Protein 8Z1R (pdb70)

Structure (mmCIF, N/CA/C/O backbone):
data_8Z1R
#
_entry.id   8Z1R
#
_cell.length_a   118.430
_cell.length_b   150.495
_cell.length_c   128.243
_cell.angle_alpha   90.000
_cell.angle_beta   90.000
_cell.angle_gamma   90.000
#
_symmetry.space_group_name_H-M   'C 2 2 21'
#
loop_
_entity.id
_entity.type
_entity.pdbx_description
1 polymer 'Isocitrate lyase'
2 non-polymer 'MAGNESIUM ION'
3 non-polymer 1,2-ETHANEDIOL
4 water water
#
loop_
_atom_site.group_PDB
_atom_site.id
_atom_site.type_symbol
_atom_site.label_atom_id
_atom_site.label_alt_id
_atom_site.label_comp_id
_atom_site.label_asym_id
_atom_site.label_entity_id
_atom_site.label_seq_id
_atom_site.pdbx_PDB_ins_code
_atom_site.Cartn_x
_atom_site.Cartn_y
_atom_site.Cartn_z
_atom_site.occupancy
_atom_site.B_iso_or_equiv
_atom_site.auth_seq_id
_atom_site.auth_comp_id
_atom_site.auth_asym_id
_atom_site.auth_atom_id
_atom_site.pdbx_PDB_model_num
ATOM 1 N N . ALA A 1 24 ? 99.88396 38.43401 40.48606 1.000 100.18694 73 ALA A N 1
ATOM 2 C CA . ALA A 1 24 ? 99.25779 37.26767 41.09509 1.000 100.14684 73 ALA A CA 1
ATOM 3 C C . ALA A 1 24 ? 98.50429 36.45954 40.04998 1.000 97.02071 73 ALA A C 1
ATOM 4 O O . ALA A 1 24 ? 98.49618 36.81022 38.87005 1.000 95.57144 73 ALA A O 1
ATOM 6 N N . ALA A 1 25 ? 97.87785 35.36635 40.48951 1.000 99.49851 74 ALA A N 1
ATOM 7 C CA . ALA A 1 25 ? 97.01474 34.60320 39.59533 1.000 97.56898 74 ALA A CA 1
ATOM 8 C C . ALA A 1 25 ? 95.86090 35.46491 39.10009 1.000 88.68235 74 ALA A C 1
ATOM 9 O O . ALA A 1 25 ? 95.55166 35.48695 37.90335 1.000 84.50144 74 ALA A O 1
ATOM 11 N N . GLU A 1 26 ? 95.22441 36.20140 40.01185 1.000 85.66646 75 GLU A N 1
ATOM 12 C CA . GLU A 1 26 ? 94.11835 37.06913 39.63007 1.000 77.36257 75 GLU A CA 1
ATOM 13 C C . GLU A 1 26 ? 94.61185 38.32927 38.92979 1.000 74.79144 75 GLU A C 1
ATOM 14 O O . GLU A 1 26 ? 93.97852 38.79843 37.97805 1.000 73.57144 75 GLU A O 1
ATOM 20 N N . ASP A 1 27 ? 95.74080 38.88486 39.37849 1.000 76.40723 76 ASP A N 1
ATOM 21 C CA . ASP A 1 27 ? 96.23561 40.12503 38.78945 1.000 73.48490 76 ASP A CA 1
ATOM 22 C C . ASP A 1 27 ? 96.65952 39.92228 37.34177 1.000 67.14144 76 ASP A C 1
ATOM 23 O O . ASP A 1 27 ? 96.37387 40.76442 36.48432 1.000 67.71144 76 ASP A O 1
ATOM 28 N N . ALA A 1 28 ? 97.33843 38.81188 37.04980 1.000 69.06155 77 ALA A N 1
ATOM 29 C CA . ALA A 1 28 ? 97.73490 38.52988 35.67493 1.000 59.93107 77 ALA A CA 1
ATOM 30 C C . ALA A 1 28 ? 96.51573 38.38516 34.77571 1.000 49.19139 77 ALA A C 1
ATOM 31 O O . ALA A 1 28 ? 96.46225 38.96689 33.68630 1.000 41.89144 77 ALA A O 1
ATOM 33 N N . LEU A 1 29 ? 95.52214 37.60829 35.21891 1.000 50.54307 78 LEU A N 1
ATOM 34 C CA . LEU A 1 29 ? 94.31365 37.42956 34.42102 1.000 45.24739 78 LEU A CA 1
ATOM 35 C C . LEU A 1 29 ? 93.61595 38.76117 34.17963 1.000 39.60685 78 LEU A C 1
ATOM 36 O O . LEU A 1 29 ? 93.17509 39.04504 33.05965 1.000 36.50906 78 LEU A O 1
ATOM 41 N N . TYR A 1 30 ? 93.51594 39.59520 35.21638 1.000 37.24515 79 TYR A N 1
ATOM 42 C CA . TYR A 1 30 ? 92.90416 40.90837 35.04647 1.000 33.19476 79 TYR A CA 1
ATOM 43 C C . TYR A 1 30 ? 93.67179 41.73638 34.02249 1.000 32.51524 79 TYR A C 1
ATOM 44 O O . TYR A 1 30 ? 93.09091 42.24231 33.05607 1.000 29.60823 79 TYR A O 1
ATOM 53 N N . GLU A 1 31 ? 94.98581 41.88269 34.21940 1.000 35.13186 80 GLU A N 1
ATOM 54 C CA . GLU A 1 31 ? 95.78234 42.70539 33.31587 1.000 35.64015 80 GLU A CA 1
ATOM 55 C C . GLU A 1 31 ? 95.73972 42.16659 31.89171 1.000 30.59866 80 GLU A C 1
ATOM 56 O O . GLU A 1 31 ? 95.62398 42.93850 30.93656 1.000 30.27099 80 GLU A O 1
ATOM 62 N N . GLN A 1 32 ? 95.81523 40.84417 31.72742 1.000 32.63358 81 GLN A N 1
ATOM 63 C CA . GLN A 1 32 ? 95.76192 40.27640 30.38295 1.000 32.90596 81 GLN A CA 1
ATOM 64 C C . GLN A 1 32 ? 94.44245 40.59704 29.69151 1.000 29.95174 81 GLN A C 1
ATOM 65 O O . GLN A 1 32 ? 94.41920 40.89742 28.49124 1.000 32.16235 81 GLN A O 1
ATOM 71 N N . GLN A 1 33 ? 93.32973 40.53398 30.42865 1.000 29.46861 82 GLN A N 1
ATOM 72 C CA . GLN A 1 33 ? 92.03719 40.82724 29.81841 1.000 27.71645 82 GLN A CA 1
ATOM 73 C C . GLN A 1 33 ? 91.89253 42.30692 29.49302 1.000 22.27339 82 GLN A C 1
ATOM 74 O O . GLN A 1 33 ? 91.28531 42.65321 28.47377 1.000 24.12579 82 GLN A O 1
ATOM 80 N N . VAL A 1 34 ? 92.45032 43.19303 30.31947 1.000 24.26062 83 VAL A N 1
ATOM 81 C CA . VAL A 1 34 ? 92.38688 44.61148 29.97490 1.000 25.05002 83 VAL A CA 1
ATOM 82 C C . VAL A 1 34 ? 93.10908 44.86923 28.65667 1.000 23.55584 83 VAL A C 1
ATOM 83 O O . VAL A 1 34 ? 92.58874 45.56606 27.77543 1.000 25.13484 83 VAL A O 1
ATOM 87 N N . ARG A 1 35 ? 94.31983 44.32386 28.50048 1.000 23.89827 84 ARG A N 1
ATOM 88 C CA . ARG A 1 35 ? 95.03420 44.47429 27.23473 1.000 23.75467 84 ARG A CA 1
ATOM 89 C C . ARG A 1 35 ? 94.22886 43.89972 26.07253 1.000 26.13418 84 ARG A C 1
ATOM 90 O O . ARG A 1 35 ? 94.16309 44.50601 24.99385 1.000 26.18367 84 ARG A O 1
ATOM 98 N N . ASP A 1 36 ? 93.61133 42.72847 26.28310 1.000 24.25386 85 ASP A N 1
ATOM 99 C CA . ASP A 1 36 ? 92.83126 42.06160 25.23936 1.000 26.97773 85 ASP A CA 1
ATOM 100 C C . ASP A 1 36 ? 91.63887 42.90510 24.81363 1.000 25.34735 85 ASP A C 1
ATOM 101 O O . ASP A 1 36 ? 91.36293 43.05538 23.61944 1.000 24.19173 85 ASP A O 1
ATOM 106 N N . VAL A 1 37 ? 90.89197 43.42818 25.78692 1.000 23.89764 86 VAL A N 1
ATOM 107 C CA . VAL A 1 37 ? 89.70385 44.21178 25.46806 1.000 20.97315 86 VAL A CA 1
ATOM 108 C C . VAL A 1 37 ? 90.08223 45.46805 24.70030 1.000 22.03062 86 VAL A C 1
ATOM 109 O O . VAL A 1 37 ? 89.45459 45.81233 23.69096 1.000 21.58913 86 VAL A O 1
ATOM 113 N N . GLU A 1 38 ? 91.12690 46.16104 25.14716 1.000 22.77544 87 GLU A N 1
ATOM 114 C CA . GLU A 1 38 ? 91.54951 47.36538 24.43304 1.000 22.15319 87 GLU A CA 1
ATOM 115 C C . GLU A 1 38 ? 91.92968 47.05134 22.99077 1.000 21.22872 87 GLU A C 1
ATOM 116 O O . GLU A 1 38 ? 91.56279 47.79183 22.06544 1.000 23.75045 87 GLU A O 1
ATOM 122 N N . ALA A 1 39 ? 92.66864 45.95803 22.77370 1.000 23.36094 88 ALA A N 1
ATOM 123 C CA . ALA A 1 39 ? 93.02648 45.56864 21.41265 1.000 20.86863 88 ALA A CA 1
ATOM 124 C C . ALA A 1 39 ? 91.77946 45.23387 20.60240 1.000 24.02745 88 ALA A C 1
ATOM 125 O O . ALA A 1 39 ? 91.65344 45.61680 19.43248 1.000 23.49985 88 ALA A O 1
ATOM 127 N N . TRP A 1 40 ? 90.83650 44.53757 21.23472 1.000 24.27882 89 TRP A N 1
ATOM 128 C CA . TRP A 1 40 ? 89.58279 44.15197 20.59498 1.000 23.52706 89 TRP A CA 1
ATOM 129 C C . TRP A 1 40 ? 88.83177 45.36935 20.06955 1.000 23.59796 89 TRP A C 1
ATOM 130 O O . TRP A 1 40 ? 88.37279 45.39285 18.91897 1.000 24.15900 89 TRP A O 1
ATOM 141 N N . TRP A 1 41 ? 88.70335 46.40164 20.90070 1.000 20.58802 90 TRP A N 1
ATOM 142 C CA . TRP A 1 41 ? 87.97732 47.58991 20.48329 1.000 22.66052 90 TRP A CA 1
ATOM 143 C C . TRP A 1 41 ? 88.68028 48.34474 19.36055 1.000 25.29563 90 TRP A C 1
ATOM 144 O O . TRP A 1 41 ? 88.03817 49.15825 18.69122 1.000 24.71292 90 TRP A O 1
ATOM 155 N N . ALA A 1 42 ? 89.96327 48.07654 19.11877 1.000 26.16929 91 ALA A N 1
ATOM 156 C CA . ALA A 1 42 ? 90.71295 48.75035 18.06260 1.000 29.57897 91 ALA A CA 1
ATOM 157 C C . ALA A 1 42 ? 90.64251 48.03692 16.71415 1.000 29.89067 91 ALA A C 1
ATOM 158 O O . ALA A 1 42 ? 91.20566 48.54281 15.73860 1.000 28.98713 91 ALA A O 1
ATOM 160 N N . THR A 1 43 ? 89.95181 46.89611 16.61993 1.000 26.58883 92 THR A N 1
ATOM 161 C CA . THR A 1 43 ? 89.87086 46.16573 15.36218 1.000 26.92947 92 THR A CA 1
ATOM 162 C C . THR A 1 43 ? 88.89118 46.84297 14.40257 1.000 25.91985 92 THR A C 1
ATOM 163 O O . THR A 1 43 ? 88.06964 47.67126 14.81521 1.000 25.90714 92 THR A O 1
ATOM 167 N N . PRO A 1 44 ? 88.96606 46.52334 13.10346 1.000 29.35098 93 PRO A N 1
ATOM 168 C CA . PRO A 1 44 ? 88.02459 47.14265 12.15116 1.000 28.48973 93 PRO A CA 1
ATOM 169 C C . PRO A 1 44 ? 86.55856 46.90828 12.49949 1.000 26.92109 93 PRO A C 1
ATOM 170 O O . PRO A 1 44 ? 85.71085 47.75058 12.16993 1.000 27.12988 93 PRO A O 1
ATOM 174 N N . ARG A 1 45 ? 86.23932 45.79450 13.16600 1.000 26.82915 94 ARG A N 1
ATOM 175 C CA . ARG A 1 45 ? 84.85990 45.53059 13.58083 1.000 23.29987 94 ARG A CA 1
ATOM 176 C C . ARG A 1 45 ? 84.25621 46.71453 14.33139 1.000 24.95941 94 ARG A C 1
ATOM 177 O O . ARG A 1 45 ? 83.05586 46.99114 14.21129 1.000 24.67157 94 ARG A O 1
ATOM 185 N N . TYR A 1 46 ? 85.07078 47.44898 15.08941 1.000 23.30353 95 TYR A N 1
ATOM 186 C CA . TYR A 1 46 ? 84.54434 48.53661 15.90612 1.000 23.01071 95 TYR A CA 1
ATOM 187 C C . TYR A 1 46 ? 85.03815 49.90890 15.47092 1.000 27.66611 95 TYR A C 1
ATOM 188 O O . TYR A 1 46 ? 84.97289 50.85480 16.26077 1.000 27.17956 95 TYR A O 1
ATOM 197 N N . ALA A 1 47 ? 85.48557 50.04460 14.22269 1.000 26.02883 96 ALA A N 1
ATOM 198 C CA . ALA A 1 47 ? 85.83071 51.36126 13.68543 1.000 31.31147 96 ALA A CA 1
ATOM 199 C C . ALA A 1 47 ? 84.64726 52.31659 13.79152 1.000 29.64202 96 ALA A C 1
ATOM 200 O O . ALA A 1 47 ? 83.53479 51.99822 13.36298 1.000 29.04780 96 ALA A O 1
ATOM 202 N N . GLY A 1 48 ? 84.89004 53.49079 14.36781 1.000 28.89979 97 GLY A N 1
ATOM 203 C CA . GLY A 1 48 ? 83.87512 54.51735 14.48038 1.000 33.00903 97 GLY A CA 1
ATOM 204 C C . GLY A 1 48 ? 82.88633 54.34343 15.61273 1.000 30.30352 97 GLY A C 1
ATOM 205 O O . GLY A 1 48 ? 81.99944 55.19608 15.77414 1.000 33.21782 97 GLY A O 1
ATOM 206 N N . ILE A 1 49 ? 82.98793 53.27149 16.39108 1.000 27.36616 98 ILE A N 1
ATOM 207 C CA . ILE A 1 49 ? 82.06000 53.02653 17.48777 1.000 26.24984 98 ILE A CA 1
ATOM 208 C C . ILE A 1 49 ? 82.58904 53.70685 18.74370 1.000 27.01681 98 ILE A C 1
ATOM 209 O O . ILE A 1 49 ? 83.74764 53.51073 19.12532 1.000 29.75825 98 ILE A O 1
ATOM 214 N N . THR A 1 50 ? 81.74762 54.52312 19.37719 1.000 27.80861 99 THR A N 1
ATOM 215 C CA . THR A 1 50 ? 82.11324 55.23625 20.59858 1.000 32.85559 99 THR A CA 1
ATOM 216 C C . THR A 1 50 ? 81.70368 54.43776 21.83117 1.000 30.54262 99 THR A C 1
ATOM 217 O O . THR A 1 50 ? 80.57634 53.94379 21.91492 1.000 27.58487 99 THR A O 1
ATOM 221 N N . ARG A 1 51 ? 82.62054 54.32127 22.78963 1.000 24.40168 100 ARG A N 1
ATOM 222 C CA . ARG A 1 51 ? 82.32470 53.70113 24.07850 1.000 27.78762 100 ARG A CA 1
ATOM 223 C C . ARG A 1 51 ? 82.68542 54.68829 25.17948 1.000 29.24008 100 ARG A C 1
ATOM 224 O O . ARG A 1 51 ? 83.87551 55.01564 25.34080 1.000 26.30266 100 ARG A O 1
ATOM 232 N N . PRO A 1 52 ? 81.72023 55.16861 25.96945 1.000 26.59899 101 PRO A N 1
ATOM 233 C CA . PRO A 1 52 ? 82.03360 56.13017 27.03733 1.000 27.08225 101 PRO A CA 1
ATOM 234 C C . PRO A 1 52 ? 82.66439 55.52335 28.28013 1.000 28.82886 101 PRO A C 1
ATOM 235 O O . PRO A 1 52 ? 82.98565 56.26502 29.21267 1.000 36.30095 101 PRO A O 1
ATOM 239 N N . TYR A 1 53 ? 82.87353 54.21912 28.32492 1.000 27.75283 102 TYR A N 1
ATOM 240 C CA . TYR A 1 53 ? 83.50865 53.54334 29.44498 1.000 25.77491 102 TYR A CA 1
ATOM 241 C C . TYR A 1 53 ? 84.85521 52.98319 28.99338 1.000 23.94563 102 TYR A C 1
ATOM 242 O O . TYR A 1 53 ? 85.19861 53.01632 27.80847 1.000 27.67697 102 TYR A O 1
ATOM 251 N N . THR A 1 54 ? 85.60726 52.44130 29.94294 1.000 22.92135 103 THR A N 1
ATOM 252 C CA . THR A 1 54 ? 86.97238 51.98913 29.71229 1.000 21.73662 103 THR A CA 1
ATOM 253 C C . THR A 1 54 ? 87.04923 50.47222 29.71784 1.000 22.98487 103 THR A C 1
ATOM 254 O O . THR A 1 54 ? 86.13634 49.78691 30.17004 1.000 22.24124 103 THR A O 1
ATOM 258 N N . ALA A 1 55 ? 88.18968 49.96180 29.24845 1.000 21.19025 104 ALA A N 1
ATOM 259 C CA . ALA A 1 55 ? 88.43202 48.52381 29.30016 1.000 23.35186 104 ALA A CA 1
ATOM 260 C C . ALA A 1 55 ? 88.49951 48.02443 30.73822 1.000 25.21405 104 ALA A C 1
ATOM 261 O O . ALA A 1 55 ? 88.02883 46.91880 31.03909 1.000 22.83710 104 ALA A O 1
ATOM 263 N N . ALA A 1 56 ? 89.09884 48.81512 31.64025 1.000 23.88015 105 ALA A N 1
ATOM 264 C CA . ALA A 1 56 ? 89.10472 48.44636 33.05432 1.000 26.99540 105 ALA A CA 1
ATOM 265 C C . ALA A 1 56 ? 87.68619 48.36154 33.60395 1.000 27.76511 105 ALA A C 1
ATOM 266 O O . ALA A 1 56 ? 87.37364 47.44655 34.37110 1.000 26.07326 105 ALA A O 1
ATOM 268 N N . ASP A 1 57 ? 86.81645 49.31422 33.23645 1.000 24.36661 106 ASP A N 1
ATOM 269 C CA . ASP A 1 57 ? 85.41912 49.24305 33.66860 1.000 25.27328 106 ASP A CA 1
ATOM 270 C C . ASP A 1 57 ? 84.80587 47.89703 33.30439 1.000 25.45901 106 ASP A C 1
ATOM 271 O O . ASP A 1 57 ? 84.10307 47.27635 34.11438 1.000 27.02101 106 ASP A O 1
ATOM 276 N N . VAL A 1 58 ? 85.07054 47.43525 32.08426 1.000 23.82230 107 VAL A N 1
ATOM 277 C CA . VAL A 1 58 ? 84.47468 46.19604 31.59124 1.000 22.48217 107 VAL A CA 1
ATOM 278 C C . VAL A 1 58 ? 85.06442 44.98486 32.30788 1.000 21.86252 107 VAL A C 1
ATOM 279 O O . VAL A 1 58 ? 84.33471 44.09660 32.76886 1.000 23.12547 107 VAL A O 1
ATOM 283 N N . VAL A 1 59 ? 86.39362 44.91480 32.40478 1.000 23.15574 108 VAL A N 1
ATOM 284 C CA . VAL A 1 59 ? 87.00801 43.71401 32.97234 1.000 23.24726 108 VAL A CA 1
ATOM 285 C C . VAL A 1 59 ? 86.69627 43.58703 34.45785 1.000 25.38559 108 VAL A C 1
ATOM 286 O O . VAL A 1 59 ? 86.53375 42.47070 34.96714 1.000 24.71929 108 VAL A O 1
ATOM 290 N N . SER A 1 60 ? 86.58576 44.71741 35.16559 1.000 22.56170 109 SER A N 1
ATOM 291 C CA . SER A 1 60 ? 86.17992 44.72325 36.56876 1.000 27.81651 109 SER A CA 1
ATOM 292 C C . SER A 1 60 ? 84.80845 44.10351 36.78773 1.000 24.49476 109 SER A C 1
ATOM 293 O O . SER A 1 60 ? 84.49485 43.69176 37.91147 1.000 26.12232 109 SER A O 1
ATOM 296 N N . ALA A 1 61 ? 83.97040 44.05937 35.76266 1.000 24.71178 110 ALA A N 1
ATOM 297 C CA . ALA A 1 61 ? 82.62872 43.52816 35.92332 1.000 22.95387 110 ALA A CA 1
ATOM 298 C C . ALA A 1 61 ? 82.52165 42.07642 35.48943 1.000 23.31972 110 ALA A C 1
ATOM 299 O O . ALA A 1 61 ? 81.42693 41.51045 35.55402 1.000 24.58799 110 ALA A O 1
ATOM 301 N N . ARG A 1 62 ? 83.63235 41.44930 35.08181 1.000 22.26120 111 ARG A N 1
ATOM 302 C CA . ARG A 1 62 ? 83.57114 40.14978 34.41818 1.000 26.26252 111 ARG A CA 1
ATOM 303 C C . ARG A 1 62 ? 83.60055 38.94505 35.35170 1.000 27.57941 111 ARG A C 1
ATOM 304 O O . ARG A 1 62 ? 83.13665 37.86623 34.96154 1.000 28.93953 111 ARG A O 1
ATOM 312 N N . GLY A 1 63 ? 84.16834 39.05898 36.53418 1.000 23.92067 112 GLY A N 1
ATOM 313 C CA . GLY A 1 63 ? 84.46829 37.84559 37.27141 1.000 24.21678 112 GLY A CA 1
ATOM 314 C C . GLY A 1 63 ? 85.63283 37.09946 36.64071 1.000 29.01081 112 GLY A C 1
ATOM 315 O O . GLY A 1 63 ? 86.31980 37.59907 35.75226 1.000 25.89401 112 GLY A O 1
ATOM 316 N N . SER A 1 64 ? 85.84018 35.86805 37.10255 1.000 25.11288 113 SER A N 1
ATOM 317 C CA . SER A 1 64 ? 87.00049 35.08274 36.70784 1.000 30.18565 113 SER A CA 1
ATOM 318 C C . SER A 1 64 ? 86.68520 34.01210 35.66714 1.000 40.82731 113 SER A C 1
ATOM 319 O O . SER A 1 64 ? 87.60783 33.35406 35.17603 1.000 40.28498 113 SER A O 1
ATOM 322 N N . GLN A 1 65 ? 85.41793 33.83154 35.31180 1.000 33.75749 114 GLN A N 1
ATOM 323 C CA . GLN A 1 65 ? 84.96936 32.71262 34.48993 1.000 40.55390 114 GLN A CA 1
ATOM 324 C C . GLN A 1 65 ? 84.72584 33.20442 33.06676 1.000 44.87992 114 GLN A C 1
ATOM 325 O O . GLN A 1 65 ? 83.85967 34.05583 32.84095 1.000 39.02422 114 GLN A O 1
ATOM 331 N N . GLN A 1 66 ? 85.48826 32.68454 32.11133 1.000 47.51437 115 GLN A N 1
ATOM 332 C CA . GLN A 1 66 ? 85.25994 33.04166 30.71950 1.000 47.53670 115 GLN A CA 1
ATOM 333 C C . GLN A 1 66 ? 84.31317 32.03410 30.08638 1.000 38.87670 115 GLN A C 1
ATOM 334 O O . GLN A 1 66 ? 84.32441 30.84476 30.41167 1.000 49.01148 115 GLN A O 1
ATOM 340 N N . GLN A 1 67 ? 83.46805 32.53258 29.19648 1.000 34.48458 116 GLN A N 1
ATOM 341 C CA . GLN A 1 67 ? 82.46349 31.72736 28.52214 1.000 31.76758 116 GLN A CA 1
ATOM 342 C C . GLN A 1 67 ? 82.36929 32.23288 27.09199 1.000 30.15296 116 GLN A C 1
ATOM 343 O O . GLN A 1 67 ? 82.46460 33.43850 26.85827 1.000 28.91383 116 GLN A O 1
ATOM 349 N N . SER A 1 68 ? 82.22000 31.31768 26.13600 1.000 26.06194 117 SER A N 1
ATOM 350 C CA . SER A 1 68 ? 82.02335 31.67673 24.73730 1.000 25.69864 117 SER A CA 1
ATOM 351 C C . SER A 1 68 ? 80.57034 31.42037 24.36423 1.000 27.80461 117 SER A C 1
ATOM 352 O O . SER A 1 68 ? 79.94501 30.49704 24.88308 1.000 27.80908 117 SER A O 1
ATOM 355 N N . TYR A 1 69 ? 80.03818 32.23808 23.45646 1.000 25.05805 118 TYR A N 1
ATOM 356 C CA . TYR A 1 69 ? 78.64075 32.16677 23.06309 1.000 23.00818 118 TYR A CA 1
ATOM 357 C C . TYR A 1 69 ? 78.51867 31.94149 21.56418 1.000 22.76508 118 TYR A C 1
ATOM 358 O O . TYR A 1 69 ? 79.14168 32.67353 20.77926 1.000 22.37092 118 TYR A O 1
ATOM 367 N N . PRO A 1 70 ? 77.72110 30.96526 21.12491 1.000 23.57435 119 PRO A N 1
ATOM 368 C CA . PRO A 1 70 ? 77.48704 30.80455 19.67948 1.000 20.94673 119 PRO A CA 1
ATOM 369 C C . PRO A 1 70 ? 76.93060 32.04303 19.00404 1.000 21.53519 119 PRO A C 1
ATOM 370 O O . PRO A 1 70 ? 77.22796 32.26283 17.82412 1.000 19.32251 119 PRO A O 1
ATOM 374 N N . SER A 1 71 ? 76.13940 32.86311 19.70795 1.000 19.65343 120 SER A N 1
ATOM 375 C CA . SER A 1 71 ? 75.60352 34.07166 19.08589 1.000 17.81990 120 SER A CA 1
ATOM 376 C C . SER A 1 71 ? 76.71761 34.99089 18.60810 1.000 18.33318 120 SER A C 1
ATOM 377 O O . SER A 1 71 ? 76.51671 35.77806 17.67252 1.000 20.20420 120 SER A O 1
ATOM 380 N N . SER A 1 72 ? 77.88982 34.89964 19.22490 1.000 16.91202 121 SER A N 1
ATOM 381 C CA . SER A 1 72 ? 78.99486 35.75944 18.81476 1.000 20.56907 121 SER A CA 1
ATOM 382 C C . SER A 1 72 ? 79.60984 35.28660 17.50140 1.000 21.48653 121 SER A C 1
ATOM 383 O O . SER A 1 72 ? 80.01609 36.10625 16.67017 1.000 21.13411 121 SER A O 1
ATOM 386 N N . THR A 1 73 ? 79.67567 33.97245 17.28498 1.000 20.95674 122 THR A N 1
ATOM 387 C CA . THR A 1 73 ? 80.10417 33.47496 15.98267 1.000 18.74800 122 THR A CA 1
ATOM 388 C C . THR A 1 73 ? 79.09220 33.83912 14.90773 1.000 20.38171 122 THR A C 1
ATOM 389 O O . THR A 1 73 ? 79.46125 34.24296 13.79696 1.000 21.49369 122 THR A O 1
ATOM 393 N N . MET A 1 74 ? 77.80431 33.71811 15.22899 1.000 18.60319 123 MET A N 1
ATOM 394 C CA . MET A 1 74 ? 76.76974 34.16421 14.30846 1.000 16.51983 123 MET A CA 1
ATOM 395 C C . MET A 1 74 ? 76.86401 35.66501 14.05399 1.000 18.32937 123 MET A C 1
ATOM 396 O O . MET A 1 74 ? 76.60922 36.12516 12.93836 1.000 18.53658 123 MET A O 1
ATOM 401 N N . ALA A 1 75 ? 77.24910 36.43806 15.06683 1.000 17.95519 124 ALA A N 1
ATOM 402 C CA . ALA A 1 75 ? 77.36152 37.88190 14.86686 1.000 18.31025 124 ALA A CA 1
ATOM 403 C C . ALA A 1 75 ? 78.48174 38.21522 13.89565 1.000 16.19969 124 ALA A C 1
ATOM 404 O O . ALA A 1 75 ? 78.33882 39.11002 13.05469 1.000 20.77372 124 ALA A O 1
ATOM 406 N N . ARG A 1 76 ? 79.60669 37.51202 14.00404 1.000 20.29176 125 ARG A N 1
ATOM 407 C CA . ARG A 1 76 ? 80.70046 37.72656 13.06417 1.000 23.34382 125 ARG A CA 1
ATOM 408 C C . ARG A 1 76 ? 80.29857 37.30474 11.65243 1.000 23.61430 125 ARG A C 1
ATOM 409 O O . ARG A 1 76 ? 80.61993 37.98910 10.67226 1.000 21.01756 125 ARG A O 1
ATOM 417 N N . LYS A 1 77 ? 79.55725 36.19790 11.53750 1.000 21.24316 126 LYS A N 1
ATOM 418 C CA . LYS A 1 77 ? 79.04812 35.76018 10.24417 1.000 19.41373 126 LYS A CA 1
ATOM 419 C C . LYS A 1 77 ? 78.16086 36.82776 9.62150 1.000 22.05716 126 LYS A C 1
ATOM 420 O O . LYS A 1 77 ? 78.29328 37.14205 8.42966 1.000 22.49454 126 LYS A O 1
ATOM 426 N N . LEU A 1 78 ? 77.27919 37.42606 10.43313 1.000 18.69643 127 LEU A N 1
ATOM 427 C CA . LEU A 1 78 ? 76.39531 38.49041 9.98166 1.000 20.60979 127 LEU A CA 1
ATOM 428 C C . LEU A 1 78 ? 77.18707 39.73718 9.59478 1.000 21.31373 127 LEU A C 1
ATOM 429 O O . LEU A 1 78 ? 76.93346 40.34651 8.54921 1.000 21.60360 127 LEU A O 1
ATOM 434 N N . TRP A 1 79 ? 78.14722 40.12886 10.43243 1.000 19.72017 128 TRP A N 1
ATOM 435 C CA . TRP A 1 79 ? 78.97272 41.29887 10.13561 1.000 21.40856 128 TRP A CA 1
ATOM 436 C C . TRP A 1 79 ? 79.67237 41.15054 8.78991 1.000 22.06245 128 TRP A C 1
ATOM 437 O O . TRP A 1 79 ? 79.65275 42.06673 7.96140 1.000 24.44135 128 TRP A O 1
ATOM 448 N N . ASN A 1 80 ? 80.31506 40.00083 8.56698 1.000 22.72774 129 ASN A N 1
ATOM 449 C CA . ASN A 1 80 ? 81.01311 39.77968 7.30619 1.000 27.35198 129 ASN A CA 1
ATOM 450 C C . ASN A 1 80 ? 80.04596 39.79154 6.13208 1.000 29.35011 129 ASN A C 1
ATOM 451 O O . ASN A 1 80 ? 80.35237 40.35160 5.07271 1.000 25.25442 129 ASN A O 1
ATOM 456 N N . LEU A 1 81 ? 78.87521 39.16365 6.29568 1.000 25.52165 130 LEU A N 1
ATOM 457 C CA . LEU A 1 81 ? 77.88815 39.16320 5.22264 1.000 23.39613 130 LEU A CA 1
ATOM 458 C C . LEU A 1 81 ? 77.42529 40.57986 4.90382 1.000 24.17947 130 LEU A C 1
ATOM 459 O O . LEU A 1 81 ? 77.25776 40.93723 3.73440 1.000 23.62885 130 LEU A O 1
ATOM 464 N N . ILE A 1 82 ? 77.21148 41.39996 5.93235 1.000 21.42514 131 ILE A N 1
ATOM 465 C CA . ILE A 1 82 ? 76.83315 42.79096 5.70697 1.000 22.19791 131 ILE A CA 1
ATOM 466 C C . ILE A 1 82 ? 77.92019 43.50880 4.91376 1.000 25.32779 131 ILE A C 1
ATOM 467 O O . ILE A 1 82 ? 77.63216 44.22475 3.94689 1.000 25.20401 131 ILE A O 1
ATOM 472 N N . GLN A 1 83 ? 79.18653 43.31193 5.29505 1.000 24.79795 132 GLN A N 1
ATOM 473 C CA . GLN A 1 83 ? 80.27073 44.01199 4.60241 1.000 31.34841 132 GLN A CA 1
ATOM 474 C C . GLN A 1 83 ? 80.30333 43.61919 3.13227 1.000 28.14775 132 GLN A C 1
ATOM 475 O O . GLN A 1 83 ? 80.42461 44.47579 2.24781 1.000 29.77008 132 GLN A O 1
ATOM 481 N N . GLU A 1 84 ? 80.17194 42.32009 2.86147 1.000 26.52131 133 GLU A N 1
ATOM 482 C CA . GLU A 1 84 ? 80.23125 41.81184 1.49524 1.000 30.41680 133 GLU A CA 1
ATOM 483 C C . GLU A 1 84 ? 79.05805 42.31902 0.66049 1.000 29.73077 133 GLU A C 1
ATOM 484 O O . GLU A 1 84 ? 79.24479 42.77730 -0.47135 1.000 32.77591 133 GLU A O 1
ATOM 490 N N . ARG A 1 85 ? 77.83474 42.24144 1.19608 1.000 24.00255 134 ARG A N 1
ATOM 491 C CA . ARG A 1 85 ? 76.67689 42.66079 0.40752 1.000 27.35890 134 ARG A CA 1
ATOM 492 C C . ARG A 1 85 ? 76.64559 44.17119 0.23079 1.000 30.06517 134 ARG A C 1
ATOM 493 O O . ARG A 1 85 ? 76.23550 44.66683 -0.82691 1.000 30.42922 134 ARG A O 1
ATOM 501 N N . LYS A 1 86 ? 77.03922 44.92025 1.26419 1.000 25.98254 135 LYS A N 1
ATOM 502 C CA . LYS A 1 86 ? 77.06534 46.37475 1.13663 1.000 27.46315 135 LYS A CA 1
ATOM 503 C C . LYS A 1 86 ? 78.01711 46.80155 0.02627 1.000 28.46376 135 LYS A C 1
ATOM 504 O O . LYS A 1 86 ? 77.70041 47.69747 -0.75889 1.000 32.18426 135 LYS A O 1
ATOM 510 N N . ALA A 1 87 ? 79.17232 46.14070 -0.07396 1.000 30.18673 136 ALA A N 1
ATOM 511 C CA . ALA A 1 87 ? 80.14765 46.47604 -1.10821 1.000 34.45497 136 ALA A CA 1
ATOM 512 C C . ALA A 1 87 ? 79.59220 46.22929 -2.50461 1.000 39.17373 136 ALA A C 1
ATOM 513 O O . ALA A 1 87 ? 79.94621 46.94639 -3.44755 1.000 41.52813 136 ALA A O 1
ATOM 515 N N . GLU A 1 88 ? 78.72494 45.22206 -2.65454 1.000 34.41228 137 GLU A N 1
ATOM 516 C CA . GLU A 1 88 ? 78.07393 44.89681 -3.91779 1.000 35.28733 137 GLU A CA 1
ATOM 517 C C . GLU A 1 88 ? 76.83900 45.73219 -4.19176 1.000 29.76168 137 GLU A C 1
ATOM 518 O O . GLU A 1 88 ? 76.30854 45.66303 -5.30530 1.000 33.33300 137 GLU A O 1
ATOM 524 N N . GLY A 1 89 ? 76.35809 46.49821 -3.21549 1.000 29.85112 138 GLY A N 1
ATOM 525 C CA . GLY A 1 89 ? 75.07396 47.16854 -3.36991 1.000 28.86928 138 GLY A CA 1
ATOM 526 C C . GLY A 1 89 ? 73.91202 46.21045 -3.49725 1.000 27.74391 138 GLY A C 1
ATOM 527 O O . GLY A 1 89 ? 72.93558 46.51757 -4.19151 1.000 27.64551 138 GLY A O 1
ATOM 528 N N . LYS A 1 90 ? 73.99440 45.05353 -2.83797 1.000 26.19845 139 LYS A N 1
ATOM 529 C CA . LYS A 1 90 ? 73.02492 43.96591 -2.91043 1.000 23.66862 139 LYS A CA 1
ATOM 530 C C . LYS A 1 90 ? 72.28376 43.78866 -1.58541 1.000 23.21407 139 LYS A C 1
ATOM 531 O O . LYS A 1 90 ? 72.80012 44.14922 -0.52253 1.000 27.60673 139 LYS A O 1
ATOM 537 N N . PRO A 1 91 ? 71.08154 43.21312 -1.61129 1.000 24.64626 140 PRO A N 1
ATOM 538 C CA . PRO A 1 91 ? 70.28730 43.05606 -0.39025 1.000 24.14186 140 PRO A CA 1
ATOM 539 C C . PRO A 1 91 ? 70.53542 41.76358 0.36954 1.000 23.83395 140 PRO A C 1
ATOM 540 O O . PRO A 1 91 ? 70.84373 40.70845 -0.19457 1.000 22.66437 140 PRO A O 1
ATOM 544 N N . ILE A 1 92 ? 70.34634 41.86812 1.68372 1.000 23.16149 141 ILE A N 1
ATOM 545 C CA . ILE A 1 92 ? 70.05633 40.72484 2.54781 1.000 22.52662 141 ILE A CA 1
ATOM 546 C C . ILE A 1 92 ? 68.59156 40.86856 2.94402 1.000 25.98413 141 ILE A C 1
ATOM 547 O O . ILE A 1 92 ? 68.27205 41.52075 3.94701 1.000 24.14176 141 ILE A O 1
ATOM 552 N N . HIS A 1 93 ? 67.68663 40.29879 2.14621 1.000 20.17041 142 HIS A N 1
ATOM 553 C CA . HIS A 1 93 ? 66.25743 40.43046 2.38964 1.000 20.53959 142 HIS A CA 1
ATOM 554 C C . HIS A 1 93 ? 65.72136 39.14211 2.98404 1.000 22.03377 142 HIS A C 1
ATOM 555 O O . HIS A 1 93 ? 66.05105 38.04824 2.51295 1.000 21.34817 142 HIS A O 1
ATOM 562 N N . THR A 1 94 ? 64.90977 39.27115 4.03458 1.000 19.75724 143 THR A N 1
ATOM 563 C CA . THR A 1 94 ? 64.42608 38.07798 4.71805 1.000 20.01746 143 THR A CA 1
ATOM 564 C C . THR A 1 94 ? 62.98086 38.27813 5.14935 1.000 20.46056 143 THR A C 1
ATOM 565 O O . THR A 1 94 ? 62.39057 39.35041 4.97464 1.000 19.38605 143 THR A O 1
ATOM 569 N N . LEU A 1 95 ? 62.42391 37.21954 5.73521 1.000 20.70391 144 LEU A N 1
ATOM 570 C CA . LEU A 1 95 ? 61.02427 37.13966 6.12702 1.000 18.51044 144 LEU A CA 1
ATOM 571 C C . LEU A 1 95 ? 60.96750 36.81568 7.61451 1.000 19.68628 144 LEU A C 1
ATOM 572 O O . LEU A 1 95 ? 61.71918 35.95883 8.09535 1.000 21.81262 144 LEU A O 1
ATOM 577 N N . GLY A 1 96 ? 60.08431 37.49193 8.34233 1.000 18.56429 145 GLY A N 1
ATOM 578 C CA . GLY A 1 96 ? 59.92772 37.20043 9.75728 1.000 17.91778 145 GLY A CA 1
ATOM 579 C C . GLY A 1 96 ? 59.39507 35.79011 9.93826 1.000 18.56826 145 GLY A C 1
ATOM 580 O O . GLY A 1 96 ? 58.38835 35.42972 9.32201 1.000 19.79515 145 GLY A O 1
ATOM 581 N N . ALA A 1 97 ? 60.06494 34.98714 10.75420 1.000 19.02259 146 ALA A N 1
ATOM 582 C CA . ALA A 1 97 ? 59.68235 33.59734 10.97956 1.000 22.87299 146 ALA A CA 1
ATOM 583 C C . ALA A 1 97 ? 59.20039 33.42662 12.41442 1.000 21.90057 146 ALA A C 1
ATOM 584 O O . ALA A 1 97 ? 59.78390 33.98946 13.34730 1.000 24.86745 146 ALA A O 1
ATOM 586 N N . ILE A 1 98 ? 58.14258 32.63970 12.59580 1.000 18.08654 147 ILE A N 1
ATOM 587 C CA . ILE A 1 98 ? 57.50159 32.54149 13.89904 1.000 17.98736 147 ILE A CA 1
ATOM 588 C C . ILE A 1 98 ? 57.66770 31.17666 14.53160 1.000 19.61967 147 ILE A C 1
ATOM 589 O O . ILE A 1 98 ? 57.21962 30.98932 15.66903 1.000 26.10867 147 ILE A O 1
ATOM 594 N N . ASP A 1 99 ? 58.29765 30.22277 13.85274 1.000 18.98076 148 ASP A N 1
ATOM 595 C CA . ASP A 1 99 ? 58.40148 28.87460 14.39586 1.000 17.51775 148 ASP A CA 1
ATOM 596 C C . ASP A 1 99 ? 59.52075 28.13100 13.66912 1.000 19.21369 148 ASP A C 1
ATOM 597 O O . ASP A 1 99 ? 60.00966 28.58750 12.62534 1.000 19.43910 148 ASP A O 1
ATOM 602 N N . PRO A 1 100 ? 59.95349 26.98093 14.20272 1.000 20.20673 149 PRO A N 1
ATOM 603 C CA . PRO A 1 100 ? 61.05219 26.22843 13.56642 1.000 21.07873 149 PRO A CA 1
ATOM 604 C C . PRO A 1 100 ? 60.73418 25.68739 12.18414 1.000 20.09934 149 PRO A C 1
ATOM 605 O O . PRO A 1 100 ? 61.66492 25.51239 11.39146 1.000 18.80126 149 PRO A O 1
ATOM 609 N N . ILE A 1 101 ? 59.46751 25.38486 11.88017 1.000 20.57632 150 ILE A N 1
ATOM 610 C CA . ILE A 1 101 ? 59.09819 24.95174 10.53072 1.000 18.52861 150 ILE A CA 1
ATOM 611 C C . ILE A 1 101 ? 59.44999 26.02586 9.50822 1.000 20.20687 150 ILE A C 1
ATOM 612 O O . ILE A 1 101 ? 60.01107 25.73837 8.44137 1.000 19.97944 150 ILE A O 1
ATOM 617 N N . GLN A 1 102 ? 59.07016 27.27897 9.79307 1.000 15.96683 151 GLN A N 1
ATOM 618 C CA . GLN A 1 102 ? 59.37807 28.35740 8.86321 1.000 19.82044 151 GLN A CA 1
ATOM 619 C C . GLN A 1 102 ? 60.88577 28.54272 8.71869 1.000 19.16507 151 GLN A C 1
ATOM 620 O O . GLN A 1 102 ? 61.38788 28.74640 7.60198 1.000 19.30459 151 GLN A O 1
ATOM 626 N N . MET A 1 103 ? 61.62941 28.43114 9.82517 1.000 17.04123 152 MET A N 1
ATOM 627 C CA . MET A 1 103 ? 63.08839 28.48620 9.73770 1.000 18.73845 152 MET A CA 1
ATOM 628 C C . MET A 1 103 ? 63.62428 27.42809 8.77298 1.000 20.32258 152 MET A C 1
ATOM 629 O O . MET A 1 103 ? 64.47940 27.71891 7.92493 1.000 18.14083 152 MET A O 1
ATOM 634 N N . THR A 1 104 ? 63.14593 26.18750 8.89101 1.000 18.59775 153 THR A N 1
ATOM 635 C CA . THR A 1 104 ? 63.73190 25.14149 8.04857 1.000 18.87364 153 THR A CA 1
ATOM 636 C C . THR A 1 104 ? 63.42630 25.38999 6.58203 1.000 18.27730 153 THR A C 1
ATOM 637 O O . THR A 1 104 ? 64.25425 25.07392 5.71807 1.000 20.17973 153 THR A O 1
ATOM 641 N N . GLN A 1 105 ? 62.26536 25.98295 6.28093 1.000 17.27721 154 GLN A N 1
ATOM 642 C CA . GLN A 1 105 ? 61.90263 26.20480 4.88519 1.000 19.97925 154 GLN A CA 1
ATOM 643 C C . GLN A 1 105 ? 62.55550 27.45031 4.28883 1.000 20.43028 154 GLN A C 1
ATOM 644 O O . GLN A 1 105 ? 62.59668 27.56923 3.06019 1.000 22.27876 154 GLN A O 1
ATOM 650 N N . GLN A 1 106 ? 63.07166 28.36515 5.11837 1.000 18.05621 155 GLN A N 1
ATOM 651 C CA . GLN A 1 106 ? 63.78529 29.54571 4.64197 1.000 19.22653 155 GLN A CA 1
ATOM 652 C C . GLN A 1 106 ? 65.28181 29.32578 4.49891 1.000 20.73842 155 GLN A C 1
ATOM 653 O O . GLN A 1 106 ? 65.95295 30.15011 3.86096 1.000 21.32577 155 GLN A O 1
ATOM 659 N N . ALA A 1 107 ? 65.81131 28.24874 5.07793 1.000 19.25804 156 ALA A N 1
ATOM 660 C CA . ALA A 1 107 ? 67.25010 28.15227 5.33133 1.000 20.61473 156 ALA A CA 1
ATOM 661 C C . ALA A 1 107 ? 68.06444 28.13120 4.04125 1.000 22.13545 156 ALA A C 1
ATOM 662 O O . ALA A 1 107 ? 69.15915 28.70325 3.98592 1.000 21.53857 156 ALA A O 1
ATOM 664 N N . ALA A 1 108 ? 67.56634 27.45481 3.00142 1.000 22.11379 157 ALA A N 1
ATOM 665 C CA . ALA A 1 108 ? 68.28628 27.42478 1.73208 1.000 22.74799 157 ALA A CA 1
ATOM 666 C C . ALA A 1 108 ? 68.17025 28.72427 0.94337 1.000 25.48491 157 ALA A C 1
ATOM 667 O O . ALA A 1 108 ? 68.86618 28.87126 -0.06596 1.000 27.75648 157 ALA A O 1
ATOM 669 N N . HIS A 1 109 ? 67.30867 29.65507 1.35667 1.000 21.69323 158 HIS A N 1
ATOM 670 C CA . HIS A 1 109 ? 66.95891 30.79343 0.51373 1.000 21.01739 158 HIS A CA 1
ATOM 671 C C . HIS A 1 109 ? 67.31117 32.13194 1.14154 1.000 23.94042 158 HIS A C 1
ATOM 672 O O . HIS A 1 109 ? 67.96097 32.95558 0.48729 1.000 24.77619 158 HIS A O 1
ATOM 679 N N . GLN A 1 110 ? 66.91323 32.37789 2.38610 1.000 20.83987 159 GLN A N 1
ATOM 680 C CA . GLN A 1 110 ? 67.20312 33.64407 3.06177 1.000 20.32180 159 GLN A CA 1
ATOM 681 C C . GLN A 1 110 ? 68.47324 33.49329 3.89276 1.000 21.68201 159 GLN A C 1
ATOM 682 O O . GLN A 1 110 ? 68.66199 32.48221 4.57197 1.000 22.60230 159 GLN A O 1
ATOM 688 N N . GLU A 1 111 ? 69.35205 34.49973 3.83537 1.000 20.30855 160 GLU A N 1
ATOM 689 C CA . GLU A 1 111 ? 70.67394 34.37909 4.44710 1.000 19.26943 160 GLU A CA 1
ATOM 690 C C . GLU A 1 111 ? 70.69598 34.73008 5.93384 1.000 19.97606 160 GLU A C 1
ATOM 691 O O . GLU A 1 111 ? 71.71651 34.50410 6.59246 1.000 19.63088 160 GLU A O 1
ATOM 697 N N . VAL A 1 112 ? 69.62452 35.32250 6.45396 1.000 19.48351 161 VAL A N 1
ATOM 698 C CA . VAL A 1 112 ? 69.46681 35.63997 7.86700 1.000 18.91689 161 VAL A CA 1
ATOM 699 C C . VAL A 1 112 ? 68.02570 35.32246 8.24658 1.000 20.89632 161 VAL A C 1
ATOM 700 O O . VAL A 1 112 ? 67.16399 35.12325 7.39229 1.000 22.48251 161 VAL A O 1
ATOM 704 N N . LEU A 1 113 ? 67.77403 35.28588 9.54832 1.000 19.98950 162 LEU A N 1
ATOM 705 C CA . LEU A 1 113 ? 66.46658 34.95993 10.10636 1.000 22.93537 162 LEU A CA 1
ATOM 706 C C . LEU A 1 113 ? 66.02805 36.12737 10.97917 1.000 22.13726 162 LEU A C 1
ATOM 707 O O . LEU A 1 113 ? 66.81358 36.60885 11.79719 1.000 24.56728 162 LEU A O 1
ATOM 712 N N . TYR A 1 114 ? 64.78615 36.57684 10.82850 1.000 19.24540 163 TYR A N 1
ATOM 713 C CA . TYR A 1 114 ? 64.28123 37.69202 11.61956 1.000 19.72761 163 TYR A CA 1
ATOM 714 C C . TYR A 1 114 ? 63.18890 37.23207 12.58151 1.000 21.87737 163 TYR A C 1
ATOM 715 O O . TYR A 1 114 ? 62.28659 36.48342 12.18856 1.000 20.48712 163 TYR A O 1
ATOM 724 N N . VAL A 1 115 ? 63.25536 37.71807 13.82739 1.000 20.47162 164 VAL A N 1
ATOM 725 C CA . VAL A 1 115 ? 62.31214 37.37168 14.89511 1.000 19.30953 164 VAL A CA 1
ATOM 726 C C . VAL A 1 115 ? 61.64040 38.64808 15.39037 1.000 24.00631 164 VAL A C 1
ATOM 727 O O . VAL A 1 115 ? 62.30064 39.52570 15.96494 1.000 22.69388 164 VAL A O 1
ATOM 731 N N . SER A 1 116 ? 60.32526 38.72111 15.22667 1.000 25.88806 165 SER A N 1
ATOM 732 C CA . SER A 1 116 ? 59.55876 39.93008 15.49120 1.000 31.26385 165 SER A CA 1
ATOM 733 C C . SER A 1 116 ? 58.87444 39.86628 16.85214 1.000 29.49985 165 SER A C 1
ATOM 734 O O . SER A 1 116 ? 58.35503 38.82066 17.25069 1.000 31.20261 165 SER A O 1
ATOM 737 N N . GLY A 1 117 ? 58.85602 41.00367 17.55298 1.000 26.78170 166 GLY A N 1
ATOM 738 C CA . GLY A 1 117 ? 58.13712 41.07313 18.81305 1.000 27.71077 166 GLY A CA 1
ATOM 739 C C . GLY A 1 117 ? 56.63873 41.16409 18.63007 1.000 31.51223 166 GLY A C 1
ATOM 740 O O . GLY A 1 117 ? 55.88228 40.67445 19.47437 1.000 30.31259 166 GLY A O 1
ATOM 741 N N . TRP A 1 118 ? 56.18933 41.79663 17.53892 1.000 31.85178 167 TRP A N 1
ATOM 742 C CA . TRP A 1 118 ? 54.77125 41.77311 17.18985 1.000 33.86200 167 TRP A CA 1
ATOM 743 C C . TRP A 1 118 ? 54.26296 40.33586 17.12129 1.000 33.77081 167 TRP A C 1
ATOM 744 O O . TRP A 1 118 ? 53.26037 39.98634 17.75891 1.000 31.34400 167 TRP A O 1
ATOM 755 N N . ALA A 1 119 ? 54.95405 39.48710 16.35172 1.000 32.72995 168 ALA A N 1
ATOM 756 C CA . ALA A 1 119 ? 54.58946 38.07435 16.26752 1.000 32.53894 168 ALA A CA 1
ATOM 757 C C . ALA A 1 119 ? 54.51756 37.43789 17.65367 1.000 33.76898 168 ALA A C 1
ATOM 758 O O . ALA A 1 119 ? 53.53149 36.77666 17.99227 1.000 38.32479 168 ALA A O 1
ATOM 760 N N . CYS A 1 120 ? 55.55396 37.64543 18.47634 1.000 31.99593 169 CYS A N 1
ATOM 761 C CA . CYS A 1 120 ? 55.57158 37.07015 19.82203 1.000 32.28213 169 CYS A CA 1
ATOM 762 C C . CYS A 1 120 ? 54.36447 37.51311 20.64092 1.000 32.31145 169 CYS A C 1
ATOM 763 O O . CYS A 1 120 ? 53.78062 36.71278 21.38151 1.000 31.94404 169 CYS A O 1
ATOM 766 N N . SER A 1 121 ? 53.96934 38.78285 20.51820 1.000 32.74983 170 SER A N 1
ATOM 767 C CA . SER A 1 121 ? 52.88821 39.29310 21.35781 1.000 34.78255 170 SER A CA 1
ATOM 768 C C . SER A 1 121 ? 51.58780 38.53536 21.11789 1.000 37.31048 170 SER A C 1
ATOM 769 O O . SER A 1 121 ? 50.81592 38.29985 22.05485 1.000 37.99578 170 SER A O 1
ATOM 772 N N . SER A 1 122 ? 51.33201 38.13292 19.87522 1.000 33.04294 171 SER A N 1
ATOM 773 C CA . SER A 1 122 ? 50.08035 37.46857 19.54585 1.000 36.26077 171 SER A CA 1
ATOM 774 C C . SER A 1 122 ? 50.19268 35.94929 19.43077 1.000 35.42334 171 SER A C 1
ATOM 775 O O . SER A 1 122 ? 49.14960 35.28360 19.37538 1.000 32.05023 171 SER A O 1
ATOM 778 N N . VAL A 1 123 ? 51.40687 35.37641 19.39497 1.000 37.12749 172 VAL A N 1
ATOM 779 C CA . VAL A 1 123 ? 51.52142 33.93676 19.12905 1.000 31.43163 172 VAL A CA 1
ATOM 780 C C . VAL A 1 123 ? 52.37147 33.17088 20.15268 1.000 33.00775 172 VAL A C 1
ATOM 781 O O . VAL A 1 123 ? 52.19700 31.95145 20.30121 1.000 31.68262 172 VAL A O 1
ATOM 785 N N . LEU A 1 124 ? 53.31060 33.83059 20.85078 1.000 33.27519 173 LEU A N 1
ATOM 786 C CA . LEU A 1 124 ? 54.11963 33.09854 21.83760 1.000 31.16231 173 LEU A CA 1
ATOM 787 C C . LEU A 1 124 ? 54.74349 34.08022 22.82090 1.000 32.50098 173 LEU A C 1
ATOM 788 O O . LEU A 1 124 ? 55.73350 34.73852 22.49060 1.000 29.36991 173 LEU A O 1
ATOM 793 N N . THR A 1 125 ? 54.19942 34.11876 24.03761 1.000 29.83263 174 THR A N 1
ATOM 794 C CA . THR A 1 125 ? 54.67213 34.93641 25.14496 1.000 34.61133 174 THR A CA 1
ATOM 795 C C . THR A 1 125 ? 55.21433 34.02635 26.24713 1.000 37.23693 174 THR A C 1
ATOM 796 O O . THR A 1 125 ? 54.87605 32.83875 26.32007 1.000 35.93974 174 THR A O 1
ATOM 800 N N . SER A 1 126 ? 56.07911 34.59164 27.10292 1.000 31.55353 175 SER A N 1
ATOM 801 C CA . SER A 1 126 ? 56.64824 33.84914 28.22885 1.000 33.43219 175 SER A CA 1
ATOM 802 C C . SER A 1 126 ? 55.60650 33.42050 29.25691 1.000 37.65057 175 SER A C 1
ATOM 803 O O . SER A 1 126 ? 55.87789 32.50417 30.04309 1.000 34.60276 175 SER A O 1
ATOM 806 N N . THR A 1 127 ? 54.44175 34.07020 29.28904 1.000 32.00279 176 THR A N 1
ATOM 807 C CA . THR A 1 127 ? 53.34950 33.70126 30.18525 1.000 35.58162 176 THR A CA 1
ATOM 808 C C . THR A 1 127 ? 52.18608 33.03597 29.46132 1.000 36.70297 176 THR A C 1
ATOM 809 O O . THR A 1 127 ? 51.18236 32.70699 30.10481 1.000 36.70765 176 THR A O 1
ATOM 813 N N . ASN A 1 128 ? 52.28632 32.85296 28.14444 1.000 32.30895 177 ASN A N 1
ATOM 814 C CA . ASN A 1 128 ? 51.20215 32.38095 27.28829 1.000 33.86407 177 ASN A CA 1
ATOM 815 C C . ASN A 1 128 ? 50.01959 33.34406 27.24843 1.000 35.37544 177 ASN A C 1
ATOM 816 O O . ASN A 1 128 ? 48.96796 33.00298 26.69372 1.000 36.44572 177 ASN A O 1
ATOM 821 N N . GLU A 1 129 ? 50.16473 34.55375 27.79148 1.000 33.24438 178 GLU A N 1
ATOM 822 C CA . GLU A 1 129 ? 49.13456 35.58955 27.66671 1.000 32.90191 178 GLU A CA 1
ATOM 823 C C . GLU A 1 129 ? 49.44875 36.40226 26.41285 1.000 39.24999 178 GLU A C 1
ATOM 824 O O . GLU A 1 129 ? 50.39524 37.19497 26.39521 1.000 40.90299 178 GLU A O 1
ATOM 830 N N . VAL A 1 130 ? 48.66589 36.19592 25.35062 1.000 36.53404 179 VAL A N 1
ATOM 831 C CA . VAL A 1 130 ? 48.87623 36.89353 24.08479 1.000 38.11824 179 VAL A CA 1
ATOM 832 C C . VAL A 1 130 ? 47.96904 38.11393 24.03288 1.000 41.21415 179 VAL A C 1
ATOM 833 O O . VAL A 1 130 ? 46.89069 38.13722 24.63979 1.000 43.14172 179 VAL A O 1
ATOM 837 N N . SER A 1 131 ? 48.40214 39.13539 23.29775 1.000 38.27574 180 SER A N 1
ATOM 838 C CA . SER A 1 131 ? 47.71730 40.42216 23.28058 1.000 40.58904 180 SER A CA 1
ATOM 839 C C . SER A 1 131 ? 48.21680 41.21913 22.08372 1.000 40.22140 180 SER A C 1
ATOM 840 O O . SER A 1 131 ? 49.23737 40.86712 21.47188 1.000 37.93921 180 SER A O 1
ATOM 843 N N . PRO A 1 132 ? 47.51880 42.29822 21.71783 1.000 40.48662 181 PRO A N 1
ATOM 844 C CA . PRO A 1 132 ? 48.08331 43.23711 20.74191 1.000 39.96256 181 PRO A CA 1
ATOM 845 C C . PRO A 1 132 ? 49.42924 43.76812 21.21825 1.000 39.65432 181 PRO A C 1
ATOM 846 O O . PRO A 1 132 ? 49.75752 43.74200 22.40741 1.000 40.19682 181 PRO A O 1
ATOM 850 N N . ASP A 1 133 ? 50.21865 44.25479 20.26581 1.000 41.57227 182 ASP A N 1
ATOM 851 C CA . ASP A 1 133 ? 51.61242 44.60251 20.53516 1.000 43.47545 182 ASP A CA 1
ATOM 852 C C . ASP A 1 133 ? 51.69953 45.96985 21.20891 1.000 41.69595 182 ASP A C 1
ATOM 853 O O . ASP A 1 133 ? 51.61820 47.01198 20.55509 1.000 42.24499 182 ASP A O 1
ATOM 858 N N . PHE A 1 134 ? 51.87575 45.96212 22.52823 1.000 41.19036 183 PHE A N 1
ATOM 859 C CA . PHE A 1 134 ? 52.28428 47.13807 23.28603 1.000 40.92326 183 PHE A CA 1
ATOM 860 C C . PHE A 1 134 ? 53.68250 46.95949 23.86739 1.000 44.38030 183 PHE A C 1
ATOM 861 O O . PHE A 1 134 ? 54.09645 47.74044 24.73308 1.000 46.65657 183 PHE A O 1
ATOM 869 N N . GLY A 1 135 ? 54.41188 45.94674 23.40605 1.000 40.74359 184 GLY A N 1
ATOM 870 C CA . GLY A 1 135 ? 55.64295 45.54905 24.08275 1.000 43.37863 184 GLY A CA 1
ATOM 871 C C . GLY A 1 135 ? 55.45422 45.32099 25.56546 1.000 38.95397 184 GLY A C 1
ATOM 872 O O . GLY A 1 135 ? 56.31784 45.69570 26.36896 1.000 41.26890 184 GLY A O 1
ATOM 873 N N . ASP A 1 136 ? 54.32538 44.72544 25.95500 1.000 32.24473 185 ASP A N 1
ATOM 874 C CA . ASP A 1 136 ? 53.97693 44.60390 27.36686 1.000 35.63142 185 ASP A CA 1
ATOM 875 C C . ASP A 1 136 ? 53.98135 43.16451 27.86462 1.000 30.36620 185 ASP A C 1
ATOM 876 O O . ASP A 1 136 ? 53.40015 42.88517 28.91875 1.000 31.47957 185 ASP A O 1
ATOM 881 N N . TYR A 1 137 ? 54.57718 42.24472 27.11837 1.000 24.77252 186 TYR A N 1
ATOM 882 C CA . TYR A 1 137 ? 54.88215 40.92234 27.63035 1.000 23.01960 186 TYR A CA 1
ATOM 883 C C . TYR A 1 137 ? 56.11025 41.01340 28.53789 1.000 20.43776 186 TYR A C 1
ATOM 884 O O . TYR A 1 137 ? 56.83646 42.01173 28.50661 1.000 21.21652 186 TYR A O 1
ATOM 893 N N . PRO A 1 138 ? 56.37064 40.00100 29.37189 1.000 19.95211 187 PRO A N 1
ATOM 894 C CA . PRO A 1 138 ? 57.62122 40.01636 30.14885 1.000 17.81707 187 PRO A CA 1
ATOM 895 C C . PRO A 1 138 ? 58.81554 40.01616 29.20417 1.000 19.50760 187 PRO A C 1
ATOM 896 O O . PRO A 1 138 ? 58.76526 39.43831 28.11669 1.000 17.97302 187 PRO A O 1
ATOM 900 N N . TYR A 1 139 ? 59.90932 40.67454 29.62353 1.000 17.79900 188 TYR A N 1
ATOM 901 C CA . TYR A 1 139 ? 60.95996 40.91003 28.63311 1.000 19.08479 188 TYR A CA 1
ATOM 902 C C . TYR A 1 139 ? 61.77025 39.65378 28.28474 1.000 21.23616 188 TYR A C 1
ATOM 903 O O . TYR A 1 139 ? 62.59477 39.71892 27.36040 1.000 21.75086 188 TYR A O 1
ATOM 912 N N . ASN A 1 140 ? 61.53851 38.50894 28.91763 1.000 20.29606 189 ASN A N 1
ATOM 913 C CA . ASN A 1 140 ? 62.17795 37.29647 28.41361 1.000 20.63271 189 ASN A CA 1
ATOM 914 C C . ASN A 1 140 ? 61.41896 36.67004 27.23359 1.000 19.75581 189 ASN A C 1
ATOM 915 O O . ASN A 1 140 ? 61.81348 35.60308 26.74900 1.000 18.99629 189 ASN A O 1
ATOM 920 N N . THR A 1 141 ? 60.37097 37.33172 26.73817 1.000 18.64836 190 THR A N 1
ATOM 921 C CA . THR A 1 141 ? 59.52156 36.74891 25.69791 1.000 18.94361 190 THR A CA 1
ATOM 922 C C . THR A 1 141 ? 60.25306 36.60440 24.36219 1.000 18.45860 190 THR A C 1
ATOM 923 O O . THR A 1 141 ? 60.26251 35.52178 23.76348 1.000 18.20930 190 THR A O 1
ATOM 927 N N . VAL A 1 142 ? 60.84195 37.68004 23.85041 1.000 18.39882 191 VAL A N 1
ATOM 928 C CA . VAL A 1 142 ? 61.46445 37.56344 22.52846 1.000 18.64050 191 VAL A CA 1
ATOM 929 C C . VAL A 1 142 ? 62.74536 36.74068 22.64562 1.000 16.17523 191 VAL A C 1
ATOM 930 O O . VAL A 1 142 ? 63.02083 35.94748 21.73749 1.000 16.74067 191 VAL A O 1
ATOM 934 N N . PRO A 1 143 ? 63.55661 36.86990 23.71287 1.000 17.84625 192 PRO A N 1
ATOM 935 C CA . PRO A 1 143 ? 64.69760 35.94712 23.83340 1.000 18.59063 192 PRO A CA 1
ATOM 936 C C . PRO A 1 143 ? 64.28729 34.48536 23.87337 1.000 18.49720 192 PRO A C 1
ATOM 937 O O . PRO A 1 143 ? 65.00841 33.64907 23.32753 1.000 17.87724 192 PRO A O 1
ATOM 941 N N A ASN A 1 144 ? 63.14851 34.14877 24.48555 0.567 15.21455 193 ASN A N 1
ATOM 942 N N B ASN A 1 144 ? 63.14771 34.15909 24.49554 0.433 14.24125 193 ASN A N 1
ATOM 943 C CA A ASN A 1 144 ? 62.70808 32.75142 24.46596 0.567 18.33720 193 ASN A CA 1
ATOM 944 C CA B ASN A 1 144 ? 62.66689 32.77472 24.47994 0.433 18.39754 193 ASN A CA 1
ATOM 945 C C A ASN A 1 144 ? 62.37670 32.29026 23.04780 0.567 17.33261 193 ASN A C 1
ATOM 946 C C B ASN A 1 144 ? 62.37773 32.30259 23.05856 0.433 17.42095 193 ASN A C 1
ATOM 947 O O A ASN A 1 144 ? 62.64292 31.13649 22.68134 0.567 18.56008 193 ASN A O 1
ATOM 948 O O B ASN A 1 144 ? 62.67310 31.15357 22.70138 0.433 18.22064 193 ASN A O 1
ATOM 957 N N . GLN A 1 145 ? 61.78103 33.16759 22.23907 1.000 17.30295 194 GLN A N 1
ATOM 958 C CA . GLN A 1 145 ? 61.52205 32.80443 20.85146 1.000 20.49316 194 GLN A CA 1
ATOM 959 C C . GLN A 1 145 ? 62.82670 32.64297 20.07146 1.000 20.36327 194 GLN A C 1
ATOM 960 O O . GLN A 1 145 ? 62.95242 31.73494 19.24049 1.000 19.09439 194 GLN A O 1
ATOM 966 N N . VAL A 1 146 ? 63.81858 33.49946 20.33390 1.000 15.61873 195 VAL A N 1
ATOM 967 C CA . VAL A 1 146 ? 65.12864 33.30605 19.70557 1.000 17.80028 195 VAL A CA 1
ATOM 968 C C . VAL A 1 146 ? 65.70905 31.94346 20.08300 1.000 18.14418 195 VAL A C 1
ATOM 969 O O . VAL A 1 146 ? 66.21241 31.20749 19.22345 1.000 16.37220 195 VAL A O 1
ATOM 973 N N . GLN A 1 147 ? 65.65286 31.59074 21.37181 1.000 17.02151 196 GLN A N 1
ATOM 974 C CA . GLN A 1 147 ? 66.21420 30.31418 21.82094 1.000 17.78238 196 GLN A CA 1
ATOM 975 C C . GLN A 1 147 ? 65.51224 29.14695 21.15030 1.000 20.79217 196 GLN A C 1
ATOM 976 O O . GLN A 1 147 ? 66.14679 28.14031 20.80076 1.000 17.02857 196 GLN A O 1
ATOM 982 N N . ARG A 1 148 ? 64.18971 29.24472 21.00640 1.000 19.52202 197 ARG A N 1
ATOM 983 C CA . ARG A 1 148 ? 63.42930 28.18348 20.35393 1.000 18.62601 197 ARG A CA 1
ATOM 984 C C . ARG A 1 148 ? 63.90673 27.98251 18.91750 1.000 18.64134 197 ARG A C 1
ATOM 985 O O . ARG A 1 148 ? 64.10021 26.84764 18.46283 1.000 17.81326 197 ARG A O 1
ATOM 993 N N . LEU A 1 149 ? 64.15672 29.08240 18.20265 1.000 17.11759 198 LEU A N 1
ATOM 994 C CA . LEU A 1 149 ? 64.62200 28.97544 16.81994 1.000 14.82775 198 LEU A CA 1
ATOM 995 C C . LEU A 1 149 ? 66.08462 28.53333 16.75213 1.000 16.93420 198 LEU A C 1
ATOM 996 O O . LEU A 1 149 ? 66.44627 27.71274 15.90158 1.000 17.30555 198 LEU A O 1
ATOM 1001 N N . ALA A 1 150 ? 66.93714 29.03466 17.65414 1.000 17.28897 199 ALA A N 1
ATOM 1002 C CA . ALA A 1 150 ? 68.35766 28.67405 17.60065 1.000 18.22817 199 ALA A CA 1
ATOM 1003 C C . ALA A 1 150 ? 68.57822 27.20317 17.93643 1.000 19.85223 199 ALA A C 1
ATOM 1004 O O . ALA A 1 150 ? 69.40776 26.53110 17.30678 1.000 19.17352 199 ALA A O 1
ATOM 1006 N N . LYS A 1 151 ? 67.85516 26.68309 18.93312 1.000 18.53239 200 LYS A N 1
ATOM 1007 C CA . LYS A 1 151 ? 67.97278 25.25957 19.23970 1.000 17.41732 200 LYS A CA 1
ATOM 1008 C C . LYS A 1 151 ? 67.46071 24.39819 18.09105 1.000 20.18175 200 LYS A C 1
ATOM 1009 O O . LYS A 1 151 ? 68.03248 23.33659 17.80374 1.000 18.03903 200 LYS A O 1
ATOM 1015 N N . ALA A 1 152 ? 66.41144 24.84394 17.40099 1.000 18.11707 201 ALA A N 1
ATOM 1016 C CA . ALA A 1 152 ? 65.97933 24.12249 16.20443 1.000 22.25764 201 ALA A CA 1
ATOM 1017 C C . ALA A 1 152 ? 67.02706 24.19544 15.09306 1.000 19.01598 201 ALA A C 1
ATOM 1018 O O . ALA A 1 152 ? 67.24881 23.21085 14.37399 1.000 19.62728 201 ALA A O 1
ATOM 1020 N N . GLN A 1 153 ? 67.67652 25.34793 14.92874 1.000 19.08122 202 GLN A N 1
ATOM 1021 C CA . GLN A 1 153 ? 68.73300 25.45202 13.92073 1.000 19.63107 202 GLN A CA 1
ATOM 1022 C C . GLN A 1 153 ? 69.81732 24.41603 14.17315 1.000 19.33721 202 GLN A C 1
ATOM 1023 O O . GLN A 1 153 ? 70.28239 23.74024 13.24842 1.000 20.79189 202 GLN A O 1
ATOM 1029 N N . SER A 1 154 ? 70.22218 24.27592 15.43582 1.000 20.24870 203 SER A N 1
ATOM 1030 C CA . SER A 1 154 ? 71.26184 23.32363 15.79765 1.000 21.62253 203 SER A CA 1
ATOM 1031 C C . SER A 1 154 ? 70.80454 21.88667 15.56401 1.000 25.93925 203 SER A C 1
ATOM 1032 O O . SER A 1 154 ? 71.57649 21.05461 15.06938 1.000 23.95896 203 SER A O 1
ATOM 1035 N N . MET A 1 155 ? 69.54659 21.58002 15.89290 1.000 22.34303 204 MET A N 1
ATOM 1036 C CA . MET A 1 155 ? 69.00980 20.24852 15.61417 1.000 23.05581 204 MET A CA 1
ATOM 1037 C C . MET A 1 155 ? 69.05065 19.92884 14.11993 1.000 22.16845 204 MET A C 1
ATOM 1038 O O . MET A 1 155 ? 69.49837 18.84624 13.72072 1.000 22.63299 204 MET A O 1
ATOM 1043 N N . HIS A 1 156 ? 68.62142 20.86625 13.27139 1.000 18.64091 205 HIS A N 1
ATOM 1044 C CA . HIS A 1 156 ? 68.56867 20.57717 11.84460 1.000 19.43865 205 HIS A CA 1
ATOM 1045 C C . HIS A 1 156 ? 69.94614 20.58805 11.20309 1.000 21.46871 205 HIS A C 1
ATOM 1046 O O . HIS A 1 156 ? 70.17522 19.84628 10.24046 1.000 22.54044 205 HIS A O 1
ATOM 1053 N N . ASP A 1 157 ? 70.87827 21.38294 11.73038 1.000 20.41698 206 ASP A N 1
ATOM 1054 C CA . ASP A 1 157 ? 72.26635 21.28624 11.28439 1.000 19.48466 206 ASP A CA 1
ATOM 1055 C C . ASP A 1 157 ? 72.85348 19.92336 11.62830 1.000 22.84444 206 ASP A C 1
ATOM 1056 O O . ASP A 1 157 ? 73.58416 19.33230 10.82586 1.000 23.12199 206 ASP A O 1
ATOM 1061 N N . ARG A 1 158 ? 72.55611 19.41139 12.82763 1.000 22.10328 207 ARG A N 1
ATOM 1062 C CA . ARG A 1 158 ? 73.06026 18.09257 13.19404 1.000 22.85652 207 ARG A CA 1
ATOM 1063 C C . ARG A 1 158 ? 72.44506 17.00724 12.31713 1.000 22.06987 207 ARG A C 1
ATOM 1064 O O . ARG A 1 158 ? 73.15069 16.11361 11.83929 1.000 25.54512 207 ARG A O 1
ATOM 1072 N N . LYS A 1 159 ? 71.12974 17.05781 12.10969 1.000 23.56818 208 LYS A N 1
ATOM 1073 C CA . LYS A 1 159 ? 70.48556 16.11716 11.19749 1.000 23.61793 208 LYS A CA 1
ATOM 1074 C C . LYS A 1 159 ? 71.12251 16.17472 9.81273 1.000 25.68453 208 LYS A C 1
ATOM 1075 O O . LYS A 1 159 ? 71.39154 15.13789 9.19163 1.000 27.48669 208 LYS A O 1
ATOM 1081 N N . HIS A 1 160 ? 71.40012 17.38339 9.32821 1.000 22.02234 209 HIS A N 1
ATOM 1082 C CA . HIS A 1 160 ? 71.92961 17.56055 7.97675 1.000 23.33002 209 HIS A CA 1
ATOM 1083 C C . HIS A 1 160 ? 73.34755 17.01344 7.85885 1.000 25.76855 209 HIS A C 1
ATOM 1084 O O . HIS A 1 160 ? 73.69071 16.34981 6.87429 1.000 29.00986 209 HIS A O 1
ATOM 1091 N N . TRP A 1 161 ? 74.18726 17.29244 8.85806 1.000 25.65046 210 TRP A N 1
ATOM 1092 C CA . TRP A 1 161 ? 75.55698 16.78786 8.86929 1.000 27.64664 210 TRP A CA 1
ATOM 1093 C C . TRP A 1 161 ? 75.57427 15.26470 8.95121 1.000 29.57378 210 TRP A C 1
ATOM 1094 O O . TRP A 1 161 ? 76.37216 14.60277 8.27282 1.000 30.25913 210 TRP A O 1
ATOM 1105 N N . ASP A 1 162 ? 74.69301 14.69513 9.77860 1.000 24.36387 211 ASP A N 1
ATOM 1106 C CA . ASP A 1 162 ? 74.56908 13.24167 9.86928 1.000 25.78271 211 ASP A CA 1
ATOM 1107 C C . ASP A 1 162 ? 74.15093 12.63532 8.53345 1.000 30.93327 211 ASP A C 1
ATOM 1108 O O . ASP A 1 162 ? 74.68122 11.59651 8.12144 1.000 31.11300 211 ASP A O 1
ATOM 1113 N N . ALA A 1 163 ? 73.19000 13.26465 7.84913 1.000 29.12373 212 ALA A N 1
ATOM 1114 C CA . ALA A 1 163 ? 72.76389 12.76753 6.54572 1.000 30.57401 212 ALA A CA 1
ATOM 1115 C C . ALA A 1 163 ? 73.92584 12.73896 5.56641 1.000 30.62341 212 ALA A C 1
ATOM 1116 O O . ALA A 1 163 ? 74.10595 11.75928 4.83420 1.000 38.24131 212 ALA A O 1
ATOM 1118 N N . ARG A 1 164 ? 74.74136 13.79198 5.55449 1.000 30.88837 213 ARG A N 1
ATOM 1119 C CA . ARG A 1 164 ? 75.81427 13.87170 4.56634 1.000 35.05355 213 ARG A CA 1
ATOM 1120 C C . ARG A 1 164 ? 76.90754 12.84623 4.83976 1.000 44.20300 213 ARG A C 1
ATOM 1121 O O . ARG A 1 164 ? 77.50341 12.30585 3.90005 1.000 41.80094 213 ARG A O 1
ATOM 1129 N N . ARG A 1 165 ? 77.18992 12.56512 6.11613 1.000 36.78479 214 ARG A N 1
ATOM 1130 C CA . ARG A 1 165 ? 78.18427 11.54706 6.43682 1.000 40.47827 214 ARG A CA 1
ATOM 1131 C C . ARG A 1 165 ? 77.74810 10.16153 5.97660 1.000 43.72110 214 ARG A C 1
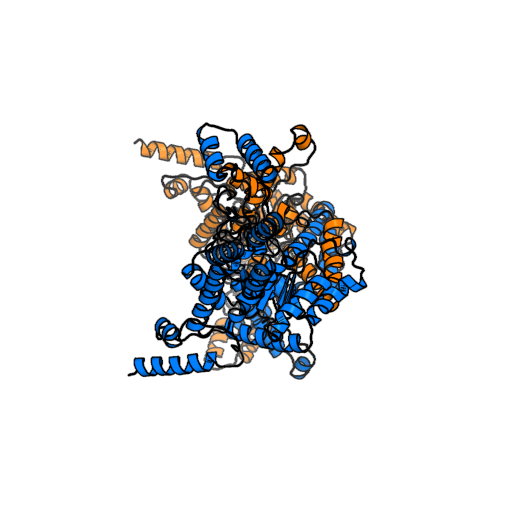ATOM 1132 O O . ARG A 1 165 ? 78.59866 9.28212 5.80004 1.000 45.50274 214 ARG A O 1
ATOM 1140 N N . LYS A 1 166 ? 76.44613 9.94974 5.77331 1.000 46.18862 215 LYS A N 1
ATOM 1141 C CA . LYS A 1 166 ? 75.93775 8.69827 5.22280 1.000 46.09015 215 LYS A CA 1
ATOM 1142 C C . LYS A 1 166 ? 76.00000 8.64283 3.69956 1.000 53.10058 215 LYS A C 1
ATOM 1143 O O . LYS A 1 166 ? 75.71154 7.58762 3.12578 1.000 51.57134 215 LYS A O 1
ATOM 1149 N N . MET A 1 167 ? 76.35532 9.73994 3.03656 1.000 52.52969 216 MET A N 1
ATOM 1150 C CA . MET A 1 167 ? 76.47312 9.76917 1.58719 1.000 54.39236 216 MET A CA 1
ATOM 1151 C C . MET A 1 167 ? 77.88860 9.39922 1.16230 1.000 60.23324 216 MET A C 1
ATOM 1152 O O . MET A 1 167 ? 78.83134 9.43227 1.95736 1.000 61.30436 216 MET A O 1
ATOM 1157 N N . SER A 1 168 ? 78.02884 9.04644 -0.11350 1.000 59.82225 217 SER A N 1
ATOM 1158 C CA . SER A 1 168 ? 79.35396 8.87220 -0.68426 1.000 63.17262 217 SER A CA 1
ATOM 1159 C C . SER A 1 168 ? 80.06107 10.22109 -0.77182 1.000 64.83396 217 SER A C 1
ATOM 1160 O O . SER A 1 168 ? 79.43094 11.28287 -0.77439 1.000 65.38859 217 SER A O 1
ATOM 1163 N N . ALA A 1 169 ? 81.39355 10.16943 -0.84375 1.000 67.15661 218 ALA A N 1
ATOM 1164 C CA . ALA A 1 169 ? 82.17587 11.40070 -0.90486 1.000 69.78852 218 ALA A CA 1
ATOM 1165 C C . ALA A 1 169 ? 81.87887 12.19476 -2.17061 1.000 72.52549 218 ALA A C 1
ATOM 1166 O O . ALA A 1 169 ? 81.88337 13.43206 -2.14494 1.000 71.92005 218 ALA A O 1
ATOM 1168 N N . GLN A 1 170 ? 81.60825 11.50916 -3.28162 1.000 75.69717 219 GLN A N 1
ATOM 1169 C CA . GLN A 1 170 ? 81.29481 12.21308 -4.51923 1.000 80.84159 219 GLN A CA 1
ATOM 1170 C C . GLN A 1 170 ? 79.84804 12.68610 -4.54934 1.000 72.34794 219 GLN A C 1
ATOM 1171 O O . GLN A 1 170 ? 79.55999 13.74754 -5.11400 1.000 69.31026 219 GLN A O 1
ATOM 1177 N N . GLU A 1 171 ? 78.93420 11.92341 -3.94433 1.000 67.28669 220 GLU A N 1
ATOM 1178 C CA . GLU A 1 171 ? 77.56439 12.39724 -3.78709 1.000 66.73925 220 GLU A CA 1
ATOM 1179 C C . GLU A 1 171 ? 77.50631 13.64937 -2.92018 1.000 68.14158 220 GLU A C 1
ATOM 1180 O O . GLU A 1 171 ? 76.62180 14.49343 -3.10852 1.000 67.43553 220 GLU A O 1
ATOM 1186 N N . ARG A 1 172 ? 78.43425 13.78702 -1.96643 1.000 66.92657 221 ARG A N 1
ATOM 1187 C CA . ARG A 1 172 ? 78.52159 15.02490 -1.19889 1.000 64.08098 221 ARG A CA 1
ATOM 1188 C C . ARG A 1 172 ? 78.84312 16.20655 -2.10290 1.000 65.38310 221 ARG A C 1
ATOM 1189 O O . ARG A 1 172 ? 78.23286 17.27527 -1.97904 1.000 63.45260 221 ARG A O 1
ATOM 1197 N N . SER A 1 173 ? 79.79759 16.03204 -3.02287 1.000 70.87247 222 SER A N 1
ATOM 1198 C CA . SER A 1 173 ? 80.10487 17.08790 -3.98438 1.000 71.99722 222 SER A CA 1
ATOM 1199 C C . SER A 1 173 ? 78.91132 17.39077 -4.88239 1.000 65.06386 222 SER A C 1
ATOM 1200 O O . SER A 1 173 ? 78.73372 18.53392 -5.31882 1.000 66.50185 222 SER A O 1
ATOM 1203 N N . SER A 1 174 ? 78.07954 16.38644 -5.15830 1.000 67.24159 223 SER A N 1
ATOM 1204 C CA . SER A 1 174 ? 76.91749 16.58066 -6.01572 1.000 62.69909 223 SER A CA 1
ATOM 1205 C C . SER A 1 174 ? 75.76488 17.27197 -5.29523 1.000 66.29609 223 SER A C 1
ATOM 1206 O O . SER A 1 174 ? 74.91636 17.88884 -5.94929 1.000 63.38045 223 SER A O 1
ATOM 1209 N N . THR A 1 175 ? 75.71268 17.18518 -3.95102 1.000 63.90692 224 THR A N 1
ATOM 1210 C CA . THR A 1 175 ? 74.55220 17.66646 -3.20728 1.000 58.05221 224 THR A CA 1
ATOM 1211 C C . THR A 1 175 ? 74.82458 19.03547 -2.60276 1.000 56.36790 224 THR A C 1
ATOM 1212 O O . THR A 1 175 ? 75.86420 19.22770 -1.95358 1.000 53.21637 224 THR A O 1
ATOM 1216 N N . PRO A 1 176 ? 73.92140 19.99685 -2.79586 1.000 55.08967 225 PRO A N 1
ATOM 1217 C CA . PRO A 1 176 ? 74.09258 21.31639 -2.17187 1.000 52.65227 225 PRO A CA 1
ATOM 1218 C C . PRO A 1 176 ? 74.01812 21.23955 -0.65321 1.000 47.23165 225 PRO A C 1
ATOM 1219 O O . PRO A 1 176 ? 73.12541 20.60568 -0.08594 1.000 44.16520 225 PRO A O 1
ATOM 1223 N N . TYR A 1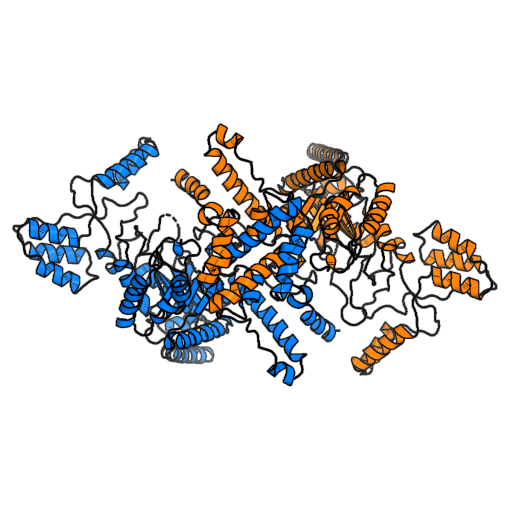 177 ? 74.95890 21.90791 0.00277 1.000 43.28184 226 TYR A N 1
ATOM 1224 C CA . TYR A 1 177 ? 74.92892 22.01393 1.45401 1.000 42.65842 226 TYR A CA 1
ATOM 1225 C C . TYR A 1 177 ? 73.86109 23.01892 1.87835 1.000 40.16736 226 TYR A C 1
ATOM 1226 O O . TYR A 1 177 ? 73.78246 24.12284 1.33215 1.000 41.59742 226 TYR A O 1
ATOM 1235 N N . THR A 1 178 ? 73.03202 22.63325 2.84694 1.000 36.14514 227 THR A N 1
ATOM 1236 C CA . THR A 1 178 ? 72.02638 23.52187 3.41257 1.000 34.83761 227 THR A CA 1
ATOM 1237 C C . THR A 1 178 ? 72.55450 24.10638 4.71567 1.000 29.80788 227 THR A C 1
ATOM 1238 O O . THR A 1 178 ? 72.93980 23.36368 5.62393 1.000 26.53321 227 THR A O 1
ATOM 1242 N N . ASP A 1 179 ? 72.58588 25.42941 4.79436 1.000 26.11178 228 ASP A N 1
ATOM 1243 C CA . ASP A 1 179 ? 73.06188 26.13103 5.98261 1.000 25.26328 228 ASP A CA 1
ATOM 1244 C C . ASP A 1 179 ? 71.85782 26.46257 6.85800 1.000 23.73913 228 ASP A C 1
ATOM 1245 O O . ASP A 1 179 ? 71.13496 27.42707 6.59834 1.000 23.62136 228 ASP A O 1
ATOM 1250 N N . TYR A 1 180 ? 71.64313 25.66704 7.90547 1.000 22.32217 229 TYR A N 1
ATOM 1251 C CA . TYR A 1 180 ? 70.59389 25.94522 8.88063 1.000 19.28052 229 TYR A CA 1
ATOM 1252 C C . TYR A 1 180 ? 71.02537 26.95650 9.94099 1.000 20.03322 229 TYR A C 1
ATOM 1253 O O . TYR A 1 180 ? 70.20300 27.34847 10.77638 1.000 23.74898 229 TYR A O 1
ATOM 1262 N N . LEU A 1 181 ? 72.28541 27.37146 9.93858 1.000 18.32086 230 LEU A N 1
ATOM 1263 C CA . LEU A 1 181 ? 72.81967 28.27747 10.95617 1.000 18.45463 230 LEU A CA 1
ATOM 1264 C C . LEU A 1 181 ? 72.86017 29.70914 10.42329 1.000 20.57893 230 LEU A C 1
ATOM 1265 O O . LEU A 1 181 ? 73.91361 30.34458 10.33332 1.000 22.43053 230 LEU A O 1
ATOM 1270 N N . ARG A 1 182 ? 71.69697 30.20724 10.05932 1.000 19.83093 231 ARG A N 1
ATOM 1271 C CA . ARG A 1 182 ? 71.59938 31.58803 9.58922 1.000 20.34897 231 ARG A CA 1
ATOM 1272 C C . ARG A 1 182 ? 71.54826 32.54192 10.78480 1.000 20.00134 231 ARG A C 1
ATOM 1273 O O . ARG A 1 182 ? 70.79981 32.30321 11.74327 1.000 19.54272 231 ARG A O 1
ATOM 1281 N N . PRO A 1 183 ? 72.31700 33.63252 10.74717 1.000 17.79026 232 PRO A N 1
ATOM 1282 C CA . PRO A 1 183 ? 72.28963 34.60082 11.85311 1.000 16.44158 232 PRO A CA 1
ATOM 1283 C C . PRO A 1 183 ? 70.88556 35.12658 12.11906 1.000 17.92863 232 PRO A C 1
ATOM 1284 O O . PRO A 1 183 ? 70.14041 35.46545 11.19802 1.000 18.75682 232 PRO A O 1
ATOM 1288 N N . ILE A 1 184 ? 70.54158 35.23077 13.40345 1.000 18.16249 233 ILE A N 1
ATOM 1289 C CA . ILE A 1 184 ? 69.21156 35.66418 13.83547 1.000 17.12001 233 ILE A CA 1
ATOM 1290 C C . ILE A 1 184 ? 69.24991 37.13917 14.21796 1.000 17.31836 233 ILE A C 1
ATOM 1291 O O . ILE A 1 184 ? 70.10120 37.55641 15.00956 1.000 18.40669 233 ILE A O 1
ATOM 1296 N N . ILE A 1 185 ? 68.28416 37.91547 13.71943 1.000 17.75443 234 ILE A N 1
ATOM 1297 C CA . ILE A 1 185 ? 68.07940 39.31200 14.11698 1.000 15.85152 234 ILE A CA 1
ATOM 1298 C C . ILE A 1 185 ? 66.77080 39.37089 14.89446 1.000 19.58514 234 ILE A C 1
ATOM 1299 O O . ILE A 1 185 ? 65.75648 38.82790 14.43948 1.000 18.59378 234 ILE A O 1
ATOM 1304 N N . ALA A 1 186 ? 66.79167 40.00958 16.06978 1.000 15.90438 235 ALA A N 1
ATOM 1305 C CA . ALA A 1 186 ? 65.64505 39.98028 16.97816 1.000 21.02420 235 ALA A CA 1
ATOM 1306 C C . ALA A 1 186 ? 65.28247 41.36556 17.50636 1.000 18.93125 235 ALA A C 1
ATOM 1307 O O . ALA A 1 186 ? 66.13319 42.24470 17.67026 1.000 16.88197 235 ALA A O 1
ATOM 1309 N N . ASP A 1 187 ? 63.99724 41.51474 17.81694 1.000 16.77431 236 ASP A N 1
ATOM 1310 C CA . ASP A 1 187 ? 63.39769 42.76401 18.28434 1.000 19.88215 236 ASP A CA 1
ATOM 1311 C C . ASP A 1 187 ? 63.60115 42.93657 19.79431 1.000 16.90952 236 ASP A C 1
ATOM 1312 O O . ASP A 1 187 ? 63.10021 42.13427 20.58600 1.000 18.28554 236 ASP A O 1
ATOM 1317 N N . GLY A 1 188 ? 64.33572 43.97655 20.19945 1.000 16.65797 237 GLY A N 1
ATOM 1318 C CA . GLY A 1 188 ? 64.48858 44.32414 21.60376 1.000 15.62104 237 GLY A CA 1
ATOM 1319 C C . GLY A 1 188 ? 63.51917 45.37513 22.11796 1.000 20.88007 237 GLY A C 1
ATOM 1320 O O . GLY A 1 188 ? 63.65545 45.81644 23.26825 1.000 16.63396 237 GLY A O 1
ATOM 1321 N N . ASP A 1 189 ? 62.55423 45.79448 21.29703 1.000 20.89293 238 ASP A N 1
ATOM 1322 C CA . ASP A 1 189 ? 61.52008 46.76802 21.65863 1.000 20.76147 238 ASP A CA 1
ATOM 1323 C C . ASP A 1 189 ? 62.24493 48.02434 22.13151 1.000 19.46948 238 ASP A C 1
ATOM 1324 O O . ASP A 1 189 ? 63.21811 48.43770 21.48313 1.000 18.38058 238 ASP A O 1
ATOM 1329 N N . THR A 1 190 ? 61.83891 48.62289 23.24138 1.000 21.36428 239 THR A N 1
ATOM 1330 C CA . THR A 1 190 ? 62.47916 49.81125 23.78730 1.000 17.58822 239 THR A CA 1
ATOM 1331 C C . THR A 1 190 ? 63.56162 49.47869 24.80522 1.000 17.84313 239 THR A C 1
ATOM 1332 O O . THR A 1 190 ? 64.13995 50.39231 25.39687 1.000 24.87214 239 THR A O 1
ATOM 1336 N N . GLY A 1 191 ? 63.86113 48.19934 25.02327 1.000 21.08595 240 GLY A N 1
ATOM 1337 C CA . GLY A 1 191 ? 64.76427 47.79958 26.07883 1.000 19.51362 240 GLY A CA 1
ATOM 1338 C C . GLY A 1 191 ? 64.06664 47.37349 27.35836 1.000 23.45024 240 GLY A C 1
ATOM 1339 O O . GLY A 1 191 ? 64.72088 46.81182 28.24623 1.000 23.55966 240 GLY A O 1
ATOM 1340 N N . HIS A 1 192 ? 62.76407 47.65948 27.48148 1.000 23.56051 241 HIS A N 1
ATOM 1341 C CA . HIS A 1 192 ? 61.90099 47.13254 28.54714 1.000 21.78742 241 HIS A CA 1
ATOM 1342 C C . HIS A 1 192 ? 62.24626 47.69691 29.92637 1.000 25.74857 241 HIS A C 1
ATOM 1343 O O . HIS A 1 192 ? 62.15846 46.99986 30.93687 1.000 28.47761 241 HIS A O 1
ATOM 1350 N N . GLY A 1 193 ? 62.59571 48.97417 29.98040 1.000 28.23026 242 GLY A N 1
ATOM 1351 C CA . GLY A 1 193 ? 62.76181 49.63958 31.25726 1.000 30.51876 242 GLY A CA 1
ATOM 1352 C C . GLY A 1 193 ? 64.04416 50.43694 31.34204 1.000 30.68931 242 GLY A C 1
ATOM 1353 O O . GLY A 1 193 ? 64.50767 50.98050 30.33796 1.000 28.56283 242 GLY A O 1
ATOM 1354 N N . GLY A 1 194 ? 64.63011 50.50735 32.53389 1.000 26.51022 243 GLY A N 1
ATOM 1355 C CA . GLY A 1 194 ? 65.83202 51.28156 32.75064 1.000 27.16250 243 GLY A CA 1
ATOM 1356 C C . GLY A 1 194 ? 67.06849 50.58999 32.20677 1.000 27.88426 243 GLY A C 1
ATOM 1357 O O . GLY A 1 194 ? 67.01535 49.52267 31.59286 1.000 27.65215 243 GLY A O 1
ATOM 1358 N N . LEU A 1 195 ? 68.21577 51.21859 32.46466 1.000 25.87008 244 LEU A N 1
ATOM 1359 C CA . LEU A 1 195 ? 69.46416 50.70789 31.91697 1.000 25.96933 244 LEU A CA 1
ATOM 1360 C C . LEU A 1 195 ? 69.77841 49.30517 32.43837 1.000 24.43492 244 LEU A C 1
ATOM 1361 O O . LEU A 1 195 ? 70.31933 48.48164 31.69241 1.000 22.70007 244 LEU A O 1
ATOM 1366 N N . THR A 1 196 ? 69.44919 48.99567 33.70176 1.000 22.53816 245 THR A N 1
ATOM 1367 C CA . THR A 1 196 ? 69.74378 47.63826 34.16314 1.000 21.50023 245 THR A CA 1
ATOM 1368 C C . THR A 1 196 ? 68.86971 46.61662 33.44601 1.000 22.63482 245 THR A C 1
ATOM 1369 O O . THR A 1 196 ? 69.34065 45.51741 33.13319 1.000 22.28065 245 THR A O 1
ATOM 1373 N N . ALA A 1 197 ? 67.60549 46.95550 33.17745 1.000 21.87262 246 ALA A N 1
ATOM 1374 C CA . ALA A 1 197 ? 66.76775 46.08495 32.35029 1.000 24.02651 246 ALA A CA 1
ATOM 1375 C C . ALA A 1 197 ? 67.38442 45.85621 30.96994 1.000 22.19704 246 ALA A C 1
ATOM 1376 O O . ALA A 1 197 ? 67.42951 44.71833 30.48752 1.000 19.07890 246 ALA A O 1
ATOM 1378 N N . VAL A 1 198 ? 67.86463 46.92510 30.31788 1.000 20.00562 247 VAL A N 1
ATOM 1379 C CA . VAL A 1 198 ? 68.49302 46.77782 29.00524 1.000 17.44564 247 VAL A CA 1
ATOM 1380 C C . VAL A 1 198 ? 69.67668 45.82353 29.07523 1.000 19.20333 247 VAL A C 1
ATOM 1381 O O . VAL A 1 198 ? 69.85265 44.97523 28.19303 1.000 18.77590 247 VAL A O 1
ATOM 1385 N N . THR A 1 199 ? 70.51866 45.94625 30.10771 1.000 16.58140 248 THR A N 1
ATOM 1386 C CA . THR A 1 199 ? 71.65934 45.03440 30.19177 1.000 19.35503 248 THR A CA 1
ATOM 1387 C C . THR A 1 199 ? 71.19531 43.59963 30.37542 1.000 18.05201 248 THR A C 1
ATOM 1388 O O . THR A 1 199 ? 71.81915 42.66721 29.85722 1.000 20.06950 248 THR A O 1
ATOM 1392 N N . LYS A 1 200 ? 70.11195 43.39503 31.12165 1.000 18.97968 249 LYS A N 1
ATOM 1393 C CA . LYS A 1 200 ? 69.66182 42.02319 31.33204 1.000 17.42118 249 LYS A CA 1
ATOM 1394 C C . LYS A 1 200 ? 69.00371 41.47005 30.07851 1.000 16.36341 249 LYS A C 1
ATOM 1395 O O . LYS A 1 200 ? 69.14968 40.28502 29.76700 1.000 18.06603 249 LYS A O 1
ATOM 1401 N N . LEU A 1 201 ? 68.27456 42.31619 29.35124 1.000 18.35374 250 LEU A N 1
ATOM 1402 C CA . LEU A 1 201 ? 67.69625 41.91341 28.07520 1.000 18.74350 250 LEU A CA 1
ATOM 1403 C C . LEU A 1 201 ? 68.78298 41.57679 27.06018 1.000 18.41372 250 LEU A C 1
ATOM 1404 O O . LEU A 1 201 ? 68.69814 40.56124 26.36304 1.000 17.26247 250 LEU A O 1
ATOM 1409 N N . ALA A 1 202 ? 69.83216 42.41068 26.98084 1.000 16.53557 251 ALA A N 1
ATOM 1410 C CA . ALA A 1 202 ? 70.93207 42.12438 26.06267 1.000 19.31963 251 ALA A CA 1
ATOM 1411 C C . ALA A 1 202 ? 71.62061 40.81863 26.42407 1.000 17.53562 251 ALA A C 1
ATOM 1412 O O . ALA A 1 202 ? 72.01972 40.05298 25.53231 1.000 15.99049 251 ALA A O 1
ATOM 1414 N N . LYS A 1 203 ? 71.79669 40.57043 27.72563 1.000 17.19950 252 LYS A N 1
ATOM 1415 C CA . LYS A 1 203 ? 72.37209 39.31110 28.18854 1.000 17.90329 252 LYS A CA 1
ATOM 1416 C C . LYS A 1 203 ? 71.53466 38.12474 27.72386 1.000 17.48899 252 LYS A C 1
ATOM 1417 O O . LYS A 1 203 ? 72.06211 37.15579 27.16546 1.000 18.59311 252 LYS A O 1
ATOM 1423 N N . LEU A 1 204 ? 70.21910 38.18938 27.93864 1.000 18.41410 253 LEU A N 1
ATOM 1424 C CA . LEU A 1 204 ? 69.34756 37.08893 27.53480 1.000 16.56675 253 LEU A CA 1
ATOM 1425 C C . LEU A 1 204 ? 69.44310 36.81742 26.03847 1.000 17.61941 253 LEU A C 1
ATOM 1426 O O . LEU A 1 204 ? 69.42637 35.66009 25.61266 1.000 15.66541 253 LEU A O 1
ATOM 1431 N N . PHE A 1 205 ? 69.53701 37.87681 25.22743 1.000 15.68452 254 PHE A N 1
ATOM 1432 C CA . PHE A 1 205 ? 69.62371 37.70972 23.77945 1.000 18.65049 254 PHE A CA 1
ATOM 1433 C C . PHE A 1 205 ? 70.93952 37.06313 23.35875 1.000 16.50256 254 PHE A C 1
ATOM 1434 O O . PHE A 1 205 ? 70.95006 36.22073 22.45527 1.000 16.95045 254 PHE A O 1
ATOM 1442 N N . ALA A 1 206 ? 72.06695 37.47496 23.95702 1.000 16.02252 255 ALA A N 1
ATOM 1443 C CA . ALA A 1 206 ? 73.33090 36.82336 23.60780 1.000 17.68944 255 ALA A CA 1
ATOM 1444 C C . ALA A 1 206 ? 73.34327 35.37102 24.05669 1.000 17.49296 255 ALA A C 1
ATOM 1445 O O . ALA A 1 206 ? 73.93642 34.51597 23.37907 1.000 17.72330 255 ALA A O 1
ATOM 1447 N N . GLU A 1 207 ? 72.70430 35.07962 25.19570 1.000 17.92123 256 GLU A N 1
ATOM 1448 C CA . GLU A 1 207 ? 72.58390 33.69823 25.66329 1.000 18.16939 256 GLU A CA 1
ATOM 1449 C C . GLU A 1 207 ? 71.64652 32.87970 24.77784 1.000 19.75474 256 GLU A C 1
ATOM 1450 O O . GLU A 1 207 ? 71.87907 31.67662 24.55103 1.000 18.44283 256 GLU A O 1
ATOM 1456 N N . ALA A 1 208 ? 70.57551 33.50136 24.28644 1.000 15.89733 257 ALA A N 1
ATOM 1457 C CA . ALA A 1 208 ? 69.57846 32.75949 23.51225 1.000 17.94035 257 ALA A CA 1
ATOM 1458 C C . ALA A 1 208 ? 70.07204 32.44281 22.10953 1.000 20.65042 257 ALA A C 1
ATOM 1459 O O . ALA A 1 208 ? 69.61275 31.46948 21.49450 1.000 19.30363 257 ALA A O 1
ATOM 1461 N N . GLY A 1 209 ? 70.97746 33.25747 21.57588 1.000 16.55686 258 GLY A N 1
ATOM 1462 C CA . GLY A 1 209 ? 71.50026 33.01584 20.24880 1.000 19.32299 258 GLY A CA 1
ATOM 1463 C C . GLY A 1 209 ? 71.38337 34.15438 19.24293 1.000 22.02749 258 GLY A C 1
ATOM 1464 O O . GLY A 1 209 ? 71.80121 33.97982 18.09603 1.000 25.24422 258 GLY A O 1
ATOM 1465 N N . ALA A 1 210 ? 70.84129 35.30976 19.62577 1.000 18.19260 259 ALA A N 1
ATOM 1466 C CA . ALA A 1 210 ? 70.64201 36.38717 18.65357 1.000 18.38859 259 ALA A CA 1
ATOM 1467 C C . ALA A 1 210 ? 71.97371 36.97788 18.19583 1.000 17.32170 259 ALA A C 1
ATOM 1468 O O . ALA A 1 210 ? 72.81302 37.34282 19.02397 1.000 20.59086 259 ALA A O 1
ATOM 1470 N N . ALA A 1 211 ? 72.14890 37.09022 16.87138 1.000 18.65053 260 ALA A N 1
ATOM 1471 C CA . ALA A 1 211 ? 73.34248 37.73887 16.32278 1.000 17.57874 260 ALA A CA 1
ATOM 1472 C C . ALA A 1 211 ? 73.25719 39.26050 16.41032 1.000 18.90848 260 ALA A C 1
ATOM 1473 O O . ALA A 1 211 ? 74.28907 39.93871 16.44283 1.000 20.27567 260 ALA A O 1
ATOM 1475 N N . ALA A 1 212 ? 72.04428 39.80950 16.42674 1.000 17.52745 261 ALA A N 1
ATOM 1476 C CA . ALA A 1 212 ? 71.80878 41.25122 16.39758 1.000 16.08107 261 ALA A CA 1
ATOM 1477 C C . ALA A 1 212 ? 70.47032 41.52743 17.07126 1.000 19.58837 261 ALA A C 1
ATOM 1478 O O . ALA A 1 212 ? 69.56128 40.69853 17.01093 1.000 16.12084 261 ALA A O 1
ATOM 1480 N N . VAL A 1 213 ? 70.34978 42.69746 17.71065 1.000 15.23228 262 VAL A N 1
ATOM 1481 C CA . VAL A 1 213 ? 69.11695 43.09857 18.39147 1.000 13.41721 262 VAL A CA 1
ATOM 1482 C C . VAL A 1 213 ? 68.84598 44.55452 18.04613 1.000 15.74620 262 VAL A C 1
ATOM 1483 O O . VAL A 1 213 ? 69.75990 45.38161 18.09813 1.000 17.29410 262 VAL A O 1
ATOM 1487 N N . HIS A 1 214 ? 67.60506 44.88697 17.70446 1.000 15.64702 263 HIS A N 1
ATOM 1488 C CA . HIS A 1 214 ? 67.26810 46.28756 17.47274 1.000 16.52906 263 HIS A CA 1
ATOM 1489 C C . HIS A 1 214 ? 66.50235 46.87042 18.65095 1.000 17.65105 263 HIS A C 1
ATOM 1490 O O . HIS A 1 214 ? 65.69095 46.18762 19.27799 1.000 16.57682 263 HIS A O 1
ATOM 1497 N N . PHE A 1 215 ? 66.79544 48.14191 18.95633 1.000 15.76903 264 PHE A N 1
ATOM 1498 C CA . PHE A 1 215 ? 66.19306 48.89016 20.05046 1.000 16.86564 264 PHE A CA 1
ATOM 1499 C C . PHE A 1 215 ? 65.66968 50.20768 19.48858 1.000 19.82213 264 PHE A C 1
ATOM 1500 O O . PHE A 1 215 ? 66.38679 50.89011 18.75275 1.000 20.72999 264 PHE A O 1
ATOM 1508 N N . GLU A 1 216 ? 64.42997 50.56841 19.82570 1.000 19.27684 265 GLU A N 1
ATOM 1509 C CA . GLU A 1 216 ? 63.78268 51.73268 19.22737 1.000 19.42786 265 GLU A CA 1
ATOM 1510 C C . GLU A 1 216 ? 63.58504 52.86112 20.23729 1.000 21.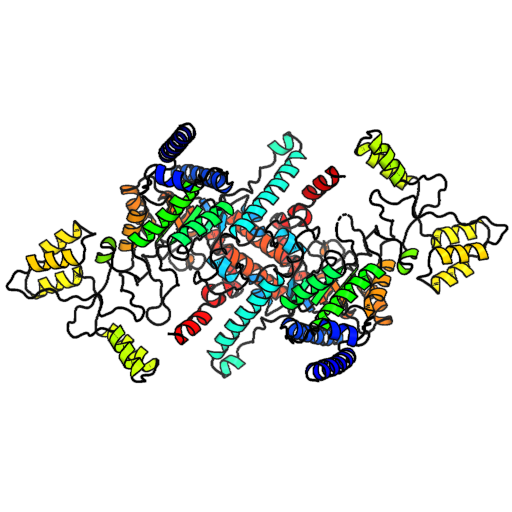81131 265 GLU A C 1
ATOM 1511 O O . GLU A 1 216 ? 63.34622 52.62754 21.42656 1.000 18.53656 265 GLU A O 1
ATOM 1517 N N . ASP A 1 217 ? 63.64365 54.09902 19.73331 1.000 19.88588 266 ASP A N 1
ATOM 1518 C CA . ASP A 1 217 ? 63.66496 55.29623 20.57297 1.000 20.76261 266 ASP A CA 1
ATOM 1519 C C . ASP A 1 217 ? 62.28372 55.73758 21.06945 1.000 22.41235 266 ASP A C 1
ATOM 1520 O O . ASP A 1 217 ? 61.99884 56.94073 21.14646 1.000 20.90733 266 ASP A O 1
ATOM 1525 N N . GLN A 1 218 ? 61.42590 54.79423 21.44353 1.000 19.96925 267 GLN A N 1
ATOM 1526 C CA . GLN A 1 218 ? 60.12978 55.07793 22.03965 1.000 24.85009 267 GLN A CA 1
ATOM 1527 C C . GLN A 1 218 ? 60.17287 54.84958 23.54281 1.000 22.20813 267 GLN A C 1
ATOM 1528 O O . GLN A 1 218 ? 61.02145 54.12368 24.06104 1.000 22.49191 267 GLN A O 1
ATOM 1534 N N . MET A 1 219 ? 59.21870 55.46498 24.23194 1.000 22.48688 268 MET A N 1
ATOM 1535 C CA . MET A 1 219 ? 59.10110 55.32275 25.67361 1.000 25.09507 268 MET A CA 1
ATOM 1536 C C . MET A 1 219 ? 58.52823 53.95866 26.02094 1.000 28.05411 268 MET A C 1
ATOM 1537 O O . MET A 1 219 ? 57.54574 53.52285 25.41430 1.000 27.55087 268 MET A O 1
ATOM 1542 N N . HIS A 1 220 ? 59.12981 53.29049 27.00228 1.000 28.31753 269 HIS A N 1
ATOM 1543 C CA . HIS A 1 220 ? 58.59149 52.01686 27.47054 1.000 31.20138 269 HIS A CA 1
ATOM 1544 C C . HIS A 1 220 ? 57.25312 52.24738 28.16640 1.000 37.83053 269 HIS A C 1
ATOM 1545 O O . HIS A 1 220 ? 57.18526 52.95228 29.18063 1.000 32.67355 269 HIS A O 1
ATOM 1552 N N . GLY A 1 221 ? 56.19408 51.64864 27.63019 1.000 36.80645 270 GLY A N 1
ATOM 1553 C CA . GLY A 1 221 ? 54.86438 51.83070 28.18218 1.000 38.53928 270 GLY A CA 1
ATOM 1554 C C . GLY A 1 221 ? 54.16417 53.04635 27.59696 1.000 46.91746 270 GLY A C 1
ATOM 1555 O O . GLY A 1 221 ? 53.08584 53.42854 28.05534 1.000 47.05877 270 GLY A O 1
ATOM 1556 N N . GLY A 1 230 ? 49.46401 58.33913 18.93805 1.000 46.54191 279 GLY A N 1
ATOM 1557 C CA . GLY A 1 230 ? 49.99226 57.03339 19.28481 1.000 44.08804 279 GLY A CA 1
ATOM 1558 C C . GLY A 1 230 ? 51.35720 57.02553 19.95753 1.000 39.42320 279 GLY A C 1
ATOM 1559 O O . GLY A 1 230 ? 51.44148 56.95441 21.18155 1.000 41.85192 279 GLY A O 1
ATOM 1560 N N . LYS A 1 231 ? 52.41849 57.11062 19.15565 1.000 35.80903 280 LYS A N 1
ATOM 1561 C CA . LYS A 1 231 ? 53.77365 56.83534 19.62176 1.000 33.37811 280 LYS A CA 1
ATOM 1562 C C . LYS A 1 231 ? 54.34397 57.99800 20.42567 1.000 30.44907 280 LYS A C 1
ATOM 1563 O O . LYS A 1 231 ? 54.09779 59.17062 20.13001 1.000 31.85761 280 LYS A O 1
ATOM 1569 N N . VAL A 1 232 ? 55.14259 57.65809 21.43295 1.000 29.63773 281 VAL A N 1
ATOM 1570 C CA . VAL A 1 232 ? 55.81931 58.63582 22.28168 1.000 25.80952 281 VAL A CA 1
ATOM 1571 C C . VAL A 1 232 ? 57.31189 58.35783 22.19225 1.000 25.74335 281 VAL A C 1
ATOM 1572 O O . VAL A 1 232 ? 57.75740 57.24562 22.49761 1.000 23.64731 281 VAL A O 1
ATOM 1576 N N . LEU A 1 233 ? 58.07734 59.35405 21.76282 1.000 21.91480 282 LEU A N 1
ATOM 1577 C CA . LEU A 1 233 ? 59.52712 59.24040 21.69478 1.000 23.62635 282 LEU A CA 1
ATOM 1578 C C . LEU A 1 233 ? 60.16553 59.48453 23.06084 1.000 22.16304 282 LEU A C 1
ATOM 1579 O O . LEU A 1 233 ? 59.59797 60.17092 23.91689 1.000 24.22525 282 LEU A O 1
ATOM 1584 N N . VAL A 1 234 ? 61.36754 58.94556 23.25260 1.000 21.00597 283 VAL A N 1
ATOM 1585 C CA . VAL A 1 234 ? 62.23704 59.37765 24.34590 1.000 20.46781 283 VAL A CA 1
ATOM 1586 C C . VAL A 1 234 ? 63.23550 60.39607 23.80900 1.000 22.71133 283 VAL A C 1
ATOM 1587 O O . VAL A 1 234 ? 63.37625 60.58967 22.60448 1.000 20.11371 283 VAL A O 1
ATOM 1591 N N . SER A 1 235 ? 63.95254 61.05323 24.71902 1.000 22.21734 284 SER A N 1
ATOM 1592 C CA . SER A 1 235 ? 64.99604 61.97772 24.30051 1.000 22.41826 284 SER A CA 1
ATOM 1593 C C . SER A 1 235 ? 66.08345 61.24726 23.52071 1.000 24.36201 284 SER A C 1
ATOM 1594 O O . SER A 1 235 ? 66.27230 60.03197 23.64607 1.000 19.49982 284 SER A O 1
ATOM 1597 N N . THR A 1 236 ? 66.81383 62.01260 22.71319 1.000 21.86081 285 THR A N 1
ATOM 1598 C CA . THR A 1 236 ? 67.95419 61.46712 21.98469 1.000 20.12614 285 THR A CA 1
ATOM 1599 C C . THR A 1 236 ? 68.95375 60.80865 22.93369 1.000 20.56775 285 THR A C 1
ATOM 1600 O O . THR A 1 236 ? 69.40343 59.67481 22.70421 1.000 21.13272 285 THR A O 1
ATOM 1604 N N . GLY A 1 237 ? 69.28364 61.49460 24.02812 1.000 21.79150 286 GLY A N 1
ATOM 1605 C CA . GLY A 1 237 ? 70.25361 60.96634 24.96607 1.000 22.23652 286 GLY A CA 1
ATOM 1606 C C . GLY A 1 237 ? 69.77430 59.72642 25.69726 1.000 21.90262 286 GLY A C 1
ATOM 1607 O O . GLY A 1 237 ? 70.57283 58.84063 26.00902 1.000 21.29819 286 GLY A O 1
ATOM 1608 N N . GLU A 1 238 ? 68.47794 59.65128 26.00573 1.000 21.59650 287 GLU A N 1
ATOM 1609 C CA . GLU A 1 238 ? 67.95188 58.43812 26.62827 1.000 25.94049 287 GLU A CA 1
ATOM 1610 C C . GLU A 1 238 ? 68.17882 57.22261 25.74289 1.000 21.61923 287 GLU A C 1
ATOM 1611 O O . GLU A 1 238 ? 68.53796 56.14755 26.23559 1.000 19.16375 287 GLU A O 1
ATOM 1617 N N . HIS A 1 239 ? 67.96815 57.36292 24.43169 1.000 22.20282 288 HIS A N 1
ATOM 1618 C CA . HIS A 1 239 ? 68.12878 56.18551 23.58672 1.000 21.54295 288 HIS A CA 1
ATOM 1619 C C . HIS A 1 239 ? 69.60138 55.84721 23.41032 1.000 20.97473 288 HIS A C 1
ATOM 1620 O O . HIS A 1 239 ? 69.97058 54.66921 23.39670 1.000 18.15189 288 HIS A O 1
ATOM 1627 N N . ILE A 1 240 ? 70.46730 56.86717 23.31595 1.000 18.86888 289 ILE A N 1
ATOM 1628 C CA . ILE A 1 240 ? 71.90141 56.60048 23.24546 1.000 19.85096 289 ILE A CA 1
ATOM 1629 C C . ILE A 1 240 ? 72.34415 55.78409 24.45155 1.000 18.90558 289 ILE A C 1
ATOM 1630 O O . ILE A 1 240 ? 73.13125 54.84031 24.32286 1.000 21.41509 289 ILE A O 1
ATOM 1635 N N . ASN A 1 241 ? 71.80453 56.10392 25.63184 1.000 19.98975 290 ASN A N 1
ATOM 1636 C CA . ASN A 1 241 ? 72.17587 55.38100 26.84849 1.000 19.74806 290 ASN A CA 1
ATOM 1637 C C . ASN A 1 241 ? 71.74050 53.91797 26.78382 1.000 16.89026 290 ASN A C 1
ATOM 1638 O O . ASN A 1 241 ? 72.44640 53.03732 27.28252 1.000 17.25347 290 ASN A O 1
ATOM 1643 N N . ARG A 1 242 ? 70.57734 53.64212 26.19132 1.000 20.08273 291 ARG A N 1
ATOM 1644 C CA . ARG A 1 242 ? 70.16968 52.24663 25.98784 1.000 19.00232 291 ARG A CA 1
ATOM 1645 C C . ARG A 1 242 ? 71.15145 51.50311 25.09287 1.000 19.39466 291 ARG A C 1
ATOM 1646 O O . ARG A 1 242 ? 71.54700 50.36348 25.38911 1.000 17.76284 291 ARG A O 1
ATOM 1654 N N . LEU A 1 243 ? 71.52432 52.11526 23.96260 1.000 18.68353 292 LEU A N 1
ATOM 1655 C CA . LEU A 1 243 ? 72.46249 51.47453 23.04493 1.000 19.61055 292 LEU A CA 1
ATOM 1656 C C . LEU A 1 243 ? 73.80120 51.22679 23.71840 1.000 22.24558 292 LEU A C 1
ATOM 1657 O O . LEU A 1 243 ? 74.42510 50.17958 23.51064 1.000 18.52933 292 LEU A O 1
ATOM 1662 N N . THR A 1 244 ? 74.26597 52.19594 24.51639 1.000 19.05262 293 THR A N 1
ATOM 1663 C CA . THR A 1 244 ? 75.50947 52.03832 25.26945 1.000 20.37881 293 THR A CA 1
ATOM 1664 C C . THR A 1 244 ? 75.40568 50.92205 26.30923 1.000 18.71527 293 THR A C 1
ATOM 1665 O O . THR A 1 244 ? 76.36778 50.16752 26.51445 1.000 19.54812 293 THR A O 1
ATOM 1669 N N . ALA A 1 245 ? 74.24479 50.78477 26.95992 1.000 21.65941 294 ALA A N 1
ATOM 1670 C CA . ALA A 1 245 ? 74.07148 49.71368 27.94397 1.000 20.08267 294 ALA A CA 1
ATOM 1671 C C . ALA A 1 245 ? 74.13474 48.33726 27.29059 1.000 18.62752 294 ALA A C 1
ATOM 1672 O O . A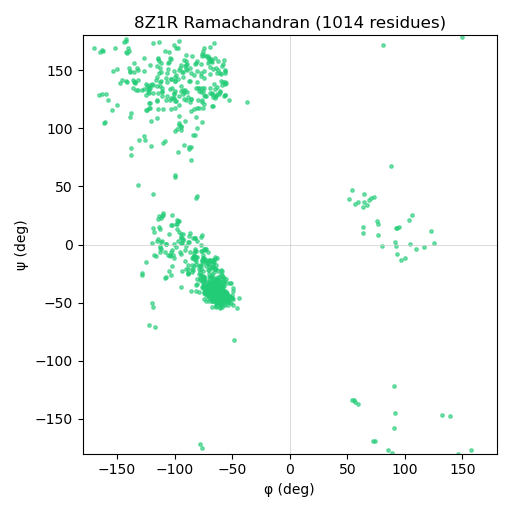LA A 1 245 ? 74.75159 47.41317 27.83396 1.000 19.60390 294 ALA A O 1
ATOM 1674 N N . ALA A 1 246 ? 73.49533 48.16371 26.13205 1.000 20.23879 295 ALA A N 1
ATOM 1675 C CA . ALA A 1 246 ? 73.57761 46.86457 25.46496 1.000 19.90298 295 ALA A CA 1
ATOM 1676 C C . ALA A 1 246 ? 75.01259 46.55336 25.06369 1.000 19.68496 295 ALA A C 1
ATOM 1677 O O . ALA A 1 246 ? 75.49346 45.42478 25.25314 1.000 18.10633 295 ALA A O 1
ATOM 1679 N N . ARG A 1 247 ? 75.71963 47.54897 24.51599 1.000 19.09623 296 ARG A N 1
ATOM 1680 C CA . ARG A 1 247 ? 77.10193 47.32330 24.11389 1.000 18.47379 296 ARG A CA 1
ATOM 1681 C C . ARG A 1 247 ? 77.96210 46.94498 25.30467 1.000 18.85181 296 ARG A C 1
ATOM 1682 O O . ARG A 1 247 ? 78.81429 46.05460 25.20240 1.000 20.48445 296 ARG A O 1
ATOM 1690 N N . MET A 1 248 ? 77.77504 47.61415 26.44373 1.000 18.14878 297 MET A N 1
ATOM 1691 C CA . MET A 1 248 ? 78.63908 47.31138 27.57629 1.000 19.92879 297 MET A CA 1
ATOM 1692 C C . MET A 1 248 ? 78.39715 45.89938 28.08067 1.000 19.61970 297 MET A C 1
ATOM 1693 O O . MET A 1 248 ? 79.34673 45.20315 28.45640 1.000 18.97490 297 MET A O 1
ATOM 1698 N N . GLN A 1 249 ? 77.13451 45.45417 28.08620 1.000 17.64405 298 GLN A N 1
ATOM 1699 C CA . GLN A 1 249 ? 76.85690 44.08791 28.52763 1.000 16.99910 298 GLN A CA 1
ATOM 1700 C C . GLN A 1 249 ? 77.51857 43.06990 27.61076 1.000 16.49706 298 GLN A C 1
ATOM 1701 O O . GLN A 1 249 ? 78.11386 42.09101 28.07804 1.000 18.28599 298 GLN A O 1
ATOM 1707 N N . TRP A 1 250 ? 77.42303 43.27673 26.29889 1.000 16.41048 299 TRP A N 1
ATOM 1708 C CA . TRP A 1 250 ? 78.10231 42.37215 25.37713 1.000 17.70112 299 TRP A CA 1
ATOM 1709 C C . TRP A 1 250 ? 79.62148 42.47538 25.49989 1.000 20.47418 299 TRP A C 1
ATOM 1710 O O . TRP A 1 250 ? 80.32266 41.46532 25.34700 1.000 19.71400 299 TRP A O 1
ATOM 1721 N N . ASP A 1 251 ? 80.15078 43.67762 25.77214 1.000 19.63087 300 ASP A N 1
ATOM 1722 C CA . ASP A 1 251 ? 81.58535 43.81009 26.04203 1.000 20.56195 300 ASP A CA 1
ATOM 1723 C C . ASP A 1 251 ? 81.98742 42.99443 27.26748 1.000 19.23653 300 ASP A C 1
ATOM 1724 O O . ASP A 1 251 ? 83.02329 42.31519 27.26251 1.000 23.01379 300 ASP A O 1
ATOM 1729 N N . ILE A 1 252 ? 81.17375 43.04664 28.33244 1.000 18.44299 301 ILE A N 1
ATOM 1730 C CA . ILE A 1 252 ? 81.45576 42.26021 29.53038 1.000 19.52705 301 ILE A CA 1
ATOM 1731 C C . ILE A 1 252 ? 81.44176 40.77811 29.20433 1.000 21.17102 301 ILE A C 1
ATOM 1732 O O . ILE A 1 252 ? 82.28341 40.01450 29.68957 1.000 19.43399 301 ILE A O 1
ATOM 1737 N N . MET A 1 253 ? 80.48468 40.34942 28.38182 1.000 20.31624 302 MET A N 1
ATOM 1738 C CA . MET A 1 253 ? 80.37762 38.94623 27.97982 1.000 20.97150 302 MET A CA 1
ATOM 1739 C C . MET A 1 253 ? 81.42166 38.53968 26.95421 1.000 21.69376 302 MET A C 1
ATOM 1740 O O . MET A 1 253 ? 81.57853 37.34136 26.69637 1.000 21.35186 302 MET A O 1
ATOM 1745 N N . GLY A 1 254 ? 82.13452 39.49694 26.36784 1.000 19.08676 303 GLY A N 1
ATOM 1746 C CA . GLY A 1 254 ? 83.11280 39.18047 25.35300 1.000 21.65885 303 GLY A CA 1
ATOM 1747 C C . GLY A 1 254 ? 82.53213 38.85005 23.99856 1.000 21.18076 303 GLY A C 1
ATOM 1748 O O . GLY A 1 254 ? 83.21300 38.22979 23.18422 1.000 21.87421 303 GLY A O 1
ATOM 1749 N N . THR A 1 255 ? 81.28007 39.21807 23.74011 1.000 18.52327 304 THR A N 1
ATOM 1750 C CA . THR A 1 255 ? 80.58514 38.86481 22.51087 1.000 19.33566 304 THR A CA 1
ATOM 1751 C C . THR A 1 255 ? 80.48759 40.07187 21.58080 1.000 20.86871 304 THR A C 1
ATOM 1752 O O . THR A 1 255 ? 80.55023 41.22783 22.00842 1.000 21.17097 304 THR A O 1
ATOM 1756 N N . GLU A 1 256 ? 80.31292 39.78788 20.29082 1.000 18.77410 305 GLU A N 1
ATOM 1757 C CA . GLU A 1 256 ? 80.34571 40.79746 19.24419 1.000 21.12567 305 GLU A CA 1
ATOM 1758 C C . GLU A 1 256 ? 78.98227 41.05191 18.61354 1.000 22.86530 305 GLU A C 1
ATOM 1759 O O . GLU A 1 256 ? 78.91090 41.47901 17.45972 1.000 17.34118 305 GLU A O 1
ATOM 1765 N N . ASN A 1 257 ? 77.89941 40.82694 19.35555 1.000 19.97950 306 ASN A N 1
ATOM 1766 C CA . ASN A 1 257 ? 76.56725 40.96484 18.77245 1.000 18.57742 306 ASN A CA 1
ATOM 1767 C C . ASN A 1 257 ? 76.36927 42.37947 18.24414 1.000 19.59303 306 ASN A C 1
ATOM 1768 O O . ASN A 1 257 ? 76.97883 43.33480 18.73318 1.000 21.04853 306 ASN A O 1
ATOM 1773 N N . LEU A 1 258 ? 75.49719 42.52229 17.24025 1.000 19.31534 307 LEU A N 1
ATOM 1774 C CA . LEU A 1 258 ? 75.31357 43.81697 16.57947 1.000 18.78782 307 LEU A CA 1
ATOM 1775 C C . LEU A 1 258 ? 74.19540 44.61936 17.23046 1.000 22.42576 307 LEU A C 1
ATOM 1776 O O . LEU A 1 258 ? 73.09239 44.10744 17.44180 1.000 18.96748 307 LEU A O 1
ATOM 1781 N N . VAL A 1 259 ? 74.48918 45.88906 17.52764 1.000 16.04150 308 VAL A N 1
ATOM 1782 C CA . VAL A 1 259 ? 73.50467 46.85841 18.00833 1.000 20.29987 308 VAL A CA 1
ATOM 1783 C C . VAL A 1 259 ? 72.83012 47.48505 16.79637 1.000 17.42495 308 VAL A C 1
ATOM 1784 O O . VAL A 1 259 ? 73.51079 48.00565 15.90435 1.000 22.24834 308 VAL A O 1
ATOM 1788 N N . ILE A 1 260 ? 71.50229 47.42401 16.73982 1.000 17.38856 309 ILE A N 1
ATOM 1789 C CA . ILE A 1 260 ? 70.73557 48.09725 15.69202 1.000 18.70608 309 ILE A CA 1
ATOM 1790 C C . ILE A 1 260 ? 69.89110 49.17291 16.35892 1.000 19.17090 309 ILE A C 1
ATOM 1791 O O . ILE A 1 260 ? 69.13650 48.88479 17.30108 1.000 18.88816 309 ILE A O 1
ATOM 1796 N N . ALA A 1 261 ? 70.04501 50.41966 15.90827 1.000 20.72767 310 ALA A N 1
ATOM 1797 C CA . ALA A 1 261 ? 69.30170 51.53418 16.47823 1.000 18.14543 310 ALA A CA 1
ATOM 1798 C C . ALA A 1 261 ? 68.14278 51.87651 15.55891 1.000 19.33873 310 ALA A C 1
ATOM 1799 O O . ALA A 1 261 ? 68.34340 52.12224 14.36966 1.000 22.11903 310 ALA A O 1
ATOM 1801 N N . ARG A 1 262 ? 66.93828 51.90484 16.10459 1.000 17.93346 311 ARG A N 1
ATOM 1802 C CA . ARG A 1 262 ? 65.75715 52.22377 15.32247 1.000 20.59515 311 ARG A CA 1
ATOM 1803 C C . ARG A 1 262 ? 65.15014 53.52566 15.82431 1.000 17.83812 311 ARG A C 1
ATOM 1804 O O . ARG A 1 262 ? 65.04921 53.73907 17.03540 1.000 18.59705 311 ARG A O 1
ATOM 1812 N N . THR A 1 263 ? 64.74755 54.39669 14.89804 1.000 21.09049 312 THR A N 1
ATOM 1813 C CA . THR A 1 263 ? 64.00152 55.60003 15.25294 1.000 20.67364 312 THR A CA 1
ATOM 1814 C C . THR A 1 263 ? 62.65002 55.62448 14.55565 1.000 21.67058 312 THR A C 1
ATOM 1815 O O . THR A 1 263 ? 62.53841 55.29844 13.36886 1.000 23.11765 312 THR A O 1
ATOM 1819 N N . ASP A 1 264 ? 61.62458 56.02032 15.30361 1.000 23.32510 313 ASP A N 1
ATOM 1820 C CA . ASP A 1 264 ? 60.29268 56.24536 14.76338 1.000 23.07388 313 ASP A CA 1
ATOM 1821 C C . ASP A 1 264 ? 59.93895 57.72461 14.78593 1.000 22.01402 313 ASP A C 1
ATOM 1822 O O . ASP A 1 264 ? 58.76440 58.09137 14.81039 1.000 27.44184 313 ASP A O 1
ATOM 1827 N N . SER A 1 265 ? 60.95725 58.57715 14.77844 1.000 23.60976 314 SER A N 1
ATOM 1828 C CA . SER A 1 265 ? 60.72053 60.01335 14.81040 1.000 22.79032 314 SER A CA 1
ATOM 1829 C C . SER A 1 265 ? 60.19900 60.55602 13.48272 1.000 27.88185 314 SER A C 1
ATOM 1830 O O . SER A 1 265 ? 59.88364 61.74995 13.39982 1.000 27.75825 314 SER A O 1
ATOM 1833 N N . GLU A 1 266 ? 60.09912 59.71614 12.44810 1.000 28.68460 315 GLU A N 1
ATOM 1834 C CA . GLU A 1 266 ? 59.41779 60.13453 11.22599 1.000 28.12688 315 GLU A CA 1
ATOM 1835 C C . GLU A 1 266 ? 57.92539 60.31513 11.45629 1.000 26.54534 315 GLU A C 1
ATOM 1836 O O . GLU A 1 266 ? 57.31287 61.20687 10.85803 1.000 31.73582 315 GLU A O 1
ATOM 1842 N N . SER A 1 267 ? 57.32235 59.48894 12.31001 1.000 25.91556 316 SER A N 1
ATOM 1843 C CA . SER A 1 267 ? 55.90010 59.58633 12.59342 1.000 30.89625 316 SER A CA 1
ATOM 1844 C C . SER A 1 267 ? 55.57217 59.90276 14.04545 1.000 32.57425 316 SER A C 1
ATOM 1845 O O . SER A 1 267 ? 54.40338 60.17543 14.34244 1.000 31.09925 316 SER A O 1
ATOM 1848 N N . GLY A 1 268 ? 56.55045 59.87793 14.95434 1.000 29.10729 317 GLY A N 1
ATOM 1849 C CA . GLY A 1 268 ? 56.27582 60.12705 16.36265 1.000 31.21722 317 GLY A CA 1
ATOM 1850 C C . GLY A 1 268 ? 56.02334 61.58478 16.69466 1.000 29.83192 317 GLY A C 1
ATOM 1851 O O . GLY A 1 268 ? 56.92334 62.41387 16.54912 1.000 30.53441 317 GLY A O 1
ATOM 1852 N N . ARG A 1 269 ? 54.81826 61.90317 17.17292 1.000 27.49348 318 ARG A N 1
ATOM 1853 C CA . ARG A 1 269 ? 54.38411 63.28188 17.39099 1.000 26.97722 318 ARG A CA 1
ATOM 1854 C C . ARG A 1 269 ? 54.51350 63.75310 18.83310 1.000 30.47037 318 ARG A C 1
ATOM 1855 O O . ARG A 1 269 ? 54.17815 64.91094 19.11715 1.000 26.86013 318 ARG A O 1
ATOM 1863 N N . LEU A 1 270 ? 54.94590 62.88699 19.74650 1.000 25.94001 319 LEU A N 1
ATOM 1864 C CA . LEU A 1 270 ? 55.04471 63.20720 21.16318 1.000 24.27707 319 LEU A CA 1
ATOM 1865 C C . LEU A 1 270 ? 56.41305 62.77559 21.66307 1.000 25.66266 319 LEU A C 1
ATOM 1866 O O . LEU A 1 270 ? 56.99996 61.81983 21.14644 1.000 25.60763 319 LEU A O 1
ATOM 1871 N N . ILE A 1 271 ? 56.92511 63.48399 22.66186 1.000 26.44368 320 ILE A N 1
ATOM 1872 C CA . ILE A 1 271 ? 58.20092 63.13863 23.27788 1.000 23.83630 320 ILE A CA 1
ATOM 1873 C C . ILE A 1 271 ? 58.03534 63.22169 24.78838 1.000 26.18671 320 ILE A C 1
ATOM 1874 O O . ILE A 1 271 ? 57.33789 64.10259 25.30422 1.000 23.87992 320 ILE A O 1
ATOM 1879 N N . SER A 1 272 ? 58.63634 62.26842 25.50030 1.000 21.72935 321 SER A N 1
ATOM 1880 C CA . SER A 1 272 ? 58.34334 62.12882 26.91844 1.000 20.66377 321 SER A CA 1
ATOM 1881 C C . SER A 1 272 ? 59.16665 63.06092 27.80027 1.000 24.46621 321 SER A C 1
ATOM 1882 O O . SER A 1 272 ? 58.87993 63.16235 28.99591 1.000 27.15122 321 SER A O 1
ATOM 1885 N N . ASN A 1 273 ? 60.17843 63.72580 27.25117 1.000 25.42093 322 ASN A N 1
ATOM 1886 C CA . ASN A 1 273 ? 61.21989 64.36601 28.05641 1.000 26.57445 322 ASN A CA 1
ATOM 1887 C C . ASN A 1 273 ? 61.87390 65.45308 27.21385 1.000 26.68714 322 ASN A C 1
ATOM 1888 O O . ASN A 1 273 ? 62.35589 65.16715 26.11379 1.000 28.11369 322 ASN A O 1
ATOM 1893 N N . ASN A 1 274 ? 61.89561 66.69453 27.71400 1.000 24.97726 323 ASN A N 1
ATOM 1894 C CA . ASN A 1 274 ? 62.46453 67.81416 26.97188 1.000 28.64043 323 ASN A CA 1
ATOM 1895 C C . ASN A 1 274 ? 63.89275 68.15405 27.39454 1.000 29.46129 323 ASN A C 1
ATOM 1896 O O . ASN A 1 274 ? 64.37892 69.24776 27.08402 1.000 29.65951 323 ASN A O 1
ATOM 1901 N N . ILE A 1 275 ? 64.58337 67.24240 28.07973 1.000 24.94027 324 ILE A N 1
ATOM 1902 C CA . ILE A 1 275 ? 65.85136 67.61361 28.69776 1.000 24.71233 324 ILE A CA 1
ATOM 1903 C C . ILE A 1 275 ? 66.99294 67.75114 27.68612 1.000 30.62926 324 ILE A C 1
ATOM 1904 O O . ILE A 1 275 ? 67.97510 68.44874 27.96895 1.000 28.19621 324 ILE A O 1
ATOM 1909 N N . ASP A 1 276 ? 66.90268 67.11445 26.51738 1.000 25.75874 325 ASP A N 1
ATOM 1910 C CA . ASP A 1 276 ? 68.04224 66.99826 25.61257 1.000 27.23570 325 ASP A CA 1
ATOM 1911 C C . ASP A 1 276 ? 67.98738 68.09842 24.55287 1.000 26.78139 325 ASP A C 1
ATOM 1912 O O . ASP A 1 276 ? 67.03200 68.17139 23.77571 1.000 23.06118 325 ASP A O 1
ATOM 1917 N N . ALA A 1 277 ? 69.02808 68.94215 24.51894 1.000 30.13790 326 ALA A N 1
ATOM 1918 C CA . ALA A 1 277 ? 69.05670 70.07066 23.58895 1.000 30.87466 326 ALA A CA 1
ATOM 1919 C C . ALA A 1 277 ? 69.02066 69.60683 22.14019 1.000 28.68702 326 ALA A C 1
ATOM 1920 O O . ALA A 1 277 ? 68.52551 70.32686 21.26942 1.000 28.44262 326 ALA A O 1
ATOM 1922 N N . ARG A 1 278 ? 69.52853 68.40669 21.86312 1.000 29.48172 327 ARG A N 1
ATOM 1923 C CA . ARG A 1 278 ? 69.48962 67.87468 20.50797 1.000 30.53219 327 ARG A CA 1
ATOM 1924 C C . ARG A 1 278 ? 68.06620 67.65987 20.01194 1.000 26.76712 327 ARG A C 1
ATOM 1925 O O . ARG A 1 278 ? 67.87836 67.42618 18.81625 1.000 30.61407 327 ARG A O 1
ATOM 1933 N N . ASP A 1 279 ? 67.06432 67.73341 20.89099 1.000 23.41222 328 ASP A N 1
ATOM 1934 C CA . ASP A 1 279 ? 65.67305 67.61502 20.49094 1.000 22.11767 328 ASP A CA 1
ATOM 1935 C C . ASP A 1 279 ? 64.93776 68.94553 20.46848 1.000 25.21798 328 ASP A C 1
ATOM 1936 O O . ASP A 1 279 ? 63.79423 68.99387 20.00127 1.000 27.19360 328 ASP A O 1
ATOM 1941 N N . HIS A 1 280 ? 65.55004 70.01583 20.97605 1.000 27.09618 329 HIS A N 1
ATOM 1942 C CA . HIS A 1 280 ? 64.80000 71.24323 21.21796 1.000 29.69294 329 HIS A CA 1
ATOM 1943 C C . HIS A 1 280 ? 64.25067 71.85480 19.93122 1.000 28.24104 329 HIS A C 1
ATOM 1944 O O . HIS A 1 280 ? 63.13910 72.38795 19.93996 1.000 30.97791 329 HIS A O 1
ATOM 1951 N N . GLU A 1 281 ? 64.97335 71.73765 18.81519 1.000 28.80783 330 GLU A N 1
ATOM 1952 C CA . GLU A 1 281 ? 64.50726 72.34740 17.56976 1.000 36.14174 330 GLU A CA 1
ATOM 1953 C C . GLU A 1 281 ? 63.23221 71.71736 17.02425 1.000 36.89713 330 GLU A C 1
ATOM 1954 O O . GLU A 1 281 ? 62.61770 72.30655 16.12928 1.000 31.62512 330 GLU A O 1
ATOM 1960 N N . PHE A 1 282 ? 62.80820 70.55026 17.53322 1.000 28.95307 331 PHE A N 1
ATOM 1961 C CA . PHE A 1 282 ? 61.58173 69.91080 17.06880 1.000 27.44315 331 PHE A CA 1
ATOM 1962 C C . PHE A 1 282 ? 60.42009 70.00542 18.04598 1.000 24.64129 331 PHE A C 1
ATOM 1963 O O . PHE A 1 282 ? 59.30150 69.61453 17.69083 1.000 29.15524 331 PHE A O 1
ATOM 1971 N N . ILE A 1 283 ? 60.64322 70.47714 19.26019 1.000 27.10316 332 ILE A N 1
ATOM 1972 C CA . ILE A 1 283 ? 59.56116 70.55722 20.22981 1.000 26.05156 332 ILE A CA 1
ATOM 1973 C C . ILE A 1 283 ? 58.71859 71.79335 19.94544 1.000 29.35073 332 ILE A C 1
ATOM 1974 O O . ILE A 1 283 ? 59.24344 72.88093 19.69058 1.000 31.29895 332 ILE A O 1
ATOM 1979 N N . LEU A 1 284 ? 57.40590 71.61316 19.96912 1.000 29.60642 333 LEU A N 1
ATOM 1980 C CA . LEU A 1 284 ? 56.44483 72.63835 19.59999 1.000 35.87516 333 LEU A CA 1
ATOM 1981 C C . LEU A 1 284 ? 55.88785 73.32805 20.84091 1.000 38.85858 333 LEU A C 1
ATOM 1982 O O . LEU A 1 284 ? 55.70394 72.69884 21.88614 1.000 31.19536 333 LEU A O 1
ATOM 1987 N N . GLY A 1 285 ? 55.60729 74.63028 20.71367 1.000 33.10153 334 GLY A N 1
ATOM 1988 C CA . GLY A 1 285 ? 55.03067 75.38908 21.80125 1.000 34.20231 334 GLY A CA 1
ATOM 1989 C C . GLY A 1 285 ? 54.04637 76.42191 21.28575 1.000 40.81643 334 GLY A C 1
ATOM 1990 O O . GLY A 1 285 ? 53.88124 76.60466 20.07586 1.000 35.61420 334 GLY A O 1
ATOM 1991 N N . VAL A 1 286 ? 53.37911 77.08336 22.22976 1.000 37.76828 335 VAL A N 1
ATOM 1992 C CA . VAL A 1 286 ? 52.36835 78.07621 21.89158 1.000 42.23561 335 VAL A CA 1
ATOM 1993 C C . VAL A 1 286 ? 53.02308 79.44693 21.80614 1.000 47.25776 335 VAL A C 1
ATOM 1994 O O . VAL A 1 286 ? 54.09950 79.69613 22.35527 1.000 39.73175 335 VAL A O 1
ATOM 1998 N N . THR A 1 287 ? 52.35809 80.34843 21.09103 1.000 50.52868 336 THR A N 1
ATOM 1999 C CA . THR A 1 287 ? 52.71207 81.75388 21.09958 1.000 47.60886 336 THR A CA 1
ATOM 2000 C C . THR A 1 287 ? 51.60922 82.62985 21.67202 1.000 55.81619 336 THR A C 1
ATOM 2001 O O . THR A 1 287 ? 51.85294 83.81712 21.91422 1.000 56.50240 336 THR A O 1
ATOM 2005 N N . ASP A 1 288 ? 50.41369 82.07807 21.90490 1.000 53.40276 337 ASP A N 1
ATOM 2006 C CA . ASP A 1 288 ? 49.26829 82.80844 22.43305 1.000 58.40670 337 ASP A CA 1
ATOM 2007 C C . ASP A 1 288 ? 49.37947 82.93893 23.94784 1.000 57.45863 337 ASP A C 1
ATOM 2008 O O . ASP A 1 288 ? 49.22189 81.94763 24.66972 1.000 55.89636 337 ASP A O 1
ATOM 2013 N N . PRO A 1 289 ? 49.62604 84.14452 24.46969 1.000 59.71085 338 PRO A N 1
ATOM 2014 C CA . PRO A 1 289 ? 49.75295 84.30373 25.92684 1.000 56.41244 338 PRO A CA 1
ATOM 2015 C C . PRO A 1 289 ? 48.44722 84.12284 26.68324 1.000 54.96211 338 PRO A C 1
ATOM 2016 O O . PRO A 1 289 ? 48.48484 83.98980 27.91324 1.000 61.36863 338 PRO A O 1
ATOM 2020 N N . SER A 1 290 ? 47.30343 84.10896 26.00420 1.000 56.84599 339 SER A N 1
ATOM 2021 C CA . SER A 1 290 ? 46.02248 83.90204 26.66837 1.000 60.94564 339 SER A CA 1
ATOM 2022 C C . SER A 1 290 ? 45.69526 82.43045 26.87525 1.000 58.82383 339 SER A C 1
ATOM 2023 O O . SER A 1 290 ? 44.58704 82.11342 27.32375 1.000 60.34164 339 SER A O 1
ATOM 2026 N N . ALA A 1 291 ? 46.62306 81.53237 26.55533 1.000 61.78629 340 ALA A N 1
ATOM 2027 C CA . ALA A 1 291 ? 46.40700 80.09901 26.70407 1.000 58.48260 340 ALA A CA 1
ATOM 2028 C C . ALA A 1 291 ? 46.86144 79.66026 28.09102 1.000 51.65996 340 ALA A C 1
ATOM 2029 O O . ALA A 1 291 ? 48.01459 79.88915 28.47350 1.000 53.21645 340 ALA A O 1
ATOM 2031 N N . ALA A 1 292 ? 45.95800 79.03781 28.83969 1.000 47.13824 341 ALA A N 1
ATOM 2032 C CA . ALA A 1 292 ? 46.35761 78.54016 30.14687 1.000 51.35786 341 ALA A CA 1
ATOM 2033 C C . ALA A 1 292 ? 46.64822 77.04412 30.08056 1.000 51.22650 341 ALA A C 1
ATOM 2034 O O . ALA A 1 292 ? 45.92791 76.30521 29.39211 1.000 45.86791 341 ALA A O 1
ATOM 2036 N N . PRO A 1 293 ? 47.70563 76.59777 30.80535 1.000 50.49220 342 PRO A N 1
ATOM 2037 C CA . PRO A 1 293 ? 48.13761 75.19112 30.73811 1.000 43.71522 342 PRO A CA 1
ATOM 2038 C C . PRO A 1 293 ? 47.00104 74.19759 30.61409 1.000 38.57008 342 PRO A C 1
ATOM 2039 O O . PRO A 1 293 ? 46.09969 74.15570 31.45390 1.000 41.32615 342 PRO A O 1
ATOM 2043 N N . LEU A 1 294 ? 47.04839 73.40164 29.54333 1.000 41.09520 343 LEU A N 1
ATOM 2044 C CA . LEU A 1 294 ? 45.94597 72.50945 29.20732 1.000 36.62034 343 LEU A CA 1
ATOM 2045 C C . LEU A 1 294 ? 45.77547 71.40334 30.24069 1.000 40.86942 343 LEU A C 1
ATOM 2046 O O . LEU A 1 294 ? 44.64788 71.09696 30.64538 1.000 42.24165 343 LEU A O 1
ATOM 2051 N N . ALA A 1 295 ? 46.87498 70.77404 30.66452 1.000 39.42236 344 ALA A N 1
ATOM 2052 C CA . ALA A 1 295 ? 46.75105 69.63988 31.57308 1.000 39.16426 344 ALA A CA 1
ATOM 2053 C C . ALA A 1 295 ? 46.08882 70.05888 32.87924 1.000 38.80505 344 ALA A C 1
ATOM 2054 O O . ALA A 1 295 ? 45.24091 69.33371 33.41401 1.000 37.43477 344 ALA A O 1
ATOM 2056 N N . GLY A 1 296 ? 46.44868 71.23885 33.39373 1.000 43.44780 345 GLY A N 1
ATOM 2057 C CA . GLY A 1 296 ? 45.80084 71.73358 34.60145 1.000 47.55397 345 GLY A CA 1
ATOM 2058 C C . GLY A 1 296 ? 44.30039 71.87613 34.43849 1.000 44.06507 345 GLY A C 1
ATOM 2059 O O . GLY A 1 296 ? 43.52387 71.38588 35.26310 1.000 43.80487 345 GLY A O 1
ATOM 2060 N N . THR A 1 297 ? 43.87376 72.53692 33.35629 1.000 43.72695 346 THR A N 1
ATOM 2061 C CA . THR A 1 297 ? 42.44694 72.66796 33.06758 1.000 41.25839 346 THR A CA 1
ATOM 2062 C C . THR A 1 297 ? 41.75716 71.31178 33.02738 1.000 42.76403 346 THR A C 1
ATOM 2063 O O . THR A 1 297 ? 40.65196 71.15108 33.55769 1.000 41.53593 346 THR A O 1
ATOM 2067 N N . LEU A 1 298 ? 42.40252 70.31406 32.41609 1.000 43.67666 347 LEU A N 1
ATOM 2068 C CA . LEU A 1 298 ? 41.75677 69.01524 32.24988 1.000 35.88894 347 LEU A CA 1
ATOM 2069 C C . LEU A 1 298 ? 41.59232 68.29656 33.58198 1.000 41.19952 347 LEU A C 1
ATOM 2070 O O . LEU A 1 298 ? 40.59555 67.59831 33.79687 1.000 42.31566 347 LEU A O 1
ATOM 2075 N N . GLN A 1 299 ? 42.56560 68.42894 34.48270 1.000 43.12304 348 GLN A N 1
ATOM 2076 C CA . GLN A 1 299 ? 42.40666 67.79055 35.78407 1.000 49.78242 348 GLN A CA 1
ATOM 2077 C C . GLN A 1 299 ? 41.36691 68.52450 36.62085 1.000 44.22259 348 GLN A C 1
ATOM 2078 O O . GLN A 1 299 ? 40.50614 67.89186 37.24000 1.000 51.16465 348 GLN A O 1
ATOM 2084 N N . ASN A 1 300 ? 41.41633 69.85861 36.62993 1.000 47.92887 349 ASN A N 1
ATOM 2085 C CA . ASN A 1 300 ? 40.36822 70.63383 37.29118 1.000 51.75148 349 ASN A CA 1
ATOM 2086 C C . ASN A 1 300 ? 38.98692 70.23730 36.78801 1.000 52.22571 349 ASN A C 1
ATOM 2087 O O . ASN A 1 300 ? 38.05668 70.05514 37.58220 1.000 58.47050 349 ASN A O 1
ATOM 2092 N N . MET A 1 301 ? 38.84085 70.07881 35.46938 1.000 45.75492 350 MET A N 1
ATOM 2093 C CA . MET A 1 301 ? 37.56068 69.65804 34.91222 1.000 50.79296 350 MET A CA 1
ATOM 2094 C C . MET A 1 301 ? 37.15409 68.28623 35.43256 1.000 51.45078 350 MET A C 1
ATOM 2095 O O . MET A 1 301 ? 36.00040 68.08164 35.82685 1.000 46.67658 350 MET A O 1
ATOM 2100 N N . GLU A 1 302 ? 38.08556 67.32824 35.43616 1.000 54.15458 351 GLU A N 1
ATOM 2101 C CA . GLU A 1 302 ? 37.75026 65.98873 35.90695 1.000 51.07965 351 GLU A CA 1
ATOM 2102 C C . GLU A 1 302 ? 37.40003 65.99218 37.38899 1.000 47.99502 351 GLU A C 1
ATOM 2103 O O . GLU A 1 302 ? 36.59567 65.16872 37.83580 1.000 49.53318 351 GLU A O 1
ATOM 2109 N N . ALA A 1 303 ? 37.98716 66.90865 38.16070 1.000 49.23264 352 ALA A N 1
ATOM 2110 C CA . ALA A 1 303 ? 37.67995 66.99149 39.58473 1.000 51.89645 352 ALA A CA 1
ATOM 2111 C C . ALA A 1 303 ? 36.22997 67.40555 39.81671 1.000 54.95161 352 ALA A C 1
ATOM 2112 O O . ALA A 1 303 ? 35.53173 66.80966 40.64565 1.000 59.18080 352 ALA A O 1
ATOM 2114 N N . ARG A 1 304 ? 35.75312 68.41932 39.08857 1.000 50.74314 353 ARG A N 1
ATOM 2115 C CA . ARG A 1 304 ? 34.37739 68.88337 39.23740 1.000 42.05625 353 ARG A CA 1
ATOM 2116 C C . ARG A 1 304 ? 33.36029 67.95470 38.56719 1.000 51.05669 353 ARG A C 1
ATOM 2117 O O . ARG A 1 304 ? 32.17556 68.30490 38.48378 1.000 48.86193 353 ARG A O 1
ATOM 2125 N N . GLY A 1 305 ? 33.79068 66.78645 38.09316 1.000 48.70538 354 GLY A N 1
ATOM 2126 C CA . GLY A 1 305 ? 32.87533 65.78460 37.58601 1.000 51.07759 354 GLY A CA 1
ATOM 2127 C C . GLY A 1 305 ? 32.61030 65.82160 36.09816 1.000 50.24163 354 GLY A C 1
ATOM 2128 O O . GLY A 1 305 ? 31.65355 65.18626 35.64221 1.000 51.14110 354 GLY A O 1
ATOM 2129 N N . ALA A 1 306 ? 33.42266 66.53663 35.32582 1.000 57.40101 355 ALA A N 1
ATOM 2130 C CA . ALA A 1 306 ? 33.14619 66.71029 33.90713 1.000 61.99964 355 ALA A CA 1
ATOM 2131 C C . ALA A 1 306 ? 33.18408 65.37765 33.16609 1.000 65.79452 355 ALA A C 1
ATOM 2132 O O . ALA A 1 306 ? 33.94321 64.46702 33.50722 1.000 65.35825 355 ALA A O 1
ATOM 2134 N N . SER A 1 307 ? 32.34533 65.27667 32.13975 1.000 74.19562 356 SER A N 1
ATOM 2135 C CA . SER A 1 307 ? 32.24287 64.05865 31.35139 1.000 77.19670 356 SER A CA 1
ATOM 2136 C C . SER A 1 307 ? 33.52602 63.79663 30.57038 1.000 77.36759 356 SER A C 1
ATOM 2137 O O . SER A 1 307 ? 34.26058 64.71923 30.20524 1.000 77.77782 356 SER A O 1
ATOM 2140 N N . ALA A 1 308 ? 33.78957 62.51075 30.31836 1.000 81.13001 357 ALA A N 1
ATOM 2141 C CA . ALA A 1 308 ? 34.93277 62.12818 29.49512 1.000 80.44942 357 ALA A CA 1
ATOM 2142 C C . ALA A 1 308 ? 34.88248 62.81182 28.13624 1.000 82.46037 357 ALA A C 1
ATOM 2143 O O . ALA A 1 308 ? 35.90670 63.28523 27.62981 1.000 80.49386 357 ALA A O 1
ATOM 2145 N N . SER A 1 309 ? 33.69080 62.88675 27.53853 1.000 83.23432 358 SER A N 1
ATOM 2146 C CA . SER A 1 309 ? 33.53942 63.58053 26.26375 1.000 82.79632 358 SER A CA 1
ATOM 2147 C C . SER A 1 309 ? 33.78908 65.07621 26.41399 1.000 80.50311 358 SER A C 1
ATOM 2148 O O . SER A 1 309 ? 34.37363 65.70613 25.52406 1.000 74.62728 358 SER A O 1
ATOM 2151 N N . GLU A 1 310 ? 33.35072 65.66129 27.53163 1.000 79.52614 359 GLU A N 1
ATOM 2152 C CA . GLU A 1 310 ? 33.55473 67.08959 27.74787 1.000 77.98134 359 GLU A CA 1
ATOM 2153 C C . GLU A 1 310 ? 35.03821 67.42248 27.84670 1.000 78.19927 359 GLU A C 1
ATOM 2154 O O . GLU A 1 310 ? 35.48149 68.47521 27.36929 1.000 74.40406 359 GLU A O 1
ATOM 2160 N N . ILE A 1 311 ? 35.82220 66.53649 28.46470 1.000 80.06786 360 ILE A N 1
ATOM 2161 C CA . ILE A 1 311 ? 37.26811 66.72981 28.50563 1.000 78.31839 360 ILE A CA 1
ATOM 2162 C C . ILE A 1 311 ? 37.85923 66.58148 27.10946 1.000 76.32779 360 ILE A C 1
ATOM 2163 O O . ILE A 1 311 ? 38.69937 67.38412 26.68459 1.000 72.62776 360 ILE A O 1
ATOM 2168 N N . ASP A 1 312 ? 37.42644 65.55089 26.37572 1.000 78.73962 361 ASP A N 1
ATOM 2169 C CA . ASP A 1 312 ? 37.87130 65.37886 24.99583 1.000 77.74313 361 ASP A CA 1
ATOM 2170 C C . ASP A 1 312 ? 37.51661 66.59306 24.14851 1.000 72.12891 361 ASP A C 1
ATOM 2171 O O . ASP A 1 312 ? 38.31881 67.03645 23.31796 1.000 65.86946 361 ASP A O 1
ATOM 2176 N N . ALA A 1 313 ? 36.31848 67.14791 24.35210 1.000 71.38016 362 ALA A N 1
ATOM 2177 C CA . ALA A 1 313 ? 35.87697 68.28513 23.55282 1.000 66.01339 362 ALA A CA 1
ATOM 2178 C C . ALA A 1 313 ? 36.71401 69.52512 23.83520 1.000 68.78841 362 ALA A C 1
ATOM 2179 O O . ALA A 1 313 ? 37.06576 70.26301 22.90671 1.000 67.55885 362 ALA A O 1
ATOM 2181 N N . TYR A 1 314 ? 37.03679 69.78162 25.10782 1.000 68.55746 363 TYR A N 1
ATOM 2182 C CA . TYR A 1 314 ? 37.86959 70.93939 25.41969 1.000 60.99705 363 TYR A CA 1
ATOM 2183 C C . TYR A 1 314 ? 39.26494 70.77253 24.83912 1.000 59.82898 363 TYR A C 1
ATOM 2184 O O . TYR A 1 314 ? 39.83503 71.72050 24.28506 1.000 56.19545 363 TYR A O 1
ATOM 2193 N N . GLU A 1 315 ? 39.83730 69.57599 24.97252 1.000 61.04986 364 GLU A N 1
ATOM 2194 C CA . GLU A 1 315 ? 41.16719 69.32773 24.42931 1.000 62.82841 364 GLU A CA 1
ATOM 2195 C C . GLU A 1 315 ? 41.18403 69.53193 22.91874 1.000 64.54186 364 GLU A C 1
ATOM 2196 O O . GLU A 1 315 ? 42.13761 70.09876 22.36902 1.000 60.27219 364 GLU A O 1
ATOM 2202 N N . ALA A 1 316 ? 40.12327 69.09497 22.23483 1.000 67.26959 365 ALA A N 1
ATOM 2203 C CA . ALA A 1 316 ? 40.01727 69.32086 20.79709 1.000 64.34245 365 ALA A CA 1
ATOM 2204 C C . ALA A 1 316 ? 39.95949 70.81081 20.48142 1.000 62.18974 365 ALA A C 1
ATOM 2205 O O . ALA A 1 316 ? 40.65806 71.29498 19.58313 1.000 59.12768 365 ALA A O 1
ATOM 2207 N N . ALA A 1 317 ? 39.13827 71.55845 21.22384 1.000 60.54341 366 ALA A N 1
ATOM 2208 C CA . ALA A 1 317 ? 39.02646 72.99405 20.98491 1.000 58.52505 366 ALA A CA 1
ATOM 2209 C C . ALA A 1 317 ? 40.33012 73.71694 21.30408 1.000 62.83561 366 ALA A C 1
ATOM 2210 O O . ALA A 1 317 ? 40.70268 74.67219 20.60935 1.000 60.27691 366 ALA A O 1
ATOM 2212 N N . PHE A 1 318 ? 41.03099 73.28087 22.35676 1.000 59.88943 367 PHE A N 1
ATOM 2213 C CA . PHE A 1 318 ? 42.29236 73.91442 22.73313 1.000 56.62919 367 PHE A CA 1
ATOM 2214 C C . PHE A 1 318 ? 43.32651 73.78488 21.62151 1.000 57.13857 367 PHE A C 1
ATOM 2215 O O . PHE A 1 318 ? 44.02563 74.75311 21.29643 1.000 55.78336 367 PHE A O 1
ATOM 2223 N N . THR A 1 319 ? 43.44334 72.59238 21.03117 1.000 55.98090 368 THR A N 1
ATOM 2224 C CA . THR A 1 319 ? 44.38648 72.40371 19.93424 1.000 60.08699 368 THR A CA 1
ATOM 2225 C C . THR A 1 319 ? 44.02461 73.28443 18.74657 1.000 59.30002 368 THR A C 1
ATOM 2226 O O . THR A 1 319 ? 44.90679 73.86683 18.10473 1.000 58.83631 368 THR A O 1
ATOM 2230 N N . ARG A 1 320 ? 42.72750 73.40164 18.44788 1.000 64.60090 369 ARG A N 1
ATOM 2231 C CA . ARG A 1 320 ? 42.28479 74.27013 17.36086 1.000 65.68319 369 ARG A CA 1
ATOM 2232 C C . ARG A 1 320 ? 42.65388 75.72532 17.63287 1.000 62.54202 369 ARG A C 1
ATOM 2233 O O . ARG A 1 320 ? 43.24271 76.39790 16.78000 1.000 63.29298 369 ARG A O 1
ATOM 2241 N N . ASP A 1 321 ? 42.33175 76.22213 18.83025 1.000 60.82375 370 ASP A N 1
ATOM 2242 C CA . ASP A 1 321 ? 42.46585 77.64917 19.10940 1.000 58.95778 370 ASP A CA 1
ATOM 2243 C C . ASP A 1 321 ? 43.91979 78.10497 19.15504 1.000 60.13297 370 ASP A C 1
ATOM 2244 O O . ASP A 1 321 ? 44.20672 79.27280 18.87140 1.000 55.33327 370 ASP A O 1
ATOM 2249 N N . HIS A 1 322 ? 44.84965 77.22068 19.51067 1.000 60.44873 371 HIS A N 1
ATOM 2250 C CA . HIS A 1 322 ? 46.22194 77.62315 19.82140 1.000 56.63344 371 HIS A CA 1
ATOM 2251 C C . HIS A 1 322 ? 47.20644 76.80810 18.99184 1.000 58.06489 371 HIS A C 1
ATOM 2252 O O . HIS A 1 322 ? 47.62065 75.71316 19.39647 1.000 57.62361 371 HIS A O 1
ATOM 2259 N N . PRO A 1 323 ? 47.61119 77.31675 17.82767 1.000 55.31226 372 PRO A N 1
ATOM 2260 C CA . PRO A 1 323 ? 48.50145 76.54629 16.94897 1.000 47.83084 372 PRO A CA 1
ATOM 2261 C C . PRO A 1 323 ? 49.92735 76.50578 17.47949 1.000 48.74483 372 PRO A C 1
ATOM 2262 O O . PRO A 1 323 ? 50.40493 77.45425 18.10657 1.000 48.53921 372 PRO A O 1
ATOM 2266 N N . LEU A 1 324 ? 50.62245 75.40164 17.18759 1.000 42.29734 373 LEU A N 1
ATOM 2267 C CA . LEU A 1 324 ? 51.95062 75.13142 17.73032 1.000 41.50267 373 LEU A CA 1
ATOM 2268 C C . LEU A 1 324 ? 53.03172 75.31483 16.67081 1.000 37.49239 373 LEU A C 1
ATOM 2269 O O . LEU A 1 324 ? 52.86262 74.91172 15.51676 1.000 40.97813 373 LEU A O 1
ATOM 2274 N N . VAL A 1 325 ? 54.15796 75.90651 17.07731 1.000 33.26456 374 VAL A N 1
ATOM 2275 C CA . VAL A 1 325 ? 55.27157 76.17902 16.17862 1.000 39.61609 374 VAL A CA 1
ATOM 2276 C C . VAL A 1 325 ? 56.56879 75.94471 16.93796 1.000 35.27678 374 VAL A C 1
ATOM 2277 O O . VAL A 1 325 ? 56.58121 75.84136 18.16345 1.000 35.50276 374 VAL A O 1
ATOM 2281 N N . THR A 1 326 ? 57.67203 75.86565 16.20087 1.000 34.17653 375 THR A N 1
ATOM 2282 C CA . THR A 1 326 ? 58.96332 75.76705 16.86290 1.000 38.98533 375 THR A CA 1
ATOM 2283 C C . THR A 1 326 ? 59.41893 77.14560 17.32247 1.000 43.78806 375 THR A C 1
ATOM 2284 O O . THR A 1 326 ? 58.98520 78.17373 16.79919 1.000 41.09984 375 THR A O 1
ATOM 2288 N N . PHE A 1 327 ? 60.31077 77.16224 18.31496 1.000 44.60341 376 PHE A N 1
ATOM 2289 C CA . PHE A 1 327 ? 60.81734 78.44629 18.78748 1.000 46.64785 376 PHE A CA 1
ATOM 2290 C C . PHE A 1 327 ? 61.56145 79.18569 17.68367 1.000 47.62718 376 PHE A C 1
ATOM 2291 O O . PHE A 1 327 ? 61.47356 80.41480 17.58487 1.000 48.30621 376 PHE A O 1
ATOM 2299 N N . ASP A 1 328 ? 62.31666 78.45822 16.85780 1.000 45.01183 377 ASP A N 1
ATOM 2300 C CA . ASP A 1 328 ? 62.94500 79.07829 15.69559 1.000 56.32304 377 ASP A CA 1
ATOM 2301 C C . ASP A 1 328 ? 61.90992 79.81345 14.85085 1.000 55.09043 377 ASP A C 1
ATOM 2302 O O . ASP A 1 328 ? 62.12481 80.95853 14.43552 1.000 55.72835 377 ASP A O 1
ATOM 2307 N N . GLU A 1 329 ? 60.76645 79.16598 14.60223 1.000 50.15038 378 GLU A N 1
ATOM 2308 C CA . GLU A 1 329 ? 59.70801 79.78784 13.81043 1.000 47.98032 378 GLU A CA 1
ATOM 2309 C C . GLU A 1 329 ? 59.14853 81.02003 14.50153 1.000 55.85218 378 GLU A C 1
ATOM 2310 O O . GLU A 1 329 ? 58.91398 82.04936 13.85846 1.000 59.69219 378 GLU A O 1
ATOM 2316 N N . ALA A 1 330 ? 58.90590 80.92772 15.80856 1.000 49.83089 379 ALA A N 1
ATOM 2317 C CA . ALA A 1 330 ? 58.35414 82.06612 16.53231 1.000 54.85635 379 ALA A CA 1
ATOM 2318 C C . ALA A 1 330 ? 59.33798 83.22871 16.56198 1.000 64.18100 379 ALA A C 1
ATOM 2319 O O . ALA A 1 330 ? 58.93632 84.39508 16.47472 1.000 62.96285 379 ALA A O 1
ATOM 2321 N N . ALA A 1 331 ? 60.63323 82.93119 16.67902 1.000 56.74659 380 ALA A N 1
ATOM 2322 C CA . ALA A 1 331 ? 61.62931 83.99395 16.75895 1.000 66.96859 380 ALA A CA 1
ATOM 2323 C C . ALA A 1 331 ? 61.72743 84.75774 15.44185 1.000 74.24712 380 ALA A C 1
ATOM 2324 O O . ALA A 1 331 ? 61.70231 85.99353 15.42659 1.000 76.11093 380 ALA A O 1
ATOM 2326 N N . VAL A 1 332 ? 61.83649 84.03759 14.32075 1.000 71.90123 381 VAL A N 1
ATOM 2327 C CA . VAL A 1 332 ? 61.96133 84.70743 13.02969 1.000 77.54104 381 VAL A CA 1
ATOM 2328 C C . VAL A 1 332 ? 60.69109 85.48240 12.70196 1.000 80.17031 381 VAL A C 1
ATOM 2329 O O . VAL A 1 332 ? 60.75062 86.57689 12.12993 1.000 83.15331 381 VAL A O 1
ATOM 2333 N N . SER A 1 333 ? 59.52621 84.94062 13.06887 1.000 76.25986 382 SER A N 1
ATOM 2334 C CA . SER A 1 333 ? 58.27873 85.66660 12.85824 1.000 82.39249 382 SER A CA 1
ATOM 2335 C C . SER A 1 333 ? 58.24042 86.93452 13.69912 1.000 82.99085 382 SER A C 1
ATOM 2336 O O . SER A 1 333 ? 57.78536 87.98529 13.23467 1.000 86.67090 382 SER A O 1
ATOM 2339 N N . HIS A 1 334 ? 58.73369 86.85627 14.93502 1.000 81.56450 383 HIS A N 1
ATOM 2340 C CA . HIS A 1 334 ? 58.76835 88.02345 15.81038 1.000 86.02126 383 HIS A CA 1
ATOM 2341 C C . HIS A 1 334 ? 59.72020 89.08963 15.27921 1.000 86.21958 383 HIS A C 1
ATOM 2342 O O . HIS A 1 334 ? 59.44272 90.28931 15.39222 1.000 88.05506 383 HIS A O 1
ATOM 2349 N N . MET A 1 335 ? 60.84425 88.67047 14.69277 1.000 84.38696 384 MET A N 1
ATOM 2350 C CA . MET A 1 335 ? 61.85381 89.62369 14.23873 1.000 93.68528 384 MET A CA 1
ATOM 2351 C C . MET A 1 335 ? 61.39266 90.37749 12.99518 1.000 95.67701 384 MET A C 1
ATOM 2352 O O . MET A 1 335 ? 61.50052 91.60680 12.92717 1.000 92.71853 384 MET A O 1
ATOM 2357 N N . LYS A 1 336 ? 60.89336 89.65357 11.98971 1.000 94.40545 385 LYS A N 1
ATOM 2358 C CA . LYS A 1 336 ? 60.36350 90.31415 10.80182 1.000 95.83602 385 LYS A CA 1
ATOM 2359 C C . LYS A 1 336 ? 59.15038 91.16875 11.14528 1.000 98.44030 385 LYS A C 1
ATOM 2360 O O . LYS A 1 336 ? 58.92873 92.21232 10.51955 1.000 102.01339 385 LYS A O 1
ATOM 2366 N N . LYS A 1 337 ? 58.36197 90.75112 12.14098 1.000 93.44244 386 LYS A N 1
ATOM 2367 C CA . LYS A 1 337 ? 57.22272 91.55420 12.57327 1.000 95.86829 386 LYS A CA 1
ATOM 2368 C C . LYS A 1 337 ? 57.68230 92.88024 13.16223 1.000 97.35162 386 LYS A C 1
ATOM 2369 O O . LYS A 1 337 ? 57.05987 93.92136 12.92704 1.000 97.62887 386 LYS A O 1
ATOM 2375 N N . HIS A 1 338 ? 58.76360 92.86158 13.93990 1.000 96.11479 387 HIS A N 1
ATOM 2376 C CA . HIS A 1 338 ? 59.30570 94.06487 14.55478 1.000 96.64863 387 HIS A CA 1
ATOM 2377 C C . HIS A 1 338 ? 60.44468 94.67102 13.74939 1.000 96.16539 387 HIS A C 1
ATOM 2378 O O . HIS A 1 338 ? 61.25030 95.42954 14.30133 1.000 96.31074 387 HIS A O 1
ATOM 2385 N N . ASN A 1 339 ? 60.53331 94.33810 12.46272 1.000 94.94236 388 ASN A N 1
ATOM 2386 C CA . ASN A 1 339 ? 61.44052 95.00847 11.53516 1.000 95.66173 388 ASN A CA 1
ATOM 2387 C C . ASN A 1 339 ? 62.90104 94.77941 11.90117 1.000 96.58084 388 ASN A C 1
ATOM 2388 O O . ASN A 1 339 ? 63.71336 95.70453 11.87395 1.000 93.50935 388 ASN A O 1
ATOM 2393 N N . VAL A 1 340 ? 63.23814 93.54107 12.24306 1.000 96.00894 389 VAL A N 1
ATOM 2394 C CA . VAL A 1 340 ? 64.60265 93.16182 12.57878 1.000 97.42647 389 VAL A CA 1
ATOM 2395 C C . VAL A 1 340 ? 65.03576 92.06096 11.62535 1.000 94.34546 389 VAL A C 1
ATOM 2396 O O . VAL A 1 340 ? 64.27724 91.11796 11.37512 1.000 96.81167 389 VAL A O 1
ATOM 2400 N N . ASP A 1 341 ? 66.24063 92.19228 11.08863 1.000 90.46983 390 ASP A N 1
ATOM 2401 C CA . ASP A 1 341 ? 66.79648 91.16646 10.22087 1.000 93.48265 390 ASP A CA 1
ATOM 2402 C C . ASP A 1 341 ? 67.01131 89.87974 11.01405 1.000 97.83030 390 ASP A C 1
ATOM 2403 O O . ASP A 1 341 ? 67.66919 89.90788 12.06355 1.000 96.62274 390 ASP A O 1
ATOM 2408 N N . PRO A 1 342 ? 66.47153 88.74616 10.56869 1.000 98.07144 391 PRO A N 1
ATOM 2409 C CA . PRO A 1 342 ? 66.68236 87.47896 11.27979 1.000 97.50689 391 PRO A CA 1
ATOM 2410 C C . PRO A 1 342 ? 67.93363 86.71109 10.88102 1.000 95.15277 391 PRO A C 1
ATOM 2411 O O . PRO A 1 342 ? 68.15897 85.62642 11.42900 1.000 93.23886 391 PRO A O 1
ATOM 2415 N N . ALA A 1 343 ? 68.75380 87.24708 9.97325 1.000 95.77234 392 ALA A N 1
ATOM 2416 C CA . ALA A 1 343 ? 69.85015 86.46883 9.40240 1.000 94.60407 392 ALA A CA 1
ATOM 2417 C C . ALA A 1 343 ? 70.85152 86.03355 10.46617 1.000 91.89163 392 ALA A C 1
ATOM 2418 O O . ALA A 1 343 ? 71.38197 84.91851 10.40845 1.000 89.92998 392 ALA A O 1
ATOM 2420 N N . GLU A 1 344 ? 71.13468 86.90537 11.43530 1.000 93.42645 393 GLU A N 1
ATOM 2421 C CA . GLU A 1 344 ? 72.05440 86.55552 12.51318 1.000 92.51421 393 GLU A CA 1
ATOM 2422 C C . GLU A 1 344 ? 71.54641 85.35173 13.29895 1.000 87.60844 393 GLU A C 1
ATOM 2423 O O . GLU A 1 344 ? 72.30132 84.41272 13.57885 1.000 79.62850 393 GLU A O 1
ATOM 2429 N N . TYR A 1 345 ? 70.26170 85.36384 13.66214 1.000 87.77026 394 TYR A N 1
ATOM 2430 C CA . TYR A 1 345 ? 69.67190 84.21987 14.34868 1.000 85.10288 394 TYR A CA 1
ATOM 2431 C C . TYR A 1 345 ? 69.73698 82.97419 13.47973 1.000 83.46568 394 TYR A C 1
ATOM 2432 O O . TYR A 1 345 ? 70.19342 81.91411 13.92335 1.000 78.19742 394 TYR A O 1
ATOM 2441 N N . GLU A 1 346 ? 69.28460 83.09082 12.23003 1.000 82.17313 395 GLU A N 1
ATOM 2442 C CA . GLU A 1 346 ? 69.22335 81.93472 11.34481 1.000 81.69620 395 GLU A CA 1
ATOM 2443 C C . GLU A 1 346 ? 70.60330 81.32858 11.12542 1.000 74.86816 395 GLU A C 1
ATOM 2444 O O . GLU A 1 346 ? 70.74236 80.10553 11.02249 1.000 71.39139 395 GLU A O 1
ATOM 2450 N N . ALA A 1 347 ? 71.63782 82.16584 11.05374 1.000 76.46216 396 ALA A N 1
ATOM 2451 C CA . ALA A 1 347 ? 72.98882 81.63981 10.90079 1.000 77.24751 396 ALA A CA 1
ATOM 2452 C C . ALA A 1 347 ? 73.41884 80.87024 12.14169 1.000 72.33714 396 ALA A C 1
ATOM 2453 O O . ALA A 1 347 ? 74.05827 79.81600 12.03464 1.000 68.79093 396 ALA A O 1
ATOM 2455 N N . GLY A 1 348 ? 73.06826 81.37765 13.32664 1.000 71.36126 397 GLY A N 1
ATOM 2456 C CA . GLY A 1 348 ? 73.47256 80.71309 14.55525 1.000 69.91983 397 GLY A CA 1
ATOM 2457 C C . GLY A 1 348 ? 72.82745 79.35309 14.73841 1.000 64.85102 397 GLY A C 1
ATOM 2458 O O . GLY A 1 348 ? 73.49822 78.38593 15.11001 1.000 61.34270 397 GLY A O 1
ATOM 2459 N N . VAL A 1 349 ? 71.51974 79.25769 14.48533 1.000 63.47618 398 VAL A N 1
ATOM 2460 C CA . VAL A 1 349 ? 70.84610 77.97027 14.61396 1.000 60.24721 398 VAL A CA 1
ATOM 2461 C C . VAL A 1 349 ? 71.28651 77.01669 13.51170 1.000 62.69097 398 VAL A C 1
ATOM 2462 O O . VAL A 1 349 ? 71.34089 75.80031 13.72348 1.000 59.44880 398 VAL A O 1
ATOM 2466 N N . ALA A 1 350 ? 71.60621 77.53538 12.32358 1.000 60.37555 399 ALA A N 1
ATOM 2467 C CA . ALA A 1 350 ? 72.14022 76.66767 11.28065 1.000 59.44144 399 ALA A CA 1
ATOM 2468 C C . ALA A 1 350 ? 73.52934 76.17436 11.65000 1.000 58.88070 399 ALA A C 1
ATOM 2469 O O . ALA A 1 350 ? 73.88471 75.02582 11.36414 1.000 58.79623 399 ALA A O 1
ATOM 2471 N N . LYS A 1 351 ? 74.32813 77.03197 12.28610 1.000 57.32462 400 LYS A N 1
ATOM 2472 C CA . LYS A 1 351 ? 75.66350 76.62604 12.70512 1.000 62.81449 400 LYS A CA 1
ATOM 2473 C C . LYS A 1 351 ? 75.59891 75.64870 13.86820 1.000 59.71622 400 LYS A C 1
ATOM 2474 O O . LYS A 1 351 ? 76.42580 74.73451 13.96071 1.000 56.21762 400 LYS A O 1
ATOM 2480 N N . ASP A 1 352 ? 74.62797 75.82394 14.76608 1.000 57.52203 401 ASP A N 1
ATOM 2481 C CA . ASP A 1 352 ? 74.43824 74.93041 15.91540 1.000 52.35592 401 ASP A CA 1
ATOM 2482 C C . ASP A 1 352 ? 73.00207 74.41760 15.90756 1.000 48.57310 401 ASP A C 1
ATOM 2483 O O . ASP A 1 352 ? 72.10493 75.02018 16.50272 1.000 47.39234 401 ASP A O 1
ATOM 2488 N N . ARG A 1 353 ? 72.81653 73.28664 15.22670 1.000 47.50954 402 ARG A N 1
ATOM 2489 C CA . ARG A 1 353 ? 71.54353 72.57826 15.18971 1.000 48.07436 402 ARG A CA 1
ATOM 2490 C C . ARG A 1 353 ? 71.05481 72.19480 16.58757 1.000 45.62344 402 ARG A C 1
ATOM 2491 O O . ARG A 1 353 ? 69.84172 72.13534 16.82920 1.000 39.27349 402 ARG A O 1
ATOM 2499 N N . ASP A 1 354 ? 71.97605 71.91969 17.51388 1.000 44.54567 403 ASP A N 1
ATOM 2500 C CA . ASP A 1 354 ? 71.63480 71.43094 18.84454 1.000 41.35551 403 ASP A CA 1
ATOM 2501 C C . ASP A 1 354 ? 71.61639 72.53901 19.89123 1.000 45.86577 403 ASP A C 1
ATOM 2502 O O . ASP A 1 354 ? 71.70297 72.25166 21.09143 1.000 41.71810 403 ASP A O 1
ATOM 2507 N N . MET A 1 355 ? 71.54062 73.79941 19.46730 1.000 46.03580 404 MET A N 1
ATOM 2508 C CA . MET A 1 355 ? 71.50313 74.89076 20.43011 1.000 45.99829 404 MET A CA 1
ATOM 2509 C C . MET A 1 355 ? 70.28364 74.74400 21.32802 1.000 40.53330 404 MET A C 1
ATOM 2510 O O . MET A 1 355 ? 69.16836 74.51400 20.84769 1.000 42.07131 404 MET A O 1
ATOM 2515 N N . SER A 1 356 ? 70.50263 74.86803 22.63341 1.000 38.83752 405 SER A N 1
ATOM 2516 C CA . SER A 1 356 ? 69.41866 74.73602 23.59195 1.000 36.95767 405 SER A CA 1
ATOM 2517 C C . SER A 1 356 ? 68.39984 75.85625 23.41240 1.000 41.41574 405 SER A C 1
ATOM 2518 O O . SER A 1 356 ? 68.68226 76.90233 22.82025 1.000 45.77789 405 SER A O 1
ATOM 2521 N N . ILE A 1 357 ? 67.19236 75.61910 23.93113 1.000 37.37124 406 ILE A N 1
ATOM 2522 C CA . ILE A 1 357 ? 66.15780 76.64729 23.92194 1.000 37.47455 406 ILE A CA 1
ATOM 2523 C C . ILE A 1 357 ? 66.61318 77.86628 24.71882 1.000 48.42167 406 ILE A C 1
ATOM 2524 O O . ILE A 1 357 ? 66.30469 79.01041 24.36035 1.000 44.97069 406 ILE A O 1
ATOM 2529 N N . TRP A 1 358 ? 67.36870 77.64412 25.79480 1.000 43.13884 407 TRP A N 1
ATOM 2530 C CA . TRP A 1 358 ? 67.87793 78.74571 26.60566 1.000 44.90972 407 TRP A CA 1
ATOM 2531 C C . TRP A 1 358 ? 68.82753 79.62787 25.80166 1.000 46.19952 407 TRP A C 1
ATOM 2532 O O . TRP A 1 358 ? 68.74995 80.86070 25.85731 1.000 49.65584 407 TRP A O 1
ATOM 2543 N N . ASP A 1 359 ? 69.73623 79.00951 25.04496 1.000 44.90681 408 ASP A N 1
ATOM 2544 C CA . ASP A 1 359 ? 70.68280 79.77746 24.24612 1.000 44.23252 408 ASP A CA 1
ATOM 2545 C C . ASP A 1 359 ? 70.02232 80.38990 23.01349 1.000 51.14323 408 ASP A C 1
ATOM 2546 O O . ASP A 1 359 ? 70.45868 81.44975 22.54444 1.000 49.20724 408 ASP A O 1
ATOM 2551 N N . ARG A 1 360 ? 68.98342 79.74439 22.47004 1.000 45.04033 409 ARG A N 1
ATOM 2552 C CA . ARG A 1 360 ? 68.23613 80.34970 21.36974 1.000 49.01126 409 ARG A CA 1
ATOM 2553 C C . ARG A 1 360 ? 67.53880 81.62723 21.81723 1.000 52.58912 409 ARG A C 1
ATOM 2554 O O . ARG A 1 360 ? 67.57897 82.64279 21.11268 1.000 54.31867 409 ARG A O 1
ATOM 2562 N N . ARG A 1 361 ? 66.88348 81.59383 22.98217 1.000 48.71430 410 ARG A N 1
ATOM 2563 C CA . ARG A 1 361 ? 66.22396 82.79352 23.49060 1.000 54.14702 410 ARG A CA 1
ATOM 2564 C C . ARG A 1 361 ? 67.23906 83.89785 23.75045 1.000 60.33852 410 ARG A C 1
ATOM 2565 O O . ARG A 1 361 ? 66.96876 85.07564 23.49074 1.000 58.64620 410 ARG A O 1
ATOM 2573 N N . ALA A 1 362 ? 68.42102 83.52838 24.24653 1.000 51.62664 411 ALA A N 1
ATOM 2574 C CA . ALA A 1 362 ? 69.49017 84.49852 24.44484 1.000 60.14298 411 ALA A CA 1
ATOM 2575 C C . ALA A 1 362 ? 69.91507 85.12764 23.12433 1.000 67.08909 411 ALA A C 1
ATOM 2576 O O . ALA A 1 362 ? 70.11358 86.34465 23.03789 1.000 67.60214 411 ALA A O 1
ATOM 2578 N N . LEU A 1 363 ? 70.07458 84.30670 22.08418 1.000 62.10181 412 LEU A N 1
ATOM 2579 C CA . LEU A 1 363 ? 70.46115 84.83566 20.78096 1.000 64.99231 412 LEU A CA 1
ATOM 2580 C C . LEU A 1 363 ? 69.38547 85.75528 20.22339 1.000 69.47178 412 LEU A C 1
ATOM 2581 O O . LEU A 1 363 ? 69.69442 86.79027 19.62046 1.000 68.93832 412 LEU A O 1
ATOM 2586 N N . ALA A 1 364 ? 68.11427 85.40341 20.42819 1.000 63.02444 413 ALA A N 1
ATOM 2587 C CA . ALA A 1 364 ? 67.03552 86.20635 19.86338 1.000 73.38055 413 ALA A CA 1
ATOM 2588 C C . ALA A 1 364 ? 66.94699 87.57629 20.52745 1.000 79.47896 413 ALA A C 1
ATOM 2589 O O . ALA A 1 364 ? 66.74171 88.58659 19.84545 1.000 82.61030 413 ALA A O 1
ATOM 2591 N N . LYS A 1 365 ? 67.09711 87.63689 21.85393 1.000 74.79067 414 LYS A N 1
ATOM 2592 C CA . LYS A 1 365 ? 66.92552 88.91271 22.54446 1.000 79.97914 414 LYS A CA 1
ATOM 2593 C C . LYS A 1 365 ? 68.04527 89.88996 22.19643 1.000 82.87350 414 LYS A C 1
ATOM 2594 O O . LYS A 1 365 ? 67.79954 91.09360 22.05643 1.000 84.28519 414 LYS A O 1
ATOM 2600 N N . ASP A 1 366 ? 69.27918 89.39377 22.04553 1.000 82.11041 415 ASP A N 1
ATOM 2601 C CA . ASP A 1 366 ? 70.38084 90.25880 21.62814 1.000 83.83468 415 ASP A CA 1
ATOM 2602 C C . ASP A 1 366 ? 70.09467 90.89394 20.27651 1.000 87.65838 415 ASP A C 1
ATOM 2603 O O . ASP A 1 366 ? 70.34623 92.08704 20.07422 1.000 88.31582 415 ASP A O 1
ATOM 2608 N N . ILE A 1 367 ? 69.57406 90.10421 19.33635 1.000 85.56355 416 ILE A N 1
ATOM 2609 C CA . ILE A 1 367 ? 69.22990 90.62296 18.01613 1.000 90.69397 416 ILE A CA 1
ATOM 2610 C C . ILE A 1 367 ? 68.08835 91.62485 18.11659 1.000 91.28011 416 ILE A C 1
ATOM 2611 O O . ILE A 1 367 ? 68.08058 92.65245 17.42800 1.000 92.85370 416 ILE A O 1
ATOM 2616 N N . LEU A 1 368 ? 67.10817 91.34425 18.97704 1.000 88.14911 417 LEU A N 1
ATOM 2617 C CA . LEU A 1 368 ? 65.99373 92.26772 19.15241 1.000 91.27460 417 LEU A CA 1
ATOM 2618 C C . LEU A 1 368 ? 66.43177 93.53337 19.87633 1.000 93.29003 417 LEU A C 1
ATOM 2619 O O . LEU A 1 368 ? 66.05093 94.64081 19.48523 1.000 96.13007 417 LEU A O 1
ATOM 2624 N N . GLY A 1 369 ? 67.23414 93.39600 20.92367 1.000 90.76698 418 GLY A N 1
ATOM 2625 C CA . GLY A 1 369 ? 67.66227 94.54895 21.68861 1.000 92.89450 418 GLY A CA 1
ATOM 2626 C C . GLY A 1 369 ? 66.66069 94.93947 22.75496 1.000 97.23088 418 GLY A C 1
ATOM 2627 O O . GLY A 1 369 ? 65.62384 94.29983 22.96041 1.000 94.46814 418 GLY A O 1
ATOM 2628 N N . ALA A 1 370 ? 66.97883 96.04318 23.43792 1.000 99.09793 419 ALA A N 1
ATOM 2629 C CA . ALA A 1 370 ? 66.19037 96.45558 24.59575 1.000 99.23697 419 ALA A CA 1
ATOM 2630 C C . ALA A 1 370 ? 64.84120 97.04243 24.19019 1.000 101.90520 419 ALA A C 1
ATOM 2631 O O . ALA A 1 370 ? 63.83418 96.81866 24.87213 1.000 102.16017 419 ALA A O 1
ATOM 2633 N N . ASP A 1 371 ? 64.79804 97.79629 23.08803 1.000 102.59554 420 ASP A N 1
ATOM 2634 C CA . ASP A 1 371 ? 63.56889 98.49093 22.71507 1.000 103.51356 420 ASP A CA 1
ATOM 2635 C C . ASP A 1 371 ? 62.46757 97.51697 22.31517 1.000 101.85481 420 ASP A C 1
ATOM 2636 O O . ASP A 1 371 ? 61.28901 97.74806 22.61493 1.000 100.93491 420 ASP A O 1
ATOM 2641 N N . LYS A 1 372 ? 62.82622 96.43093 21.64990 1.000 101.46534 421 LYS A N 1
ATOM 2642 C CA . LYS A 1 372 ? 61.81044 95.51068 21.15521 1.000 98.92050 421 LYS A CA 1
ATOM 2643 C C . LYS A 1 372 ? 61.40884 94.50140 22.22924 1.000 94.62587 421 LYS A C 1
ATOM 2644 O O . LYS A 1 372 ? 62.23002 94.12114 23.07467 1.000 92.21201 421 LYS A O 1
ATOM 2650 N N . PRO A 1 373 ? 60.14795 94.06905 22.21472 1.000 93.82809 422 PRO A N 1
ATOM 2651 C CA . PRO A 1 373 ? 59.70350 93.05230 23.17100 1.000 92.80119 422 PRO A CA 1
ATOM 2652 C C . PRO A 1 373 ? 60.27225 91.68081 22.82999 1.000 90.24375 422 PRO A C 1
ATOM 2653 O O . PRO A 1 373 ? 60.72593 91.41957 21.71246 1.000 84.70907 422 PRO A O 1
ATOM 2657 N N . ASP A 1 374 ? 60.23878 90.79191 23.82081 1.000 87.50715 423 ASP A N 1
ATOM 2658 C CA . ASP A 1 374 ? 60.86309 89.48491 23.68512 1.000 81.57089 423 ASP A CA 1
ATOM 2659 C C . ASP A 1 374 ? 59.88590 88.46380 23.10943 1.000 74.57086 423 ASP A C 1
ATOM 2660 O O . ASP A 1 374 ? 58.66376 88.59396 23.22245 1.000 72.00925 423 ASP A O 1
ATOM 2665 N N . VAL A 1 375 ? 60.45456 87.43280 22.48013 1.000 71.67637 424 VAL A N 1
ATOM 2666 C CA . VAL A 1 375 ? 59.64955 86.37379 21.88491 1.000 67.38320 424 VAL A CA 1
ATOM 2667 C C . VAL A 1 375 ? 58.87941 85.64916 22.97601 1.000 58.84339 424 VAL A C 1
ATOM 2668 O O . VAL A 1 375 ? 59.45178 85.22442 23.98824 1.000 56.91710 424 VAL A O 1
ATOM 2672 N N . TYR A 1 376 ? 57.57640 85.49924 22.77702 1.000 47.54824 425 TYR A N 1
ATOM 2673 C CA . TYR A 1 376 ? 56.76370 84.66792 23.64718 1.000 52.13678 425 TYR A CA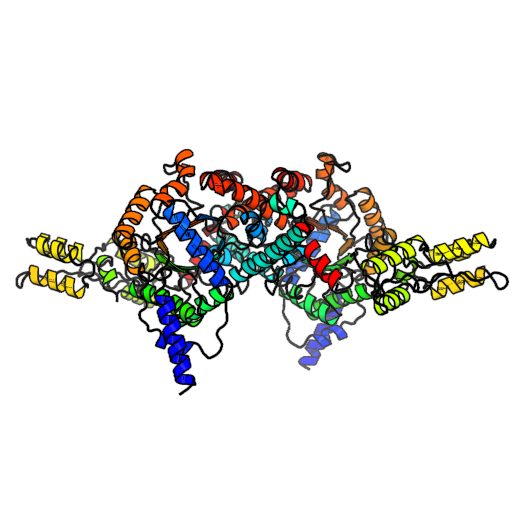 1
ATOM 2674 C C . TYR A 1 376 ? 56.62362 83.28674 23.02372 1.000 50.83123 425 TYR A C 1
ATOM 2675 O O . TYR A 1 376 ? 56.24246 83.16561 21.85438 1.000 47.93618 425 TYR A O 1
ATOM 2684 N N . TRP A 1 377 ? 56.92966 82.25259 23.80922 1.000 50.79277 426 TRP A N 1
ATOM 2685 C CA . TRP A 1 377 ? 56.83764 80.86762 23.35534 1.000 46.59766 426 TRP A CA 1
ATOM 2686 C C . TRP A 1 377 ? 56.90047 79.92637 24.55224 1.000 43.89232 426 TRP A C 1
ATOM 2687 O O . TRP A 1 377 ? 57.81318 80.03900 25.37715 1.000 43.75046 426 TRP A O 1
ATOM 2698 N N . ASP A 1 378 ? 55.94390 79.00128 24.65662 1.000 40.32903 427 ASP A N 1
ATOM 2699 C CA . ASP A 1 378 ? 55.81649 78.14084 25.83095 1.000 43.33191 427 ASP A CA 1
ATOM 2700 C C . ASP A 1 378 ? 55.49188 76.71554 25.39264 1.000 38.38952 427 ASP A C 1
ATOM 2701 O O . ASP A 1 378 ? 54.37293 76.43793 24.94580 1.000 38.27540 427 ASP A O 1
ATOM 2706 N N . TRP A 1 379 ? 56.45362 75.80243 25.55279 1.000 40.46407 428 TRP A N 1
ATOM 2707 C CA . TRP A 1 379 ? 56.21008 74.40010 25.22655 1.000 32.41990 428 TRP A CA 1
ATOM 2708 C C . TRP A 1 379 ? 55.52934 73.63353 26.35634 1.000 41.45549 428 TRP A C 1
ATOM 2709 O O . TRP A 1 379 ? 55.07334 72.50485 26.13334 1.000 32.59381 428 TRP A O 1
ATOM 2720 N N . ASP A 1 380 ? 55.43216 74.22183 27.55402 1.000 34.11938 429 ASP A N 1
ATOM 2721 C CA . ASP A 1 380 ? 54.79128 73.53387 28.66885 1.000 32.88672 429 ASP A CA 1
ATOM 2722 C C . ASP A 1 380 ? 53.27667 73.64421 28.59961 1.000 32.34166 429 ASP A C 1
ATOM 2723 O O . ASP A 1 380 ? 52.57060 72.67623 28.89979 1.000 31.72799 429 ASP A O 1
ATOM 2728 N N . VAL A 1 381 ? 52.75925 74.81425 28.21991 1.000 38.72239 430 VAL A N 1
ATOM 2729 C CA . VAL A 1 381 ? 51.31600 75.05783 28.17174 1.000 32.71386 430 VAL A CA 1
ATOM 2730 C C . VAL A 1 381 ? 50.55755 73.96775 27.41147 1.000 30.97723 430 VAL A C 1
ATOM 2731 O O . VAL A 1 381 ? 49.53465 73.48898 27.91854 1.000 31.95530 430 VAL A O 1
ATOM 2735 N N . PRO A 1 382 ? 50.99327 73.51930 26.23389 1.000 32.71098 431 PRO A N 1
ATOM 2736 C CA . PRO A 1 382 ? 50.20260 72.52831 25.48211 1.000 30.71827 431 PRO A CA 1
ATOM 2737 C C . PRO A 1 382 ? 50.46391 71.05997 25.80793 1.000 36.00041 431 PRO A C 1
ATOM 2738 O O . PRO A 1 382 ? 49.91663 70.20379 25.10422 1.000 35.79180 431 PRO A O 1
ATOM 2742 N N . ARG A 1 383 ? 51.25524 70.73124 26.83394 1.000 32.61511 432 ARG A N 1
ATOM 2743 C CA . ARG A 1 383 ? 51.56403 69.33244 27.14474 1.000 35.52581 432 ARG A CA 1
ATOM 2744 C C . ARG A 1 383 ? 50.30041 68.50269 27.35833 1.000 34.29523 432 ARG A C 1
ATOM 2745 O O . ARG A 1 383 ? 49.28561 68.99107 27.86178 1.000 37.02956 432 ARG A O 1
ATOM 2753 N N . THR A 1 384 ? 50.38071 67.22063 26.98951 1.000 30.63532 433 THR A N 1
ATOM 2754 C CA . THR A 1 384 ? 49.29249 66.27290 27.19356 1.000 29.63254 433 THR A CA 1
ATOM 2755 C C . THR A 1 384 ? 49.04367 66.03207 28.68498 1.000 32.99194 433 THR A C 1
ATOM 2756 O O . THR A 1 384 ? 49.79933 66.48441 29.55127 1.000 31.19618 433 THR A O 1
ATOM 2760 N N . ARG A 1 385 ? 47.96438 65.28664 28.96485 1.000 31.80499 434 ARG A N 1
ATOM 2761 C CA . ARG A 1 385 ? 47.60018 64.93092 30.33822 1.000 37.96338 434 ARG A CA 1
ATOM 2762 C C . ARG A 1 385 ? 48.71906 64.16806 31.02882 1.000 43.08852 434 ARG A C 1
ATOM 2763 O O . ARG A 1 385 ? 48.93759 64.32065 32.23924 1.000 33.04493 434 ARG A O 1
ATOM 2771 N N . GLU A 1 386 ? 49.39792 63.29820 30.28068 1.000 32.26669 435 GLU A N 1
ATOM 2772 C CA . GLU A 1 386 ? 50.51956 62.51941 30.77946 1.000 29.92241 435 GLU A CA 1
ATOM 2773 C C . GLU A 1 386 ? 51.75099 63.37495 31.01328 1.000 30.90525 435 GLU A C 1
ATOM 2774 O O . GLU A 1 386 ? 52.70043 62.91340 31.65806 1.000 29.16825 435 GLU A O 1
ATOM 2780 N N . GLY A 1 387 ? 51.77096 64.59314 30.48586 1.000 28.60058 436 GLY A N 1
ATOM 2781 C CA . GLY A 1 387 ? 52.95386 65.41347 30.52979 1.000 24.57427 436 GLY A CA 1
ATOM 2782 C C . GLY A 1 387 ? 53.86119 65.28763 29.33051 1.000 23.61431 436 GLY A C 1
ATOM 2783 O O . GLY A 1 387 ? 55.00704 65.73602 29.39927 1.000 27.74273 436 GLY A O 1
ATOM 2784 N N . TYR A 1 388 ? 53.39473 64.69170 28.23756 1.000 26.37110 437 TYR A N 1
ATOM 2785 C CA . TYR A 1 388 ? 54.21106 64.59237 27.03401 1.000 26.04752 437 TYR A CA 1
ATOM 2786 C C . TYR A 1 388 ? 54.23619 65.91912 26.28517 1.000 24.83847 437 TYR A C 1
ATOM 2787 O O . TYR A 1 388 ? 53.24982 66.65972 26.26918 1.000 32.09367 437 TYR A O 1
ATOM 2796 N N . TYR A 1 389 ? 55.36531 66.19403 25.63349 1.000 24.33219 438 TYR A N 1
ATOM 2797 C CA . TYR A 1 389 ? 55.55703 67.37562 24.80037 1.000 28.28193 438 TYR A CA 1
ATOM 2798 C C . TYR A 1 389 ? 55.25198 67.06449 23.33711 1.000 31.61726 438 TYR A C 1
ATOM 2799 O O . TYR A 1 389 ? 55.34699 65.92270 22.88540 1.000 27.02173 438 TYR A O 1
ATOM 2808 N N . HIS A 1 390 ? 54.88566 68.10059 22.58795 1.000 31.45283 439 HIS A N 1
ATOM 2809 C CA . HIS A 1 390 ? 54.57064 67.91636 21.17821 1.000 30.97689 439 HIS A CA 1
ATOM 2810 C C . HIS A 1 390 ? 55.83723 68.03650 20.34198 1.000 25.93333 439 HIS A C 1
ATOM 2811 O O . HIS A 1 390 ? 56.71569 68.85630 20.63023 1.000 27.40270 439 HIS A O 1
ATOM 2818 N N . PHE A 1 391 ? 55.94268 67.17380 19.32378 1.000 26.80811 440 PHE A N 1
ATOM 2819 C CA . PHE A 1 391 ? 57.18333 66.94089 18.59132 1.000 26.31743 440 PHE A CA 1
ATOM 2820 C C . PHE A 1 391 ? 56.90455 67.00875 17.09572 1.000 25.28673 440 PHE A C 1
ATOM 2821 O O . PHE A 1 391 ? 55.95943 66.37978 16.61125 1.000 26.56453 440 PHE A O 1
ATOM 2829 N N . ARG A 1 392 ? 57.73401 67.74329 16.36227 1.000 27.67260 441 ARG A N 1
ATOM 2830 C CA . ARG A 1 392 ? 57.54492 67.84981 14.91199 1.000 33.12145 441 ARG A CA 1
ATOM 2831 C C . ARG A 1 392 ? 58.20149 66.65666 14.22187 1.000 28.73929 441 ARG A C 1
ATOM 2832 O O . ARG A 1 392 ? 59.39269 66.65798 13.90228 1.000 28.62076 441 ARG A O 1
ATOM 2840 N N . SER A 1 393 ? 57.40365 65.63360 13.97332 1.000 29.08145 442 SER A N 1
ATOM 2841 C CA . SER A 1 393 ? 57.91103 64.42237 13.34821 1.000 34.52246 442 SER A CA 1
ATOM 2842 C C . SER A 1 393 ? 58.26206 64.67030 11.87965 1.000 35.95363 442 SER A C 1
ATOM 2843 O O . SER A 1 393 ? 57.80479 65.63012 11.24975 1.000 30.68816 442 SER A O 1
ATOM 2846 N N . GLY A 1 394 ? 59.08268 63.79009 11.33842 1.000 28.85621 443 GLY A N 1
ATOM 2847 C CA . GLY A 1 394 ? 59.41251 63.84699 9.92880 1.000 31.53032 443 GLY A CA 1
ATOM 2848 C C . GLY A 1 394 ? 60.83712 63.39550 9.69234 1.000 37.38749 443 GLY A C 1
ATOM 2849 O O . GLY A 1 394 ? 61.56344 63.02814 10.61400 1.000 30.10637 443 GLY A O 1
ATOM 2850 N N . MET A 1 395 ? 61.22186 63.42257 8.41186 1.000 33.28139 444 MET A N 1
ATOM 2851 C CA . MET A 1 395 ? 62.54404 62.93716 8.03716 1.000 30.86353 444 MET A CA 1
ATOM 2852 C C . MET A 1 395 ? 63.64598 63.89192 8.46222 1.000 28.51602 444 MET A C 1
ATOM 2853 O O . MET A 1 395 ? 64.80659 63.48577 8.53980 1.000 27.28021 444 MET A O 1
ATOM 2858 N N . ARG A 1 396 ? 63.32339 65.15302 8.74621 1.000 29.53918 445 ARG A N 1
ATOM 2859 C CA . ARG A 1 396 ? 64.33196 66.01834 9.34235 1.000 31.72552 445 ARG A CA 1
ATOM 2860 C C . ARG A 1 396 ? 64.73190 65.50958 10.72959 1.000 26.47294 445 ARG A C 1
ATOM 2861 O O . ARG A 1 396 ? 65.92238 65.35462 11.02700 1.000 27.01633 445 ARG A O 1
ATOM 2869 N N . ALA A 1 397 ? 63.74978 65.22043 11.58503 1.000 27.69378 446 ALA A N 1
ATOM 2870 C CA . ALA A 1 397 ? 64.06350 64.66942 12.90232 1.000 26.89138 446 ALA A CA 1
ATOM 2871 C C . ALA A 1 397 ? 64.68471 63.28304 12.78192 1.000 22.99203 446 ALA A C 1
ATOM 2872 O O . ALA A 1 397 ? 65.66649 62.97415 13.46933 1.000 25.06182 446 ALA A O 1
ATOM 2874 N N . ALA A 1 398 ? 64.14832 62.44621 11.88860 1.000 24.81597 447 ALA A N 1
ATOM 2875 C CA . ALA A 1 398 ? 64.61522 61.06070 11.79530 1.000 26.03833 447 ALA A CA 1
ATOM 2876 C C . ALA A 1 398 ? 66.04291 60.98101 11.27161 1.000 27.07282 447 ALA A C 1
ATOM 2877 O O . ALA A 1 398 ? 66.83160 60.13756 11.72698 1.000 24.12203 447 ALA A O 1
ATOM 2879 N N . THR A 1 399 ? 66.40066 61.83761 10.30641 1.000 24.80063 448 THR A N 1
ATOM 2880 C CA . THR A 1 399 ? 67.76681 61.81445 9.79290 1.000 24.13110 448 THR A CA 1
ATOM 2881 C C . THR A 1 399 ? 68.74456 62.28252 10.86169 1.000 25.34544 448 THR A C 1
ATOM 2882 O O . THR A 1 399 ? 69.80655 61.68001 11.04718 1.000 25.82827 448 THR A O 1
ATOM 2886 N N . LYS A 1 400 ? 68.37644 63.33273 11.60178 1.000 25.87633 449 LYS A N 1
ATOM 2887 C CA . LYS A 1 400 ? 69.21708 63.83437 12.68172 1.000 23.41909 449 LYS A CA 1
ATOM 2888 C C . LYS A 1 400 ? 69.43298 62.77921 13.76706 1.000 23.67642 449 LYS A C 1
ATOM 2889 O O . LYS A 1 400 ? 70.55279 62.60956 14.26030 1.000 23.92642 449 LYS A O 1
ATOM 2895 N N . ARG A 1 401 ? 68.37180 62.06524 14.15428 1.000 25.10189 450 ARG A N 1
ATOM 2896 C CA . ARG A 1 401 ? 68.52150 61.01613 15.16423 1.000 25.70072 450 ARG A CA 1
ATOM 2897 C C . ARG A 1 401 ? 69.34479 59.85394 14.62926 1.000 25.02774 450 ARG A C 1
ATOM 2898 O O . ARG A 1 401 ? 70.13945 59.25047 15.37085 1.000 24.67315 450 ARG A O 1
ATOM 2906 N N . ALA A 1 402 ? 69.17702 59.52344 13.34168 1.000 25.48535 451 ALA A N 1
ATOM 2907 C CA . ALA A 1 402 ? 70.00267 58.47048 12.75998 1.000 27.68566 451 ALA A CA 1
ATOM 2908 C C . ALA A 1 402 ? 71.47328 58.84047 12.84527 1.000 28.33954 451 ALA A C 1
ATOM 2909 O O . ALA A 1 402 ? 72.31108 58.00985 13.21226 1.000 22.85012 451 ALA A O 1
ATOM 2911 N N . LEU A 1 403 ? 71.80805 60.10013 12.54551 1.000 22.26840 452 LEU A N 1
ATOM 2912 C CA . LEU A 1 403 ? 73.20438 60.50326 12.66691 1.000 23.40825 452 LEU A CA 1
ATOM 2913 C C . LEU A 1 403 ? 73.64911 60.53782 14.12521 1.000 22.31089 452 LEU A C 1
ATOM 2914 O O . LEU A 1 403 ? 74.80659 60.22552 14.42635 1.000 26.89789 452 LEU A O 1
ATOM 2919 N N . ALA A 1 404 ? 72.75073 60.89904 15.04310 1.000 20.77644 453 ALA A N 1
ATOM 2920 C CA . ALA A 1 404 ? 73.11331 60.92276 16.45692 1.000 25.20675 453 ALA A CA 1
ATOM 2921 C C . ALA A 1 404 ? 73.36654 59.52246 16.99187 1.000 26.41275 453 ALA A C 1
ATOM 2922 O O . ALA A 1 404 ? 74.20425 59.33634 17.88558 1.000 20.67015 453 ALA A O 1
ATOM 2924 N N . PHE A 1 405 ? 72.64875 58.53469 16.46192 1.000 22.60079 454 PHE A N 1
ATOM 2925 C CA . PHE A 1 405 ? 72.78997 57.16309 16.93524 1.000 20.37639 454 PHE A CA 1
ATOM 2926 C C . PHE A 1 405 ? 73.94027 56.42848 16.26774 1.000 23.01405 454 PHE A C 1
ATOM 2927 O O . PHE A 1 405 ? 74.38673 55.39804 16.78973 1.000 22.79923 454 PHE A O 1
ATOM 2935 N N . ALA A 1 406 ? 74.42690 56.94286 15.13789 1.000 21.59105 455 ALA A N 1
ATOM 2936 C CA . ALA A 1 406 ? 75.41679 56.23169 14.33174 1.000 22.09667 455 ALA A CA 1
ATOM 2937 C C . ALA A 1 406 ? 76.67510 55.79393 15.07741 1.000 21.50101 455 ALA A C 1
ATOM 2938 O O . ALA A 1 406 ? 77.12442 54.66224 14.83762 1.000 25.50748 455 ALA A O 1
ATOM 2940 N N . PRO A 1 407 ? 77.30832 56.60158 15.94186 1.000 24.42023 456 PRO A N 1
ATOM 2941 C CA . PRO A 1 407 ? 78.52111 56.12411 16.63070 1.000 26.47846 456 PRO A CA 1
ATOM 2942 C C . PRO A 1 407 ? 78.25342 55.05890 17.67998 1.000 27.81263 456 PRO A C 1
ATOM 2943 O O . PRO A 1 407 ? 79.20531 54.52206 18.25479 1.000 25.95146 456 PRO A O 1
ATOM 2947 N N . TYR A 1 408 ? 76.99394 54.76790 17.97292 1.000 23.37297 457 TYR A N 1
ATOM 2948 C CA . TYR A 1 408 ? 76.63007 53.80406 18.99771 1.000 21.71833 457 TYR A CA 1
ATOM 2949 C C . TYR A 1 408 ? 76.00389 52.53878 18.43710 1.000 23.13265 457 TYR A C 1
ATOM 2950 O O . TYR A 1 408 ? 75.59848 51.66490 19.21555 1.000 24.79696 457 TYR A O 1
ATOM 2959 N N . ALA A 1 409 ? 75.90596 52.41254 17.11976 1.000 22.17041 458 ALA A N 1
ATOM 2960 C CA . ALA A 1 409 ? 75.12267 51.34376 16.51964 1.000 25.52692 458 ALA A CA 1
ATOM 2961 C C . ALA A 1 409 ? 75.85675 50.76621 15.32005 1.000 25.07537 458 ALA A C 1
ATOM 2962 O O . ALA A 1 409 ? 76.59666 51.46400 14.62223 1.000 23.31504 458 ALA A O 1
ATOM 2964 N N . ASP A 1 410 ? 75.64913 49.47720 15.08681 1.000 20.71181 459 ASP A N 1
ATOM 2965 C CA . ASP A 1 410 ? 76.22966 48.83733 13.91890 1.000 20.91155 459 ASP A CA 1
ATOM 2966 C C . ASP A 1 410 ? 75.34366 48.93416 12.68857 1.000 24.28758 459 ASP A C 1
ATOM 2967 O O . ASP A 1 410 ? 75.85531 48.85766 11.56551 1.000 25.58218 459 ASP A O 1
ATOM 2972 N N . LEU A 1 411 ? 74.03421 49.09014 12.86318 1.000 20.20954 460 LEU A N 1
ATOM 2973 C CA . LEU A 1 411 ? 73.12707 49.34996 11.75659 1.000 21.38606 460 LEU A CA 1
ATOM 2974 C C . LEU A 1 411 ? 72.11454 50.37735 12.21587 1.000 17.85950 460 LEU A C 1
ATOM 2975 O O . LEU A 1 411 ? 71.80888 50.46143 13.40807 1.000 20.64596 460 LEU A O 1
ATOM 2980 N N . LEU A 1 412 ? 71.59978 51.15144 11.26301 1.000 21.02700 461 LEU A N 1
ATOM 2981 C CA . LEU A 1 412 ? 70.60334 52.18375 11.51832 1.000 20.25325 461 LEU A CA 1
ATOM 2982 C C . LEU A 1 412 ? 69.29853 51.80760 10.83827 1.000 19.00882 461 LEU A C 1
ATOM 2983 O O . LEU A 1 412 ? 69.27852 51.48778 9.64649 1.000 21.91617 461 LEU A O 1
ATOM 2988 N N . TRP A 1 413 ? 68.21026 51.87553 11.59048 1.000 22.34143 462 TRP A N 1
ATOM 2989 C CA . TRP A 1 413 ? 66.87872 51.53185 11.10150 1.000 22.44262 462 TRP A CA 1
ATOM 2990 C C . TRP A 1 413 ? 66.00249 52.76341 11.25507 1.000 25.01300 462 TRP A C 1
ATOM 2991 O O . TRP A 1 413 ? 65.58834 53.09652 12.36490 1.000 22.58767 462 TRP A O 1
ATOM 3002 N N . VAL A 1 414 ? 65.69551 53.42011 10.14293 1.000 25.67021 463 VAL A N 1
ATOM 3003 C CA . VAL A 1 414 ? 64.84586 54.60461 10.12940 1.000 23.54826 463 VAL A CA 1
ATOM 3004 C C . VAL A 1 414 ? 63.52665 54.23059 9.46848 1.000 29.22734 463 VAL A C 1
ATOM 3005 O O . VAL A 1 414 ? 63.50496 53.84528 8.29269 1.000 33.43504 463 VAL A O 1
ATOM 3009 N N . GLU A 1 415 ? 62.43217 54.31293 10.21534 1.000 25.74965 464 GLU A N 1
ATOM 3010 C CA . GLU A 1 415 ? 61.12326 54.24560 9.57864 1.000 32.91205 464 GLU A CA 1
ATOM 3011 C C . GLU A 1 415 ? 60.92939 55.48718 8.71018 1.000 37.16894 464 GLU A C 1
ATOM 3012 O O . GLU A 1 415 ? 61.12114 56.61146 9.18047 1.000 35.16095 464 GLU A O 1
ATOM 3018 N N . THR A 1 416 ? 60.58419 55.29207 7.42979 1.000 34.07314 465 THR A N 1
ATOM 3019 C CA . THR A 1 416 ? 60.48823 56.40849 6.49313 1.000 35.16771 465 THR A CA 1
ATOM 3020 C C . THR A 1 416 ? 59.08657 56.66984 5.95756 1.000 44.55502 465 THR A C 1
ATOM 3021 O O . THR A 1 416 ? 58.92316 57.58164 5.13155 1.000 42.16054 465 THR A O 1
ATOM 3025 N N . GLY A 1 417 ? 58.07752 55.93402 6.41164 1.000 33.02940 466 GLY A N 1
ATOM 3026 C CA . GLY A 1 417 ? 56.75048 56.04172 5.84024 1.000 38.65533 466 GLY A CA 1
ATOM 3027 C C . GLY A 1 417 ? 56.55494 55.05817 4.70094 1.000 39.66122 466 GLY A C 1
ATOM 3028 O O . GLY A 1 417 ? 57.25224 54.04639 4.57893 1.000 42.09432 466 GLY A O 1
ATOM 3029 N N . ASP A 1 418 ? 55.58651 55.37408 3.84566 1.000 42.83069 467 ASP A N 1
ATOM 3030 C CA . ASP A 1 418 ? 55.25729 54.49147 2.73495 1.000 41.52706 467 ASP A CA 1
ATOM 3031 C C . ASP A 1 418 ? 56.46924 54.30073 1.81996 1.000 36.89197 467 ASP A C 1
ATOM 3032 O O . ASP A 1 418 ? 57.27870 55.21869 1.64740 1.000 37.63113 467 ASP A O 1
ATOM 3037 N N . PRO A 1 419 ? 56.62008 53.11596 1.22231 1.000 31.62067 468 PRO A N 1
ATOM 3038 C CA . PRO A 1 419 ? 57.85459 52.81299 0.48123 1.000 29.94984 468 PRO A CA 1
ATOM 3039 C C . PRO A 1 419 ? 58.06950 53.76268 -0.68941 1.000 37.74232 468 PRO A C 1
ATOM 3040 O O . PRO A 1 419 ? 57.17905 53.98541 -1.51341 1.000 32.71918 468 PRO A O 1
ATOM 3044 N N . SER A 1 420 ? 59.26837 54.32989 -0.74180 1.000 30.21138 469 SER A N 1
ATOM 3045 C CA . SER A 1 420 ? 59.63620 55.28381 -1.77730 1.000 31.87440 469 SER A CA 1
ATOM 3046 C C . SER A 1 420 ? 61.12670 55.15345 -2.00109 1.000 27.55269 469 SER A C 1
ATOM 3047 O O . SER A 1 420 ? 61.90614 55.34790 -1.06350 1.000 29.70354 469 SER A O 1
ATOM 3050 N N . VAL A 1 421 ? 61.52171 54.81822 -3.22923 1.000 26.22232 470 VAL A N 1
ATOM 3051 C CA . VAL A 1 421 ? 62.94014 54.82620 -3.54420 1.000 26.82433 470 VAL A CA 1
ATOM 3052 C C . VAL A 1 421 ? 63.49468 56.22486 -3.35299 1.000 28.19504 470 VAL A C 1
ATOM 3053 O O . VAL A 1 421 ? 64.65652 56.39658 -2.96385 1.000 29.17559 470 VAL A O 1
ATOM 3057 N N . SER A 1 422 ? 62.66228 57.24208 -3.58830 1.000 30.82108 471 SER A N 1
ATOM 3058 C CA . SER A 1 422 ? 63.11093 58.62755 -3.49021 1.000 34.52250 471 SER A CA 1
ATOM 3059 C C . SER A 1 422 ? 63.51378 58.97580 -2.05981 1.000 27.87556 471 SER A C 1
ATOM 3060 O O . SER A 1 422 ? 64.61408 59.48295 -1.81567 1.000 30.08247 471 SER A O 1
ATOM 3063 N N . VAL A 1 423 ? 62.61750 58.72466 -1.10106 1.000 29.69955 472 VAL A N 1
ATOM 3064 C CA . VAL A 1 423 ? 62.92353 58.98862 0.30489 1.000 26.30760 472 VAL A CA 1
ATOM 3065 C C . VAL A 1 423 ? 64.13293 58.17994 0.75462 1.000 25.86880 472 VAL A C 1
ATOM 3066 O O . VAL A 1 423 ? 65.01397 58.69232 1.45501 1.000 28.09728 472 VAL A O 1
ATOM 3070 N N . CYS A 1 424 ? 64.20396 56.90611 0.34975 1.000 31.05919 473 CYS A N 1
ATOM 3071 C CA . CYS A 1 424 ? 65.35140 56.07736 0.71503 1.000 26.21672 473 CYS A CA 1
ATOM 3072 C C . CYS A 1 424 ? 66.65309 56.66120 0.18712 1.000 26.98411 473 CYS A C 1
ATOM 3073 O O . CYS A 1 424 ? 67.65146 56.72666 0.91510 1.000 25.08599 473 CYS A O 1
ATOM 3076 N N . ARG A 1 425 ? 66.66376 57.09223 -1.07928 1.000 28.72460 474 ARG A N 1
ATOM 3077 C CA . ARG A 1 425 ? 67.88075 57.65616 -1.65575 1.000 33.24987 474 ARG A CA 1
ATOM 3078 C C . ARG A 1 425 ? 68.35385 58.86904 -0.86375 1.000 25.42120 474 ARG A C 1
ATOM 3079 O O . ARG A 1 425 ? 69.54843 59.00627 -0.57287 1.000 26.86794 474 ARG A O 1
ATOM 3087 N N . GLN A 1 426 ? 67.42926 59.74783 -0.48691 1.000 31.60281 475 GLN A N 1
ATOM 3088 C CA . GLN A 1 426 ? 67.82043 60.93113 0.27225 1.000 34.13386 475 GLN A CA 1
ATOM 3089 C C . GLN A 1 426 ? 68.43828 60.54338 1.61060 1.000 33.02953 475 GLN A C 1
ATOM 3090 O O . GLN A 1 426 ? 69.52935 61.01138 1.96457 1.000 30.17894 475 GLN A O 1
ATOM 3096 N N . LEU A 1 427 ? 67.76176 59.66826 2.36240 1.000 27.88433 476 LEU A N 1
ATOM 3097 C CA . LEU A 1 427 ? 68.30065 59.23812 3.65118 1.000 24.41122 476 LEU A CA 1
ATOM 3098 C C . LEU A 1 427 ? 69.65406 58.55967 3.48695 1.000 27.57514 476 LEU A C 1
ATOM 3099 O O . LEU A 1 427 ? 70.61214 58.87903 4.20475 1.000 27.48002 476 LEU A O 1
ATOM 3104 N N . GLY A 1 428 ? 69.75076 57.61903 2.54546 1.000 27.92958 477 GLY A N 1
ATOM 3105 C CA . GLY A 1 428 ? 71.00807 56.92102 2.32892 1.000 25.48584 477 GLY A CA 1
ATOM 3106 C C . GLY A 1 428 ? 72.17768 57.85069 2.06164 1.000 35.57012 477 GLY A C 1
ATOM 3107 O O . GLY A 1 428 ? 73.28307 57.63549 2.56835 1.000 31.97903 477 GLY A O 1
ATOM 3108 N N . ARG A 1 429 ? 71.95938 58.89375 1.25971 1.000 33.97970 478 ARG A N 1
ATOM 3109 C CA . ARG A 1 429 ? 73.05925 59.80909 0.96706 1.000 35.61356 478 ARG A CA 1
ATOM 3110 C C . ARG A 1 429 ? 73.38274 60.68014 2.17537 1.000 31.67639 478 ARG A C 1
ATOM 3111 O O . ARG A 1 429 ? 74.55679 60.94087 2.46493 1.000 31.58515 478 ARG A O 1
ATOM 3119 N N . ALA A 1 430 ? 72.35667 61.11932 2.90692 1.000 31.18682 479 ALA A N 1
ATOM 3120 C CA . ALA A 1 430 ? 72.59771 61.90037 4.11487 1.000 33.69035 479 ALA A CA 1
ATOM 3121 C C . ALA A 1 430 ? 73.44182 61.12189 5.11922 1.000 32.91533 479 ALA A C 1
ATOM 3122 O O . ALA A 1 430 ? 74.34050 61.68637 5.75172 1.000 28.28377 479 ALA A O 1
ATOM 3124 N N . VAL A 1 431 ? 73.18080 59.82043 5.27328 1.000 29.74306 480 VAL A N 1
ATOM 3125 C CA . VAL A 1 431 ? 73.96970 59.03934 6.21968 1.000 32.98791 480 VAL A CA 1
ATOM 3126 C C . VAL A 1 431 ? 75.35653 58.75974 5.65934 1.000 35.57900 480 VAL A C 1
ATOM 3127 O O . VAL A 1 431 ? 76.35885 58.85531 6.37871 1.000 33.69179 480 VAL A O 1
ATOM 3131 N N . LYS A 1 432 ? 75.43789 58.42123 4.36827 1.000 33.21395 481 LYS A N 1
ATOM 3132 C CA . LYS A 1 432 ? 76.72450 58.07285 3.77356 1.000 38.81167 481 LYS A CA 1
ATOM 3133 C C . LYS A 1 432 ? 77.69909 59.24244 3.82298 1.000 38.01964 481 LYS A C 1
ATOM 3134 O O . LYS A 1 432 ? 78.90548 59.04366 4.00986 1.000 37.72991 481 LYS A O 1
ATOM 3140 N N . GLU A 1 433 ? 77.19844 60.46884 3.69828 1.000 37.28682 482 GLU A N 1
ATOM 3141 C CA . GLU A 1 433 ? 78.10357 61.60608 3.71458 1.000 32.35643 482 GLU A CA 1
ATOM 3142 C C . GLU A 1 433 ? 78.69098 61.83201 5.10340 1.000 41.61149 482 GLU A C 1
ATOM 3143 O O . GLU A 1 433 ? 79.81048 62.33884 5.22330 1.000 41.63925 482 GLU A O 1
ATOM 3149 N N . ALA A 1 434 ? 77.97561 61.43830 6.15876 1.000 37.70144 483 ALA A N 1
ATOM 3150 C CA . ALA A 1 434 ? 78.50126 61.55625 7.51353 1.000 36.18222 483 ALA A CA 1
ATOM 3151 C C . ALA A 1 434 ? 79.17924 60.27622 7.98874 1.000 40.97972 483 ALA A C 1
ATOM 3152 O O . ALA A 1 434 ? 80.18650 60.33941 8.70174 1.000 37.11952 483 ALA A O 1
ATOM 3154 N N . TYR A 1 435 ? 78.64406 59.11331 7.61449 1.000 32.68458 484 TYR A N 1
ATOM 3155 C CA . TYR A 1 435 ? 79.18832 57.82524 8.04106 1.000 34.51806 484 TYR A CA 1
ATOM 3156 C C . TYR A 1 435 ? 79.17248 56.87772 6.85366 1.000 37.54154 484 TYR A C 1
ATOM 3157 O O . TYR A 1 435 ? 78.26018 56.05429 6.70804 1.000 32.41213 484 TYR A O 1
ATOM 3166 N N . PRO A 1 436 ? 80.19075 56.95116 5.98732 1.000 38.17052 485 PRO A N 1
ATOM 3167 C CA . PRO A 1 436 ? 80.14286 56.21115 4.71281 1.000 40.59865 485 PRO A CA 1
ATOM 3168 C C . PRO A 1 436 ? 80.12606 54.70085 4.86330 1.000 40.13541 485 PRO A C 1
ATOM 3169 O O . PRO A 1 436 ? 79.85333 54.00610 3.87690 1.000 45.45475 485 PRO A O 1
ATOM 3173 N N . GLU A 1 437 ? 80.40066 54.16762 6.04598 1.000 42.47164 486 GLU A N 1
ATOM 3174 C CA . GLU A 1 437 ? 80.42877 52.72543 6.22156 1.000 49.11482 486 GLU A CA 1
ATOM 3175 C C . GLU A 1 437 ? 79.19184 52.16575 6.91955 1.000 39.23665 486 GLU A C 1
ATOM 3176 O O . GLU A 1 437 ? 79.06254 50.94167 6.99857 1.000 36.26958 486 GLU A O 1
ATOM 3182 N N . LYS A 1 438 ? 78.28233 53.01474 7.40979 1.000 38.92357 487 LYS A N 1
ATOM 3183 C CA . LYS A 1 438 ? 77.11400 52.53147 8.14436 1.000 36.12106 487 LYS A CA 1
ATOM 3184 C C . LYS A 1 438 ? 76.10047 51.88538 7.20781 1.000 33.69096 487 LYS A C 1
ATOM 3185 O O . LYS A 1 438 ? 75.65188 52.50453 6.24068 1.000 30.80116 487 LYS A O 1
ATOM 3191 N N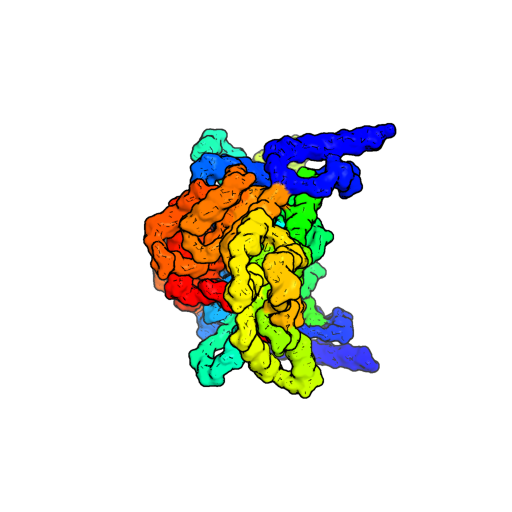 . ALA A 1 439 ? 75.69411 50.66264 7.52537 1.000 30.81363 488 ALA A N 1
ATOM 3192 C CA . ALA A 1 439 ? 74.60424 50.02255 6.80729 1.000 24.07228 488 ALA A CA 1
ATOM 3193 C C . ALA A 1 439 ? 73.26456 50.41326 7.42339 1.000 24.32020 488 ALA A C 1
ATOM 3194 O O . ALA A 1 439 ? 73.17282 50.72091 8.61760 1.000 23.98598 488 ALA A O 1
ATOM 3196 N N . LEU A 1 440 ? 72.22180 50.40003 6.59145 1.000 22.85197 489 LEU A N 1
ATOM 3197 C CA . LEU A 1 440 ? 70.86505 50.72722 7.00209 1.000 21.08595 489 LEU A CA 1
ATOM 3198 C C . LEU A 1 440 ? 69.95989 49.50416 6.88400 1.000 21.72895 489 LEU A C 1
ATOM 3199 O O . LEU A 1 440 ? 70.24738 48.55886 6.15143 1.000 23.72653 489 LEU A O 1
ATOM 3204 N N . VAL A 1 441 ? 68.84790 49.54498 7.60762 1.000 22.41581 490 VAL A N 1
ATOM 3205 C CA . VAL A 1 441 ? 67.84147 48.49099 7.58775 1.000 21.85710 490 VAL A CA 1
ATOM 3206 C C . VAL A 1 441 ? 66.56374 49.07449 7.00526 1.000 24.25962 490 VAL A C 1
ATOM 3207 O O . VAL A 1 441 ? 66.22214 50.22971 7.28005 1.000 24.41146 490 VAL A O 1
ATOM 3211 N N . TYR A 1 442 ? 65.82829 48.27322 6.23667 1.000 20.68184 491 TYR A N 1
ATOM 3212 C CA . TYR A 1 442 ? 64.52860 48.71235 5.75754 1.000 21.25740 491 TYR A CA 1
ATOM 3213 C C . TYR A 1 442 ? 63.45664 47.72475 6.18661 1.000 22.09571 491 TYR A C 1
ATOM 3214 O O . TYR A 1 442 ? 63.62235 46.51694 6.02427 1.000 22.76464 491 TYR A O 1
ATOM 3223 N N . ASN A 1 443 ? 62.35068 48.25378 6.70086 1.000 21.41808 492 ASN A N 1
ATOM 3224 C CA . ASN A 1 443 ? 61.20485 47.46039 7.13216 1.000 24.22544 492 ASN A CA 1
ATOM 3225 C C . ASN A 1 443 ? 60.19099 47.44631 5.98903 1.000 26.78491 492 ASN A C 1
ATOM 3226 O O . ASN A 1 443 ? 59.51129 48.44912 5.74907 1.000 23.63270 492 ASN A O 1
ATOM 3231 N N . LEU A 1 444 ? 60.10080 46.31613 5.27606 1.000 24.01765 493 LEU A N 1
ATOM 3232 C CA . LEU A 1 444 ? 59.20503 46.18261 4.12995 1.000 25.14797 493 LEU A CA 1
ATOM 3233 C C . LEU A 1 444 ? 57.78533 45.90045 4.60779 1.000 29.49823 493 LEU A C 1
ATOM 3234 O O . LEU A 1 444 ? 57.52400 44.84318 5.19086 1.000 28.27103 493 LEU A O 1
ATOM 3239 N N . SER A 1 445 ? 56.86324 46.81675 4.31014 1.000 31.96114 494 SER A N 1
ATOM 3240 C CA . SER A 1 445 ? 55.48728 46.71751 4.79779 1.000 33.57356 494 SER A CA 1
ATOM 3241 C C . SER A 1 445 ? 54.75619 45.53255 4.17210 1.000 39.70637 494 SER A C 1
ATOM 3242 O O . SER A 1 445 ? 54.77487 45.37818 2.93931 1.000 37.85610 494 SER A O 1
ATOM 3245 N N . PRO A 1 446 ? 54.09119 44.69069 4.97131 1.000 35.10242 495 PRO A N 1
ATOM 3246 C CA . PRO A 1 446 ? 53.27274 43.61113 4.39944 1.000 36.15217 495 PRO A CA 1
ATOM 3247 C C . PRO A 1 446 ? 51.87620 44.04014 3.97385 1.000 39.88748 495 PRO A C 1
ATOM 3248 O O . PRO A 1 446 ? 51.19789 43.27547 3.26821 1.000 42.90589 495 PRO A O 1
ATOM 3252 N N . SER A 1 447 ? 51.42779 45.23059 4.36950 1.000 40.15770 496 SER A N 1
ATOM 3253 C CA . SER A 1 447 ? 50.05110 45.65239 4.16792 1.000 42.15521 496 SER A CA 1
ATOM 3254 C C . SER A 1 447 ? 49.89956 46.78917 3.16936 1.000 45.16587 496 SER A C 1
ATOM 3255 O O . SER A 1 447 ? 48.76654 47.16232 2.85463 1.000 48.70032 496 SER A O 1
ATOM 3258 N N . PHE A 1 448 ? 50.99516 47.33128 2.65169 1.000 47.74369 497 PHE A N 1
ATOM 3259 C CA . PHE A 1 448 ? 50.91768 48.50486 1.79526 1.000 47.71042 497 PHE A CA 1
ATOM 3260 C C . PHE A 1 448 ? 50.38992 48.13545 0.41265 1.000 50.00934 497 PHE A C 1
ATOM 3261 O O . PHE A 1 448 ? 50.68186 47.05985 -0.11889 1.000 48.52739 497 PHE A O 1
ATOM 3269 N N . ASN A 1 449 ? 49.59419 49.03558 -0.16723 1.000 49.18627 498 ASN A N 1
ATOM 3270 C CA . ASN A 1 449 ? 49.00550 48.81572 -1.48815 1.000 53.81228 498 ASN A CA 1
ATOM 3271 C C . ASN A 1 449 ? 49.99309 49.30669 -2.54447 1.000 54.53386 498 ASN A C 1
ATOM 3272 O O . ASN A 1 449 ? 49.91038 50.42337 -3.06326 1.000 55.59181 498 ASN A O 1
ATOM 3277 N N . TRP A 1 450 ? 50.93816 48.42561 -2.87393 1.000 51.79007 499 TRP A N 1
ATOM 3278 C CA . TRP A 1 450 ? 52.01154 48.77286 -3.79845 1.000 51.92701 499 TRP A CA 1
ATOM 3279 C C . TRP A 1 450 ? 51.46439 49.19445 -5.15720 1.000 58.38131 499 TRP A C 1
ATOM 3280 O O . TRP A 1 450 ? 51.78489 50.27907 -5.65916 1.000 54.21650 499 TRP A O 1
ATOM 3291 N N . MET A 1 451 ? 50.63416 48.34446 -5.76860 1.000 60.83122 500 MET A N 1
ATOM 3292 C CA . MET A 1 451 ? 50.12637 48.63210 -7.10703 1.000 57.38289 500 MET A CA 1
ATOM 3293 C C . MET A 1 451 ? 49.25381 49.88150 -7.11468 1.000 61.23661 500 MET A C 1
ATOM 3294 O O . MET A 1 451 ? 49.27209 50.65672 -8.07819 1.000 54.90653 500 MET A O 1
ATOM 3299 N N . GLY A 1 452 ? 48.48095 50.09384 -6.05012 1.000 63.87272 501 GLY A N 1
ATOM 3300 C CA . GLY A 1 452 ? 47.59912 51.24316 -5.98682 1.000 60.94203 501 GLY A CA 1
ATOM 3301 C C . GLY A 1 452 ? 48.29540 52.55896 -5.71660 1.000 64.61104 501 GLY A C 1
ATOM 3302 O O . GLY A 1 452 ? 47.66773 53.61408 -5.86114 1.000 65.43406 501 GLY A O 1
ATOM 3303 N N . HIS A 1 453 ? 49.56454 52.52695 -5.33095 1.000 64.51854 502 HIS A N 1
ATOM 3304 C CA . HIS A 1 453 ? 50.32147 53.73462 -5.03551 1.000 63.71463 502 HIS A CA 1
ATOM 3305 C C . HIS A 1 453 ? 51.51228 53.86899 -5.97922 1.000 54.52955 502 HIS A C 1
ATOM 3306 O O . HIS A 1 453 ? 52.62730 54.19574 -5.57118 1.000 55.30996 502 HIS A O 1
ATOM 3313 N N . GLY A 1 454 ? 51.28345 53.59630 -7.26164 1.000 53.78633 503 GLY A N 1
ATOM 3314 C CA . GLY A 1 454 ? 52.21045 53.96811 -8.30588 1.000 50.79957 503 GLY A CA 1
ATOM 3315 C C . GLY A 1 454 ? 53.12777 52.87377 -8.81431 1.000 46.23155 503 GLY A C 1
ATOM 3316 O O . GLY A 1 454 ? 53.78669 53.08091 -9.84207 1.000 47.92866 503 GLY A O 1
ATOM 3317 N N . PHE A 1 455 ? 53.20751 51.72831 -8.14377 1.000 43.69770 504 PHE A N 1
ATOM 3318 C CA . PHE A 1 455 ? 54.15403 50.70783 -8.57345 1.000 37.78511 504 PHE A CA 1
ATOM 3319 C C . PHE A 1 455 ? 53.58368 49.85238 -9.69616 1.000 37.71416 504 PHE A C 1
ATOM 3320 O O . PHE A 1 455 ? 52.38167 49.57860 -9.75383 1.000 39.25807 504 PHE A O 1
ATOM 3328 N N . THR A 1 456 ? 54.46843 49.43299 -10.59247 1.000 35.37757 505 THR A N 1
ATOM 3329 C CA . THR A 1 456 ? 54.16561 48.42004 -11.58885 1.000 38.20397 505 THR A CA 1
ATOM 3330 C C . THR A 1 456 ? 54.74313 47.09047 -11.12595 1.000 37.72848 505 THR A C 1
ATOM 3331 O O . THR A 1 456 ? 55.48749 47.02312 -10.14672 1.000 29.39352 505 THR A O 1
ATOM 3335 N N . GLU A 1 457 ? 54.40566 46.01866 -11.84950 1.000 36.87895 506 GLU A N 1
ATOM 3336 C CA . GLU A 1 457 ? 54.99428 44.73239 -11.49381 1.000 34.93329 506 GLU A CA 1
ATOM 3337 C C . GLU A 1 457 ? 56.51234 44.79832 -11.55073 1.000 31.54337 506 GLU A C 1
ATOM 3338 O O . GLU A 1 457 ? 57.19176 44.23375 -10.68842 1.000 29.01877 506 GLU A O 1
ATOM 3344 N N . GLN A 1 458 ? 57.05581 45.55787 -12.50264 1.000 31.15859 507 GLN A N 1
ATOM 3345 C CA . GLN A 1 458 ? 58.50223 45.66614 -12.64331 1.000 30.15441 507 GLN A CA 1
ATOM 3346 C C . GLN A 1 458 ? 59.11597 46.45151 -11.48458 1.000 28.05126 507 GLN A C 1
ATOM 3347 O O . GLN A 1 458 ? 60.17866 46.08785 -10.96665 1.000 28.34230 507 GLN A O 1
ATOM 3353 N N . THR A 1 459 ? 58.47560 47.53411 -11.06669 1.000 28.46929 508 THR A N 1
ATOM 3354 C CA . THR A 1 459 ? 59.07884 48.32892 -10.00634 1.000 32.41558 508 THR A CA 1
ATOM 3355 C C . THR A 1 459 ? 58.74680 47.79522 -8.61869 1.000 29.45140 508 THR A C 1
ATOM 3356 O O . THR A 1 459 ? 59.49462 48.05987 -7.66737 1.000 27.43536 508 THR A O 1
ATOM 3360 N N . LEU A 1 460 ? 57.64281 47.05385 -8.48870 1.000 24.91907 509 LEU A N 1
ATOM 3361 C CA . LEU A 1 460 ? 57.40825 46.28704 -7.26953 1.000 32.41716 509 LEU A CA 1
ATOM 3362 C C . LEU A 1 460 ? 58.50699 45.25071 -7.07005 1.000 31.52073 509 LEU A C 1
ATOM 3363 O O . LEU A 1 460 ? 59.04639 45.10504 -5.96526 1.000 27.70064 509 LEU A O 1
ATOM 3368 N N . LYS A 1 461 ? 58.86846 44.54007 -8.14223 1.000 27.06412 510 LYS A N 1
ATOM 3369 C CA . LYS A 1 461 ? 59.94347 43.56226 -8.07960 1.000 27.74563 510 LYS A CA 1
ATOM 3370 C C . LYS A 1 461 ? 61.29606 44.19760 -7.77398 1.000 29.28611 510 LYS A C 1
ATOM 3371 O O . LYS A 1 461 ? 62.07786 43.64380 -6.99320 1.000 26.76760 510 LYS A O 1
ATOM 3377 N N . SER A 1 462 ? 61.62440 45.33336 -8.39898 1.000 27.58105 511 SER A N 1
ATOM 3378 C CA . SER A 1 462 ? 62.98775 45.81558 -8.21794 1.000 27.17363 511 SER A CA 1
ATOM 3379 C C . SER A 1 462 ? 63.17534 46.62189 -6.93413 1.000 23.86851 511 SER A C 1
ATOM 3380 O O . SER A 1 462 ? 64.32393 46.89931 -6.58022 1.000 25.28886 511 SER A O 1
ATOM 3383 N N . PHE A 1 463 ? 62.09328 46.96931 -6.22675 1.000 25.89953 512 PHE A N 1
ATOM 3384 C CA . PHE A 1 463 ? 62.18841 47.88479 -5.08479 1.000 25.83051 512 PHE A CA 1
ATOM 3385 C C . PHE A 1 463 ? 63.29504 47.47997 -4.11583 1.000 24.08451 512 PHE A C 1
ATOM 3386 O O . PHE A 1 463 ? 64.14078 48.29986 -3.74952 1.000 24.44888 512 PHE A O 1
ATOM 3394 N N . ILE A 1 464 ? 63.29551 46.21409 -3.68331 1.000 22.16636 513 ILE A N 1
ATOM 3395 C CA . ILE A 1 464 ? 64.31712 45.72949 -2.75373 1.000 20.82494 513 ILE A CA 1
ATOM 3396 C C . ILE A 1 464 ? 65.71117 45.98253 -3.30900 1.000 23.83018 513 ILE A C 1
ATOM 3397 O O . ILE A 1 464 ? 66.60234 46.47853 -2.60453 1.000 22.98911 513 ILE A O 1
ATOM 3402 N N . TRP A 1 465 ? 65.91746 45.66538 -4.58997 1.000 22.44164 514 TRP A N 1
ATOM 3403 C CA . TRP A 1 465 ? 67.24044 45.86031 -5.16618 1.000 22.00735 514 TRP A CA 1
ATOM 3404 C C . TRP A 1 465 ? 67.52685 47.33520 -5.42921 1.000 22.01000 514 TRP A C 1
ATOM 3405 O O . TRP A 1 465 ? 68.69240 47.74207 -5.39283 1.000 26.76105 514 TRP A O 1
ATOM 3416 N N . ASP A 1 466 ? 66.49155 48.14914 -5.66706 1.000 25.00910 515 ASP A N 1
ATOM 3417 C CA . ASP A 1 466 ? 66.70529 49.58267 -5.88097 1.000 24.92356 515 ASP A CA 1
ATOM 3418 C C . ASP A 1 466 ? 67.24458 50.25215 -4.62502 1.000 28.69020 515 ASP A C 1
ATOM 3419 O O . ASP A 1 466 ? 68.16033 51.08064 -4.69285 1.000 27.37860 515 ASP A O 1
ATOM 3424 N N . ILE A 1 467 ? 66.67563 49.92458 -3.46345 1.000 24.68268 516 ILE A N 1
ATOM 3425 C CA . ILE A 1 467 ? 67.13899 50.60012 -2.25789 1.000 22.77500 516 ILE A CA 1
ATOM 3426 C C . ILE A 1 467 ? 68.37961 49.93202 -1.68270 1.000 22.70103 516 ILE A C 1
ATOM 3427 O O . ILE A 1 467 ? 69.14105 50.58380 -0.95159 1.000 26.96550 516 ILE A O 1
ATOM 3432 N N . ALA A 1 468 ? 68.63302 48.65793 -1.99993 1.000 23.28410 517 ALA A N 1
ATOM 3433 C CA . ALA A 1 468 ? 69.89481 48.07326 -1.56509 1.000 20.89408 517 ALA A CA 1
ATOM 3434 C C . ALA A 1 468 ? 71.08563 48.80291 -2.17688 1.000 29.13594 517 ALA A C 1
ATOM 3435 O O . ALA A 1 468 ? 72.14455 48.89896 -1.54327 1.000 29.93540 517 ALA A O 1
ATOM 3437 N N . LYS A 1 469 ? 70.93233 49.33059 -3.39446 1.000 26.11949 518 LYS A N 1
ATOM 3438 C CA . LYS A 1 469 ? 71.99841 50.13527 -3.98564 1.000 31.92282 518 LYS A CA 1
ATOM 3439 C C . LYS A 1 469 ? 72.24615 51.42273 -3.21736 1.000 32.05671 518 LYS A C 1
ATOM 3440 O O . LYS A 1 469 ? 73.32256 52.01453 -3.35427 1.000 35.43589 518 LYS A O 1
ATOM 3446 N N . GLU A 1 470 ? 71.27783 51.88414 -2.43206 1.000 30.14675 519 GLU A N 1
ATOM 3447 C CA . GLU A 1 470 ? 71.42519 53.12093 -1.67806 1.000 32.81430 519 GLU A CA 1
ATOM 3448 C C . GLU A 1 470 ? 71.87001 52.87944 -0.24377 1.000 33.39965 519 GLU A C 1
ATOM 3449 O O . GLU A 1 470 ? 71.82390 53.80774 0.56677 1.000 30.38124 519 GLU A O 1
ATOM 3455 N N . GLY A 1 471 ? 72.27727 51.65337 0.09112 1.000 29.24967 520 GLY A N 1
ATOM 3456 C CA . GLY A 1 471 ? 72.81708 51.34883 1.40078 1.000 29.51864 520 GLY A CA 1
ATOM 3457 C C . GLY A 1 471 ? 71.88958 50.59397 2.33614 1.000 28.75404 520 GLY A C 1
ATOM 3458 O O . GLY A 1 471 ? 72.28224 50.31769 3.47932 1.000 25.04097 520 GLY A O 1
ATOM 3459 N N . PHE A 1 472 ? 70.67594 50.25758 1.89746 1.000 23.82567 521 PHE A N 1
ATOM 3460 C CA . PHE A 1 472 ? 69.72656 49.52422 2.74106 1.000 21.03309 521 PHE A CA 1
ATOM 3461 C C . PHE A 1 472 ? 70.02659 48.03678 2.59134 1.000 24.03745 521 PHE A C 1
ATOM 3462 O O . PHE A 1 472 ? 69.40753 47.30940 1.81272 1.000 23.86928 521 PHE A O 1
ATOM 3470 N N . VAL A 1 473 ? 71.00952 47.58288 3.37196 1.000 22.96882 522 VAL A N 1
ATOM 3471 C CA . VAL A 1 473 ? 71.57698 46.25398 3.16384 1.000 23.09800 522 VAL A CA 1
ATOM 3472 C C . VAL A 1 473 ? 70.67704 45.16919 3.74378 1.000 24.36759 522 VAL A C 1
ATOM 3473 O O . VAL A 1 473 ? 70.52046 44.09510 3.14959 1.000 27.98079 522 VAL A O 1
ATOM 3477 N N . LEU A 1 474 ? 70.11321 45.40820 4.91958 1.000 24.51819 523 LEU A N 1
ATOM 3478 C CA . LEU A 1 474 ? 69.27794 44.42242 5.60071 1.000 23.79992 523 LEU A CA 1
ATOM 3479 C C . LEU A 1 474 ? 67.82322 44.83199 5.41882 1.000 21.57651 523 LEU A C 1
ATOM 3480 O O . LEU A 1 474 ? 67.46177 45.97322 5.70061 1.000 21.46433 523 LEU A O 1
ATOM 3485 N N . GLN A 1 475 ? 66.99066 43.91975 4.91828 1.000 20.11838 524 GLN A N 1
ATOM 3486 C CA . GLN A 1 475 ? 65.60931 44.25470 4.62365 1.000 18.82352 524 GLN A CA 1
ATOM 3487 C C . GLN A 1 475 ? 64.73050 43.12817 5.12185 1.000 21.30878 524 GLN A C 1
ATOM 3488 O O . GLN A 1 475 ? 65.10796 41.96389 5.00659 1.000 21.51244 524 GLN A O 1
ATOM 3494 N N . LEU A 1 476 ? 63.56535 43.46678 5.67094 1.000 20.76057 525 LEU A N 1
ATOM 3495 C CA . LEU A 1 476 ? 62.76601 42.41594 6.29138 1.000 22.40399 525 LEU A CA 1
ATOM 3496 C C . LEU A 1 476 ? 61.27406 42.68491 6.15921 1.000 21.89571 525 LEU A C 1
ATOM 3497 O O . LEU A 1 476 ? 60.81291 43.82115 6.30190 1.000 21.64228 525 LEU A O 1
ATOM 3502 N N . VAL A 1 477 ? 60.53119 41.62476 5.87144 1.000 18.64900 526 VAL A N 1
ATOM 3503 C CA . VAL A 1 477 ? 59.07626 41.62302 5.95591 1.000 19.63813 526 VAL A CA 1
ATOM 3504 C C . VAL A 1 477 ? 58.74836 41.07780 7.33939 1.000 22.99152 526 VAL A C 1
ATOM 3505 O O . VAL A 1 477 ? 58.73453 39.86389 7.55126 1.000 21.29059 526 VAL A O 1
ATOM 3509 N N . SER A 1 478 ? 58.47229 41.98084 8.27934 1.000 22.69976 527 SER A N 1
ATOM 3510 C CA . SER A 1 478 ? 58.36927 41.60287 9.68832 1.000 23.69629 527 SER A CA 1
ATOM 3511 C C . SER A 1 478 ? 57.33461 40.50089 9.92320 1.000 25.32912 527 SER A C 1
ATOM 3512 O O . SER A 1 478 ? 57.62252 39.49354 10.57863 1.000 26.82454 527 SER A O 1
ATOM 3515 N N . LEU A 1 479 ? 56.11503 40.68039 9.43213 1.000 22.56002 528 LEU A N 1
ATOM 3516 C CA . LEU A 1 479 ? 55.04487 39.75313 9.78930 1.000 28.07731 528 LEU A CA 1
ATOM 3517 C C . LEU A 1 479 ? 54.80519 38.66707 8.73408 1.000 22.50052 528 LEU A C 1
ATOM 3518 O O . LEU A 1 479 ? 53.72091 38.07485 8.70355 1.000 21.14208 528 LEU A O 1
ATOM 3523 N N . ALA A 1 480 ? 55.78942 38.38627 7.87615 1.000 20.49722 529 ALA A N 1
ATOM 3524 C CA . ALA A 1 480 ? 55.54765 37.48455 6.74884 1.000 20.59200 529 ALA A CA 1
ATOM 3525 C C . ALA A 1 480 ? 55.01190 36.13178 7.22025 1.000 19.43506 529 ALA A C 1
ATOM 3526 O O . ALA A 1 480 ? 54.02468 35.62005 6.68137 1.000 18.41721 529 ALA A O 1
ATOM 3528 N N . GLY A 1 481 ? 55.63447 35.55999 8.25379 1.000 18.74936 530 GLY A N 1
ATOM 3529 C CA . GLY A 1 481 ? 55.25242 34.23098 8.72346 1.000 20.25636 530 GLY A CA 1
ATOM 3530 C C . GLY A 1 481 ? 53.89525 34.17483 9.40234 1.000 21.86349 530 GLY A C 1
ATOM 3531 O O . GLY A 1 481 ? 53.27573 33.10809 9.43592 1.000 20.69031 530 GLY A O 1
ATOM 3532 N N . VAL A 1 482 ? 53.43436 35.29425 9.96314 1.000 18.53669 531 VAL A N 1
ATOM 3533 C CA . VAL A 1 482 ? 52.05980 35.38062 10.44844 1.000 19.36010 531 VAL A CA 1
ATOM 3534 C C . VAL A 1 482 ? 51.08501 35.26464 9.28398 1.000 18.59370 531 VAL A C 1
ATOM 3535 O O . VAL A 1 482 ? 50.11053 34.50363 9.33386 1.000 19.35534 531 VAL A O 1
ATOM 3539 N N . HIS A 1 483 ? 51.33024 36.03443 8.21984 1.000 19.55548 532 HIS A N 1
ATOM 3540 C CA . HIS A 1 483 ? 50.36594 36.11872 7.12425 1.000 22.78104 532 HIS A CA 1
ATOM 3541 C C . HIS A 1 483 ? 50.32679 34.84259 6.28153 1.000 19.56392 532 HIS A C 1
ATOM 3542 O O . HIS A 1 483 ? 49.24139 34.41968 5.85882 1.000 20.30344 532 HIS A O 1
ATOM 3549 N N . THR A 1 484 ? 51.48692 34.22942 5.99519 1.000 19.38003 533 THR A N 1
ATOM 3550 C CA . THR A 1 484 ? 51.46279 32.98561 5.21865 1.000 21.05743 533 THR A CA 1
ATOM 3551 C C . THR A 1 484 ? 50.70957 31.90451 5.96910 1.000 19.49221 533 THR A C 1
ATOM 3552 O O . THR A 1 484 ? 49.93152 31.14845 5.37373 1.000 20.52974 533 THR A O 1
ATOM 3556 N N . ASN A 1 485 ? 50.94651 31.81648 7.27856 1.000 20.06326 534 ASN A N 1
ATOM 3557 C CA . ASN A 1 485 ? 50.32532 30.79849 8.12155 1.000 14.71666 534 ASN A CA 1
ATOM 3558 C C . ASN A 1 485 ? 48.81991 31.02052 8.21018 1.000 19.13437 534 ASN A C 1
ATOM 3559 O O . ASN A 1 485 ? 48.03071 30.08589 8.03176 1.000 21.55859 534 ASN A O 1
ATOM 3564 N N . ALA A 1 486 ? 48.39699 32.27040 8.43113 1.000 18.98821 535 ALA A N 1
ATOM 3565 C CA . ALA A 1 486 ? 46.96633 32.56016 8.50604 1.000 19.14085 535 ALA A CA 1
ATOM 3566 C C . ALA A 1 486 ? 46.25481 32.21442 7.20272 1.000 20.33739 535 ALA A C 1
ATOM 3567 O O . ALA A 1 486 ? 45.16297 31.63188 7.21480 1.000 19.83241 535 ALA A O 1
ATOM 3569 N N . THR A 1 487 ? 46.85276 32.58506 6.06779 1.000 17.71094 536 THR A N 1
ATOM 3570 C CA . THR A 1 487 ? 46.19973 32.39322 4.77968 1.000 17.85046 536 THR A CA 1
ATOM 3571 C C . THR A 1 487 ? 46.06986 30.91045 4.44887 1.000 18.59239 536 THR A C 1
ATOM 3572 O O . THR A 1 487 ? 45.02982 30.46048 3.95186 1.000 21.41531 536 THR A O 1
ATOM 3576 N N . ALA A 1 488 ? 47.11777 30.13437 4.72005 1.000 18.22291 537 ALA A N 1
ATOM 3577 C CA . ALA A 1 488 ? 47.07911 28.70859 4.40220 1.000 18.79976 537 ALA A CA 1
ATOM 3578 C C . ALA A 1 488 ? 46.01058 27.99095 5.22379 1.000 23.02500 537 ALA A C 1
ATOM 3579 O O . ALA A 1 488 ? 45.26122 27.15186 4.70059 1.000 20.70694 537 ALA A O 1
ATOM 3581 N N . THR A 1 489 ? 45.91724 28.31898 6.51747 1.000 20.20113 538 THR A N 1
ATOM 3582 C CA . THR A 1 489 ? 44.93402 27.66000 7.37847 1.000 19.87282 538 THR A CA 1
ATOM 3583 C C . THR A 1 489 ? 43.51542 28.12053 7.04655 1.000 21.07870 538 THR A C 1
ATOM 3584 O O . THR A 1 489 ? 42.58607 27.30267 7.01218 1.000 21.45254 538 THR A O 1
ATOM 3588 N N . CYS A 1 490 ? 43.33679 29.41309 6.75506 1.000 17.68573 539 CYS A N 1
ATOM 3589 C CA . CYS A 1 490 ? 42.02837 29.91866 6.34412 1.000 22.48455 539 CYS A CA 1
ATOM 3590 C C . CYS A 1 490 ? 41.48593 29.15051 5.13667 1.000 27.11104 539 CYS A C 1
ATOM 3591 O O . CYS A 1 490 ? 40.33648 28.68474 5.13906 1.000 26.62352 539 CYS A O 1
ATOM 3594 N N . GLU A 1 491 ? 42.31753 28.98604 4.10432 1.000 22.98619 540 GLU A N 1
ATOM 3595 C CA . GLU A 1 491 ? 41.89907 28.26941 2.90253 1.000 20.68635 540 GLU A CA 1
ATOM 3596 C C . GLU A 1 491 ? 41.52933 26.82443 3.22406 1.000 24.04703 540 GLU A C 1
ATOM 3597 O O . GLU A 1 491 ? 40.46963 26.33425 2.81762 1.000 22.49323 540 GLU A O 1
ATOM 3603 N N . LEU A 1 492 ? 42.38663 26.12969 3.97520 1.000 20.23336 541 LEU A N 1
ATOM 3604 C CA . LEU A 1 492 ? 42.10219 24.72993 4.28622 1.000 20.82594 541 LEU A CA 1
ATOM 3605 C C . LEU A 1 492 ? 40.88058 24.57922 5.19030 1.000 21.11115 541 LEU A C 1
ATOM 3606 O O . LEU A 1 492 ? 40.05236 23.68459 4.97021 1.000 22.09211 541 LEU A O 1
ATOM 3611 N N . ALA A 1 493 ? 40.75394 25.42256 6.21809 1.000 16.99385 542 ALA A N 1
ATOM 3612 C CA . ALA A 1 493 ? 39.69482 25.23154 7.20967 1.000 21.67029 542 ALA A CA 1
ATOM 3613 C C . ALA A 1 493 ? 38.31442 25.30003 6.56351 1.000 21.42955 542 ALA A C 1
ATOM 3614 O O . ALA A 1 493 ? 37.47120 24.42013 6.78095 1.000 20.36109 542 ALA A O 1
ATOM 3616 N N . ARG A 1 494 ? 38.07456 26.34089 5.75364 1.000 19.11166 543 ARG A N 1
ATOM 3617 C CA . ARG A 1 494 ? 36.80385 26.48013 5.03722 1.000 23.76823 543 ARG A CA 1
ATOM 3618 C C . ARG A 1 494 ? 36.49063 25.25051 4.19348 1.000 22.40899 543 ARG A C 1
ATOM 3619 O O . ARG A 1 494 ? 35.34989 24.76714 4.16874 1.000 23.64971 543 ARG A O 1
ATOM 3627 N N . ALA A 1 495 ? 37.48481 24.76267 3.45236 1.000 21.00162 544 ALA A N 1
ATOM 3628 C CA . ALA A 1 495 ? 37.24554 23.68799 2.49099 1.000 23.02820 544 ALA A CA 1
ATOM 3629 C C . ALA A 1 495 ? 37.09017 22.33617 3.18021 1.000 21.65207 544 ALA A C 1
ATOM 3630 O O . ALA A 1 495 ? 36.29402 21.49467 2.74445 1.000 20.29952 544 ALA A O 1
ATOM 3632 N N . PHE A 1 496 ? 37.85319 22.10775 4.25029 1.000 19.99938 545 PHE A N 1
ATOM 3633 C CA . PHE A 1 496 ? 37.81569 20.83054 4.96571 1.000 19.33535 545 PHE A CA 1
ATOM 3634 C C . PHE A 1 496 ? 36.44996 20.58078 5.59229 1.000 21.35573 545 PHE A C 1
ATOM 3635 O O . PHE A 1 496 ? 36.01203 19.43062 5.70012 1.000 17.94264 545 PHE A O 1
ATOM 3643 N N . LYS A 1 497 ? 35.76232 21.64489 6.01116 1.000 19.01932 546 LYS A N 1
ATOM 3644 C CA . LYS A 1 497 ? 34.44293 21.48090 6.61109 1.000 18.30491 546 LYS A CA 1
ATOM 3645 C C . LYS A 1 497 ? 33.48649 20.74137 5.67888 1.000 19.33274 546 LYS A C 1
ATOM 3646 O O . LYS A 1 497 ? 32.70609 19.89553 6.13174 1.000 21.60610 546 LYS A O 1
ATOM 3652 N N . ASP A 1 498 ? 33.51444 21.06045 4.38022 1.000 21.60433 547 ASP A N 1
ATOM 3653 C CA . ASP A 1 498 ? 32.56254 20.48246 3.42761 1.000 29.07660 547 ASP A CA 1
ATOM 3654 C C . ASP A 1 498 ? 33.13904 19.37616 2.55409 1.000 23.46649 547 ASP A C 1
ATOM 3655 O O . ASP A 1 498 ? 32.37939 18.51401 2.08679 1.000 27.34969 547 ASP A O 1
ATOM 3660 N N . GLU A 1 499 ? 34.45134 19.37992 2.30697 1.000 17.82508 548 GLU A N 1
ATOM 3661 C CA . GLU A 1 499 ? 35.06964 18.43964 1.38294 1.000 21.96273 548 GLU A CA 1
ATOM 3662 C C . GLU A 1 499 ? 35.98510 17.43662 2.06379 1.000 19.26799 548 GLU A C 1
ATOM 3663 O O . GLU A 1 499 ? 36.47275 16.51403 1.39410 1.000 19.71753 548 GLU A O 1
ATOM 3669 N N . GLY A 1 500 ? 36.24052 17.59043 3.36169 1.000 18.51948 549 GLY A N 1
ATOM 3670 C CA . GLY A 1 500 ? 36.96193 16.55993 4.08446 1.000 17.52712 549 GLY A CA 1
ATOM 3671 C C . GLY A 1 500 ? 38.33998 16.29215 3.51308 1.000 17.28324 549 GLY A C 1
ATOM 3672 O O . GLY A 1 500 ? 39.08980 17.20311 3.16331 1.000 18.00282 549 GLY A O 1
ATOM 3673 N N . MET A 1 501 ? 38.68984 15.00722 3.42471 1.000 17.62367 550 MET A N 1
ATOM 3674 C CA . MET A 1 501 ? 40.03238 14.65513 2.97580 1.000 17.74066 550 MET A CA 1
ATOM 3675 C C . MET A 1 501 ? 40.28630 15.02493 1.51831 1.000 20.07896 550 MET A C 1
ATOM 3676 O O . MET A 1 501 ? 41.44937 15.10348 1.11710 1.000 18.83786 550 MET A O 1
ATOM 3681 N N . LEU A 1 502 ? 39.24230 15.24129 0.71034 1.000 16.68296 551 LEU A N 1
ATOM 3682 C CA . LEU A 1 502 ? 39.47886 15.72358 -0.65079 1.000 20.74038 551 LEU A CA 1
ATOM 3683 C C . LEU A 1 502 ? 40.11396 17.10593 -0.62724 1.000 22.87110 551 LEU A C 1
ATOM 3684 O O . LEU A 1 502 ? 41.05451 17.38270 -1.38316 1.000 19.14269 551 LEU A O 1
ATOM 3689 N N . ALA A 1 503 ? 39.62663 17.97866 0.26104 1.000 20.09464 552 ALA A N 1
ATOM 3690 C CA . ALA A 1 503 ? 40.24604 19.29018 0.41580 1.000 20.10366 552 ALA A CA 1
ATOM 3691 C C . ALA A 1 503 ? 41.66771 19.16601 0.94336 1.000 21.51233 552 ALA A C 1
ATOM 3692 O O . ALA A 1 503 ? 42.56315 19.87619 0.47001 1.000 20.93722 552 ALA A O 1
ATOM 3694 N N . TYR A 1 504 ? 41.90445 18.27978 1.92208 1.000 18.29267 553 TYR A N 1
ATOM 3695 C CA . TYR A 1 504 ? 43.26712 18.14915 2.43991 1.000 19.53241 553 TYR A CA 1
ATOM 3696 C C . TYR A 1 504 ? 44.22804 17.70229 1.33816 1.000 19.88573 553 TYR A C 1
ATOM 3697 O O . TYR A 1 504 ? 45.31839 18.26705 1.18390 1.000 19.59068 553 TYR A O 1
ATOM 3706 N N . VAL A 1 505 ? 43.84447 16.68244 0.56194 1.000 18.73908 554 VAL A N 1
ATOM 3707 C CA . VAL A 1 505 ? 44.73223 16.19095 -0.49140 1.000 19.46576 554 VAL A CA 1
ATOM 3708 C C . VAL A 1 505 ? 44.95648 17.26404 -1.55593 1.000 21.17832 554 VAL A C 1
ATOM 3709 O O . VAL A 1 505 ? 46.09194 17.51092 -1.97707 1.000 24.70672 554 VAL A O 1
ATOM 3713 N N . ASN A 1 506 ? 43.88100 17.92669 -1.99895 1.000 19.92726 555 ASN A N 1
ATOM 3714 C CA . ASN A 1 506 ? 44.00374 18.91192 -3.07376 1.000 25.21624 555 ASN A CA 1
ATOM 3715 C C . ASN A 1 506 ? 44.82337 20.12104 -2.64178 1.000 25.85143 555 ASN A C 1
ATOM 3716 O O . ASN A 1 506 ? 45.69257 20.59396 -3.38806 1.000 26.08885 555 ASN A O 1
ATOM 3721 N N . LEU A 1 507 ? 44.53607 20.65474 -1.45281 1.000 22.39359 556 LEU A N 1
ATOM 3722 C CA . LEU A 1 507 ? 45.11299 21.92725 -1.03242 1.000 20.37427 556 LEU A CA 1
ATOM 3723 C C . LEU A 1 507 ? 46.45240 21.77579 -0.33301 1.000 23.17967 556 LEU A C 1
ATOM 3724 O O . LEU A 1 507 ? 47.20859 22.75230 -0.26060 1.000 26.31630 556 LEU A O 1
ATOM 3729 N N . VAL A 1 508 ? 46.75977 20.59432 0.19821 1.000 20.36565 557 VAL A N 1
ATOM 3730 C CA . VAL A 1 508 ? 47.96655 20.43992 0.99422 1.000 20.67409 557 VAL A CA 1
ATOM 3731 C C . VAL A 1 508 ? 48.85395 19.36287 0.38779 1.000 22.30674 557 VAL A C 1
ATOM 3732 O O . VAL A 1 508 ? 49.91758 19.66609 -0.15979 1.000 23.98658 557 VAL A O 1
ATOM 3736 N N . GLN A 1 509 ? 48.41999 18.10244 0.46397 1.000 20.94038 558 GLN A N 1
ATOM 3737 C CA . GLN A 1 509 ? 49.29385 16.99371 0.08540 1.000 24.89434 558 GLN A CA 1
ATOM 3738 C C . GLN A 1 509 ? 49.78284 17.12986 -1.35566 1.000 25.26036 558 GLN A C 1
ATOM 3739 O O . GLN A 1 509 ? 50.98545 17.03944 -1.62746 1.000 27.65839 558 GLN A O 1
ATOM 3745 N N . ARG A 1 510 ? 48.86419 17.37762 -2.28804 1.000 23.21120 559 ARG A N 1
ATOM 3746 C CA . ARG A 1 510 ? 49.23959 17.50009 -3.69228 1.000 29.96342 559 ARG A CA 1
ATOM 3747 C C . ARG A 1 510 ? 50.20343 18.65968 -3.91445 1.000 32.91673 559 ARG A C 1
ATOM 3748 O O . ARG A 1 510 ? 51.20339 18.51592 -4.62821 1.000 30.00240 559 ARG A O 1
ATOM 3756 N N . LYS A 1 511 ? 49.92513 19.81558 -3.30460 1.000 29.03069 560 LYS A N 1
ATOM 3757 C CA . LYS A 1 511 ? 50.78892 20.97364 -3.49998 1.000 29.21441 560 LYS A CA 1
ATOM 3758 C C . LYS A 1 511 ? 52.15417 20.76271 -2.85799 1.000 28.99689 560 LYS A C 1
ATOM 3759 O O . LYS A 1 511 ? 53.18702 21.09867 -3.45161 1.000 31.84727 560 LYS A O 1
ATOM 3765 N N . GLU A 1 512 ? 52.17275 20.22259 -1.63871 1.000 27.38036 561 GLU A N 1
ATOM 3766 C CA . GLU A 1 512 ? 53.42925 19.94405 -0.95206 1.000 31.06865 561 GLU A CA 1
ATOM 3767 C C . GLU A 1 512 ? 54.33005 19.06439 -1.81024 1.000 37.07501 561 GLU A C 1
ATOM 3768 O O . GLU A 1 512 ? 55.53868 19.31151 -1.92083 1.000 36.01750 561 GLU A O 1
ATOM 3774 N N . LYS A 1 513 ? 53.74667 18.04731 -2.45162 1.000 35.49768 562 LYS A N 1
ATOM 3775 C CA . LYS A 1 513 ? 54.51790 17.18500 -3.34294 1.000 37.23340 562 LYS A CA 1
ATOM 3776 C C . LYS A 1 513 ? 54.99785 17.94616 -4.57562 1.000 41.38211 562 LYS A C 1
ATOM 3777 O O . LYS A 1 513 ? 56.15946 17.81672 -4.97484 1.000 41.09785 562 LYS A O 1
ATOM 3783 N N . GLU A 1 514 ? 54.12478 18.75543 -5.18156 1.000 42.13632 563 GLU A N 1
ATOM 3784 C CA . GLU A 1 514 ? 54.47154 19.42429 -6.43416 1.000 34.92602 563 GLU A CA 1
ATOM 3785 C C . GLU A 1 514 ? 55.69365 20.32285 -6.27428 1.000 43.87724 563 GLU A C 1
ATOM 3786 O O . GLU A 1 514 ? 56.63120 20.26769 -7.07844 1.000 41.63227 563 GLU A O 1
ATOM 3792 N N . ILE A 1 515 ? 55.70405 21.16150 -5.23897 1.000 36.13148 564 ILE A N 1
ATOM 3793 C CA . ILE A 1 515 ? 56.80753 22.10019 -5.05742 1.000 41.86363 564 ILE A CA 1
ATOM 3794 C C . ILE A 1 515 ? 58.02279 21.46286 -4.40494 1.000 39.68979 564 ILE A C 1
ATOM 3795 O O . ILE A 1 515 ? 59.06325 22.11662 -4.28769 1.000 43.91145 564 ILE A O 1
ATOM 3800 N N . GLY A 1 516 ? 57.93401 20.20868 -3.98417 1.000 38.42223 565 GLY A N 1
ATOM 3801 C CA . GLY A 1 516 ? 59.08249 19.56620 -3.36633 1.000 40.56778 565 GLY A CA 1
ATOM 3802 C C . GLY A 1 516 ? 59.40700 20.04520 -1.96759 1.000 33.70489 565 GLY A C 1
ATOM 3803 O O . GLY A 1 516 ? 60.58603 20.21757 -1.63141 1.000 36.45928 565 GLY A O 1
ATOM 3804 N N . CYS A 1 517 ? 58.39252 20.25844 -1.13821 1.000 34.45205 566 CYS A N 1
ATOM 3805 C CA . CYS A 1 517 ? 58.60771 20.64282 0.25254 1.000 32.34783 566 CYS A CA 1
ATOM 3806 C C . CYS A 1 517 ? 59.04823 19.42344 1.06396 1.000 33.91880 566 CYS A C 1
ATOM 3807 O O . CYS A 1 517 ? 58.33459 18.41685 1.11994 1.000 31.44879 566 CYS A O 1
ATOM 3810 N N . ASP A 1 518 ? 60.20979 19.51441 1.71294 1.000 31.70799 567 ASP A N 1
ATOM 3811 C CA . ASP A 1 518 ? 60.77461 18.32622 2.34437 1.000 31.48466 567 ASP A CA 1
ATOM 3812 C C . ASP A 1 518 ? 60.04561 17.91503 3.62262 1.000 33.90049 567 ASP A C 1
ATOM 3813 O O . ASP A 1 518 ? 60.37793 16.86562 4.18983 1.000 31.33118 567 ASP A O 1
ATOM 3818 N N . VAL A 1 519 ? 59.06172 18.69522 4.08646 1.000 31.39745 568 VAL A N 1
ATOM 3819 C CA . VAL A 1 519 ? 58.27399 18.27512 5.24453 1.000 31.61896 568 VAL A CA 1
ATOM 3820 C C . VAL A 1 519 ? 57.28250 17.17394 4.87359 1.000 34.30360 568 VAL A C 1
ATOM 3821 O O . VAL A 1 519 ? 56.73806 16.50374 5.76395 1.000 32.76063 568 VAL A O 1
ATOM 3825 N N . LEU A 1 520 ? 57.05839 16.96008 3.57113 1.000 31.86731 569 LEU A N 1
ATOM 3826 C CA . LEU A 1 520 ? 56.15299 15.91231 3.09665 1.000 35.32226 569 LEU A CA 1
ATOM 3827 C C . LEU A 1 520 ? 56.46472 14.56223 3.74085 1.000 36.42384 569 LEU A C 1
ATOM 3828 O O . LEU A 1 520 ? 55.55882 13.84679 4.18778 1.000 31.04145 569 LEU A O 1
ATOM 3833 N N . THR A 1 521 ? 57.74512 14.19367 3.78698 1.000 37.06612 570 THR A N 1
ATOM 3834 C CA . THR A 1 521 ? 58.19503 13.03211 4.55765 1.000 37.52888 570 THR A CA 1
ATOM 3835 C C . THR A 1 521 ? 58.57406 13.56275 5.93426 1.000 34.55916 570 THR A C 1
ATOM 3836 O O . THR A 1 521 ? 59.73096 13.88547 6.20604 1.000 34.69168 570 THR A O 1
ATOM 3840 N N . HIS A 1 522 ? 57.56962 13.66617 6.80820 1.000 33.33333 571 HIS A N 1
ATOM 3841 C CA . HIS A 1 522 ? 57.72596 14.40918 8.05563 1.000 33.88065 571 HIS A CA 1
ATOM 3842 C C . HIS A 1 522 ? 58.65374 13.69313 9.03471 1.000 33.12674 571 HIS A C 1
ATOM 3843 O O . HIS A 1 522 ? 59.39096 14.34352 9.78444 1.000 32.20152 571 HIS A O 1
ATOM 3850 N N . GLN A 1 523 ? 58.62232 12.35760 9.06164 1.000 33.90017 572 GLN A N 1
ATOM 3851 C CA . GLN A 1 523 ? 59.49061 11.62607 9.98028 1.000 34.42942 572 GLN A CA 1
ATOM 3852 C C . GLN A 1 523 ? 60.95643 11.94004 9.70678 1.000 37.32636 572 GLN A C 1
ATOM 3853 O O . GLN A 1 523 ? 61.70682 12.31176 10.61904 1.000 34.82756 572 GLN A O 1
ATOM 3859 N N . LYS A 1 524 ? 61.37824 11.79770 8.44528 1.000 34.55528 573 LYS A N 1
ATOM 3860 C CA . LYS A 1 524 ? 62.74827 12.12797 8.07429 1.000 33.69205 573 LYS A CA 1
ATOM 3861 C C . LYS A 1 524 ? 63.03199 13.61109 8.28835 1.000 34.72024 573 LYS A C 1
ATOM 3862 O O . LYS A 1 524 ? 64.10169 13.97717 8.78657 1.000 31.59955 573 LYS A O 1
ATOM 3868 N N . TRP A 1 525 ? 62.08472 14.48069 7.91831 1.000 32.27668 574 TRP A N 1
ATOM 3869 C CA . TRP A 1 525 ? 62.29740 15.91250 8.11470 1.000 31.30625 574 TRP A CA 1
ATOM 3870 C C . TRP A 1 525 ? 62.58615 16.23476 9.57855 1.000 35.79856 574 TRP A C 1
ATOM 3871 O O . TRP A 1 525 ? 63.46247 17.05506 9.88006 1.000 31.57804 574 TRP A O 1
ATOM 3882 N N . SER A 1 526 ? 61.87423 15.58412 10.50435 1.000 34.98114 575 SER A N 1
ATOM 3883 C CA . SER A 1 526 ? 62.03590 15.89427 11.92250 1.000 36.79019 575 SER A CA 1
ATOM 3884 C C . SER A 1 526 ? 63.36496 15.40732 12.48616 1.000 37.97121 575 SER A C 1
ATOM 3885 O O . SER A 1 526 ? 63.73810 15.81638 13.59043 1.000 33.20305 575 SER A O 1
ATOM 3888 N N . GLY A 1 527 ? 64.07023 14.53972 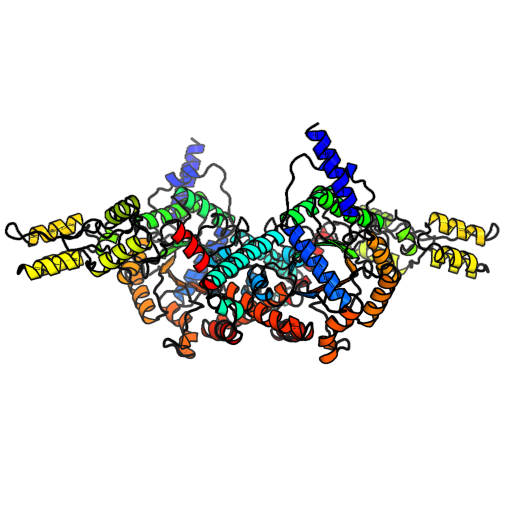11.77172 1.000 35.60916 576 GLY A N 1
ATOM 3889 C CA . GLY A 1 527 ? 65.33696 13.99932 12.21978 1.000 34.58573 576 GLY A CA 1
ATOM 3890 C C . GLY A 1 527 ? 65.30433 12.56278 12.74631 1.000 35.97093 576 GLY A C 1
ATOM 3891 O O . GLY A 1 527 ? 66.21787 12.17954 13.49105 1.000 34.65845 576 GLY A O 1
ATOM 3892 N N . ALA A 1 528 ? 64.28722 11.77227 12.38601 1.000 36.26295 577 ALA A N 1
ATOM 3893 C CA . ALA A 1 528 ? 64.13197 10.43524 12.95577 1.000 38.74629 577 ALA A CA 1
ATOM 3894 C C . ALA A 1 528 ? 65.35539 9.56092 12.69574 1.000 41.30481 577 ALA A C 1
ATOM 3895 O O . ALA A 1 528 ? 65.79804 8.82331 13.58442 1.000 37.28118 577 ALA A O 1
ATOM 3897 N N . ALA A 1 529 ? 65.91724 9.62307 11.48473 1.000 35.97233 578 ALA A N 1
ATOM 3898 C CA . ALA A 1 529 ? 67.07682 8.78607 11.18080 1.000 44.19325 578 ALA A CA 1
ATOM 3899 C C . ALA A 1 529 ? 68.26565 9.16231 12.05788 1.000 41.50869 578 ALA A C 1
ATOM 3900 O O . ALA A 1 529 ? 69.04689 8.29350 12.47127 1.000 36.30241 578 ALA A O 1
ATOM 3902 N N . TYR A 1 530 ? 68.40608 10.45676 12.35920 1.000 37.43959 579 TYR A N 1
ATOM 3903 C CA . TYR A 1 530 ? 69.48998 10.92893 13.21547 1.000 36.81263 579 TYR A CA 1
ATOM 3904 C C . TYR A 1 530 ? 69.42385 10.28262 14.59449 1.000 38.79204 579 TYR A C 1
ATOM 3905 O O . TYR A 1 530 ? 70.41459 9.72096 15.08185 1.000 37.19742 579 TYR A O 1
ATOM 3914 N N . MET A 1 531 ? 68.25670 10.35420 15.24156 1.000 36.57338 580 MET A N 1
ATOM 3915 C CA . MET A 1 531 ? 68.11068 9.75483 16.56325 1.000 37.04949 580 MET A CA 1
ATOM 3916 C C . MET A 1 531 ? 68.23969 8.23904 16.51298 1.000 39.12505 580 MET A C 1
ATOM 3917 O O . MET A 1 531 ? 68.75665 7.63519 17.45801 1.000 36.39943 580 MET A O 1
ATOM 3922 N N . ASP A 1 532 ? 67.78546 7.61186 15.42315 1.000 42.22460 581 ASP A N 1
ATOM 3923 C CA . ASP A 1 532 ? 67.90511 6.16051 15.30121 1.000 46.62791 581 ASP A CA 1
ATOM 3924 C C . ASP A 1 532 ? 69.35699 5.71037 15.39429 1.000 39.13939 581 ASP A C 1
ATOM 3925 O O . ASP A 1 532 ? 69.66527 4.72758 16.08049 1.000 36.76568 581 ASP A O 1
ATOM 3930 N N . ARG A 1 533 ? 70.26294 6.42295 14.71837 1.000 35.23706 582 ARG A N 1
ATOM 3931 C CA . ARG A 1 533 ? 71.67262 6.03916 14.73039 1.000 37.31565 582 ARG A CA 1
ATOM 3932 C C . ARG A 1 533 ? 72.28197 6.18882 16.11823 1.000 39.13227 582 ARG A C 1
ATOM 3933 O O . ARG A 1 533 ? 73.07059 5.34128 16.55038 1.000 33.10213 582 ARG A O 1
ATOM 3941 N N . ILE A 1 534 ? 71.94360 7.27253 16.82386 1.000 37.31074 583 ILE A N 1
ATOM 3942 C CA . ILE A 1 534 ? 72.49669 7.49505 18.15960 1.000 38.10052 583 ILE A CA 1
ATOM 3943 C C . ILE A 1 534 ? 72.07393 6.37698 19.10533 1.000 37.68276 583 ILE A C 1
ATOM 3944 O O . ILE A 1 534 ? 72.89746 5.81567 19.84142 1.000 35.79692 583 ILE A O 1
ATOM 3949 N N . VAL A 1 535 ? 70.78063 6.03671 19.09891 1.000 36.46644 584 VAL A N 1
ATOM 3950 C CA . VAL A 1 535 ? 70.29900 4.95559 19.95485 1.000 37.69250 584 VAL A CA 1
ATOM 3951 C C . VAL A 1 535 ? 70.96280 3.63774 19.56851 1.000 40.51762 584 VAL A C 1
ATOM 3952 O O . VAL A 1 535 ? 71.36749 2.85136 20.43488 1.000 36.15248 584 VAL A O 1
ATOM 3956 N N . GLY A 1 536 ? 71.09533 3.38153 18.26317 1.000 37.36697 585 GLY A N 1
ATOM 3957 C CA . GLY A 1 536 ? 71.77870 2.17303 17.82194 1.000 38.74061 585 GLY A CA 1
ATOM 3958 C C . GLY A 1 536 ? 73.22552 2.10843 18.27752 1.000 42.81131 585 GLY A C 1
ATOM 3959 O O . GLY A 1 536 ? 73.73758 1.03008 18.59814 1.000 43.82769 585 GLY A O 1
ATOM 3960 N N . ALA A 1 537 ? 73.90368 3.26060 18.31904 1.000 36.27414 586 ALA A N 1
ATOM 3961 C CA . ALA A 1 537 ? 75.28027 3.29499 18.81008 1.000 39.01027 586 ALA A CA 1
ATOM 3962 C C . ALA A 1 537 ? 75.35198 2.98665 20.30446 1.000 39.29477 586 ALA A C 1
ATOM 3963 O O . ALA A 1 537 ? 76.29751 2.33285 20.76454 1.000 38.64357 586 ALA A O 1
ATOM 3965 N N . ILE A 1 538 ? 74.36576 3.44696 21.08089 1.000 39.91851 587 ILE A N 1
ATOM 3966 C CA . ILE A 1 538 ? 74.40988 3.24685 22.53006 1.000 38.89501 587 ILE A CA 1
ATOM 3967 C C . ILE A 1 538 ? 74.22895 1.77217 22.87995 1.000 44.39564 587 ILE A C 1
ATOM 3968 O O . ILE A 1 538 ? 74.90212 1.24295 23.77569 1.000 40.78169 587 ILE A O 1
ATOM 3973 N N . GLN A 1 539 ? 73.33911 1.08350 22.17223 1.000 44.99213 588 GLN A N 1
ATOM 3974 C CA . GLN A 1 539 ? 73.02228 -0.31077 22.47950 1.000 50.01248 588 GLN A CA 1
ATOM 3975 C C . GLN A 1 539 ? 74.03225 -1.29151 21.88559 1.000 50.21157 588 GLN A C 1
ATOM 3976 O O . GLN A 1 539 ? 74.40344 -1.19583 20.71356 1.000 55.45810 588 GLN A O 1
ATOM 3982 N N . ALA B 1 24 ? 29.66707 14.86631 64.48661 1.000 78.48916 73 ALA B N 1
ATOM 3983 C CA . ALA B 1 24 ? 30.49340 16.05944 64.34622 1.000 81.65620 73 ALA B CA 1
ATOM 3984 C C . ALA B 1 24 ? 30.09224 16.86578 63.11154 1.000 83.57413 73 ALA B C 1
ATOM 3985 O O . ALA B 1 24 ? 29.56206 16.31512 62.14524 1.000 84.39783 73 ALA B O 1
ATOM 3987 N N . ALA B 1 25 ? 30.35173 18.17509 63.15283 1.000 81.68844 74 ALA B N 1
ATOM 3988 C CA . ALA B 1 25 ? 30.01024 19.03861 62.02664 1.000 82.12938 74 ALA B CA 1
ATOM 3989 C C . ALA B 1 25 ? 30.87299 18.72295 60.81004 1.000 84.30899 74 ALA B C 1
ATOM 3990 O O . ALA B 1 25 ? 30.36170 18.57026 59.69279 1.000 81.81438 74 ALA B O 1
ATOM 3992 N N . GLU B 1 26 ? 32.18932 18.62425 61.01157 1.000 85.21524 75 GLU B N 1
ATOM 3993 C CA . GLU B 1 26 ? 33.09337 18.28944 59.91601 1.000 82.37513 75 GLU B CA 1
ATOM 3994 C C . GLU B 1 26 ? 32.74564 16.94023 59.30103 1.000 76.84487 75 GLU B C 1
ATOM 3995 O O . GLU B 1 26 ? 32.70599 16.80138 58.07248 1.000 74.29766 75 GLU B O 1
ATOM 4001 N N . ASP B 1 27 ? 32.48327 15.93574 60.14156 1.000 77.68129 76 ASP B N 1
ATOM 4002 C CA . ASP B 1 27 ? 32.13599 14.61315 59.63053 1.000 77.93769 76 ASP B CA 1
ATOM 4003 C C . ASP B 1 27 ? 30.85564 14.66172 58.80843 1.000 74.23013 76 ASP B C 1
ATOM 4004 O O . ASP B 1 27 ? 30.72122 13.94136 57.81315 1.000 70.77317 76 ASP B O 1
ATOM 4009 N N . ALA B 1 28 ? 29.90582 15.51339 59.20324 1.000 73.81609 77 ALA B N 1
ATOM 4010 C CA . ALA B 1 28 ? 28.66866 15.64276 58.44017 1.000 73.06328 77 ALA B CA 1
ATOM 4011 C C . ALA B 1 28 ? 28.93087 16.22519 57.05374 1.000 69.31665 77 ALA B C 1
ATOM 4012 O O . ALA B 1 28 ? 28.39321 15.73027 56.05432 1.000 67.07981 77 ALA B O 1
ATOM 4014 N N . LEU B 1 29 ? 29.74852 17.28278 56.97400 1.000 69.53005 78 LEU B N 1
ATOM 4015 C CA . LEU B 1 29 ? 30.10779 17.85392 55.67769 1.000 62.99450 78 LEU B CA 1
ATOM 4016 C C . LEU B 1 29 ? 30.74968 16.80543 54.77824 1.000 64.99269 78 LEU B C 1
ATOM 4017 O O . LEU B 1 29 ? 30.35013 16.63219 53.61835 1.000 59.78097 78 LEU B O 1
ATOM 4022 N N . TYR B 1 30 ? 31.76698 16.11377 55.29904 1.000 61.61605 79 TYR B N 1
ATOM 4023 C CA . TYR B 1 30 ? 32.44682 15.07226 54.53934 1.000 58.80455 79 TYR B CA 1
ATOM 4024 C C . TYR B 1 30 ? 31.44500 14.10888 53.91968 1.000 58.15985 79 TYR B C 1
ATOM 4025 O O . TYR B 1 30 ? 31.51882 13.80461 52.72393 1.000 56.10938 79 TYR B O 1
ATOM 4034 N N . GLU B 1 31 ? 30.47390 13.64911 54.71588 1.000 58.82018 80 GLU B N 1
ATOM 4035 C CA . GLU B 1 31 ? 29.46278 12.73211 54.20144 1.000 58.95470 80 GLU B CA 1
ATOM 4036 C C . GLU B 1 31 ? 28.62360 13.37611 53.10701 1.000 58.90888 80 GLU B C 1
ATOM 4037 O O . GLU B 1 31 ? 28.15727 12.68165 52.19670 1.000 58.61314 80 GLU B O 1
ATOM 4043 N N . GLN B 1 32 ? 28.41274 14.69114 53.17333 1.000 57.09662 81 GLN B N 1
ATOM 4044 C CA . GLN B 1 32 ? 27.66890 15.35581 52.10969 1.000 58.62351 81 GLN B CA 1
ATOM 4045 C C . GLN B 1 32 ? 28.47271 15.35810 50.82063 1.000 51.20879 81 GLN B C 1
ATOM 4046 O O . GLN B 1 32 ? 27.95212 15.02554 49.75205 1.000 47.89606 81 GLN B O 1
ATOM 4052 N N . GLN B 1 33 ? 29.75175 15.72563 50.90846 1.000 54.83841 82 GLN B N 1
ATOM 4053 C CA . GLN B 1 33 ? 30.60353 15.71402 49.72768 1.000 48.24815 82 GLN B CA 1
ATOM 4054 C C . GLN B 1 33 ? 30.70339 14.31449 49.13681 1.000 41.58585 82 GLN B C 1
ATOM 4055 O O . GLN B 1 33 ? 30.68174 14.14922 47.90989 1.000 37.22787 82 GLN B O 1
ATOM 4061 N N . VAL B 1 34 ? 30.80416 13.29477 49.99251 1.000 37.28840 83 VAL B N 1
ATOM 4062 C CA . VAL B 1 34 ? 30.78495 11.91944 49.50066 1.000 45.13744 83 VAL B CA 1
ATOM 4063 C C . VAL B 1 34 ? 29.48607 11.64974 48.75311 1.000 43.72769 83 VAL B C 1
ATOM 4064 O O . VAL B 1 34 ? 29.48887 11.12747 47.63262 1.000 42.17518 83 VAL B O 1
ATOM 4068 N N . ARG B 1 35 ? 28.35764 12.04482 49.34413 1.000 45.02091 84 ARG B N 1
ATOM 4069 C CA . ARG B 1 35 ? 27.07523 11.87165 48.67263 1.000 42.60393 84 ARG B CA 1
ATOM 4070 C C . ARG B 1 35 ? 27.00709 12.66818 47.37267 1.000 39.07328 84 ARG B C 1
ATOM 4071 O O . ARG B 1 35 ? 26.39713 12.20789 46.40111 1.000 37.16930 84 ARG B O 1
ATOM 4079 N N . ASP B 1 36 ? 27.63752 13.84633 47.32273 1.000 37.87013 85 ASP B N 1
ATOM 4080 C CA . ASP B 1 36 ? 27.62609 14.63518 46.09296 1.000 41.93998 85 ASP B CA 1
ATOM 4081 C C . ASP B 1 36 ? 28.44577 13.96927 44.99424 1.000 31.59771 85 ASP B C 1
ATOM 4082 O O . ASP B 1 36 ? 28.07469 14.03237 43.81575 1.000 34.54262 85 ASP B O 1
ATOM 4087 N N . VAL B 1 37 ? 29.57596 13.35784 45.36056 1.000 34.06130 86 VAL B N 1
ATOM 4088 C CA . VAL B 1 37 ? 30.38534 12.62590 44.39043 1.000 27.39750 86 VAL B CA 1
ATOM 4089 C C . VAL B 1 37 ? 29.61822 11.41792 43.86844 1.000 31.18235 86 VAL B C 1
ATOM 4090 O O . VAL B 1 37 ? 29.56313 11.16847 42.65650 1.000 29.05571 86 VAL B O 1
ATOM 4094 N N . GLU B 1 38 ? 28.98835 10.66361 44.77574 1.000 31.61552 87 GLU B N 1
ATOM 4095 C CA . GLU B 1 38 ? 28.20323 9.50610 44.35873 1.000 31.29302 87 GLU B CA 1
ATOM 4096 C C . GLU B 1 38 ? 27.09559 9.90776 43.39773 1.000 25.27719 87 GLU B C 1
ATOM 4097 O O . GLU B 1 38 ? 26.85472 9.22344 42.40186 1.000 31.95708 87 GLU B O 1
ATOM 4103 N N . ALA B 1 39 ? 26.41435 11.01709 43.67839 1.000 31.43985 88 ALA B N 1
ATOM 4104 C CA . ALA B 1 39 ? 25.37021 11.49883 42.78002 1.000 31.81243 88 ALA B CA 1
ATOM 4105 C C . ALA B 1 39 ? 25.95657 11.94987 41.44798 1.000 30.84567 88 ALA B C 1
ATOM 4106 O O . ALA B 1 39 ? 25.35993 11.73155 40.38711 1.000 29.37459 88 ALA B O 1
ATOM 4108 N N . TRP B 1 40 ? 27.11801 12.60214 41.49342 1.000 29.83870 89 TRP B N 1
ATOM 4109 C CA . TRP B 1 40 ? 27.82147 12.99385 40.27824 1.000 28.97888 89 TRP B CA 1
ATOM 4110 C C . TRP B 1 40 ? 28.11024 11.78635 39.38970 1.000 25.70821 89 TRP B C 1
ATOM 4111 O O . TRP B 1 40 ? 27.84779 11.80895 38.18180 1.000 28.13788 89 TRP B O 1
ATOM 4122 N N . TRP B 1 41 ? 28.64151 10.71231 39.97485 1.000 27.39931 90 TRP B N 1
ATOM 4123 C CA . TRP B 1 41 ? 28.96321 9.51960 39.20097 1.000 28.32568 90 TRP B CA 1
ATOM 4124 C C . TRP B 1 41 ? 27.72773 8.76723 38.72345 1.000 31.34787 90 TRP B C 1
ATOM 4125 O O . TRP B 1 41 ? 27.85490 7.88716 37.86566 1.000 30.76973 90 TRP B O 1
ATOM 4136 N N . ALA B 1 42 ? 26.54506 9.08407 39.24959 1.000 32.85386 91 ALA B N 1
ATOM 4137 C CA . ALA B 1 42 ? 25.32088 8.43319 38.81081 1.000 29.92189 91 ALA B CA 1
ATOM 4138 C C . ALA B 1 42 ? 24.63199 9.16531 37.66369 1.000 32.78673 91 ALA B C 1
ATOM 4139 O O . ALA B 1 42 ? 23.63809 8.65491 37.13939 1.000 37.98761 91 ALA B O 1
ATOM 4141 N N . THR B 1 43 ? 25.13024 10.33528 37.25759 1.000 28.33756 92 THR B N 1
ATOM 4142 C CA . THR B 1 43 ? 24.53608 11.06791 36.14779 1.000 30.77904 92 THR B CA 1
ATOM 4143 C C . THR B 1 43 ? 24.81750 10.35998 34.81430 1.000 34.38745 92 THR B C 1
ATOM 4144 O O . THR B 1 43 ? 25.72859 9.52739 34.71726 1.000 30.10321 92 THR B O 1
ATOM 4148 N N . PRO B 1 44 ? 24.02498 10.65860 33.77472 1.000 32.13531 93 PRO B N 1
ATOM 4149 C CA . PRO B 1 44 ? 24.23643 9.99782 32.47483 1.000 33.62049 93 PRO B CA 1
ATOM 4150 C C . PRO B 1 44 ? 25.62760 10.19961 31.89659 1.000 34.89393 93 PRO B C 1
ATOM 4151 O O . PRO B 1 44 ? 26.10086 9.33990 31.13832 1.000 30.83717 93 PRO B O 1
ATOM 4155 N N . ARG B 1 45 ? 26.29259 11.30724 32.23407 1.000 30.80901 94 ARG B N 1
ATOM 4156 C CA . ARG B 1 45 ? 27.65236 11.53946 31.75005 1.000 31.60202 94 ARG B CA 1
ATOM 4157 C C . ARG B 1 45 ? 28.56699 10.35087 32.02889 1.000 26.16561 94 ARG B C 1
ATOM 4158 O O . ARG B 1 45 ? 29.45416 10.05291 31.22103 1.000 29.26624 94 ARG B O 1
ATOM 4166 N N . TYR B 1 46 ? 28.35950 9.63838 33.13954 1.000 25.20653 95 TYR B N 1
ATOM 4167 C CA . TYR B 1 46 ? 29.22803 8.51981 33.48736 1.000 26.39343 95 TYR B CA 1
ATOM 4168 C C . TYR B 1 46 ? 28.53226 7.16356 33.39942 1.000 26.56813 95 TYR B C 1
ATOM 4169 O O . TYR B 1 46 ? 28.99222 6.20041 34.02083 1.000 26.03379 95 TYR B O 1
ATOM 4178 N N . ALA B 1 47 ? 27.45400 7.05757 32.62605 1.000 28.50627 96 ALA B N 1
ATOM 4179 C CA . ALA B 1 47 ? 26.82869 5.75442 32.41329 1.000 31.01725 96 ALA B CA 1
ATOM 4180 C C . ALA B 1 47 ? 27.83826 4.76824 31.83708 1.000 32.14086 96 ALA B C 1
ATOM 4181 O O . ALA B 1 47 ? 28.52103 5.05648 30.84676 1.000 32.11470 96 ALA B O 1
ATOM 4183 N N . GLY B 1 48 ? 27.95674 3.61487 32.48444 1.000 33.25452 97 GLY B N 1
ATOM 4184 C CA . GLY B 1 48 ? 28.81309 2.55813 31.99138 1.000 32.96234 97 GLY B CA 1
ATOM 4185 C C . GLY B 1 48 ? 30.29385 2.74917 32.22293 1.000 33.64734 97 GLY B C 1
ATOM 4186 O O . GLY B 1 48 ? 31.08835 1.96807 31.68537 1.000 29.35223 97 GLY B O 1
ATOM 4187 N N . ILE B 1 49 ? 30.69714 3.75600 32.99771 1.000 26.00623 98 ILE B N 1
ATOM 4188 C CA . ILE B 1 49 ? 32.10150 3.95455 33.33357 1.000 27.21659 98 ILE B CA 1
ATOM 4189 C C . ILE B 1 49 ? 32.39543 3.24169 34.64364 1.000 30.39025 98 ILE B C 1
ATOM 4190 O O . ILE B 1 49 ? 31.67521 3.41897 35.63639 1.000 29.52472 98 ILE B O 1
ATOM 4195 N N . THR B 1 50 ? 33.45313 2.43679 34.65008 1.000 28.29611 99 THR B N 1
ATOM 4196 C CA . THR B 1 50 ? 33.86683 1.67841 35.82322 1.000 29.26156 99 THR B CA 1
ATOM 4197 C C . THR B 1 50 ? 34.92514 2.46319 36.58709 1.000 35.03697 99 THR B C 1
ATOM 4198 O O . THR B 1 50 ? 35.86743 2.98887 35.98271 1.000 28.86746 99 THR B O 1
ATOM 4202 N N . ARG B 1 51 ? 34.74789 2.57465 37.90442 1.000 27.82975 100 ARG B N 1
ATOM 4203 C CA . ARG B 1 51 ? 35.73554 3.19168 38.78675 1.000 26.57916 100 ARG B CA 1
ATOM 4204 C C . ARG B 1 51 ? 36.10389 2.18795 39.87030 1.000 28.03277 100 ARG B C 1
ATOM 4205 O O . ARG B 1 51 ? 35.23814 1.82392 40.68394 1.000 32.03373 100 ARG B O 1
ATOM 4213 N N . PRO B 1 52 ? 37.34690 1.71280 39.93963 1.000 27.28194 101 PRO B N 1
ATOM 4214 C CA . PRO B 1 52 ? 37.71822 0.73219 40.96905 1.000 35.19347 101 PRO B CA 1
ATOM 4215 C C . PRO B 1 52 ? 37.92780 1.31273 42.36019 1.000 35.74522 101 PRO B C 1
ATOM 4216 O O . PRO B 1 52 ? 38.33910 0.57067 43.25790 1.000 47.46133 101 PRO B O 1
ATOM 4220 N N . TYR B 1 53 ? 37.64096 2.59450 42.57773 1.000 31.15745 102 TYR B N 1
ATOM 4221 C CA . TYR B 1 53 ? 37.76616 3.25202 43.87402 1.000 31.66493 102 TYR B CA 1
ATOM 4222 C C . TYR B 1 53 ? 36.40284 3.77349 44.32819 1.000 32.43981 102 TYR B C 1
ATOM 4223 O O . TYR B 1 53 ? 35.42304 3.74265 43.58299 1.000 31.57219 102 TYR B O 1
ATOM 4232 N N . THR B 1 54 ? 36.34246 4.27193 45.56258 1.000 30.98215 103 THR B N 1
ATOM 4233 C CA . THR B 1 54 ? 35.09716 4.76090 46.14391 1.000 29.81520 103 THR B CA 1
ATOM 4234 C C . THR B 1 54 ? 35.05519 6.28826 46.18408 1.000 27.48937 103 THR B C 1
ATOM 4235 O O . THR B 1 54 ? 36.07059 6.97146 46.03962 1.000 28.05220 103 THR B O 1
ATOM 4239 N N . ALA B 1 55 ? 33.85170 6.82200 46.41118 1.000 27.58912 104 ALA B N 1
ATOM 4240 C CA . ALA B 1 55 ? 33.71311 8.26567 46.57294 1.000 27.94376 104 ALA B CA 1
ATOM 4241 C C . ALA B 1 55 ? 34.47492 8.75325 47.79989 1.000 31.09451 104 ALA B C 1
ATOM 4242 O O . ALA B 1 55 ? 35.04382 9.85093 47.79088 1.000 28.90062 104 ALA B O 1
ATOM 4244 N N . ALA B 1 56 ? 34.50370 7.94077 48.86343 1.000 30.07457 105 ALA B N 1
ATOM 4245 C CA . ALA B 1 56 ? 35.27927 8.28264 50.05129 1.000 34.17599 105 ALA B CA 1
ATOM 4246 C C . ALA B 1 56 ? 36.76509 8.38836 49.73003 1.000 30.97494 105 ALA B C 1
ATOM 4247 O O . ALA B 1 56 ? 37.44391 9.31080 50.20203 1.000 29.42860 105 ALA B O 1
ATOM 4249 N N . ASP B 1 57 ? 37.29156 7.43443 48.95041 1.000 28.09896 106 ASP B N 1
ATOM 4250 C CA . ASP B 1 57 ? 38.66952 7.52485 48.46662 1.000 29.55506 106 ASP B CA 1
ATOM 4251 C C . ASP B 1 57 ? 38.93879 8.88681 47.84679 1.000 24.61059 106 ASP B C 1
ATOM 4252 O O . ASP B 1 57 ? 39.98415 9.50252 48.09037 1.000 25.80562 106 ASP B O 1
ATOM 4257 N N . VAL B 1 58 ? 37.98989 9.37667 47.05289 1.000 25.11844 107 VAL B N 1
ATOM 4258 C CA . VAL B 1 58 ? 38.19481 10.61005 46.30352 1.000 23.74154 107 VAL B CA 1
ATOM 4259 C C . VAL B 1 58 ? 38.11726 11.81719 47.22881 1.000 25.95167 107 VAL B C 1
ATOM 4260 O O . VAL B 1 58 ? 38.97267 12.71219 47.18937 1.000 22.92865 107 VAL B O 1
ATOM 4264 N N . VAL B 1 59 ? 37.09014 11.85975 48.07801 1.000 26.86940 108 VAL B N 1
ATOM 4265 C CA . VAL B 1 59 ? 36.91538 13.01633 48.95185 1.000 28.21146 108 VAL B CA 1
ATOM 4266 C C . VAL B 1 59 ? 38.07036 13.12637 49.94458 1.000 27.25321 108 VAL B C 1
ATOM 4267 O O . VAL B 1 59 ? 38.53082 14.23217 50.25051 1.000 28.93984 108 VAL B O 1
ATOM 4271 N N . SER B 1 60 ? 38.60069 11.99315 50.41305 1.000 25.85762 109 SER B N 1
ATOM 4272 C CA . SER B 1 60 ? 39.73302 12.01514 51.33305 1.000 24.15725 109 SER B CA 1
ATOM 4273 C C . SER B 1 60 ? 40.98123 12.64575 50.72614 1.000 29.89079 109 SER B C 1
ATOM 4274 O O . SER B 1 60 ? 41.85790 13.09745 51.47104 1.000 29.20804 109 SER B O 1
ATOM 4277 N N . ALA B 1 61 ? 41.09618 12.67537 49.39982 1.000 28.24452 110 ALA B N 1
ATOM 4278 C CA . ALA B 1 61 ? 42.25909 13.25619 48.74019 1.000 26.06548 110 ALA B CA 1
ATOM 4279 C C . ALA B 1 61 ? 42.05703 14.71542 48.35787 1.000 27.82519 110 ALA B C 1
ATOM 4280 O O . ALA B 1 61 ? 42.97638 15.32575 47.79855 1.000 31.12785 110 ALA B O 1
ATOM 4282 N N . ARG B 1 62 ? 40.89662 15.30078 48.66643 1.000 25.67898 111 ARG B N 1
ATOM 4283 C CA . ARG B 1 62 ? 40.51268 16.57850 48.06323 1.000 27.53928 111 ARG B CA 1
ATOM 4284 C C . ARG B 1 62 ? 40.99672 17.82125 48.80448 1.000 31.29402 111 ARG B C 1
ATOM 4285 O O . ARG B 1 62 ? 41.12403 18.88223 48.17816 1.000 35.38194 111 ARG B O 1
ATOM 4293 N N . GLY B 1 63 ? 41.25668 17.74737 50.10565 1.000 27.74787 112 GLY B N 1
ATOM 4294 C CA . GLY B 1 63 ? 41.49936 18.98081 50.84184 1.000 30.36248 112 GLY B CA 1
ATOM 4295 C C . GLY B 1 63 ? 40.21356 19.76047 51.07788 1.000 31.90343 112 GLY B C 1
ATOM 4296 O O . GLY B 1 63 ? 39.10688 19.27884 50.83088 1.000 33.14548 112 GLY B O 1
ATOM 4297 N N . SER B 1 64 ? 40.37208 21.00647 51.54162 1.000 28.77943 113 SER B N 1
ATOM 4298 C CA . SER B 1 64 ? 39.23345 21.78099 52.02636 1.000 30.95823 113 SER B CA 1
ATOM 4299 C C . SER B 1 64 ? 38.72849 22.82909 51.04146 1.000 37.39061 113 SER B C 1
ATOM 4300 O O . SER B 1 64 ? 37.60120 23.30921 51.20004 1.000 44.94564 113 SER B O 1
ATOM 4303 N N . GLN B 1 65 ? 39.52035 23.21595 50.05097 1.000 34.77529 114 GLN B N 1
ATOM 4304 C CA . GLN B 1 65 ? 39.07606 24.14776 49.02227 1.000 41.47429 114 GLN B CA 1
ATOM 4305 C C . GLN B 1 65 ? 38.87015 23.37326 47.72649 1.000 39.32086 114 GLN B C 1
ATOM 4306 O O . GLN B 1 65 ? 39.77094 22.66240 47.27452 1.000 46.70869 114 GLN B O 1
ATOM 4312 N N . GLN B 1 66 ? 37.67583 23.45932 47.16048 1.000 38.12157 115 GLN B N 1
ATOM 4313 C CA . GLN B 1 66 ? 37.47299 23.04015 45.78263 1.000 40.91071 115 GLN B CA 1
ATOM 4314 C C . GLN B 1 66 ? 37.47331 24.28573 44.90758 1.000 41.43671 115 GLN B C 1
ATOM 4315 O O . GLN B 1 66 ? 37.03207 25.35596 45.33212 1.000 42.50837 115 GLN B O 1
ATOM 4321 N N . GLN B 1 67 ? 38.02179 24.15499 43.70974 1.000 32.36047 116 GLN B N 1
ATOM 4322 C CA . GLN B 1 67 ? 37.98094 25.20947 42.71772 1.000 29.80219 116 GLN B CA 1
ATOM 4323 C C . GLN B 1 67 ? 37.41291 24.65400 41.41794 1.000 31.69832 116 GLN B C 1
ATOM 4324 O O . GLN B 1 67 ? 37.38066 23.43796 41.19391 1.000 28.44388 116 GLN B O 1
ATOM 4330 N N . SER B 1 68 ? 36.94150 25.56422 40.57795 1.000 23.43305 117 SER B N 1
ATOM 4331 C CA . SER B 1 68 ? 36.35022 25.23851 39.29067 1.000 27.29315 117 SER B CA 1
ATOM 4332 C C . SER B 1 68 ? 37.36818 25.46872 38.18344 1.000 24.36440 117 SER B C 1
ATOM 4333 O O . SER B 1 68 ? 38.22439 26.35103 38.27677 1.000 25.39758 117 SER B O 1
ATOM 4336 N N . TYR B 1 69 ? 37.25896 24.67360 37.12366 1.000 22.77009 118 TYR B N 1
ATOM 4337 C CA . TYR B 1 69 ? 38.19348 24.74024 36.01346 1.000 19.87249 118 TYR B CA 1
ATOM 4338 C C . TYR B 1 69 ? 37.42788 24.96496 34.71562 1.000 22.07388 118 TYR B C 1
ATOM 4339 O O . TYR B 1 69 ? 36.48839 24.20179 34.41259 1.000 24.67582 118 TYR B O 1
ATOM 4348 N N . PRO B 1 70 ? 37.80353 25.96808 33.91045 1.000 20.29326 119 PRO B N 1
ATOM 4349 C CA . PRO B 1 70 ? 37.17408 26.11798 32.58657 1.000 20.79317 119 PRO B CA 1
ATOM 4350 C C . PRO B 1 70 ? 37.25114 24.86459 31.72284 1.000 19.59478 119 PRO B C 1
ATOM 4351 O O . PRO B 1 70 ? 36.32168 24.60210 30.94862 1.000 18.56468 119 PRO B O 1
ATOM 4355 N N . SER B 1 71 ? 38.32527 24.07266 31.83906 1.000 18.53594 120 SER B N 1
ATOM 4356 C CA . SER B 1 71 ? 38.41739 22.85085 31.04632 1.000 18.97400 120 SER B CA 1
ATOM 4357 C C . SER B 1 71 ? 37.21114 21.95770 31.27576 1.000 20.34219 120 SER B C 1
ATOM 4358 O O . SER B 1 71 ? 36.83731 21.18157 30.39089 1.000 19.14347 120 SER B O 1
ATOM 4361 N N . SER B 1 72 ? 36.61387 22.02405 32.46884 1.000 18.53676 121 SER B N 1
ATOM 4362 C CA . SER B 1 72 ? 35.47301 21.16199 32.76258 1.000 20.59586 121 SER B CA 1
ATOM 4363 C C . SER B 1 72 ? 34.23229 21.63533 32.01617 1.000 22.02220 121 SER B C 1
ATOM 4364 O O . SER B 1 72 ? 33.44616 20.81825 31.51980 1.000 18.97450 121 SER B O 1
ATOM 4367 N N . THR B 1 73 ? 34.04359 22.95295 31.92712 1.000 21.01708 122 THR B N 1
ATOM 4368 C CA . THR B 1 73 ? 32.97255 23.50420 31.10003 1.000 20.49622 122 THR B CA 1
ATOM 4369 C C . THR B 1 73 ? 33.16769 23.13532 29.63872 1.000 20.20090 122 THR B C 1
ATOM 4370 O O . THR B 1 73 ? 32.20648 22.77184 28.95008 1.000 19.94146 122 THR B O 1
ATOM 4374 N N . MET B 1 74 ? 34.40803 23.21208 29.15110 1.000 20.24528 123 MET B N 1
ATOM 4375 C CA . MET B 1 74 ? 34.68924 22.77730 27.78830 1.000 18.47125 123 MET B CA 1
ATOM 4376 C C . MET B 1 74 ? 34.45492 21.27711 27.62913 1.000 17.41024 123 MET B C 1
ATOM 4377 O O . MET B 1 74 ? 33.99549 20.82390 26.57684 1.000 16.88510 123 MET B O 1
ATOM 4382 N N . ALA B 1 75 ? 34.77819 20.48825 28.65433 1.000 17.02073 124 ALA B N 1
ATOM 4383 C CA . ALA B 1 75 ? 34.54268 19.04862 28.56428 1.000 17.15607 124 ALA B CA 1
ATOM 4384 C C . ALA B 1 75 ? 33.05993 18.73662 28.44264 1.000 20.89885 124 ALA B C 1
ATOM 4385 O O . ALA B 1 75 ? 32.65983 17.85904 27.66435 1.000 18.93560 124 ALA B O 1
ATOM 4387 N N . ARG B 1 76 ? 32.22833 19.43638 29.21839 1.000 21.21396 125 ARG B N 1
ATOM 4388 C CA . ARG B 1 76 ? 30.78788 19.25115 29.10057 1.000 19.87060 125 ARG B CA 1
ATOM 4389 C C . ARG B 1 76 ? 30.29745 19.68342 27.72199 1.000 21.33193 125 ARG B C 1
ATOM 4390 O O . ARG B 1 76 ? 29.42866 19.02895 27.13436 1.000 21.16661 125 ARG B O 1
ATOM 4398 N N . LYS B 1 77 ? 30.86115 20.77030 27.18123 1.000 17.52529 126 LYS B N 1
ATOM 4399 C CA . LYS B 1 77 ? 30.50119 21.21658 25.83650 1.000 18.68725 126 LYS B CA 1
ATOM 4400 C C . LYS B 1 77 ? 30.87459 20.17049 24.79487 1.000 22.78207 126 LYS B C 1
ATOM 4401 O O . LYS B 1 77 ? 30.09909 19.87899 23.87322 1.000 19.10568 126 LYS B O 1
ATOM 4407 N N . LEU B 1 78 ? 32.05663 19.56792 24.94669 1.000 16.63232 127 LEU B N 1
ATOM 4408 C CA . LEU B 1 78 ? 32.47208 18.50094 24.04634 1.000 16.94973 127 LEU B CA 1
ATOM 4409 C C . LEU B 1 78 ? 31.58746 17.26839 24.19626 1.000 18.90445 127 LEU B C 1
ATOM 4410 O O . LEU B 1 78 ? 31.20642 16.64593 23.19907 1.000 18.68623 127 LEU B O 1
ATOM 4415 N N . TRP B 1 79 ? 31.26434 16.88768 25.43497 1.000 19.46169 128 TRP B N 1
ATOM 4416 C CA . TRP B 1 79 ? 30.41696 15.71289 25.64015 1.000 21.49313 128 TRP B CA 1
ATOM 4417 C C . TRP B 1 79 ? 29.06730 15.90212 24.95669 1.000 21.57739 128 TRP B C 1
ATOM 4418 O O . TRP B 1 79 ? 28.60127 15.02099 24.22264 1.000 19.85850 128 TRP B O 1
ATOM 4429 N N . ASN B 1 80 ? 28.44932 17.07355 25.15192 1.000 21.17463 129 ASN B N 1
ATOM 4430 C CA . ASN B 1 80 ? 27.14540 17.34353 24.54749 1.000 21.41571 129 ASN B CA 1
ATOM 4431 C C . ASN B 1 80 ? 27.21783 17.32876 23.02353 1.000 23.28057 129 ASN B C 1
ATOM 4432 O O . ASN B 1 80 ? 26.28856 16.85839 22.35539 1.000 22.46821 129 ASN B O 1
ATOM 4437 N N . LEU B 1 81 ? 28.31067 17.84967 22.45538 1.000 20.71435 130 LEU B N 1
ATOM 4438 C CA . LEU B 1 81 ? 28.46418 17.86213 21.00665 1.000 19.78206 130 LEU B CA 1
ATOM 4439 C C . LEU B 1 81 ? 28.64301 16.44829 20.46462 1.000 19.18622 130 LEU B C 1
ATOM 4440 O O . LEU B 1 81 ? 28.04825 16.08163 19.44632 1.000 21.54192 130 LEU B O 1
ATOM 4445 N N . ILE B 1 82 ? 29.44159 15.63060 21.14433 1.000 17.29964 131 ILE B N 1
ATOM 4446 C CA . ILE B 1 82 ? 29.57690 14.22622 20.75512 1.000 17.07923 131 ILE B CA 1
ATOM 4447 C C . ILE B 1 82 ? 28.22366 13.52269 20.78492 1.000 21.82361 131 ILE B C 1
ATOM 4448 O O . ILE B 1 82 ? 27.86723 12.78732 19.85626 1.000 21.81366 131 ILE B O 1
ATOM 4453 N N . GLN B 1 83 ? 27.46287 13.70278 21.87034 1.000 22.92197 132 GLN B N 1
ATOM 4454 C CA . GLN B 1 83 ? 26.16373 13.03853 21.96298 1.000 25.16769 132 GLN B CA 1
ATOM 4455 C C . GLN B 1 83 ? 25.24739 13.44984 20.81308 1.000 24.12865 132 GLN B C 1
ATOM 4456 O O . GLN B 1 83 ? 24.57004 12.60115 20.21877 1.000 25.28257 132 GLN B O 1
ATOM 4462 N N . GLU B 1 84 ? 25.22277 14.74362 20.47607 1.000 23.13139 133 GLU B N 1
ATOM 4463 C CA . GLU B 1 84 ? 24.36850 15.21792 19.38762 1.000 22.62117 133 GLU B CA 1
ATOM 4464 C C . GLU B 1 84 ? 24.83632 14.68774 18.03290 1.000 28.40002 133 GLU B C 1
ATOM 4465 O O . GLU B 1 84 ? 24.01888 14.25378 17.20840 1.000 24.28132 133 GLU B O 1
ATOM 4471 N N . ARG B 1 85 ? 26.14487 14.72792 17.77219 1.000 23.88063 134 ARG B N 1
ATOM 4472 C CA . ARG B 1 85 ? 26.62892 14.31957 16.45401 1.000 23.95729 134 ARG B CA 1
ATOM 4473 C C . ARG B 1 85 ? 26.55284 12.81142 16.28188 1.000 23.21500 134 ARG B C 1
ATOM 4474 O O . ARG B 1 85 ? 26.29019 12.32152 15.17572 1.000 24.67236 134 ARG B O 1
ATOM 4482 N N . LYS B 1 86 ? 26.81111 12.05785 17.35357 1.000 21.65543 135 LYS B N 1
ATOM 4483 C CA . LYS B 1 86 ? 26.71909 10.60558 17.26307 1.000 23.60490 135 LYS B CA 1
ATOM 4484 C C . LYS B 1 86 ? 25.29528 10.16906 16.94481 1.000 25.90444 135 LYS B C 1
ATOM 4485 O O . LYS B 1 86 ? 25.08410 9.20979 16.19008 1.000 25.37592 135 LYS B O 1
ATOM 4491 N N . ALA B 1 87 ? 24.30446 10.85630 17.52122 1.000 25.73235 136 ALA B N 1
ATOM 4492 C CA . ALA B 1 87 ? 22.91017 10.51761 17.25095 1.000 29.60052 136 ALA B CA 1
ATOM 4493 C C . ALA B 1 87 ? 22.55651 10.74256 15.78933 1.000 32.00965 136 ALA B C 1
ATOM 4494 O O . ALA B 1 87 ? 21.73275 10.00181 15.22889 1.000 27.60004 136 ALA B O 1
ATOM 4496 N N . GLU B 1 88 ? 23.16859 11.75462 15.16329 1.000 23.67457 137 GLU B N 1
ATOM 4497 C CA . GLU B 1 88 ? 22.98216 12.08797 13.75388 1.000 26.49722 137 GLU B CA 1
ATOM 4498 C C . GLU B 1 88 ? 23.81623 11.23134 12.81364 1.000 28.10652 137 GLU B C 1
ATOM 4499 O O . GLU B 1 88 ? 23.56623 11.25857 11.60592 1.000 27.60840 137 GLU B O 1
ATOM 4505 N N . GLY B 1 89 ? 24.81004 10.50492 13.31425 1.000 24.87716 138 GLY B N 1
ATOM 4506 C CA . GLY B 1 89 ? 25.74320 9.84522 12.41046 1.000 24.46054 138 GLY B CA 1
ATOM 4507 C C . GLY B 1 89 ? 26.60633 10.81614 11.63139 1.000 24.70331 138 GLY B C 1
ATOM 4508 O O . GLY B 1 89 ? 26.96484 10.53804 10.48247 1.000 24.42357 138 GLY B O 1
ATOM 4509 N N . LYS B 1 90 ? 26.97187 11.95321 12.24540 1.000 21.33940 139 LYS B N 1
ATOM 4510 C CA . LYS B 1 90 ? 27.69122 13.05326 11.62562 1.000 19.99971 139 LYS B CA 1
ATOM 4511 C C . LYS B 1 90 ? 29.07130 13.23770 12.25942 1.000 19.53138 139 LYS B C 1
ATOM 4512 O O . LYS B 1 90 ? 29.28251 12.88485 13.41959 1.000 20.39949 139 LYS B O 1
ATOM 4518 N N . PRO B 1 91 ? 30.03261 13.78406 11.52373 1.000 21.58058 140 PRO B N 1
ATOM 4519 C CA . PRO B 1 91 ? 31.39458 13.90009 12.04924 1.000 19.21395 140 PRO B CA 1
ATOM 4520 C C . PRO B 1 91 ? 31.67278 15.19212 12.80000 1.000 20.25671 140 PRO B C 1
ATOM 4521 O O . PRO B 1 91 ? 31.11427 16.25067 12.51669 1.000 22.66887 140 PRO B O 1
ATOM 4525 N N . ILE B 1 92 ? 32.59292 15.07953 13.75660 1.000 16.89702 141 ILE B N 1
ATOM 4526 C CA . ILE B 1 92 ? 33.32185 16.21484 14.31366 1.000 18.96674 141 ILE B CA 1
ATOM 4527 C C . ILE B 1 92 ? 34.74883 16.06049 13.80703 1.000 18.42619 141 ILE B C 1
ATOM 4528 O O . ILE B 1 92 ? 35.57019 15.41096 14.46322 1.000 19.95662 141 ILE B O 1
ATOM 4533 N N . HIS B 1 93 ? 35.03165 16.59132 12.61878 1.000 18.69486 142 HIS B N 1
ATOM 4534 C CA . HIS B 1 93 ? 36.33702 16.44529 11.98512 1.000 20.32398 142 HIS B CA 1
ATOM 4535 C C . HIS B 1 93 ? 37.12887 17.73194 12.16010 1.000 16.87812 142 HIS B C 1
ATOM 4536 O O . HIS B 1 93 ? 36.59004 18.82620 11.97163 1.000 18.77631 142 HIS B O 1
ATOM 4543 N N . THR B 1 94 ? 38.39361 17.60501 12.54118 1.000 16.15032 143 THR B N 1
ATOM 4544 C CA . THR B 1 94 ? 39.19452 18.78618 12.82216 1.000 17.35643 143 THR B CA 1
ATOM 4545 C C . THR B 1 94 ? 40.62526 18.58167 12.33486 1.000 17.73711 143 THR B C 1
ATOM 4546 O O . THR B 1 94 ? 41.01311 17.50891 11.86576 1.000 20.70879 143 THR B O 1
ATOM 4550 N N . LEU B 1 95 ? 41.40681 19.64475 12.45613 1.000 20.21672 144 LEU B N 1
ATOM 4551 C CA . LEU B 1 95 ? 42.77716 19.72900 11.95844 1.000 18.38132 144 LEU B CA 1
ATOM 4552 C C . LEU B 1 95 ? 43.70302 20.04925 13.12907 1.000 20.17086 144 LEU B C 1
ATOM 4553 O O . LEU B 1 95 ? 43.38522 20.91327 13.95539 1.000 18.76462 144 LEU B O 1
ATOM 4558 N N . GLY B 1 96 ? 44.84411 19.36585 13.21736 1.000 16.25794 145 GLY B N 1
ATOM 4559 C CA . GLY B 1 96 ? 45.79518 19.67140 14.27824 1.000 19.20968 145 GLY B CA 1
ATOM 4560 C C . GLY B 1 96 ? 46.33003 21.08669 14.10331 1.000 22.37756 145 GLY B C 1
ATOM 4561 O O . GLY B 1 96 ? 46.80195 21.43871 13.00814 1.000 20.75083 145 GLY B O 1
ATOM 4562 N N . ALA B 1 97 ? 46.25975 21.91439 15.15678 1.000 19.23597 146 ALA B N 1
ATOM 4563 C CA . ALA B 1 97 ? 46.72678 23.29603 15.11794 1.000 17.75871 146 ALA B CA 1
ATOM 4564 C C . ALA B 1 97 ? 47.95581 23.46346 16.00262 1.000 20.50787 146 ALA B C 1
ATOM 4565 O O . ALA B 1 97 ? 48.02351 22.88804 17.09384 1.000 22.77665 146 ALA B O 1
ATOM 4567 N N . ILE B 1 98 ? 48.92442 24.26195 15.54285 1.000 19.73562 147 ILE B N 1
ATOM 4568 C CA . ILE B 1 98 ? 50.20550 24.37911 16.22934 1.000 18.27158 147 ILE B CA 1
ATOM 4569 C C . ILE B 1 98 ? 50.42760 25.75158 16.83891 1.000 22.30089 147 ILE B C 1
ATOM 4570 O O . ILE B 1 98 ? 51.46163 25.96399 17.49465 1.000 23.49451 147 ILE B O 1
ATOM 4575 N N . ASP B 1 99 ? 49.49575 26.68292 16.67404 1.000 19.38929 148 ASP B N 1
ATOM 4576 C CA . ASP B 1 99 ? 49.70529 28.02683 17.19629 1.000 18.98026 148 ASP B CA 1
ATOM 4577 C C . ASP B 1 99 ? 48.36325 28.74800 17.25500 1.000 22.22351 148 ASP B C 1
ATOM 4578 O O . ASP B 1 99 ? 47.37001 28.28460 16.66903 1.000 20.63585 148 ASP B O 1
ATOM 4583 N N . PRO B 1 100 ? 48.30530 29.89528 17.94619 1.000 21.76653 149 PRO B N 1
ATOM 4584 C CA . PRO B 1 100 ? 47.05429 30.66816 18.02476 1.000 22.35773 149 PRO B CA 1
ATOM 4585 C C . PRO B 1 100 ? 46.54051 31.18225 16.69355 1.000 21.27943 149 PRO B C 1
ATOM 4586 O O . PRO B 1 100 ? 45.33248 31.39794 16.55754 1.000 21.13461 149 PRO B O 1
ATOM 4590 N N . ILE B 1 101 ? 47.40920 31.42354 15.71502 1.000 20.51218 150 ILE B N 1
ATOM 4591 C CA . ILE B 1 101 ? 46.92289 31.87153 14.41067 1.000 20.50010 150 ILE B CA 1
ATOM 4592 C C . ILE B 1 101 ? 46.04643 30.80414 13.78256 1.000 19.72798 150 ILE B C 1
ATOM 4593 O O . ILE B 1 101 ? 44.94826 31.08336 13.28651 1.000 20.23178 150 ILE B O 1
ATOM 4598 N N . GLN B 1 102 ? 46.52712 29.56243 13.77017 1.000 17.90265 151 GLN B N 1
ATOM 4599 C CA . GLN B 1 102 ? 45.71942 28.51241 13.17050 1.000 19.43667 151 GLN B CA 1
ATOM 4600 C C . GLN B 1 102 ? 44.41020 28.33291 13.92955 1.000 20.20379 151 GLN B C 1
ATOM 4601 O O . GLN B 1 102 ? 43.35605 28.13095 13.30834 1.000 20.03932 151 GLN B O 1
ATOM 4607 N N . MET B 1 103 ? 44.45364 28.41706 15.26744 1.000 17.66495 152 MET B N 1
ATOM 4608 C CA . MET B 1 103 ? 43.22786 28.38155 16.06729 1.000 16.95105 152 MET B CA 1
ATOM 4609 C C . MET B 1 103 ? 42.21452 29.41973 15.57506 1.000 17.23721 152 MET B C 1
ATOM 4610 O O . MET B 1 103 ? 41.04691 29.09274 15.32954 1.000 17.87690 152 MET B O 1
ATOM 4615 N N . THR B 1 104 ? 42.64358 30.67357 15.39442 1.000 14.79299 153 THR B N 1
ATOM 4616 C CA . THR B 1 104 ? 41.66659 31.69712 15.00997 1.000 16.81022 153 THR B CA 1
ATOM 4617 C C . THR B 1 104 ? 41.07173 31.42901 13.62810 1.000 18.51667 153 THR B C 1
ATOM 4618 O O . THR B 1 104 ? 39.88895 31.70146 13.40212 1.000 21.10086 153 THR B O 1
ATOM 4622 N N . GLN B 1 105 ? 41.85372 30.88945 12.69117 1.000 18.52096 154 GLN B N 1
ATOM 4623 C CA . GLN B 1 105 ? 41.31049 30.63277 11.35923 1.000 19.22375 154 GLN B CA 1
ATOM 4624 C C . GLN B 1 105 ? 40.42618 29.39537 11.29846 1.000 20.16708 154 GLN B C 1
ATOM 4625 O O . GLN B 1 105 ? 39.63481 29.26425 10.35598 1.000 20.87256 154 GLN B O 1
ATOM 4631 N N . GLN B 1 106 ? 40.53586 28.49413 12.27349 1.000 18.11950 155 GLN B N 1
ATOM 4632 C CA . GLN B 1 106 ? 39.69840 27.29849 12.32682 1.000 21.10233 155 GLN B CA 1
ATOM 4633 C C . GLN B 1 106 ? 38.38734 27.51245 13.06829 1.000 18.85785 155 GLN B C 1
ATOM 4634 O O . GLN B 1 106 ? 37.46848 26.69092 12.92283 1.000 19.74139 155 GLN B O 1
ATOM 4640 N N . ALA B 1 107 ? 38.29025 28.58123 13.86554 1.000 17.97787 156 ALA B N 1
ATOM 4641 C CA . ALA B 1 107 ? 37.22921 28.68387 14.87019 1.000 20.99849 156 ALA B CA 1
ATOM 4642 C C . ALA B 1 107 ? 35.83694 28.73758 14.24588 1.000 21.66488 156 ALA B C 1
ATOM 4643 O O . ALA B 1 107 ? 34.87548 28.22308 14.82689 1.000 21.43052 156 ALA B O 1
ATOM 4645 N N . ALA B 1 108 ? 35.69505 29.36958 13.07780 1.000 20.13137 157 ALA B N 1
ATOM 4646 C CA . ALA B 1 108 ? 34.37335 29.42671 12.45898 1.000 21.48430 157 ALA B CA 1
ATOM 4647 C C . ALA B 1 108 ? 33.96254 28.11428 11.80591 1.000 26.41907 157 ALA B C 1
ATOM 4648 O O . ALA B 1 108 ? 32.78169 27.96106 11.46482 1.000 25.28569 157 ALA B O 1
ATOM 4650 N N . HIS B 1 109 ? 34.89516 27.17635 11.61530 1.000 22.38851 158 HIS B N 1
ATOM 4651 C CA . HIS B 1 109 ? 34.68731 26.01802 10.75373 1.000 20.29766 158 HIS B CA 1
ATOM 4652 C C . HIS B 1 109 ? 34.77968 24.69624 11.49694 1.000 22.63705 158 HIS B C 1
ATOM 4653 O O . HIS B 1 109 ? 33.84178 23.89746 11.42701 1.000 24.50833 158 HIS B O 1
ATOM 4660 N N . GLN B 1 110 ? 35.87357 24.44043 12.21590 1.000 18.90511 159 GLN B N 1
ATOM 4661 C CA . GLN B 1 110 ? 36.03182 23.19911 12.97090 1.000 18.90162 159 GLN B CA 1
ATOM 4662 C C . GLN B 1 110 ? 35.46236 23.38007 14.37710 1.000 19.37789 159 GLN B C 1
ATOM 4663 O O . GLN B 1 110 ? 35.77367 24.36135 15.05419 1.000 20.71897 159 GLN B O 1
ATOM 4669 N N . GLU B 1 111 ? 34.62510 22.43172 14.81101 1.000 18.51113 160 GLU B N 1
ATOM 4670 C CA . GLU B 1 111 ? 33.91052 22.54624 16.08010 1.000 17.66084 160 GLU B CA 1
ATOM 4671 C C . GLU B 1 111 ? 34.75169 22.17841 17.29782 1.000 18.23527 160 GLU B C 1
ATOM 4672 O O . GLU B 1 111 ? 34.29911 22.39381 18.42858 1.000 20.42661 160 GLU B O 1
ATOM 4678 N N . VAL B 1 112 ? 35.93685 21.60187 17.10411 1.000 16.19574 161 VAL B N 1
ATOM 4679 C CA . VAL B 1 112 ? 36.86888 21.29732 18.17953 1.000 17.54865 161 VAL B CA 1
ATOM 4680 C C . VAL B 1 112 ? 38.26745 21.60990 17.66418 1.000 19.03281 161 VAL B C 1
ATOM 4681 O O . VAL B 1 112 ? 38.47660 21.83377 16.47565 1.000 17.70924 161 VAL B O 1
ATOM 4685 N N . LEU B 1 113 ? 39.22681 21.61328 18.58460 1.000 18.48697 162 LEU B N 1
ATOM 4686 C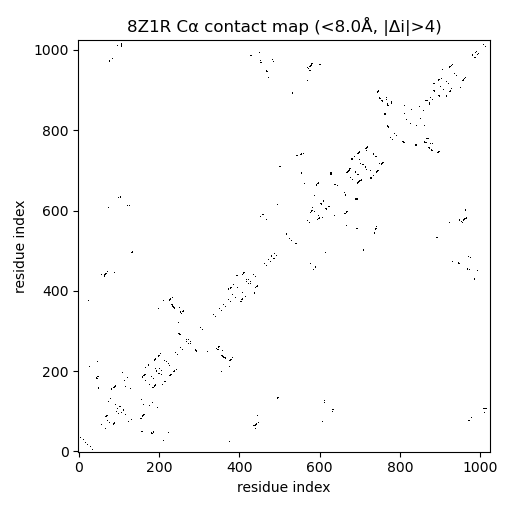 CA . LEU B 1 113 ? 40.61961 21.91540 18.29207 1.000 16.06971 162 LEU B CA 1
ATOM 4687 C C . LEU B 1 113 ? 41.46708 20.75034 18.77716 1.000 18.56455 162 LEU B C 1
ATOM 4688 O O . LEU B 1 113 ? 41.21857 20.21119 19.85787 1.000 22.33135 162 LEU B O 1
ATOM 4693 N N . TYR B 1 114 ? 42.46387 20.35647 17.99259 1.000 15.53205 163 TYR B N 1
ATOM 4694 C CA . TYR B 1 114 ? 43.32263 19.23141 18.34986 1.000 16.78161 163 TYR B CA 1
ATOM 4695 C C . TYR B 1 114 ? 44.76963 19.68576 18.49093 1.000 20.51681 163 TYR B C 1
ATOM 4696 O O . TYR B 1 114 ? 45.26201 20.45986 17.66761 1.000 19.41215 163 TYR B O 1
ATOM 4705 N N . VAL B 1 115 ? 45.44277 19.19781 19.53534 1.000 17.91994 164 VAL B N 1
ATOM 4706 C CA . VAL B 1 115 ? 46.83489 19.54103 19.83674 1.000 18.96692 164 VAL B CA 1
ATOM 4707 C C . VAL B 1 115 ? 47.64560 18.25542 19.87005 1.000 20.56108 164 VAL B C 1
ATOM 4708 O O . VAL B 1 115 ? 47.42600 17.40315 20.73989 1.000 21.82767 164 VAL B O 1
ATOM 4712 N N . SER B 1 116 ? 48.61058 18.14130 18.96134 1.000 20.38378 165 SER B N 1
ATOM 4713 C CA . SER B 1 116 ? 49.38628 16.92378 18.76631 1.000 25.58769 165 SER B CA 1
ATOM 4714 C C . SER B 1 116 ? 50.70806 17.01157 19.51757 1.000 27.94747 165 SER B C 1
ATOM 4715 O O . SER B 1 116 ? 51.32034 18.08080 19.59398 1.000 26.94114 165 SER B O 1
ATOM 4718 N N . GLY B 1 117 ? 51.14022 15.88123 20.08185 1.000 25.63719 166 GLY B N 1
ATOM 4719 C CA . GLY B 1 117 ? 52.45478 15.83361 20.70010 1.000 24.42685 166 GLY B CA 1
ATOM 4720 C C . GLY B 1 117 ? 53.57893 15.71338 19.69241 1.000 29.86329 166 GLY B C 1
ATOM 4721 O O . GLY B 1 117 ? 54.69206 16.18944 19.94555 1.000 28.23397 166 GLY B O 1
ATOM 4722 N N . TRP B 1 118 ? 53.31811 15.06264 18.55240 1.000 28.08272 167 TRP B N 1
ATOM 4723 C CA . TRP B 1 118 ? 54.30046 15.02894 17.47171 1.000 32.18737 167 TRP B CA 1
ATOM 4724 C C . TRP B 1 118 ? 54.70413 16.44768 17.08804 1.000 29.18796 167 TRP B C 1
ATOM 4725 O O . TRP B 1 118 ? 55.89575 16.76613 16.99627 1.000 29.56066 167 TRP B O 1
ATOM 4736 N N . ALA B 1 119 ? 53.71394 17.32339 16.89046 1.000 27.33188 168 ALA B N 1
ATOM 4737 C CA . ALA B 1 119 ? 54.00657 18.70545 16.52419 1.000 25.58843 168 ALA B CA 1
ATOM 4738 C C . ALA B 1 119 ? 54.81600 19.40216 17.61483 1.000 32.43566 168 ALA B C 1
ATOM 4739 O O . ALA B 1 119 ? 55.84468 20.02917 17.33332 1.000 34.86534 168 ALA B O 1
ATOM 4741 N N . CYS B 1 120 ? 54.38228 19.28100 18.87422 1.000 26.75034 169 CYS B N 1
ATOM 4742 C CA . CYS B 1 120 ? 55.14995 19.85337 19.97860 1.000 28.80221 169 CYS B CA 1
ATOM 4743 C C . CYS B 1 120 ? 56.60722 19.40879 19.93241 1.000 29.69668 169 CYS B C 1
ATOM 4744 O O . CYS B 1 120 ? 57.52016 20.22266 20.09962 1.000 29.75650 169 CYS B O 1
ATOM 4747 N N . SER B 1 121 ? 56.84552 18.11355 19.69232 1.000 26.89907 170 SER B N 1
ATOM 4748 C CA . SER B 1 121 ? 58.21632 17.61284 19.71430 1.000 28.49609 170 SER B CA 1
ATOM 4749 C C . SER B 1 121 ? 59.10188 18.35181 18.72212 1.000 34.41001 170 SER B C 1
ATOM 4750 O O . SER B 1 121 ? 60.28060 18.59699 19.00742 1.000 31.58787 170 SER B O 1
ATOM 4753 N N . SER B 1 122 ? 58.55783 18.73478 17.56884 1.000 28.83961 171 SER B N 1
ATOM 4754 C CA . SER B 1 122 ? 59.35828 19.39632 16.54797 1.000 29.03270 171 SER B CA 1
ATOM 4755 C C . SER B 1 122 ? 59.17591 20.91143 16.49505 1.000 30.51115 171 SER B C 1
ATOM 4756 O O . SER B 1 122 ? 59.93589 21.57825 15.77553 1.000 30.75946 171 SER B O 1
ATOM 4759 N N . VAL B 1 123 ? 58.20543 21.48113 17.22033 1.000 29.12243 172 VAL B N 1
ATOM 4760 C CA . VAL B 1 123 ? 57.94424 22.91713 17.07860 1.000 30.41221 172 VAL B CA 1
ATOM 4761 C C . VAL B 1 123 ? 57.91269 23.68629 18.40176 1.000 31.69062 172 VAL B C 1
ATOM 4762 O O . VAL B 1 123 ? 58.17607 24.89449 18.41040 1.000 31.44166 172 VAL B O 1
ATOM 4766 N N . LEU B 1 124 ? 57.57982 23.03463 19.52749 1.000 34.39854 173 LEU B N 1
ATOM 4767 C CA . LEU B 1 124 ? 57.48835 23.78721 20.79128 1.000 31.68567 173 LEU B CA 1
ATOM 4768 C C . LEU B 1 124 ? 57.55078 22.82811 21.98284 1.000 30.64576 173 LEU B C 1
ATOM 4769 O O . LEU B 1 124 ? 56.55277 22.18197 22.31458 1.000 25.52928 173 LEU B O 1
ATOM 4774 N N . THR B 1 125 ? 58.70978 22.80135 22.64002 1.000 29.69120 174 THR B N 1
ATOM 4775 C CA . THR B 1 125 ? 59.00897 22.00300 23.81818 1.000 30.77111 174 THR B CA 1
ATOM 4776 C C . THR B 1 125 ? 59.20375 22.92028 25.02808 1.000 30.83440 174 THR B C 1
ATOM 4777 O O . THR B 1 125 ? 59.60697 24.07872 24.88060 1.000 31.64554 174 THR B O 1
ATOM 4781 N N . SER B 1 126 ? 58.91015 22.40484 26.23539 1.000 26.27910 175 SER B N 1
ATOM 4782 C CA . SER B 1 126 ? 59.04854 23.22611 27.44192 1.000 28.84356 175 SER B CA 1
ATOM 4783 C C . SER B 1 126 ? 60.49543 23.60937 27.73925 1.000 34.43916 175 SER B C 1
ATOM 4784 O O . SER B 1 126 ? 60.72400 24.52078 28.54329 1.000 31.21243 175 SER B O 1
ATOM 4787 N N . THR B 1 127 ? 61.46714 22.94446 27.11047 1.000 29.38713 176 THR B N 1
ATOM 4788 C CA . THR B 1 127 ? 62.87761 23.29274 27.22993 1.000 31.78031 176 THR B CA 1
ATOM 4789 C C . THR B 1 127 ? 63.43483 23.93679 25.96271 1.000 31.87717 176 THR B C 1
ATOM 4790 O O . THR B 1 127 ? 64.62448 24.27942 25.92823 1.000 29.72117 176 THR B O 1
ATOM 4794 N N . ASN B 1 128 ? 62.60666 24.10676 24.92867 1.000 28.74091 177 ASN B N 1
ATOM 4795 C CA . ASN B 1 128 ? 62.98970 24.55121 23.59017 1.000 29.65297 177 ASN B CA 1
ATOM 4796 C C . ASN B 1 128 ? 63.92234 23.57167 22.88187 1.000 33.33112 177 ASN B C 1
ATOM 4797 O O . ASN B 1 128 ? 64.52009 23.91656 21.85339 1.000 32.01596 177 ASN B O 1
ATOM 4802 N N . GLU B 1 129 ? 64.04184 22.34391 23.37330 1.000 29.29610 178 GLU B N 1
ATOM 4803 C CA . GLU B 1 129 ? 64.83994 21.33054 22.68427 1.000 31.01092 178 GLU B CA 1
ATOM 4804 C C . GLU B 1 129 ? 63.88439 20.52296 21.80870 1.000 35.57345 178 GLU B C 1
ATOM 4805 O O . GLU B 1 129 ? 63.13993 19.67239 22.30248 1.000 38.15388 178 GLU B O 1
ATOM 4811 N N . VAL B 1 130 ? 63.87684 20.81200 20.49657 1.000 31.40709 179 VAL B N 1
ATOM 4812 C CA . VAL B 1 130 ? 63.01659 20.09215 19.56125 1.000 32.49335 179 VAL B CA 1
ATOM 4813 C C . VAL B 1 130 ? 63.78821 18.90160 19.01096 1.000 38.88388 179 VAL B C 1
ATOM 4814 O O . VAL B 1 130 ? 65.02297 18.91249 18.95111 1.000 35.75028 179 VAL B O 1
ATOM 4818 N N . SER B 1 131 ? 63.05520 17.86007 18.60244 1.000 35.04416 180 SER B N 1
ATOM 4819 C CA . SER B 1 131 ? 63.66781 16.59756 18.20110 1.000 37.21906 180 SER B CA 1
ATOM 4820 C C . SER B 1 131 ? 62.60495 15.71072 17.55872 1.000 35.45393 180 SER B C 1
ATOM 4821 O O . SER B 1 131 ? 61.41170 16.03972 17.63930 1.000 35.55881 180 SER B O 1
ATOM 4824 N N . PRO B 1 132 ? 62.97226 14.59134 16.92318 1.000 37.74360 181 PRO B N 1
ATOM 4825 C CA . PRO B 1 132 ? 61.94326 13.65268 16.45345 1.000 34.93308 181 PRO B CA 1
ATOM 4826 C C . PRO B 1 132 ? 61.08217 13.16756 17.61078 1.000 36.40971 181 PRO B C 1
ATOM 4827 O O . PRO B 1 132 ? 61.50546 13.14096 18.76949 1.000 36.80073 181 PRO B O 1
ATOM 4831 N N . ASP B 1 133 ? 59.86134 12.75072 17.27434 1.000 37.45938 182 ASP B N 1
ATOM 4832 C CA . ASP B 1 133 ? 58.86609 12.37534 18.27410 1.000 35.63819 182 ASP B CA 1
ATOM 4833 C C . ASP B 1 133 ? 59.18914 10.99799 18.84292 1.000 41.14267 182 ASP B C 1
ATOM 4834 O O . ASP B 1 133 ? 58.98121 9.97602 18.18025 1.000 38.61676 182 ASP B O 1
ATOM 4839 N N . PHE B 1 134 ? 59.69606 10.97737 20.07474 1.000 38.72640 183 PHE B N 1
ATOM 4840 C CA . PHE B 1 134 ? 59.80781 9.76597 20.87796 1.000 41.90534 183 PHE B CA 1
ATOM 4841 C C . PHE B 1 134 ? 58.99952 9.88081 22.16782 1.000 46.08551 183 PHE B C 1
ATOM 4842 O O . PHE B 1 134 ? 59.18246 9.06407 23.08158 1.000 46.74331 183 PHE B O 1
ATOM 4850 N N . GLY B 1 135 ? 58.11303 10.87093 22.26422 1.000 44.99416 184 GLY B N 1
ATOM 4851 C CA . GLY B 1 135 ? 57.44707 11.18638 23.52304 1.000 38.26183 184 GLY B CA 1
ATOM 4852 C C . GLY B 1 135 ? 58.42006 11.48227 24.64377 1.000 36.53143 184 GLY B C 1
ATOM 4853 O O . GLY B 1 135 ? 58.14943 11.14187 25.80453 1.000 44.03824 184 GLY B O 1
ATOM 4854 N N . ASP B 1 136 ? 59.55868 12.10743 24.32079 1.000 34.73784 185 ASP B N 1
ATOM 4855 C CA . ASP B 1 136 ? 60.67759 12.22056 25.25259 1.000 36.20192 185 ASP B CA 1
ATOM 4856 C C . ASP B 1 136 ? 61.02005 13.66162 25.61403 1.000 32.15744 185 ASP B C 1
ATOM 4857 O O . ASP B 1 136 ? 62.08806 13.90322 26.19138 1.000 31.68255 185 ASP B O 1
ATOM 4862 N N . TYR B 1 137 ? 60.17141 14.62281 25.25403 1.000 23.87335 186 TYR B N 1
ATOM 4863 C CA . TYR B 1 137 ? 60.20659 15.94322 25.86896 1.000 22.75712 186 TYR B CA 1
ATOM 4864 C C . TYR B 1 137 ? 59.69350 15.84805 27.31271 1.000 22.59732 186 TYR B C 1
ATOM 4865 O O . TYR B 1 137 ? 59.04704 14.85875 27.68003 1.000 20.25816 186 TYR B O 1
ATOM 4874 N N . PRO B 1 138 ? 59.97827 16.84912 28.16251 1.000 19.20512 187 PRO B N 1
ATOM 4875 C CA . PRO B 1 138 ? 59.42186 16.82097 29.52627 1.000 22.61598 187 PRO B CA 1
ATOM 4876 C C . PRO B 1 138 ? 57.90347 16.87420 29.46633 1.000 18.47717 187 PRO B C 1
ATOM 4877 O O . PRO B 1 138 ? 57.32442 17.45342 28.54499 1.000 18.22825 187 PRO B O 1
ATOM 4881 N N . TYR B 1 139 ? 57.24672 16.26145 30.45529 1.000 15.96569 188 TYR B N 1
ATOM 4882 C CA . TYR B 1 139 ? 55.82632 16.01363 30.24400 1.000 15.36478 188 TYR B CA 1
ATOM 4883 C C . TYR B 1 139 ? 54.95646 17.26149 30.40824 1.000 20.22876 188 TYR B C 1
ATOM 4884 O O . TYR B 1 139 ? 53.75892 17.18647 30.11866 1.000 18.70244 188 TYR B O 1
ATOM 4893 N N . ASN B 1 140 ? 55.50462 18.40544 30.82477 1.000 16.64069 189 ASN B N 1
ATOM 4894 C CA . ASN B 1 140 ? 54.68263 19.61667 30.78636 1.000 16.57923 189 ASN B CA 1
ATOM 4895 C C . ASN B 1 140 ? 54.61227 20.25269 29.38644 1.000 19.02157 189 ASN B C 1
ATOM 4896 O O . ASN B 1 140 ? 53.93118 21.27163 29.21193 1.000 18.58218 189 ASN B O 1
ATOM 4901 N N . THR B 1 141 ? 55.22902 19.62824 28.37782 1.000 17.22936 190 THR B N 1
ATOM 4902 C CA . THR B 1 141 ? 55.29826 20.19037 27.02379 1.000 17.11861 190 THR B CA 1
ATOM 4903 C C . THR B 1 141 ? 53.92553 20.31170 26.36859 1.000 17.88840 190 THR B C 1
ATOM 4904 O O . THR B 1 141 ? 53.54741 21.38318 25.87938 1.000 18.09310 190 THR B O 1
ATOM 4908 N N . VAL B 1 142 ? 53.17061 19.22237 26.30749 1.000 15.19332 191 VAL B N 1
ATOM 4909 C CA . VAL B 1 142 ? 51.89671 19.33848 25.59775 1.000 18.72280 191 VAL B CA 1
ATOM 4910 C C . VAL B 1 142 ? 50.90659 20.15218 26.43447 1.000 17.30065 191 VAL B C 1
ATOM 4911 O O . VAL B 1 142 ? 50.17434 20.98280 25.85932 1.000 19.09919 191 VAL B O 1
ATOM 4915 N N . PRO B 1 143 ? 50.84175 19.99618 27.77128 1.000 17.46413 192 PRO B N 1
ATOM 4916 C CA . PRO B 1 143 ? 50.00707 20.93430 28.53839 1.000 15.58769 192 PRO B CA 1
ATOM 4917 C C . PRO B 1 143 ? 50.38235 22.38821 28.30655 1.000 16.56340 192 PRO B C 1
ATOM 4918 O O . PRO B 1 143 ? 49.48508 23.21651 28.23637 1.000 16.76722 192 PRO B O 1
ATOM 4922 N N A ASN B 1 144 ? 51.67359 22.72168 28.18334 0.588 14.05936 193 ASN B N 1
ATOM 4923 N N B ASN B 1 144 ? 51.66922 22.71793 28.16459 0.412 13.39698 193 ASN B N 1
ATOM 4924 C CA A ASN B 1 144 ? 52.04394 24.11183 27.90605 0.588 18.47969 193 ASN B CA 1
ATOM 4925 C CA B ASN B 1 144 ? 52.03059 24.11134 27.90415 0.412 18.45939 193 ASN B CA 1
ATOM 4926 C C A ASN B 1 144 ? 51.46602 24.59519 26.57233 0.588 19.68644 193 ASN B C 1
ATOM 4927 C C B ASN B 1 144 ? 51.46712 24.59666 26.56861 0.412 19.67002 193 ASN B C 1
ATOM 4928 O O A ASN B 1 144 ? 51.01199 25.74704 26.45843 0.588 18.96451 193 ASN B O 1
ATOM 4929 O O B ASN B 1 144 ? 51.01656 25.74751 26.45273 0.412 18.89094 193 ASN B O 1
ATOM 4938 N N . GLN B 1 145 ? 51.48729 23.73706 25.54561 1.000 16.21370 194 GLN B N 1
ATOM 4939 C CA . GLN B 1 145 ? 50.91171 24.10769 24.25740 1.000 17.15716 194 GLN B CA 1
ATOM 4940 C C . GLN B 1 145 ? 49.39636 24.28098 24.35961 1.000 21.36658 194 GLN B C 1
ATOM 4941 O O . GLN B 1 145 ? 48.82816 25.18561 23.73053 1.000 19.28551 194 GLN B O 1
ATOM 4947 N N . VAL B 1 146 ? 48.72825 23.43243 25.15233 1.000 15.49204 195 VAL B N 1
ATOM 4948 C CA . VAL B 1 146 ? 47.29524 23.61182 25.39862 1.000 17.73580 195 VAL B CA 1
ATOM 4949 C C . VAL B 1 146 ? 47.02850 24.97109 26.04223 1.000 20.49928 195 VAL B C 1
ATOM 4950 O O . VAL B 1 146 ? 46.11318 25.70007 25.63575 1.000 18.44941 195 VAL B O 1
ATOM 4954 N N . GLN B 1 147 ? 47.80636 25.31451 27.07753 1.000 15.72736 196 GLN B N 1
ATOM 4955 C CA . GLN B 1 147 ? 47.62163 26.59994 27.75700 1.000 19.81656 196 GLN B CA 1
ATOM 4956 C C . GLN B 1 147 ? 47.81642 27.76525 26.79647 1.000 21.16681 196 GLN B C 1
ATOM 4957 O O . GLN B 1 147 ? 47.08086 28.76311 26.84669 1.000 16.58011 196 GLN B O 1
ATOM 4963 N N . ARG B 1 148 ? 48.81865 27.66516 25.92510 1.000 19.21574 197 ARG B N 1
ATOM 4964 C CA . ARG B 1 148 ? 49.05901 28.71014 24.93629 1.000 19.25105 197 ARG B CA 1
ATOM 4965 C C . ARG B 1 148 ? 47.83311 28.92079 24.05319 1.000 20.51820 197 ARG B C 1
ATOM 4966 O O . ARG B 1 148 ? 47.41659 30.05738 23.80257 1.000 17.97988 197 ARG B O 1
ATOM 4974 N N . LEU B 1 149 ? 47.21647 27.82743 23.60481 1.000 17.03958 198 LEU B N 1
ATOM 4975 C CA . LEU B 1 149 ? 46.04807 27.92825 22.74126 1.000 14.87147 198 LEU B CA 1
ATOM 4976 C C . LEU B 1 149 ? 44.82022 28.38216 23.52038 1.000 17.33784 198 LEU B C 1
ATOM 4977 O O . LEU B 1 149 ? 44.02677 29.17870 23.01731 1.000 18.19637 198 LEU B O 1
ATOM 4982 N N . ALA B 1 150 ? 44.64002 27.88480 24.74633 1.000 16.69774 199 ALA B N 1
ATOM 4983 C CA . ALA B 1 150 ? 43.45247 28.24977 25.51564 1.000 19.65038 199 ALA B CA 1
ATOM 4984 C C . ALA B 1 150 ? 43.47198 29.72056 25.90328 1.000 18.60420 199 ALA B C 1
ATOM 4985 O O . ALA B 1 150 ? 42.43254 30.39545 25.88111 1.000 17.91124 199 ALA B O 1
ATOM 4987 N N . LYS B 1 151 ? 44.64614 30.24246 26.26532 1.000 16.97574 200 LYS B N 1
ATOM 4988 C CA . LYS B 1 151 ? 44.73819 31.66320 26.57996 1.000 19.85759 200 LYS B CA 1
ATOM 4989 C C . LYS B 1 151 ? 44.52395 32.52635 25.34097 1.000 19.55774 200 LYS B C 1
ATOM 4990 O O . LYS B 1 151 ? 43.96376 33.62971 25.44142 1.000 19.60682 200 LYS B O 1
ATOM 4996 N N . ALA B 1 152 ? 44.92217 32.04136 24.16217 1.000 18.24963 201 ALA B N 1
ATOM 4997 C CA . ALA B 1 152 ? 44.61947 32.77091 22.93586 1.000 19.28476 201 ALA B CA 1
ATOM 4998 C C . ALA B 1 152 ? 43.13096 32.71079 22.59729 1.000 19.68235 201 ALA B C 1
ATOM 4999 O O . ALA B 1 152 ? 42.56285 33.70102 22.11382 1.000 19.65598 201 ALA B O 1
ATOM 5001 N N . GLN B 1 153 ? 42.48321 31.56832 22.84775 1.000 15.29149 202 GLN B N 1
ATOM 5002 C CA . GLN B 1 153 ? 41.03591 31.47640 22.65671 1.000 17.44402 202 GLN B CA 1
ATOM 5003 C C . GLN B 1 153 ? 40.30418 32.50402 23.50441 1.000 18.28347 202 GLN B C 1
ATOM 5004 O O . GLN B 1 153 ? 39.36405 33.15778 23.04025 1.000 18.12236 202 GLN B O 1
ATOM 5010 N N . SER B 1 154 ? 40.70288 32.63061 24.76758 1.000 18.69360 203 SER B N 1
ATOM 5011 C CA . SER B 1 154 ? 40.06613 33.59975 25.64551 1.000 20.37389 203 SER B CA 1
ATOM 5012 C C . SER B 1 154 ? 40.28843 35.02829 25.14517 1.000 22.41424 203 SER B C 1
ATOM 5013 O O . SER B 1 154 ? 39.35906 35.84798 25.13479 1.000 19.79259 203 SER B O 1
ATOM 5016 N N . MET B 1 155 ? 41.50907 35.34155 24.70913 1.000 20.64623 204 MET B N 1
ATOM 5017 C CA . MET B 1 155 ? 41.78769 36.67840 24.18139 1.000 20.87143 204 MET B CA 1
ATOM 5018 C C . MET B 1 155 ? 40.91259 36.99041 22.97309 1.000 22.82834 204 MET B C 1
ATOM 5019 O O . MET B 1 155 ? 40.35297 38.08984 22.86281 1.000 20.08144 204 MET B O 1
ATOM 5024 N N . HIS B 1 156 ? 40.76514 36.02970 22.05286 1.000 20.08243 205 HIS B N 1
ATOM 5025 C CA . HIS B 1 156 ? 39.96792 36.31374 20.86267 1.000 20.16833 205 HIS B CA 1
ATOM 5026 C C . HIS B 1 156 ? 38.47413 36.32084 21.17089 1.000 23.39849 205 HIS B C 1
ATOM 5027 O O . HIS B 1 156 ? 37.72073 37.08440 20.54598 1.000 21.29351 205 HIS B O 1
ATOM 5034 N N . ASP B 1 157 ? 38.03094 35.52570 22.14514 1.000 18.85961 206 ASP B N 1
ATOM 5035 C CA . ASP B 1 157 ? 36.64190 35.63136 22.59123 1.000 20.52359 206 ASP B CA 1
ATOM 5036 C C . ASP B 1 157 ? 36.36107 37.01527 23.16504 1.000 21.65756 206 ASP B C 1
ATOM 5037 O O . ASP B 1 157 ? 35.31888 37.61270 22.87759 1.000 20.81616 206 ASP B O 1
ATOM 5042 N N . ARG B 1 158 ? 37.28827 37.54606 23.97122 1.000 21.74232 207 ARG B N 1
ATOM 5043 C CA . ARG B 1 158 ? 37.07890 38.86326 24.56298 1.000 21.59204 207 ARG B CA 1
ATOM 5044 C C . ARG B 1 158 ? 37.07728 39.95224 23.49629 1.000 22.86725 207 ARG B C 1
ATOM 5045 O O . ARG B 1 158 ? 36.24681 40.86886 23.53776 1.000 23.48388 207 ARG B O 1
ATOM 5053 N N . LYS B 1 159 ? 37.98939 39.85838 22.52960 1.000 20.67938 208 LYS B N 1
ATOM 5054 C CA . LYS B 1 159 ? 37.97770 40.76753 21.38598 1.000 25.17678 208 LYS B CA 1
ATOM 5055 C C . LYS B 1 159 ? 36.63299 40.72815 20.66514 1.000 23.98471 208 LYS B C 1
ATOM 5056 O O . LYS B 1 159 ? 36.04074 41.77053 20.35717 1.000 23.20792 208 LYS B O 1
ATOM 5062 N N . HIS B 1 160 ? 36.13799 39.51911 20.39699 1.000 22.07501 209 HIS B N 1
ATOM 5063 C CA . HIS B 1 160 ? 34.90330 39.32631 19.64287 1.000 22.44604 209 HIS B CA 1
ATOM 5064 C C . HIS B 1 160 ? 33.70025 39.88849 20.39136 1.000 25.13306 209 HIS B C 1
ATOM 5065 O O . HIS B 1 160 ? 32.88974 40.63287 19.82350 1.000 24.61469 209 HIS B O 1
ATOM 5072 N N . TRP B 1 161 ? 33.58611 39.55020 21.67809 1.000 22.86299 210 TRP B N 1
ATOM 5073 C CA . TRP B 1 161 ? 32.51906 40.05748 22.53948 1.000 24.39529 210 TRP B CA 1
ATOM 5074 C C . TRP B 1 161 ? 32.51151 41.58142 22.58480 1.000 25.81282 210 TRP B C 1
ATOM 5075 O O . TRP B 1 161 ? 31.45667 42.21952 22.45132 1.000 26.54840 210 TRP B O 1
ATOM 5086 N N . ASP B 1 162 ? 33.68981 42.17838 22.78518 1.000 22.78906 211 ASP B N 1
ATOM 5087 C CA . ASP B 1 162 ? 33.81037 43.63642 22.81212 1.000 24.33346 211 ASP B CA 1
ATOM 5088 C C . ASP B 1 162 ? 33.30206 44.25272 21.51417 1.000 31.38141 211 ASP B C 1
ATOM 5089 O O . ASP B 1 162 ? 32.52432 45.21745 21.52755 1.000 31.55730 211 ASP B O 1
ATOM 5094 N N . ALA B 1 163 ? 33.72584 43.69516 20.37956 1.000 31.44435 212 ALA B N 1
ATOM 5095 C CA . ALA B 1 163 ? 33.28369 44.20205 19.08531 1.000 32.31073 212 ALA B CA 1
ATOM 5096 C C . ALA B 1 163 ? 31.77154 44.10756 18.93302 1.000 32.66465 212 ALA B C 1
ATOM 5097 O O . ALA B 1 163 ? 31.13667 45.02863 18.40440 1.000 35.37099 212 ALA B O 1
ATOM 5099 N N . ARG B 1 164 ? 31.17316 43.01098 19.40103 1.000 29.66994 213 ARG B N 1
ATOM 5100 C CA . ARG B 1 164 ? 29.72967 42.84259 19.25859 1.000 30.00695 213 ARG B CA 1
ATOM 5101 C C . ARG B 1 164 ? 28.94580 43.82289 20.12870 1.000 36.48246 213 ARG B C 1
ATOM 5102 O O . ARG B 1 164 ? 27.84863 44.24723 19.74975 1.000 36.18468 213 ARG B O 1
ATOM 5110 N N . ARG B 1 165 ? 29.47058 44.18154 21.30343 1.000 34.56677 214 ARG B N 1
ATOM 5111 C CA . ARG B 1 165 ? 28.78166 45.17673 22.12028 1.000 35.79659 214 ARG B CA 1
ATOM 5112 C C . ARG B 1 165 ? 28.82245 46.56855 21.49401 1.000 35.94008 214 ARG B C 1
ATOM 5113 O O . ARG B 1 165 ? 28.00522 47.42196 21.85628 1.000 38.50363 214 ARG B O 1
ATOM 5121 N N . LYS B 1 166 ? 29.75574 46.82342 20.57345 1.000 41.04492 215 LYS B N 1
ATOM 5122 C CA . LYS B 1 166 ? 29.77491 48.08903 19.84855 1.000 41.25293 215 LYS B CA 1
ATOM 5123 C C . LYS B 1 166 ? 28.72301 48.15385 18.74922 1.000 47.14926 215 LYS B C 1
ATOM 5124 O O . LYS B 1 166 ? 28.35978 49.25327 18.32235 1.000 45.99915 215 LYS B O 1
ATOM 5130 N N . MET B 1 167 ? 28.23647 47.01118 18.27326 1.000 43.65082 216 MET B N 1
ATOM 5131 C CA . MET B 1 167 ? 27.24565 47.00646 17.21028 1.000 44.71951 216 MET B CA 1
ATOM 5132 C C . MET B 1 167 ? 25.87601 47.40546 17.75077 1.000 48.14636 216 MET B C 1
ATOM 5133 O O . MET B 1 167 ? 25.63363 47.43383 18.96198 1.000 45.32728 216 MET B O 1
ATOM 5138 N N . SER B 1 168 ? 24.96738 47.70584 16.82560 1.000 44.45219 217 SER B N 1
ATOM 5139 C CA . SER B 1 168 ? 23.56670 47.84624 17.18190 1.000 48.13279 217 SER B CA 1
ATOM 5140 C C . SER B 1 168 ? 22.99249 46.48921 17.57532 1.000 53.07657 217 SER B C 1
ATOM 5141 O O . SER B 1 168 ? 23.53448 45.43270 17.23435 1.000 49.48397 217 SER B O 1
ATOM 5144 N N . ALA B 1 169 ? 21.87547 46.52300 18.30550 1.000 50.99348 218 ALA B N 1
ATOM 5145 C CA . ALA B 1 169 ? 21.19750 45.27528 18.64249 1.000 51.16262 218 ALA B CA 1
ATOM 5146 C C . ALA B 1 169 ? 20.74662 44.53726 17.38790 1.000 55.30545 218 ALA B C 1
ATOM 5147 O O . ALA B 1 169 ? 20.76228 43.29896 17.35041 1.000 53.91280 218 ALA B O 1
ATOM 5149 N N . GLN B 1 170 ? 20.36174 45.27764 16.34625 1.000 56.93815 219 GLN B N 1
ATOM 5150 C CA . GLN B 1 170 ? 19.95663 44.64751 15.09538 1.000 58.08485 219 GLN B CA 1
ATOM 5151 C C . GLN B 1 170 ? 21.15975 44.12290 14.32166 1.000 52.96893 219 GLN B C 1
ATOM 5152 O O . GLN B 1 170 ? 21.07362 43.06901 13.68233 1.000 52.70532 219 GLN B O 1
ATOM 5158 N N . GLU B 1 171 ? 22.28617 44.84121 14.36553 1.000 49.01007 220 GLU B N 1
ATOM 5159 C CA . GLU B 1 171 ? 23.48628 44.38064 13.67030 1.000 53.98940 220 GLU B CA 1
ATOM 5160 C C . GLU B 1 171 ? 24.04696 43.10143 14.29149 1.000 54.20016 220 GLU B C 1
ATOM 5161 O O . GLU B 1 171 ? 24.65628 42.28320 13.58910 1.000 51.09624 220 GLU B O 1
ATOM 5167 N N . ARG B 1 172 ? 23.85684 42.90829 15.60059 1.000 52.34208 221 ARG B N 1
ATOM 5168 C CA . ARG B 1 172 ? 24.23462 41.63771 16.21215 1.000 51.24835 221 ARG B CA 1
ATOM 5169 C C . ARG B 1 172 ? 23.35791 40.50290 15.70031 1.000 52.35578 221 ARG B C 1
ATOM 5170 O O . ARG B 1 172 ? 23.85591 39.40778 15.41093 1.000 52.65100 221 ARG B O 1
ATOM 5178 N N . SER B 1 173 ? 22.05046 40.74797 15.57917 1.000 53.04269 222 SER B N 1
ATOM 5179 C CA . SER B 1 173 ? 21.14384 39.72613 15.06332 1.000 57.17961 222 SER B CA 1
ATOM 5180 C C . SER B 1 173 ? 21.52027 39.29611 13.65265 1.000 53.37951 222 SER B C 1
ATOM 5181 O O . SER B 1 173 ? 21.27965 38.14697 13.26903 1.000 61.79848 222 SER B O 1
ATOM 5184 N N . SER B 1 174 ? 22.12052 40.19480 12.87720 1.000 52.02335 223 SER B N 1
ATOM 5185 C CA . SER B 1 174 ? 22.42649 39.94287 11.47607 1.000 56.23027 223 SER B CA 1
ATOM 5186 C C . SER B 1 174 ? 23.79766 39.31671 11.25715 1.000 53.32356 223 SER B C 1
ATOM 5187 O O . SER B 1 174 ? 24.01898 38.69754 10.20971 1.000 53.89508 223 SER B O 1
ATOM 5190 N N . THR B 1 175 ? 24.71565 39.45403 12.22211 1.000 53.14884 224 THR B N 1
ATOM 5191 C CA . THR B 1 175 ? 26.11058 39.04078 12.11674 1.000 47.26487 224 THR B CA 1
ATOM 5192 C C . THR B 1 175 ? 26.32322 37.71055 12.82502 1.000 44.44407 224 THR B C 1
ATOM 5193 O O . THR B 1 175 ? 25.95811 37.57504 14.00404 1.000 46.03376 224 THR B O 1
ATOM 5197 N N . PRO B 1 176 ? 26.88601 36.71099 12.14899 1.000 41.44783 225 PRO B N 1
ATOM 5198 C CA . PRO B 1 176 ? 27.08913 35.40891 12.79525 1.000 39.78651 225 PRO B CA 1
ATOM 5199 C C . PRO B 1 176 ? 28.09963 35.50625 13.92700 1.000 33.35041 225 PRO B C 1
ATOM 5200 O O . PRO B 1 176 ? 29.12898 36.17211 13.81004 1.000 33.63335 225 PRO B O 1
ATOM 5204 N N . TYR B 1 177 ? 27.77918 34.83739 15.02963 1.000 37.81432 226 TYR B N 1
ATOM 5205 C CA . TYR B 1 177 ? 28.61629 34.80775 16.22222 1.000 34.92145 226 TYR B CA 1
ATOM 5206 C C . TYR B 1 177 ? 29.75448 33.80793 16.02108 1.000 31.43090 226 TYR B C 1
ATOM 5207 O O . TYR B 1 177 ? 29.50565 32.63789 15.71062 1.000 30.69794 226 TYR B O 1
ATOM 5216 N N . THR B 1 178 ? 31.00071 34.25851 16.18678 1.000 30.59472 227 THR B N 1
ATOM 5217 C CA . THR B 1 178 ? 32.16000 33.37672 16.04872 1.000 27.98989 227 THR B CA 1
ATOM 5218 C C . THR B 1 178 ? 32.51701 32.79431 17.40792 1.000 23.07367 227 THR B C 1
ATOM 5219 O O . THR B 1 178 ? 32.76057 33.54236 18.35498 1.000 24.51722 227 THR B O 1
ATOM 5223 N N . ASP B 1 179 ? 32.58658 31.46660 17.49393 1.000 22.97167 228 ASP B N 1
ATOM 5224 C CA . ASP B 1 179 ? 32.86691 30.76864 18.75318 1.000 21.32382 228 ASP B CA 1
ATOM 5225 C C . ASP B 1 179 ? 34.35508 30.42245 18.79332 1.000 23.37191 228 ASP B C 1
ATOM 5226 O O . ASP B 1 179 ? 34.79722 29.44787 18.17794 1.000 20.80714 228 ASP B O 1
ATOM 5231 N N . TYR B 1 180 ? 35.13403 31.23519 19.50111 1.000 18.82815 229 TYR B N 1
ATOM 5232 C CA . TYR B 1 180 ? 36.55319 30.95158 19.67607 1.000 20.50209 229 TYR B CA 1
ATOM 5233 C C . TYR B 1 180 ? 36.81831 29.95813 20.80159 1.000 20.94068 229 TYR B C 1
ATOM 5234 O O . TYR B 1 180 ? 37.97652 29.56478 20.99260 1.000 21.17224 229 TYR B O 1
ATOM 5243 N N . LEU B 1 181 ? 35.78599 29.53310 21.53210 1.000 17.04011 230 LEU B N 1
ATOM 5244 C CA . LEU B 1 181 ? 35.94923 28.64864 22.69147 1.000 19.42679 230 LEU B CA 1
ATOM 5245 C C . LEU B 1 181 ? 35.64754 27.20383 22.29946 1.000 18.96633 230 LEU B C 1
ATOM 5246 O O . LEU B 1 181 ? 34.75931 26.54535 22.85705 1.000 21.38400 230 LEU B O 1
ATOM 5251 N N . ARG B 1 182 ? 36.39383 26.72537 21.31027 1.000 18.68890 231 ARG B N 1
ATOM 5252 C CA . ARG B 1 182 ? 36.22863 25.34369 20.84671 1.000 17.54030 231 ARG B CA 1
ATOM 5253 C C . ARG B 1 182 ? 36.92818 24.38047 21.80341 1.000 20.63592 231 ARG B C 1
ATOM 5254 O O . ARG B 1 182 ? 38.07435 24.62517 22.18452 1.000 21.02561 231 ARG B O 1
ATOM 5262 N N . PRO B 1 183 ? 36.28735 23.27406 22.18967 1.000 16.89137 232 PRO B N 1
ATOM 5263 C CA . PRO B 1 183 ? 36.94580 22.31678 23.09632 1.000 18.50832 232 PRO B CA 1
ATOM 5264 C C . PRO B 1 183 ? 38.25241 21.78994 22.51758 1.000 17.12240 232 PRO B C 1
ATOM 5265 O O . PRO B 1 183 ? 38.35452 21.51102 21.32134 1.000 17.99095 232 PRO B O 1
ATOM 5269 N N . ILE B 1 184 ? 39.25859 21.65249 23.38954 1.000 15.90153 233 ILE B N 1
ATOM 5270 C CA . ILE B 1 184 ? 40.60479 21.20732 23.00968 1.000 14.00607 233 ILE B CA 1
ATOM 5271 C C . ILE B 1 184 ? 40.78584 19.73600 23.35983 1.000 15.87254 233 ILE B C 1
ATOM 5272 O O . ILE B 1 184 ? 40.57675 19.33550 24.51482 1.000 18.11245 233 ILE B O 1
ATOM 5277 N N . ILE B 1 185 ? 41.25572 18.95268 22.39208 1.000 15.26566 234 ILE B N 1
ATOM 5278 C CA . ILE B 1 185 ? 41.64966 17.55435 22.60217 1.000 16.15230 234 ILE B CA 1
ATOM 5279 C C . ILE B 1 185 ? 43.15912 17.48345 22.45747 1.000 15.31063 234 ILE B C 1
ATOM 5280 O O . ILE B 1 185 ? 43.70188 18.03426 21.49709 1.000 18.44880 234 ILE B O 1
ATOM 5285 N N . ALA B 1 186 ? 43.83839 16.82127 23.40079 1.000 18.19335 235 ALA B N 1
ATOM 5286 C CA . ALA B 1 186 ? 45.29798 16.86093 23.44284 1.000 16.83727 235 ALA B CA 1
ATOM 5287 C C . ALA B 1 186 ? 45.90985 15.47889 23.66877 1.000 18.37352 235 ALA B C 1
ATOM 5288 O O . ALA B 1 186 ? 45.29262 14.57214 24.23762 1.000 14.66684 235 ALA B O 1
ATOM 5290 N N . ASP B 1 187 ? 47.16565 15.35925 23.23333 1.000 16.12250 236 ASP B N 1
ATOM 5291 C CA . ASP B 1 187 ? 47.93137 14.11704 23.25871 1.000 19.90159 236 ASP B CA 1
ATOM 5292 C C . ASP B 1 187 ? 48.61665 13.95083 24.61525 1.000 18.64567 236 ASP B C 1
ATOM 5293 O O . ASP B 1 187 ? 49.48766 14.74869 24.98158 1.000 18.16767 236 ASP B O 1
ATOM 5298 N N . GLY B 1 188 ? 48.21572 12.93487 25.37146 1.000 15.07709 237 GLY B N 1
ATOM 5299 C CA . GLY B 1 188 ? 48.86525 12.58712 26.61865 1.000 15.06899 237 GLY B CA 1
ATOM 5300 C C . GLY B 1 188 ? 49.92948 11.51053 26.50168 1.000 18.43381 237 GLY B C 1
ATOM 5301 O O . GLY B 1 188 ? 50.43288 11.03981 27.53197 1.000 15.72162 237 GLY B O 1
ATOM 5302 N N . ASP B 1 189 ? 50.29081 11.12136 25.28005 1.000 18.60429 238 ASP B N 1
ATOM 5303 C CA . ASP B 1 189 ? 51.33565 10.13359 24.98655 1.000 20.08767 238 ASP B CA 1
ATOM 5304 C C . ASP B 1 189 ? 51.01320 8.87006 25.77227 1.000 18.78822 238 ASP B C 1
ATOM 5305 O O . ASP B 1 189 ? 49.84826 8.43570 25.77847 1.000 17.59231 238 ASP B O 1
ATOM 5310 N N . THR B 1 190 ? 51.98432 8.26839 26.43800 1.000 18.28234 239 THR B N 1
ATOM 5311 C CA . THR B 1 190 ? 51.78502 7.08235 27.25553 1.000 18.11058 239 THR B CA 1
ATOM 5312 C C . THR B 1 190 ? 51.50075 7.42334 28.71084 1.000 20.24990 239 THR B C 1
ATOM 5313 O O . THR B 1 190 ? 51.39212 6.50998 29.53004 1.000 23.24165 239 THR B O 1
ATOM 5317 N N . GLY B 1 191 ? 51.36148 8.71314 29.04852 1.000 17.64831 240 GLY B N 1
ATOM 5318 C CA . GLY B 1 191 ? 51.25150 9.12129 30.43269 1.000 16.86027 240 GLY B CA 1
ATOM 5319 C C . GLY B 1 191 ? 52.56386 9.49839 31.09459 1.000 19.52852 240 GLY B C 1
ATOM 5320 O O . GLY B 1 191 ? 52.54279 9.99269 32.23140 1.000 20.74021 240 GLY B O 1
ATOM 5321 N N . HIS B 1 192 ? 53.69610 9.26306 30.42286 1.000 17.11736 241 HIS B N 1
ATOM 5322 C CA . HIS B 1 192 ? 55.01649 9.76717 30.82561 1.000 19.76992 241 HIS B CA 1
ATOM 5323 C C . HIS B 1 192 ? 55.49489 9.19796 32.15567 1.000 23.26926 241 HIS B C 1
ATOM 5324 O O . HIS B 1 192 ? 56.17013 9.87421 32.93274 1.000 27.33404 241 HIS B O 1
ATOM 5331 N N . GLY B 1 193 ? 55.18662 7.93369 32.40519 1.000 23.65142 242 GLY B N 1
ATOM 5332 C CA . GLY B 1 193 ? 55.80639 7.27056 33.53202 1.000 27.78121 242 GLY B CA 1
ATOM 5333 C C . GLY B 1 193 ? 54.84955 6.38982 34.29762 1.000 25.30202 242 GLY B C 1
ATOM 5334 O O . GLY B 1 193 ? 53.92284 5.81388 33.71989 1.000 23.02769 242 GLY B O 1
ATOM 5335 N N . GLY B 1 194 ? 55.06193 6.28895 35.60254 1.000 23.07551 243 GLY B N 1
ATOM 5336 C CA . GLY B 1 194 ? 54.21353 5.47315 36.44011 1.000 26.90717 243 GLY B CA 1
ATOM 5337 C C . GLY B 1 194 ? 52.90714 6.18325 36.74646 1.000 23.92920 243 GLY B C 1
ATOM 5338 O O . GLY B 1 194 ? 52.59076 7.25575 36.22386 1.000 22.87966 243 GLY B O 1
ATOM 5339 N N . LEU B 1 195 ? 52.14572 5.56982 37.65245 1.000 20.98856 244 LEU B N 1
ATOM 5340 C CA . LEU B 1 195 ? 50.80887 6.08410 37.93013 1.000 23.30115 244 LEU B CA 1
ATOM 5341 C C . LEU B 1 195 ? 50.83648 7.48070 38.53856 1.000 25.04962 244 LEU B C 1
ATOM 5342 O O . LEU B 1 195 ? 49.92572 8.27257 38.28204 1.000 19.86232 244 LEU B O 1
ATOM 5347 N N . THR B 1 196 ? 51.85201 7.81517 39.33771 1.000 21.09651 245 THR B N 1
ATOM 5348 C CA . THR B 1 196 ? 51.86651 9.17459 39.88609 1.000 23.52614 245 THR B CA 1
ATOM 5349 C C . THR B 1 196 ? 52.14946 10.21540 38.80617 1.000 21.03526 245 THR B C 1
ATOM 5350 O O . THR B 1 196 ? 51.59571 11.31686 38.86483 1.000 22.00508 245 THR B O 1
ATOM 5354 N N . ALA B 1 197 ? 52.98825 9.89489 37.81084 1.000 21.04007 246 ALA B N 1
ATOM 5355 C CA . ALA B 1 197 ? 53.17562 10.81213 36.68426 1.000 20.67494 246 ALA B CA 1
ATOM 5356 C C . ALA B 1 197 ? 51.89012 10.99024 35.88475 1.000 19.92943 246 ALA B C 1
ATOM 5357 O O . ALA B 1 197 ? 51.56749 12.10407 35.46234 1.000 20.50767 246 ALA B O 1
ATOM 5359 N N . VAL B 1 198 ? 51.14306 9.90569 35.65682 1.000 17.54451 247 VAL B N 1
ATOM 5360 C CA . VAL B 1 198 ? 49.86278 10.04072 34.95912 1.000 17.04609 247 VAL B CA 1
ATOM 5361 C C . VAL B 1 198 ? 48.94957 11.01524 35.69675 1.000 17.72010 247 VAL B C 1
ATOM 5362 O O . VAL B 1 198 ? 48.30645 11.86905 35.07188 1.000 17.79852 247 VAL B O 1
ATOM 5366 N N . THR B 1 199 ? 48.86102 10.90327 37.02911 1.000 17.77271 248 THR B N 1
ATOM 5367 C CA . THR B 1 199 ? 47.98581 11.83247 37.75200 1.000 18.91817 248 THR B CA 1
ATOM 5368 C C . THR B 1 199 ? 48.48486 13.26774 37.63314 1.000 20.05789 248 THR B C 1
ATOM 5369 O O . THR B 1 199 ? 47.68406 14.19404 37.46403 1.000 20.00709 248 THR B O 1
ATOM 5373 N N . LYS B 1 200 ? 49.80062 13.48061 37.71332 1.000 16.75801 249 LYS B N 1
ATOM 5374 C CA . LYS B 1 200 ? 50.30821 14.84600 37.56717 1.000 18.25444 249 LYS B CA 1
ATOM 5375 C C . LYS B 1 200 ? 50.04057 15.39932 36.16828 1.000 17.55434 249 LYS B C 1
ATOM 5376 O O . LYS B 1 200 ? 49.74444 16.59457 36.00468 1.000 18.17503 249 LYS B O 1
ATOM 5382 N N . LEU B 1 201 ? 50.18512 14.55726 35.14093 1.000 15.09777 250 LEU B N 1
ATOM 5383 C CA . LEU B 1 201 ? 49.94889 15.00322 33.76910 1.000 16.71784 250 LEU B CA 1
ATOM 5384 C C . LEU B 1 201 ? 48.47644 15.32747 33.55236 1.000 18.00978 250 LEU B C 1
ATOM 5385 O O . LEU B 1 201 ? 48.13717 16.33888 32.92421 1.000 15.93648 250 LEU B O 1
ATOM 5390 N N . ALA B 1 202 ? 47.59061 14.46887 34.06497 1.000 18.77846 251 ALA B N 1
ATOM 5391 C CA . ALA B 1 202 ? 46.15907 14.74152 33.99806 1.000 17.91509 251 ALA B CA 1
ATOM 5392 C C . ALA B 1 202 ? 45.82366 16.06690 34.66815 1.000 17.48578 251 ALA B C 1
ATOM 5393 O O . ALA B 1 202 ? 45.01077 16.85305 34.15260 1.000 18.51644 251 ALA B O 1
ATOM 5395 N N . LYS B 1 203 ? 46.43293 16.32798 35.82512 1.000 16.76620 252 LYS B N 1
ATOM 5396 C CA . LYS B 1 203 ? 46.20486 17.59218 36.51495 1.000 18.02523 252 LYS B CA 1
ATOM 5397 C C . LYS B 1 203 ? 46.65809 18.77022 35.66409 1.000 18.80723 252 LYS B C 1
ATOM 5398 O O . LYS B 1 203 ? 45.92087 19.75018 35.51481 1.000 19.14933 252 LYS B O 1
ATOM 5404 N N . LEU B 1 204 ? 47.86471 18.68765 35.07488 1.000 17.25762 253 LEU B N 1
ATOM 5405 C CA . LEU B 1 204 ? 48.33952 19.78121 34.22657 1.000 17.74294 253 LEU B CA 1
ATOM 5406 C C . LEU B 1 204 ? 47.38360 20.04989 33.07450 1.000 15.51325 253 LEU B C 1
ATOM 5407 O O . LEU B 1 204 ? 47.13520 21.20605 32.72524 1.000 15.79989 253 LEU B O 1
ATOM 5412 N N . PHE B 1 205 ? 46.85592 18.99895 32.45963 1.000 15.16410 254 PHE B N 1
ATOM 5413 C CA . PHE B 1 205 ? 45.96869 19.20332 31.31849 1.000 16.78384 254 PHE B CA 1
ATOM 5414 C C . PHE B 1 205 ? 44.67064 19.87282 31.74382 1.000 15.15112 254 PHE B C 1
ATOM 5415 O O . PHE B 1 205 ? 44.12341 20.70495 31.00980 1.000 17.35873 254 PHE B O 1
ATOM 5423 N N . ALA B 1 206 ? 44.15364 19.51364 32.91869 1.000 15.87645 255 ALA B N 1
ATOM 5424 C CA . ALA B 1 206 ? 42.91006 20.12853 33.37678 1.000 16.43235 255 ALA B CA 1
ATOM 5425 C C . ALA B 1 206 ? 43.13307 21.59017 33.75135 1.000 20.11660 255 ALA B C 1
ATOM 5426 O O . ALA B 1 206 ? 42.28030 22.44620 33.47962 1.000 17.98183 255 ALA B O 1
ATOM 5428 N N . GLU B 1 207 ? 44.28540 21.89481 34.36119 1.000 18.16995 256 GLU B N 1
ATOM 5429 C CA . GLU B 1 207 ? 44.65993 23.28157 34.63822 1.000 17.14553 256 GLU B CA 1
ATOM 5430 C C . GLU B 1 207 ? 44.91293 24.08123 33.36073 1.000 20.45020 256 GLU B C 1
ATOM 5431 O O . GLU B 1 207 ? 44.56618 25.26827 33.28872 1.000 19.60227 256 GLU B O 1
ATOM 5437 N N . ALA B 1 208 ? 45.51836 23.45963 32.34847 1.000 16.64369 257 ALA B N 1
ATOM 5438 C CA . ALA B 1 208 ? 45.88294 24.16970 31.12931 1.000 18.28546 257 ALA B CA 1
ATOM 5439 C C . ALA B 1 208 ? 44.68256 24.47429 30.25445 1.000 19.18625 257 ALA B C 1
ATOM 5440 O O . ALA B 1 208 ? 44.70589 25.45432 29.50250 1.000 18.54410 257 ALA B O 1
ATOM 5442 N N . GLY B 1 209 ? 43.64351 23.65106 30.33138 1.000 17.50166 258 GLY B N 1
ATOM 5443 C CA . GLY B 1 209 ? 42.41940 23.90250 29.60882 1.000 17.22581 258 GLY B CA 1
ATOM 5444 C C . GLY B 1 209 ? 41.95620 22.81393 28.65322 1.000 17.73457 258 GLY B C 1
ATOM 5445 O O . GLY B 1 209 ? 41.02756 23.05459 27.87870 1.000 20.06877 258 GLY B O 1
ATOM 5446 N N . ALA B 1 210 ? 42.54012 21.61180 28.68937 1.000 15.69041 259 ALA B N 1
ATOM 5447 C CA . ALA B 1 210 ? 42.14252 20.56828 27.74593 1.000 14.09940 259 ALA B CA 1
ATOM 5448 C C . ALA B 1 210 ? 40.81581 19.92616 28.14850 1.000 17.09268 259 ALA B C 1
ATOM 5449 O O . ALA B 1 210 ? 40.64391 19.50581 29.29499 1.000 18.03739 259 ALA B O 1
ATOM 5451 N N . ALA B 1 211 ? 39.90255 19.80752 27.18389 1.000 14.67463 260 ALA B N 1
ATOM 5452 C CA . ALA B 1 211 ? 38.62343 19.14403 27.40848 1.000 15.75759 260 ALA B CA 1
ATOM 5453 C C . ALA B 1 211 ? 38.76193 17.62595 27.40199 1.000 18.01623 260 ALA B C 1
ATOM 5454 O O . ALA B 1 211 ? 37.96055 16.92153 28.03904 1.000 17.02034 260 ALA B O 1
ATOM 5456 N N . ALA B 1 212 ? 39.73978 17.10235 26.66802 1.000 16.98478 261 ALA B N 1
ATOM 5457 C CA . ALA B 1 212 ? 39.92591 15.66082 26.58281 1.000 14.78554 261 ALA B CA 1
ATOM 5458 C C . ALA B 1 212 ? 41.39910 15.37532 26.36949 1.000 16.07535 261 ALA B C 1
ATOM 5459 O O . ALA B 1 212 ? 42.10759 16.17906 25.76360 1.000 14.02601 261 ALA B O 1
ATOM 5461 N N . VAL B 1 213 ? 41.85167 14.20793 26.84134 1.000 16.44236 262 VAL B N 1
ATOM 5462 C CA . VAL B 1 213 ? 43.24283 13.78929 26.66955 1.000 15.64545 262 VAL B CA 1
ATOM 5463 C C . VAL B 1 213 ? 43.24232 12.33957 26.22340 1.000 14.00005 262 VAL B C 1
ATOM 5464 O O . VAL B 1 213 ? 42.48366 11.53570 26.76462 1.000 14.30995 262 VAL B O 1
ATOM 5468 N N . HIS B 1 214 ? 44.11491 11.98706 25.27866 1.000 14.05240 263 HIS B N 1
ATOM 5469 C CA . HIS B 1 214 ? 44.25714 10.57778 24.92657 1.000 14.25766 263 HIS B CA 1
ATOM 5470 C C . HIS B 1 214 ? 45.56317 9.97677 25.44237 1.000 17.23695 263 HIS B C 1
ATOM 5471 O O . HIS B 1 214 ? 46.60703 10.63527 25.46764 1.000 17.04013 263 HIS B O 1
ATOM 5478 N N . PHE B 1 215 ? 45.47919 8.71091 25.86685 1.000 14.41156 264 PHE B N 1
ATOM 5479 C CA . PHE B 1 215 ? 46.60704 7.96138 26.41118 1.000 14.11037 264 PHE B CA 1
ATOM 5480 C C . PHE B 1 215 ? 46.70803 6.65561 25.62887 1.000 17.31675 264 PHE B C 1
ATOM 5481 O O . PHE B 1 215 ? 45.69305 6.00035 25.37575 1.000 16.15270 264 PHE B O 1
ATOM 5489 N N . GLU B 1 216 ? 47.91402 6.29562 25.20103 1.000 15.54924 265 GLU B N 1
ATOM 5490 C CA . GLU B 1 216 ? 48.08720 5.14241 24.32511 1.000 16.66673 265 GLU B CA 1
ATOM 5491 C C . GLU B 1 216 ? 48.85875 4.01320 25.00472 1.000 18.23006 265 GLU B C 1
ATOM 5492 O O . GLU B 1 216 ? 49.74294 4.23830 25.83748 1.000 16.44001 265 GLU B O 1
ATOM 5498 N N . ASP B 1 217 ? 48.51375 2.78870 24.63115 1.000 15.12686 266 ASP B N 1
ATOM 5499 C CA . ASP B 1 217 ? 49.00089 1.59445 25.32342 1.000 15.28973 266 ASP B CA 1
ATOM 5500 C C . ASP B 1 217 ? 50.40465 1.17502 24.91280 1.000 19.05050 266 ASP B C 1
ATOM 5501 O O . ASP B 1 217 ? 50.67821 -0.01777 24.77918 1.000 16.51270 266 ASP B O 1
ATOM 5506 N N . GLN B 1 218 ? 51.31817 2.12165 24.74975 1.000 20.23828 267 GLN B N 1
ATOM 5507 C CA . GLN B 1 218 ? 52.70705 1.81458 24.45857 1.000 20.71948 267 GLN B CA 1
ATOM 5508 C C . GLN B 1 218 ? 53.55838 2.01690 25.70766 1.000 20.68804 267 GLN B C 1
ATOM 5509 O O . GLN B 1 218 ? 53.16298 2.69031 26.66326 1.000 20.17275 267 GLN B O 1
ATOM 5515 N N . MET B 1 219 ? 54.73577 1.40614 25.69414 1.000 17.55479 268 MET B N 1
ATOM 5516 C CA . MET B 1 219 ? 55.65825 1.52006 26.81639 1.000 19.24334 268 MET B CA 1
ATOM 5517 C C . MET B 1 219 ? 56.32472 2.88501 26.78318 1.000 22.25320 268 MET B C 1
ATOM 5518 O O . MET B 1 219 ? 56.75973 3.33876 25.71868 1.000 25.19355 268 MET B O 1
ATOM 5523 N N . HIS B 1 220 ? 56.39909 3.53629 27.94032 1.000 22.40216 269 HIS B N 1
ATOM 5524 C CA . HIS B 1 220 ? 57.10853 4.80403 28.01758 1.000 27.35231 269 HIS B CA 1
ATOM 5525 C C . HIS B 1 220 ? 58.59719 4.55847 27.84616 1.000 29.83168 269 HIS B C 1
ATOM 5526 O O . HIS B 1 220 ? 59.17078 3.64812 28.44990 1.000 31.80057 269 HIS B O 1
ATOM 5533 N N . GLY B 1 221 ? 59.22598 5.38652 27.02899 1.000 33.71700 270 GLY B N 1
ATOM 5534 C CA . GLY B 1 221 ? 60.61298 5.18971 26.68789 1.000 38.48761 270 GLY B CA 1
ATOM 5535 C C . GLY B 1 221 ? 60.80128 4.92674 25.22673 1.000 47.60743 270 GLY B C 1
ATOM 5536 O O . GLY B 1 221 ? 61.94101 4.75272 24.78211 1.000 61.26344 270 GLY B O 1
ATOM 5537 N N . GLY B 1 222 ? 59.71451 4.86515 24.47199 1.000 55.19459 271 GLY B N 1
ATOM 5538 C CA . GLY B 1 222 ? 59.79019 4.89213 23.03074 1.000 55.45489 271 GLY B CA 1
ATOM 5539 C C . GLY B 1 222 ? 59.94081 3.53633 22.38346 1.000 58.10360 271 GLY B C 1
ATOM 5540 O O . GLY B 1 222 ? 60.01093 2.47536 23.01932 1.000 56.28503 271 GLY B O 1
ATOM 5541 N N . LYS B 1 223 ? 60.01425 3.60230 21.06229 1.000 59.33412 272 LYS B N 1
ATOM 5542 C CA . LYS B 1 223 ? 60.06590 2.41890 20.22762 1.000 57.38897 272 LYS B CA 1
ATOM 5543 C C . LYS B 1 223 ? 61.45543 1.78578 20.25563 1.000 58.27323 272 LYS B C 1
ATOM 5544 O O . LYS B 1 223 ? 62.45988 2.44531 20.54456 1.000 60.57881 272 LYS B O 1
ATOM 5550 N N . LYS B 1 224 ? 61.50052 0.48527 19.98008 1.000 51.54196 273 LYS B N 1
ATOM 5551 C CA . LYS B 1 224 ? 62.77102 -0.16577 19.70602 1.000 58.22897 273 LYS B CA 1
ATOM 5552 C C . LYS B 1 224 ? 63.30882 0.33180 18.36624 1.000 60.95429 273 LYS B C 1
ATOM 5553 O O . LYS B 1 224 ? 62.54659 0.66094 17.45109 1.000 57.01346 273 LYS B O 1
ATOM 5559 N N . CYS B 1 225 ? 64.63271 0.41563 18.25997 1.000 62.66903 274 CYS B N 1
ATOM 5560 C CA . CYS B 1 225 ? 65.27025 0.86827 17.03233 1.000 66.99225 274 CYS B CA 1
ATOM 5561 C C . CYS B 1 225 ? 66.20512 -0.20765 16.48895 1.000 68.84056 274 CYS B C 1
ATOM 5562 O O . CYS B 1 225 ? 66.70351 -1.06319 17.22706 1.000 65.92712 274 CYS B O 1
ATOM 5565 N N . GLY B 1 226 ? 66.42716 -0.15890 15.18308 1.000 71.56399 275 GLY B N 1
ATOM 5566 C CA . GLY B 1 226 ? 67.35484 -1.07319 14.51831 1.000 74.36061 275 GLY B CA 1
ATOM 5567 C C . GLY B 1 226 ? 66.65209 -2.34008 14.04306 1.000 73.18871 275 GLY B C 1
ATOM 5568 O O . GLY B 1 226 ? 65.70564 -2.26912 13.25903 1.000 72.87095 275 GLY B O 1
ATOM 5569 N N . HIS B 1 227 ? 67.12533 -3.48924 14.51930 1.000 75.75574 276 HIS B N 1
ATOM 5570 C CA . HIS B 1 227 ? 66.52530 -4.76693 14.15654 1.000 74.39552 276 HIS B CA 1
ATOM 5571 C C . HIS B 1 227 ? 65.20073 -4.95197 14.88872 1.000 69.23719 276 HIS B C 1
ATOM 5572 O O . HIS B 1 227 ? 65.12993 -4.80094 16.11320 1.000 67.10348 276 HIS B O 1
ATOM 5579 N N . LEU B 1 228 ? 64.15221 -5.28308 14.13073 1.000 65.68426 277 LEU B N 1
ATOM 5580 C CA . LEU B 1 228 ? 62.78630 -5.36362 14.65367 1.000 67.39746 277 LEU B CA 1
ATOM 5581 C C . LEU B 1 228 ? 62.34383 -4.02483 15.24186 1.000 62.47766 277 LEU B C 1
ATOM 5582 O O . LEU B 1 228 ? 61.63097 -3.97018 16.24729 1.000 56.21617 277 LEU B O 1
ATOM 5587 N N . ALA B 1 229 ? 62.77655 -2.93600 14.60891 1.000 60.92553 278 ALA B N 1
ATOM 5588 C CA . ALA B 1 229 ? 62.37157 -1.60735 15.04329 1.000 58.69222 278 ALA B CA 1
ATOM 5589 C C . ALA B 1 229 ? 60.85659 -1.47285 14.97024 1.000 55.84441 278 ALA B C 1
ATOM 5590 O O . ALA B 1 229 ? 60.21448 -1.98439 14.04775 1.000 51.68211 278 ALA B O 1
ATOM 5592 N N . GLY B 1 230 ? 60.28292 -0.80342 15.96086 1.000 48.19698 279 GLY B N 1
ATOM 5593 C CA . GLY B 1 230 ? 58.85244 -0.59593 15.98418 1.000 43.94681 279 GLY B CA 1
ATOM 5594 C C . GLY B 1 230 ? 58.35769 -0.31731 17.39197 1.000 37.07404 279 GLY B C 1
ATOM 5595 O O . GLY B 1 230 ? 59.13114 -0.24109 18.34678 1.000 34.36324 279 GLY B O 1
ATOM 5596 N N . LYS B 1 231 ? 57.04074 -0.18867 17.48781 1.000 28.67088 280 LYS B N 1
ATOM 5597 C CA . LYS B 1 231 ? 56.38623 0.13981 18.74212 1.000 27.08037 280 LYS B CA 1
ATOM 5598 C C . LYS B 1 231 ? 56.46910 -1.01718 19.73860 1.000 20.64327 280 LYS B C 1
ATOM 5599 O O . LYS B 1 231 ? 56.55009 -2.19213 19.36450 1.000 24.25029 280 LYS B O 1
ATOM 5605 N N . VAL B 1 232 ? 56.42531 -0.67114 21.02287 1.000 21.49577 281 VAL B N 1
ATOM 5606 C CA . VAL B 1 232 ? 56.36891 -1.64895 22.11074 1.000 18.87900 281 VAL B CA 1
ATOM 5607 C C . VAL B 1 232 ? 55.09711 -1.37978 22.90758 1.000 19.24951 281 VAL B C 1
ATOM 5608 O O . VAL B 1 232 ? 54.90269 -0.26848 23.41363 1.000 16.42743 281 VAL B O 1
ATOM 5612 N N . LEU B 1 233 ? 54.22892 -2.38723 23.00338 1.000 16.34590 282 LEU B N 1
ATOM 5613 C CA . LEU B 1 233 ? 53.00432 -2.29554 23.78466 1.000 16.60813 282 LEU B CA 1
ATOM 5614 C C . LEU B 1 233 ? 53.27143 -2.56621 25.26159 1.000 19.27953 282 LEU B C 1
ATOM 5615 O O . LEU B 1 233 ? 54.21939 -3.26838 25.61116 1.000 17.87480 282 LEU B O 1
ATOM 5620 N N . VAL B 1 234 ? 52.40242 -2.03659 26.13364 1.000 16.37839 283 VAL B N 1
ATOM 5621 C CA . VAL B 1 234 ? 52.35067 -2.52067 27.51433 1.000 17.63642 283 VAL B CA 1
ATOM 5622 C C . VAL B 1 234 ? 51.23849 -3.56373 27.62349 1.000 18.16774 283 VAL B C 1
ATOM 5623 O O . VAL B 1 234 ? 50.50206 -3.79766 26.65789 1.000 16.55641 283 VAL B O 1
ATOM 5627 N N . SER B 1 235 ? 51.11741 -4.19311 28.78703 1.000 18.81966 284 SER B N 1
ATOM 5628 C CA . SER B 1 235 ? 50.02568 -5.13689 29.01947 1.000 17.60027 284 SER B CA 1
ATOM 5629 C C . SER B 1 235 ? 48.68481 -4.41779 29.04773 1.000 19.69554 284 SER B C 1
ATOM 5630 O O . SER B 1 235 ? 48.59151 -3.21230 29.31199 1.000 16.48456 284 SER B O 1
ATOM 5633 N N . THR B 1 236 ? 47.62650 -5.18656 28.77206 1.000 17.22784 285 THR B N 1
ATOM 5634 C CA . THR B 1 236 ? 46.28312 -4.62148 28.82474 1.000 17.75640 285 THR B CA 1
ATOM 5635 C C . THR B 1 236 ? 46.03039 -3.95320 30.17616 1.000 17.96347 285 THR B C 1
ATOM 5636 O O . THR B 1 236 ? 45.56491 -2.80375 30.24337 1.000 17.39875 285 THR B O 1
ATOM 5640 N N . GLY B 1 237 ? 46.36494 -4.64625 31.26579 1.000 17.45878 286 GLY B N 1
ATOM 5641 C CA . GLY B 1 237 ? 46.07611 -4.12475 32.58983 1.000 18.46107 286 GLY B CA 1
ATOM 5642 C C . GLY B 1 237 ? 46.88646 -2.89542 32.94656 1.000 19.62014 286 GLY B C 1
ATOM 5643 O O . GLY B 1 237 ? 46.39891 -2.01195 33.66364 1.000 18.88635 286 GLY B O 1
ATOM 5644 N N . GLU B 1 238 ? 48.12533 -2.81057 32.45639 1.000 17.27883 287 GLU B N 1
ATOM 5645 C CA . GLU B 1 238 ? 48.91213 -1.59995 32.69365 1.000 19.68064 287 GLU B CA 1
ATOM 5646 C C . GLU B 1 238 ? 48.23356 -0.38378 32.09634 1.000 19.76137 287 GLU B C 1
ATOM 5647 O O . GLU B 1 238 ? 48.19579 0.68082 32.72159 1.000 18.38629 287 GLU B O 1
ATOM 5653 N N . HIS B 1 239 ? 47.69424 -0.51141 30.88513 1.000 16.66190 288 HIS B N 1
ATOM 5654 C CA . HIS B 1 239 ? 47.06519 0.66244 30.28701 1.000 17.83295 288 HIS B CA 1
ATOM 5655 C C . HIS B 1 239 ? 45.75795 1.01105 30.98730 1.000 18.79551 288 HIS B C 1
ATOM 5656 O O . HIS B 1 239 ? 45.42777 2.19007 31.14377 1.000 15.93221 288 HIS B O 1
ATOM 5663 N N . ILE B 1 240 ? 45.00617 0.00578 31.43053 1.000 18.37620 289 ILE B N 1
ATOM 5664 C CA . ILE B 1 240 ? 43.79653 0.28281 32.21114 1.000 17.42887 289 ILE B CA 1
ATOM 5665 C C . ILE B 1 240 ? 44.12662 1.08191 33.46898 1.000 17.27508 289 ILE B C 1
ATOM 5666 O O . ILE B 1 240 ? 43.41041 2.03165 33.82511 1.000 18.35114 289 ILE B O 1
ATOM 5671 N N . ASN B 1 241 ? 45.22710 0.74388 34.14961 1.000 15.67819 290 ASN B N 1
ATOM 5672 C CA . ASN B 1 241 ? 45.59488 1.50163 35.35202 1.000 17.48104 290 ASN B CA 1
ATOM 5673 C C . ASN B 1 241 ? 45.90042 2.96330 35.03456 1.000 15.47618 290 ASN B C 1
ATOM 5674 O O . ASN B 1 241 ? 45.61276 3.85286 35.84088 1.000 16.90824 290 ASN B O 1
ATOM 5679 N N . ARG B 1 242 ? 46.49142 3.23284 33.87320 1.000 15.96383 291 ARG B N 1
ATOM 5680 C CA . ARG B 1 242 ? 46.72172 4.61869 33.47636 1.000 15.33409 291 ARG B CA 1
ATOM 5681 C C . ARG B 1 242 ? 45.40610 5.35956 33.27723 1.000 18.05199 291 ARG B C 1
ATOM 5682 O O . ARG B 1 242 ? 45.24848 6.50375 33.72585 1.000 15.71763 291 ARG B O 1
ATOM 5690 N N . LEU B 1 243 ? 44.46924 4.74459 32.54669 1.000 15.44472 292 LEU B N 1
ATOM 5691 C CA . LEU B 1 243 ? 43.15739 5.35889 32.35128 1.000 15.42108 292 LEU B CA 1
ATOM 5692 C C . LEU B 1 243 ? 42.47245 5.63324 33.68967 1.000 19.95532 292 LEU B C 1
ATOM 5693 O O . LEU B 1 243 ? 41.87737 6.70455 33.89129 1.000 16.78099 292 LEU B O 1
ATOM 5698 N N . THR B 1 244 ? 42.55015 4.67419 34.61770 1.000 18.12838 293 THR B N 1
ATOM 5699 C CA . THR B 1 244 ? 41.96182 4.84285 35.94588 1.000 19.31909 293 THR B CA 1
ATOM 5700 C C . THR B 1 244 ? 42.65829 5.94708 36.74440 1.000 18.23204 293 THR B C 1
ATOM 5701 O O . THR B 1 244 ? 41.99688 6.71100 37.45577 1.000 20.23195 293 THR B O 1
ATOM 5705 N N . ALA B 1 245 ? 43.98745 6.06887 36.62107 1.000 17.75559 294 ALA B N 1
ATOM 5706 C CA . ALA B 1 245 ? 44.69806 7.12644 37.33740 1.000 19.46545 294 ALA B CA 1
ATOM 5707 C C . ALA B 1 245 ? 44.24972 8.50593 36.87659 1.000 17.89003 294 ALA B C 1
ATOM 5708 O O . ALA B 1 245 ? 44.05109 9.41423 37.69796 1.000 18.21138 294 ALA B O 1
ATOM 5710 N N . ALA B 1 246 ? 44.09798 8.69042 35.56673 1.000 17.73365 295 ALA B N 1
ATOM 5711 C CA . ALA B 1 246 ? 43.67189 9.98558 35.04797 1.000 17.45590 295 ALA B CA 1
ATOM 5712 C C . ALA B 1 246 ? 42.27452 10.32450 35.53394 1.000 19.63215 295 ALA B C 1
ATOM 5713 O O . ALA B 1 246 ? 42.00070 11.46475 35.93524 1.000 20.24048 295 ALA B O 1
ATOM 5715 N N . ARG B 1 247 ? 41.36922 9.34483 35.48707 1.000 15.98541 296 ARG B N 1
ATOM 5716 C CA . ARG B 1 247 ? 40.01255 9.57909 35.97108 1.000 18.83077 296 ARG B CA 1
ATOM 5717 C C . ARG B 1 247 ? 40.01544 9.89263 37.46229 1.000 18.72940 296 ARG B C 1
ATOM 5718 O O . ARG B 1 247 ? 39.25140 10.74831 37.92466 1.000 18.42466 296 ARG B O 1
ATOM 5726 N N . MET B 1 248 ? 40.85632 9.20267 38.23747 1.000 18.87901 297 MET B N 1
ATOM 5727 C CA . MET B 1 248 ? 40.89360 9.49047 39.66807 1.000 21.77377 297 MET B CA 1
ATOM 5728 C C . MET B 1 248 ? 41.33095 10.92419 39.92317 1.000 20.25358 297 MET B C 1
ATOM 5729 O O . MET B 1 248 ? 40.75091 11.62062 40.76936 1.000 19.37906 297 MET B O 1
ATOM 5734 N N . GLN B 1 249 ? 42.33748 11.40177 39.18636 1.000 17.59400 298 GLN B N 1
ATOM 5735 C CA . GLN B 1 249 ? 42.77707 12.77863 39.39485 1.000 14.82515 298 GLN B CA 1
ATOM 5736 C C . GLN B 1 249 ? 41.67879 13.76804 39.04401 1.000 16.64070 298 GLN B C 1
ATOM 5737 O O . GLN B 1 249 ? 41.44571 14.73309 39.78042 1.000 19.84906 298 GLN B O 1
ATOM 5743 N N . TRP B 1 250 ? 40.99952 13.56146 37.92292 1.000 17.37341 299 TRP B N 1
ATOM 5744 C CA . TRP B 1 250 ? 39.92680 14.48525 37.56685 1.000 18.89842 299 TRP B CA 1
ATOM 5745 C C . TRP B 1 250 ? 38.76562 14.39401 38.56145 1.000 18.03006 299 TRP B C 1
ATOM 5746 O O . TRP B 1 250 ? 38.14622 15.41185 38.88872 1.000 17.33331 299 TRP B O 1
ATOM 5757 N N . ASP B 1 251 ? 38.47515 13.19336 39.07274 1.000 18.04075 300 ASP B N 1
ATOM 5758 C CA . ASP B 1 251 ? 37.47532 13.05904 40.13752 1.000 20.25548 300 ASP B CA 1
ATOM 5759 C C . ASP B 1 251 ? 37.86725 13.87859 41.36970 1.000 19.80868 300 ASP B C 1
ATOM 5760 O O . ASP B 1 251 ? 37.03435 14.58030 41.95600 1.000 20.64717 300 ASP B O 1
ATOM 5765 N N . ILE B 1 252 ? 39.13594 13.80525 41.77900 1.000 19.26587 301 ILE B N 1
ATOM 5766 C CA . ILE B 1 252 ? 39.59683 14.60350 42.91553 1.000 19.63568 301 ILE B CA 1
ATOM 5767 C C . ILE B 1 252 ? 39.40671 16.09278 42.63650 1.000 22.57868 301 ILE B C 1
ATOM 5768 O O . ILE B 1 252 ? 38.93018 16.84656 43.49748 1.000 22.97743 301 ILE B O 1
ATOM 5773 N N . MET B 1 253 ? 39.71807 16.53057 41.41267 1.000 20.06340 302 MET B N 1
ATOM 5774 C CA . MET B 1 253 ? 39.57041 17.93165 41.03515 1.000 18.91489 302 MET B CA 1
ATOM 5775 C C . MET B 1 253 ? 38.12295 18.34664 40.81076 1.000 19.77226 302 MET B C 1
ATOM 5776 O O . MET B 1 253 ? 37.85831 19.55256 40.70189 1.000 21.29930 302 MET B O 1
ATOM 5781 N N . GLY B 1 254 ? 37.19559 17.39383 40.72384 1.000 19.37997 303 GLY B N 1
ATOM 5782 C CA . GLY B 1 254 ? 35.80780 17.69987 40.43429 1.000 19.83509 303 GLY B CA 1
ATOM 5783 C C . GLY B 1 254 ? 35.52218 18.05034 38.99026 1.000 22.27678 303 GLY B C 1
ATOM 5784 O O . GLY B 1 254 ? 34.49566 18.67673 38.70382 1.000 22.58343 303 GLY B O 1
ATOM 5785 N N . THR B 1 255 ? 36.39739 17.67108 38.06766 1.000 19.79272 304 THR B N 1
ATOM 5786 C CA . THR B 1 255 ? 36.28348 18.04567 36.66606 1.000 19.70715 304 THR B CA 1
ATOM 5787 C C . THR B 1 255 ? 35.81216 16.85269 35.83419 1.000 19.23748 304 THR B C 1
ATOM 5788 O O . THR B 1 255 ? 35.95851 15.69134 36.23373 1.000 21.78846 304 THR B O 1
ATOM 5792 N N . GLU B 1 256 ? 35.20248 17.15143 34.68101 1.000 17.76993 305 GLU B N 1
ATOM 5793 C CA . GLU B 1 256 ? 34.57205 16.14559 33.82553 1.000 22.61285 305 GLU B CA 1
ATOM 5794 C C . GLU B 1 256 ? 35.33659 15.91467 32.52466 1.000 18.78981 305 GLU B C 1
ATOM 5795 O O . GLU B 1 256 ? 34.73619 15.51975 31.52399 1.000 20.98238 305 GLU B O 1
ATOM 5801 N N . ASN B 1 257 ? 36.64375 16.17610 32.50942 1.000 16.33417 306 ASN B N 1
ATOM 5802 C CA . ASN B 1 257 ? 37.42195 16.00771 31.28503 1.000 17.53957 306 ASN B CA 1
ATOM 5803 C C . ASN B 1 257 ? 37.28197 14.58557 30.74507 1.000 17.54637 306 ASN B C 1
ATOM 5804 O O . ASN B 1 257 ? 37.06546 13.63083 31.49666 1.000 17.27009 306 ASN B O 1
ATOM 5809 N N . LEU B 1 258 ? 37.39243 14.43770 29.42128 1.000 17.79421 307 LEU B N 1
ATOM 5810 C CA . LEU B 1 258 ? 37.15091 13.13389 28.79342 1.000 15.01325 307 LEU B CA 1
ATOM 5811 C C . LEU B 1 258 ? 38.43426 12.32947 28.67524 1.000 17.78636 307 LEU B C 1
ATOM 5812 O O . LEU B 1 258 ? 39.45088 12.85039 28.20447 1.000 15.50587 307 LEU B O 1
ATOM 5817 N N . VAL B 1 259 ? 38.35982 11.05603 29.07987 1.000 14.01577 308 VAL B N 1
ATOM 5818 C CA . VAL B 1 259 ? 39.43276 10.07286 28.91615 1.000 18.45677 308 VAL B CA 1
ATOM 5819 C C . VAL B 1 259 ? 39.29890 9.44424 27.53636 1.000 16.02826 308 VAL B C 1
ATOM 5820 O O . VAL B 1 259 ? 38.24011 8.90471 27.19923 1.000 21.27915 308 VAL B O 1
ATOM 5824 N N . ILE B 1 260 ? 40.36664 9.48676 26.74050 1.000 14.80343 309 ILE B N 1
ATOM 5825 C CA . ILE B 1 260 ? 40.39707 8.80033 25.44955 1.000 16.15726 309 ILE B CA 1
ATOM 5826 C C . ILE B 1 260 ? 41.45798 7.71259 25.52634 1.000 16.92378 309 ILE B C 1
ATOM 5827 O O . ILE B 1 260 ? 42.61428 7.99707 25.86305 1.000 17.38070 309 ILE B O 1
ATOM 5832 N N . ALA B 1 261 ? 41.05725 6.46166 25.26618 1.000 17.97000 310 ALA B N 1
ATOM 5833 C CA . ALA B 1 261 ? 41.98064 5.32567 25.26655 1.000 17.21749 310 ALA B CA 1
ATOM 5834 C C . ALA B 1 261 ? 42.37111 4.98637 23.83203 1.000 18.95936 310 ALA B C 1
ATOM 5835 O O . ALA B 1 261 ? 41.50733 4.71736 22.99200 1.000 18.86108 310 ALA B O 1
ATOM 5837 N N . ARG B 1 262 ? 43.67271 4.99674 23.55367 1.000 16.12769 311 ARG B N 1
ATOM 5838 C CA . ARG B 1 262 ? 44.21222 4.69174 22.23845 1.000 17.19758 311 ARG B CA 1
ATOM 5839 C C . ARG B 1 262 ? 44.95177 3.36427 22.30821 1.000 17.44001 311 ARG B C 1
ATOM 5840 O O . ARG B 1 262 ? 45.70515 3.12533 23.25481 1.000 15.87512 311 ARG B O 1
ATOM 5848 N N . THR B 1 263 ? 44.71582 2.49047 21.33196 1.000 18.09990 312 THR B N 1
ATOM 5849 C CA . THR B 1 263 ? 45.53025 1.28952 21.17979 1.000 16.93048 312 THR B CA 1
ATOM 5850 C C . THR B 1 263 ? 46.21481 1.28571 19.81337 1.000 22.04373 312 THR B C 1
ATOM 5851 O O . THR B 1 263 ? 45.62223 1.66485 18.79024 1.000 19.97680 312 THR B O 1
ATOM 5855 N N . ASP B 1 264 ? 47.48834 0.87936 19.81837 1.000 19.29671 313 ASP B N 1
ATOM 5856 C CA . ASP B 1 264 ? 48.26935 0.63888 18.61178 1.000 20.94329 313 ASP B CA 1
ATOM 5857 C C . ASP B 1 264 ? 48.60831 -0.83921 18.46351 1.000 19.21487 313 ASP B C 1
ATOM 5858 O O . ASP B 1 264 ? 49.59902 -1.19567 17.81712 1.000 19.88090 313 ASP B O 1
ATOM 5863 N N . SER B 1 265 ? 47.80765 -1.71351 19.05441 1.000 17.36745 314 SER B N 1
ATOM 5864 C CA . SER B 1 265 ? 48.09730 -3.13389 18.89444 1.000 16.46294 314 SER B CA 1
ATOM 5865 C C . SER B 1 265 ? 47.76783 -3.66122 17.49446 1.000 21.33313 314 SER B C 1
ATOM 5866 O O . SER B 1 265 ? 48.00171 -4.84473 17.22953 1.000 18.41511 314 SER B O 1
ATOM 5869 N N . GLU B 1 266 ? 47.20022 -2.83834 16.60347 1.000 14.33470 315 GLU B N 1
ATOM 5870 C CA . GLU B 1 266 ? 47.07037 -3.25279 15.21265 1.000 21.50460 315 GLU B CA 1
ATOM 5871 C C . GLU B 1 266 ? 48.43034 -3.36363 14.54770 1.000 20.70215 315 GLU B C 1
ATOM 5872 O O . GLU B 1 266 ? 48.58873 -4.14788 13.60659 1.000 19.91305 315 GLU B O 1
ATOM 5878 N N . SER B 1 267 ? 49.41879 -2.61167 15.02144 1.000 19.48744 316 SER B N 1
ATOM 5879 C CA . SER B 1 267 ? 50.74151 -2.64008 14.41417 1.000 21.85785 316 SER B CA 1
ATOM 5880 C C . SER B 1 267 ? 51.88771 -2.95397 15.37576 1.000 19.88556 316 SER B C 1
ATOM 5881 O O . SER B 1 267 ? 52.97482 -3.29863 14.89856 1.000 22.34417 316 SER B O 1
ATOM 5884 N N . GLY B 1 268 ? 51.68963 -2.88548 16.69071 1.000 19.86327 317 GLY B N 1
ATOM 5885 C CA . GLY B 1 268 ? 52.78415 -3.13540 17.62230 1.000 21.46402 317 GLY B CA 1
ATOM 5886 C C . GLY B 1 268 ? 53.11504 -4.62264 17.70615 1.000 20.19414 317 GLY B C 1
ATOM 5887 O O . GLY B 1 268 ? 52.25137 -5.43153 18.07992 1.000 20.58090 317 GLY B O 1
ATOM 5888 N N . ARG B 1 269 ? 54.36056 -4.99324 17.38869 1.000 18.80255 318 ARG B N 1
ATOM 5889 C CA . ARG B 1 269 ? 54.77819 -6.39312 17.30588 1.000 20.23989 318 ARG B CA 1
ATOM 5890 C C . ARG B 1 269 ? 55.63061 -6.83523 18.48768 1.000 19.66038 318 ARG B C 1
ATOM 5891 O O . ARG B 1 269 ? 56.19384 -7.94190 18.46119 1.000 18.18919 318 ARG B O 1
ATOM 5899 N N . LEU B 1 270 ? 55.74388 -6.00182 19.51522 1.000 18.03060 319 LEU B N 1
ATOM 5900 C CA . LEU B 1 270 ? 56.48833 -6.30917 20.73064 1.000 16.66970 319 LEU B CA 1
ATOM 5901 C C . LEU B 1 270 ? 55.64919 -5.88099 21.91999 1.000 17.58494 319 LEU B C 1
ATOM 5902 O O . LEU B 1 270 ? 54.90315 -4.90295 21.83495 1.000 18.02872 319 LEU B O 1
ATOM 5907 N N . ILE B 1 271 ? 55.78605 -6.59347 23.03383 1.000 16.30596 320 ILE B N 1
ATOM 5908 C CA . ILE B 1 271 ? 55.09843 -6.22688 24.26825 1.000 13.98842 320 ILE B CA 1
ATOM 5909 C C . ILE B 1 271 ? 56.09149 -6.30489 25.42252 1.000 17.39831 320 ILE B C 1
ATOM 5910 O O . ILE B 1 271 ? 56.95982 -7.18633 25.46014 1.000 16.51255 320 ILE B O 1
ATOM 5915 N N . SER B 1 272 ? 56.00433 -5.33969 26.33684 1.000 16.64491 321 SER B N 1
ATOM 5916 C CA . SER B 1 272 ? 57.01562 -5.18340 27.37565 1.000 18.82283 321 SER B CA 1
ATOM 5917 C C . SER B 1 272 ? 56.83283 -6.13324 28.55726 1.000 21.66437 321 SER B C 1
ATOM 5918 O O . SER B 1 272 ? 57.73915 -6.24004 29.38969 1.000 21.52233 321 SER B O 1
ATOM 5921 N N . ASN B 1 273 ? 55.70035 -6.82528 28.65521 1.000 18.96832 322 ASN B N 1
ATOM 5922 C CA . ASN B 1 273 ? 55.32665 -7.49293 29.90009 1.000 22.47158 322 ASN B CA 1
ATOM 5923 C C . ASN B 1 273 ? 54.30027 -8.56536 29.56164 1.000 19.74557 322 ASN B C 1
ATOM 5924 O O . ASN B 1 273 ? 53.31837 -8.26927 28.87893 1.000 20.71113 322 ASN B O 1
ATOM 5929 N N . ASN B 1 274 ? 54.51565 -9.79372 30.03551 1.000 16.58541 323 ASN B N 1
ATOM 5930 C CA . ASN B 1 274 ? 53.60622 -10.90292 29.75955 1.000 19.00636 323 ASN B CA 1
ATOM 5931 C C . ASN B 1 274 ? 52.69701 -11.25236 30.94083 1.000 22.19093 323 ASN B C 1
ATOM 5932 O O . ASN B 1 274 ? 52.12272 -12.34514 30.95178 1.000 19.57656 323 ASN B O 1
ATOM 5937 N N . ILE B 1 275 ? 52.55096 -10.36424 31.92870 1.000 17.97125 324 ILE B N 1
ATOM 5938 C CA . ILE B 1 275 ? 51.88049 -10.75642 33.17134 1.000 19.99309 324 ILE B CA 1
ATOM 5939 C C . ILE B 1 275 ? 50.36654 -10.95315 32.98814 1.000 20.16269 324 ILE B C 1
ATOM 5940 O O . ILE B 1 275 ? 49.75099 -11.69079 33.76501 1.000 19.87981 324 ILE B O 1
ATOM 5945 N N . ASP B 1 276 ? 49.75579 -10.35616 31.96659 1.000 17.51285 325 ASP B N 1
ATOM 5946 C CA . ASP B 1 276 ? 48.29876 -10.24840 31.86150 1.000 17.96591 325 ASP B CA 1
ATOM 5947 C C . ASP B 1 276 ? 47.76993 -11.32542 30.91287 1.000 17.94700 325 ASP B C 1
ATOM 5948 O O . ASP B 1 276 ? 48.11735 -11.34593 29.72865 1.000 16.60257 325 ASP B O 1
ATOM 5953 N N . ALA B 1 277 ? 46.94324 -12.23203 31.44433 1.000 18.13151 326 ALA B N 1
ATOM 5954 C CA . ALA B 1 277 ? 46.41416 -13.33331 30.64125 1.000 16.91419 326 ALA B CA 1
ATOM 5955 C C . ALA B 1 277 ? 45.61938 -12.85808 29.41998 1.000 18.86489 326 ALA B C 1
ATOM 5956 O O . ALA B 1 277 ? 45.52700 -13.58179 28.42527 1.000 16.50148 326 ALA B O 1
ATOM 5958 N N . ARG B 1 278 ? 45.03527 -11.65652 29.46197 1.000 16.78437 327 ARG B N 1
ATOM 5959 C CA . ARG B 1 278 ? 44.31229 -11.14576 28.29824 1.000 18.11377 327 ARG B CA 1
ATOM 5960 C C . ARG B 1 278 ? 45.21052 -10.92032 27.08320 1.000 17.81830 327 ARG B C 1
ATOM 5961 O O . ARG B 1 278 ? 44.70265 -10.80055 25.96378 1.000 20.67219 327 ARG B O 1
ATOM 5969 N N . ASP B 1 279 ? 46.52764 -10.84831 27.27255 1.000 15.07332 328 ASP B N 1
ATOM 5970 C CA . ASP B 1 279 ? 47.46740 -10.73328 26.16525 1.000 15.16115 328 ASP B CA 1
ATOM 5971 C C . ASP B 1 279 ? 48.03939 -12.07274 25.70251 1.000 19.15295 328 ASP B C 1
ATOM 5972 O O . ASP B 1 279 ? 48.71586 -12.11111 24.66471 1.000 17.10053 328 ASP B O 1
ATOM 5977 N N . HIS B 1 280 ? 47.77688 -13.16243 26.42577 1.000 17.88213 329 HIS B N 1
ATOM 5978 C CA . HIS B 1 280 ? 48.56132 -14.37897 26.20992 1.000 19.14919 329 HIS B CA 1
ATOM 5979 C C . HIS B 1 280 ? 48.26878 -15.01732 24.85640 1.000 19.09476 329 HIS B C 1
ATOM 5980 O O . HIS B 1 280 ? 49.16145 -15.63733 24.27701 1.000 19.42931 329 HIS B O 1
ATOM 5987 N N . GLU B 1 281 ? 47.05902 -14.84835 24.31228 1.000 18.53997 330 GLU B N 1
ATOM 5988 C CA . GLU B 1 281 ? 46.77222 -15.48760 23.02580 1.000 18.97460 330 GLU B CA 1
ATOM 5989 C C . GLU B 1 281 ? 47.56867 -14.88797 21.87155 1.000 20.60970 330 GLU B C 1
ATOM 5990 O O . GLU B 1 281 ? 47.60756 -15.50075 20.79892 1.000 19.87271 330 GLU B O 1
ATOM 5996 N N . PHE B 1 282 ? 48.18580 -13.70699 22.05648 1.000 16.22068 331 PHE B N 1
ATOM 5997 C CA . PHE B 1 282 ? 48.93873 -13.04076 21.00057 1.000 18.10922 331 PHE B CA 1
ATOM 5998 C C . PHE B 1 282 ? 50.45033 -13.15273 21.15584 1.000 16.88320 331 PHE B C 1
ATOM 5999 O O . PHE B 1 282 ? 51.17435 -12.79615 20.22758 1.000 18.72805 331 PHE B O 1
ATOM 6007 N N . ILE B 1 283 ? 50.94347 -13.63619 22.26761 1.000 18.36171 332 ILE B N 1
ATOM 6008 C CA . ILE B 1 283 ? 52.38957 -13.67683 22.45990 1.000 16.93841 332 ILE B CA 1
ATOM 6009 C C . ILE B 1 283 ? 52.97935 -14.87944 21.73100 1.000 21.18970 332 ILE B C 1
ATOM 6010 O O . ILE B 1 283 ? 52.38899 -15.96798 21.70793 1.000 20.53338 332 ILE B O 1
ATOM 6015 N N . LEU B 1 284 ? 54.14341 -14.67373 21.10464 1.000 18.74163 333 LEU B N 1
ATOM 6016 C CA . LEU B 1 284 ? 54.75142 -15.63591 20.19224 1.000 17.33071 333 LEU B CA 1
ATOM 6017 C C . LEU B 1 284 ? 55.94884 -16.32474 20.84419 1.000 23.08704 333 LEU B C 1
ATOM 6018 O O . LEU B 1 284 ? 56.61388 -15.75268 21.70828 1.000 16.53490 333 LEU B O 1
ATOM 6023 N N . GLY B 1 285 ? 56.21341 -17.57402 20.43086 1.000 20.39486 334 GLY B N 1
ATOM 6024 C CA . GLY B 1 285 ? 57.28755 -18.35520 21.01921 1.000 20.01093 334 GLY B CA 1
ATOM 6025 C C . GLY B 1 285 ? 57.84875 -19.36504 20.03155 1.000 23.77498 334 GLY B C 1
ATOM 6026 O O . GLY B 1 285 ? 57.29692 -19.57972 18.94778 1.000 20.88371 334 GLY B O 1
ATOM 6027 N N . VAL B 1 286 ? 58.99092 -19.97036 20.41017 1.000 24.04020 335 VAL B N 1
ATOM 6028 C CA . VAL B 1 286 ? 59.65688 -20.97517 19.57479 1.000 24.01042 335 VAL B CA 1
ATOM 6029 C C . VAL B 1 286 ? 59.12659 -22.35842 19.91664 1.000 23.14126 335 VAL B C 1
ATOM 6030 O O . VAL B 1 286 ? 58.66773 -22.61862 21.03220 1.000 24.37012 335 VAL B O 1
ATOM 6034 N N . THR B 1 287 ? 59.21573 -23.27433 18.94519 1.000 24.71012 336 THR B N 1
ATOM 6035 C CA . THR B 1 287 ? 58.88072 -24.67716 19.17393 1.000 23.50182 336 THR B CA 1
ATOM 6036 C C . THR B 1 287 ? 60.07798 -25.61652 19.05123 1.000 33.37225 336 THR B C 1
ATOM 6037 O O . THR B 1 287 ? 59.89885 -26.83687 19.14903 1.000 29.77255 336 THR B O 1
ATOM 6041 N N . ASP B 1 288 ? 61.28706 -25.08833 18.85089 1.000 31.70085 337 ASP B N 1
ATOM 6042 C CA . ASP B 1 288 ? 62.48103 -25.90002 18.63994 1.000 34.79239 337 ASP B CA 1
ATOM 6043 C C . ASP B 1 288 ? 63.21577 -26.07646 19.96158 1.000 37.51799 337 ASP B C 1
ATOM 6044 O O . ASP B 1 288 ? 63.78001 -25.10015 20.47849 1.000 35.35188 337 ASP B O 1
ATOM 6049 N N . PRO B 1 289 ? 63.24716 -27.27883 20.54360 1.000 38.57130 338 PRO B N 1
ATOM 6050 C CA . PRO B 1 289 ? 63.88459 -27.43682 21.86155 1.000 34.45608 338 PRO B CA 1
ATOM 6051 C C . PRO B 1 289 ? 65.38183 -27.21702 21.83984 1.000 36.49484 338 PRO B C 1
ATOM 6052 O O . PRO B 1 289 ? 65.97632 -27.05230 22.91285 1.000 37.39153 338 PRO B O 1
ATOM 6056 N N . SER B 1 290 ? 66.00199 -27.17831 20.66168 1.000 40.94587 339 SER B N 1
ATOM 6057 C CA . SER B 1 290 ? 67.43748 -26.96524 20.54160 1.000 39.95635 339 SER B CA 1
ATOM 6058 C C . SER B 1 290 ? 67.81541 -25.49106 20.46425 1.000 43.70991 339 SER B C 1
ATOM 6059 O O . SER B 1 290 ? 68.99759 -25.18129 20.29515 1.000 39.57366 339 SER B O 1
ATOM 6062 N N . ALA B 1 291 ? 66.84927 -24.57801 20.55671 1.000 37.84112 340 ALA B N 1
ATOM 6063 C CA . ALA B 1 291 ? 67.14025 -23.15162 20.56180 1.000 31.90018 340 ALA B CA 1
ATOM 6064 C C . ALA B 1 291 ? 67.43551 -22.69451 21.98252 1.000 35.59880 340 ALA B C 1
ATOM 6065 O O . ALA B 1 291 ? 66.61268 -22.87162 22.88655 1.000 31.38624 340 ALA B O 1
ATOM 6067 N N . ALA B 1 292 ? 68.61586 -22.11625 22.17555 1.000 34.23872 341 ALA B N 1
ATOM 6068 C CA . ALA B 1 292 ? 68.98788 -21.53037 23.44911 1.000 32.86134 341 ALA B CA 1
ATOM 6069 C C . ALA B 1 292 ? 68.56659 -20.06669 23.48007 1.000 24.80315 341 ALA B C 1
ATOM 6070 O O . ALA B 1 292 ? 68.40043 -19.44225 22.43024 1.000 26.25693 341 ALA B O 1
ATOM 6072 N N . PRO B 1 293 ? 68.40270 -19.49569 24.67105 1.000 27.13096 342 PRO B N 1
ATOM 6073 C CA . PRO B 1 293 ? 67.97808 -18.09088 24.78739 1.000 23.19823 342 PRO B CA 1
ATOM 6074 C C . PRO B 1 293 ? 68.83648 -17.11763 23.98591 1.000 28.75414 342 PRO B C 1
ATOM 6075 O O . PRO B 1 293 ? 70.05488 -17.02888 24.16611 1.000 29.45499 342 PRO B O 1
ATOM 6079 N N . LEU B 1 294 ? 68.17407 -16.35108 23.11567 1.000 25.46606 343 LEU B N 1
ATOM 6080 C CA . LEU B 1 294 ? 68.87490 -15.46032 22.19624 1.000 25.85270 343 LEU B CA 1
ATOM 6081 C C . LEU B 1 294 ? 69.59726 -14.33076 22.92711 1.000 30.44609 343 LEU B C 1
ATOM 6082 O O . LEU B 1 294 ? 70.76721 -14.03709 22.63475 1.000 27.40470 343 LEU B O 1
ATOM 6087 N N . ALA B 1 295 ? 68.90234 -13.64742 23.84648 1.000 26.66037 344 ALA B N 1
ATOM 6088 C CA . ALA B 1 295 ? 69.49736 -12.47828 24.49484 1.000 22.74150 344 ALA B CA 1
ATOM 6089 C C . ALA B 1 295 ? 70.73895 -12.85998 25.29236 1.000 24.15051 344 ALA B C 1
ATOM 6090 O O . ALA B 1 295 ? 71.73603 -12.12798 25.29165 1.000 30.94464 344 ALA B O 1
ATOM 6092 N N . GLY B 1 296 ? 70.70373 -14.00967 25.96301 1.000 24.58299 345 GLY B N 1
ATOM 6093 C CA . GLY B 1 296 ? 71.85553 -14.44211 26.73589 1.000 31.75208 345 GLY B CA 1
ATOM 6094 C C . GLY B 1 296 ? 73.02622 -14.84544 25.86310 1.000 35.84192 345 GLY B C 1
ATOM 6095 O O . GLY B 1 296 ? 74.18521 -14.66245 26.24948 1.000 32.17501 345 GLY B O 1
ATOM 6096 N N . THR B 1 297 ? 72.74478 -15.38821 24.67420 1.000 33.70363 346 THR B N 1
ATOM 6097 C CA . THR B 1 297 ? 73.81257 -15.68150 23.72220 1.000 31.61896 346 THR B CA 1
ATOM 6098 C C . THR B 1 297 ? 74.45660 -14.40031 23.20361 1.000 32.61481 346 THR B C 1
ATOM 6099 O O . THR B 1 297 ? 75.68684 -14.29374 23.14146 1.000 37.87354 346 THR B O 1
ATOM 6103 N N . LEU B 1 298 ? 73.64288 -13.41130 22.82341 1.000 29.32279 347 LEU B N 1
ATOM 6104 C CA . LEU B 1 298 ? 74.19860 -12.15267 22.33288 1.000 35.88529 347 LEU B CA 1
ATOM 6105 C C . LEU B 1 298 ? 75.02837 -11.44889 23.40402 1.000 41.98128 347 LEU B C 1
ATOM 6106 O O . LEU B 1 298 ? 76.03216 -10.79519 23.08939 1.000 38.71756 347 LEU B O 1
ATOM 6111 N N . GLN B 1 299 ? 74.62575 -11.56835 24.67498 1.000 35.59026 348 GLN B N 1
ATOM 6112 C CA . GLN B 1 299 ? 75.37961 -10.92574 25.75200 1.000 37.26695 348 GLN B CA 1
ATOM 6113 C C . GLN B 1 299 ? 76.71888 -11.62189 25.99250 1.000 40.65890 348 GLN B C 1
ATOM 6114 O O . GLN B 1 299 ? 77.72784 -10.95929 26.26286 1.000 43.01874 348 GLN B O 1
ATOM 6120 N N . ASN B 1 300 ? 76.75291 -12.95133 25.89685 1.000 35.64962 349 ASN B N 1
ATOM 6121 C CA . ASN B 1 300 ? 78.02784 -13.66273 25.98135 1.000 41.13145 349 ASN B CA 1
ATOM 6122 C C . ASN B 1 300 ? 78.94436 -13.31317 24.81446 1.000 46.48505 349 ASN B C 1
ATOM 6123 O O . ASN B 1 300 ? 80.14876 -13.10552 25.00185 1.000 45.02345 349 ASN B O 1
ATOM 6128 N N . MET B 1 301 ? 78.39690 -13.25261 23.60091 1.000 45.52640 350 MET B N 1
ATOM 6129 C CA . MET B 1 301 ? 79.20618 -12.86631 22.44959 1.000 47.68177 350 MET B CA 1
ATOM 6130 C C . MET B 1 301 ? 79.79005 -11.47060 22.63504 1.000 52.75625 350 MET B C 1
ATOM 6131 O O . MET B 1 301 ? 80.98661 -11.25093 22.41292 1.000 52.28423 350 MET B O 1
ATOM 6136 N N . GLU B 1 302 ? 78.95568 -10.51225 23.04947 1.000 46.97610 351 GLU B N 1
ATOM 6137 C CA . GLU B 1 302 ? 79.44533 -9.16137 23.30638 1.000 51.31028 351 GLU B CA 1
ATOM 6138 C C . GLU B 1 302 ? 80.53461 -9.15676 24.37013 1.000 53.95446 351 GLU B C 1
ATOM 6139 O O . GLU B 1 302 ? 81.47668 -8.35828 24.29412 1.000 54.40623 351 GLU B O 1
ATOM 6145 N N . ALA B 1 303 ? 80.42994 -10.04466 25.35718 1.000 45.48743 352 ALA B N 1
ATOM 6146 C CA . ALA B 1 303 ? 81.43947 -10.17162 26.39689 1.000 54.52759 352 ALA B CA 1
ATOM 6147 C C . ALA B 1 303 ? 82.70568 -10.87115 25.91621 1.000 56.67083 352 ALA B C 1
ATOM 6148 O O . ALA B 1 303 ? 83.73478 -10.78567 26.59650 1.000 57.22046 352 ALA B O 1
ATOM 6150 N N . ARG B 1 304 ? 82.65680 -11.56234 24.77839 1.000 53.69215 353 ARG B N 1
ATOM 6151 C CA . ARG B 1 304 ? 83.81867 -12.23676 24.21398 1.000 54.94484 353 ARG B CA 1
ATOM 6152 C C . ARG B 1 304 ? 84.54768 -11.38785 23.18531 1.000 60.28603 353 ARG B C 1
ATOM 6153 O O . ARG B 1 304 ? 85.47459 -11.88292 22.53544 1.000 59.56720 353 ARG B O 1
ATOM 6161 N N . GLY B 1 305 ? 84.14848 -10.13151 23.01576 1.000 53.77897 354 GLY B N 1
ATOM 6162 C CA . GLY B 1 305 ? 84.78010 -9.25807 22.05670 1.000 56.69821 354 GLY B CA 1
ATOM 6163 C C . GLY B 1 305 ? 84.14358 -9.24059 20.68684 1.000 62.42626 354 GLY B C 1
ATOM 6164 O O . GLY B 1 305 ? 84.61708 -8.49885 19.81582 1.000 64.96201 354 GLY B O 1
ATOM 6165 N N . ALA B 1 306 ? 83.09133 -10.02842 20.46550 1.000 61.11044 355 ALA B N 1
ATOM 6166 C CA . ALA B 1 306 ? 82.41414 -10.03056 19.17721 1.000 59.10838 355 ALA B CA 1
ATOM 6167 C C . ALA B 1 306 ? 81.96230 -8.62242 18.81410 1.000 60.93023 355 ALA B C 1
ATOM 6168 O O . ALA B 1 306 ? 81.48459 -7.86610 19.66370 1.000 65.75425 355 ALA B O 1
ATOM 6170 N N . SER B 1 307 ? 82.13456 -8.26655 17.54496 1.000 65.74247 356 SER B N 1
ATOM 6171 C CA . SER B 1 307 ? 81.76836 -6.94050 17.07635 1.000 67.91164 356 SER B CA 1
ATOM 6172 C C . SER B 1 307 ? 80.25218 -6.81093 16.96143 1.000 68.82523 356 SER B C 1
ATOM 6173 O O . SER B 1 307 ? 79.50684 -7.79118 17.03542 1.000 68.90446 356 SER B O 1
ATOM 6176 N N . ALA B 1 308 ? 79.79910 -5.57064 16.76505 1.000 64.71910 357 ALA B N 1
ATOM 6177 C CA . ALA B 1 308 ? 78.37234 -5.32671 16.58745 1.000 68.77802 357 ALA B CA 1
ATOM 6178 C C . ALA B 1 308 ? 77.83560 -6.05396 15.36082 1.000 69.76493 357 ALA B C 1
ATOM 6179 O O . ALA B 1 308 ? 76.70303 -6.55131 15.37005 1.000 72.08641 357 ALA B O 1
ATOM 6181 N N . SER B 1 309 ? 78.63726 -6.13720 14.29729 1.000 70.41713 358 SER B N 1
ATOM 6182 C CA . SER B 1 309 ? 78.16785 -6.78990 13.07992 1.000 69.04885 358 SER B CA 1
ATOM 6183 C C . SER B 1 309 ? 78.03740 -8.29681 13.27407 1.000 66.45576 358 SER B C 1
ATOM 6184 O O . SER B 1 309 ? 77.10155 -8.91389 12.75165 1.000 67.15468 358 SER B O 1
ATOM 6187 N N . GLU B 1 310 ? 78.95896 -8.90689 14.02685 1.000 63.49700 359 GLU B N 1
ATOM 6188 C CA . GLU B 1 310 ? 78.86607 -10.34226 14.28418 1.000 67.06344 359 GLU B CA 1
ATOM 6189 C C . GLU B 1 310 ? 77.66826 -10.66673 15.17276 1.000 69.08469 359 GLU B C 1
ATOM 6190 O O . GLU B 1 310 ? 77.00939 -11.70054 14.99087 1.000 63.56367 359 GLU B O 1
ATOM 6196 N N . ILE B 1 311 ? 77.38550 -9.80231 16.15134 1.000 69.80448 360 ILE B N 1
ATOM 6197 C CA . ILE B 1 311 ? 76.18420 -9.95656 16.96582 1.000 62.09381 360 ILE B CA 1
ATOM 6198 C C . ILE B 1 311 ? 74.94493 -9.79903 16.09920 1.000 61.49651 360 ILE B C 1
ATOM 6199 O O . ILE B 1 311 ? 74.04001 -10.64264 16.11893 1.000 59.46253 360 ILE B O 1
ATOM 6204 N N . ASP B 1 312 ? 74.89367 -8.71163 15.32046 1.000 63.97697 361 ASP B N 1
ATOM 6205 C CA . ASP B 1 312 ? 73.81046 -8.50849 14.36269 1.000 63.79286 361 ASP B CA 1
ATOM 6206 C C . ASP B 1 312 ? 73.59067 -9.74336 13.49983 1.000 59.55966 361 ASP B C 1
ATOM 6207 O O . ASP B 1 312 ? 72.44842 -10.09431 13.18315 1.000 58.67496 361 ASP B O 1
ATOM 6212 N N . ALA B 1 313 ? 74.67543 -10.42728 13.12912 1.000 57.44339 362 ALA B N 1
ATOM 6213 C CA . ALA B 1 313 ? 74.56031 -11.60079 12.26968 1.000 55.72842 362 ALA B CA 1
ATOM 6214 C C . ALA B 1 313 ? 73.90867 -12.76537 13.00303 1.000 54.34871 362 ALA B C 1
ATOM 6215 O O . ALA B 1 313 ? 73.02544 -13.43721 12.45690 1.000 55.33481 362 ALA B O 1
ATOM 6217 N N . TYR B 1 314 ? 74.34269 -13.03843 14.23578 1.000 52.16706 363 TYR B N 1
ATOM 6218 C CA . TYR B 1 314 ? 73.75956 -14.15997 14.96386 1.000 52.96365 363 TYR B CA 1
ATOM 6219 C C . TYR B 1 314 ? 72.27237 -13.93942 15.20163 1.000 49.73084 363 TYR B C 1
ATOM 6220 O O . TYR B 1 314 ? 71.47027 -14.87264 15.07109 1.000 48.91614 363 TYR B O 1
ATOM 6229 N N . GLU B 1 315 ? 71.88604 -12.71110 15.55501 1.000 53.17605 364 GLU B N 1
ATOM 6230 C CA . GLU B 1 315 ? 70.47498 -12.42179 15.77375 1.000 48.62141 364 GLU B CA 1
ATOM 6231 C C . GLU B 1 315 ? 69.66649 -12.66974 14.50714 1.000 51.59136 364 GLU B C 1
ATOM 6232 O O . GLU B 1 315 ? 68.64118 -13.36129 14.53524 1.000 50.11608 364 GLU B O 1
ATOM 6238 N N . ALA B 1 316 ? 70.12324 -12.11919 13.37976 1.000 51.25665 365 ALA B N 1
ATOM 6239 C CA . ALA B 1 316 ? 69.41626 -12.31838 12.11926 1.000 50.33437 365 ALA B CA 1
ATOM 6240 C C . ALA B 1 316 ? 69.27822 -13.79816 11.78699 1.000 46.67537 365 ALA B C 1
ATOM 6241 O O . ALA B 1 316 ? 68.21735 -14.24270 11.33308 1.000 52.18101 365 ALA B O 1
ATOM 6243 N N . ALA B 1 317 ? 70.33365 -14.58191 12.01789 1.000 45.27455 366 ALA B N 1
ATOM 6244 C CA . ALA B 1 317 ? 70.26183 -16.00670 11.71448 1.000 45.81003 366 ALA B CA 1
ATOM 6245 C C . ALA B 1 317 ? 69.31778 -16.73041 12.66808 1.000 47.07869 366 ALA B C 1
ATOM 6246 O O . ALA B 1 317 ? 68.61504 -17.66431 12.26185 1.000 44.79435 366 ALA B O 1
ATOM 6248 N N . PHE B 1 318 ? 69.29175 -16.31729 13.94060 1.000 44.13143 367 PHE B N 1
ATOM 6249 C CA . PHE B 1 318 ? 68.38809 -16.93882 14.90804 1.000 45.31126 367 PHE B CA 1
ATOM 6250 C C . PHE B 1 318 ? 66.93493 -16.72570 14.50667 1.000 42.28758 367 PHE B C 1
ATOM 6251 O O . PHE B 1 318 ? 66.11233 -17.64560 14.60299 1.000 41.27984 367 PHE B O 1
ATOM 6259 N N . THR B 1 319 ? 66.60199 -15.50956 14.06650 1.000 40.94811 368 THR B N 1
ATOM 6260 C CA . THR B 1 319 ? 65.24013 -15.21449 13.63700 1.000 48.13832 368 THR B CA 1
ATOM 6261 C C . THR B 1 319 ? 64.83260 -16.09272 12.46161 1.000 47.16654 368 THR B C 1
ATOM 6262 O O . THR B 1 319 ? 63.69013 -16.56057 12.39203 1.000 45.29075 368 THR B O 1
ATOM 6266 N N . ARG B 1 320 ? 65.76231 -16.34522 11.53788 1.000 49.57271 369 ARG B N 1
ATOM 6267 C CA . ARG B 1 320 ? 65.44259 -17.15448 10.36520 1.000 50.76024 369 ARG B CA 1
ATOM 6268 C C . ARG B 1 320 ? 65.20204 -18.61408 10.73402 1.000 44.62395 369 ARG B C 1
ATOM 6269 O O . ARG B 1 320 ? 64.24962 -19.23337 10.24761 1.000 47.11632 369 ARG B O 1
ATOM 6277 N N . ASP B 1 321 ? 66.04517 -19.17916 11.59843 1.000 44.68898 370 ASP B N 1
ATOM 6278 C CA . ASP B 1 321 ? 66.03899 -20.61873 11.82732 1.000 41.19049 370 ASP B CA 1
ATOM 6279 C C . ASP B 1 321 ? 64.92237 -21.09414 12.74966 1.000 43.38420 370 ASP B C 1
ATOM 6280 O O . ASP B 1 321 ? 64.62741 -22.29495 12.76286 1.000 40.41457 370 ASP B O 1
ATOM 6285 N N . HIS B 1 322 ? 64.31223 -20.20493 13.53711 1.000 41.90257 371 HIS B N 1
ATOM 6286 C CA . HIS B 1 322 ? 63.32118 -20.60142 14.54040 1.000 38.06484 371 HIS B CA 1
ATOM 6287 C C . HIS B 1 322 ? 62.07632 -19.73436 14.40620 1.000 38.44264 371 HIS B C 1
ATOM 6288 O O . HIS B 1 322 ? 61.96848 -18.68051 15.05160 1.000 37.24179 371 HIS B O 1
ATOM 6295 N N . PRO B 1 323 ? 61.10544 -20.15301 13.59076 1.000 35.73823 372 PRO B N 1
ATOM 6296 C CA . PRO B 1 323 ? 59.88231 -19.35743 13.43157 1.000 32.62673 372 PRO B CA 1
ATOM 6297 C C . PRO B 1 323 ? 59.10590 -19.28408 14.73532 1.000 28.78471 372 PRO B C 1
ATOM 6298 O O . PRO B 1 323 ? 59.15963 -20.19367 15.56958 1.000 28.78553 372 PRO B O 1
ATOM 6302 N N . LEU B 1 324 ? 58.35510 -18.19402 14.89352 1.000 24.79362 373 LEU B N 1
ATOM 6303 C CA . LEU B 1 324 ? 57.51671 -17.99064 16.06680 1.000 24.37792 373 LEU B CA 1
ATOM 6304 C C . LEU B 1 324 ? 56.05557 -18.26414 15.73205 1.000 24.50091 373 LEU B C 1
ATOM 6305 O O . LEU B 1 324 ? 55.57394 -17.90259 14.65639 1.000 24.11102 373 LEU B O 1
ATOM 6310 N N . VAL B 1 325 ? 55.34991 -18.86258 16.68935 1.000 22.84608 374 VAL B N 1
ATOM 6311 C CA . VAL B 1 325 ? 53.92702 -19.16052 16.58740 1.000 21.38888 374 VAL B CA 1
ATOM 6312 C C . VAL B 1 325 ? 53.30922 -18.91094 17.95483 1.000 21.05707 374 VAL B C 1
ATOM 6313 O O . VAL B 1 325 ? 54.00395 -18.82775 18.96572 1.000 19.41238 374 VAL B O 1
ATOM 6317 N N . THR B 1 326 ? 51.98550 -18.81906 17.99103 1.000 18.91424 375 THR B N 1
ATOM 6318 C CA . THR B 1 326 ? 51.29955 -18.74671 19.27352 1.000 18.28848 375 THR B CA 1
ATOM 6319 C C . THR B 1 326 ? 51.29755 -20.11870 19.94264 1.000 20.61972 375 THR B C 1
ATOM 6320 O O . THR B 1 326 ? 51.52701 -21.14807 19.29967 1.000 21.03493 375 THR B O 1
ATOM 6324 N N . PHE B 1 327 ? 51.02016 -20.13939 21.24931 1.000 18.78641 376 PHE B N 1
ATOM 6325 C CA . PHE B 1 327 ? 50.94143 -21.43551 21.91607 1.000 17.75524 376 PHE B CA 1
ATOM 6326 C C . PHE B 1 327 ? 49.84173 -22.30236 21.30133 1.000 22.56227 376 PHE B C 1
ATOM 6327 O O . PHE B 1 327 ? 50.01928 -23.51934 21.13154 1.000 21.89791 376 PHE B O 1
ATOM 6335 N N . ASP B 1 328 ? 48.69757 -21.69577 20.96574 1.000 19.29862 377 ASP B N 1
ATOM 6336 C CA . ASP B 1 328 ? 47.60531 -22.44892 20.34206 1.000 22.50928 377 ASP B CA 1
ATOM 6337 C C . ASP B 1 328 ? 48.07756 -23.16504 19.08174 1.000 24.88319 377 ASP B C 1
ATOM 6338 O O . ASP B 1 328 ? 47.76706 -24.34525 18.86079 1.000 23.02425 377 ASP B O 1
ATOM 6343 N N . GLU B 1 329 ? 48.80520 -22.45173 18.22418 1.000 23.18598 378 GLU B N 1
ATOM 6344 C CA . GLU B 1 329 ? 49.29292 -23.05279 16.98472 1.000 28.33315 378 GLU B CA 1
ATOM 6345 C C . GLU B 1 329 ? 50.28476 -24.16962 17.26697 1.000 28.36347 378 GLU B C 1
ATOM 6346 O O . GLU B 1 329 ? 50.27143 -25.21133 16.59448 1.000 24.90507 378 GLU B O 1
ATOM 6352 N N . ALA B 1 330 ? 51.16343 -23.96663 18.25004 1.000 24.53781 379 ALA B N 1
ATOM 6353 C CA . ALA B 1 330 ? 52.09685 -25.02387 18.62647 1.000 25.88591 379 ALA B CA 1
ATOM 6354 C C . ALA B 1 330 ? 51.36649 -26.26231 19.14073 1.000 27.82144 379 ALA B C 1
ATOM 6355 O O . ALA B 1 330 ? 51.72770 -27.39538 18.78639 1.000 25.91099 379 ALA B O 1
ATOM 6357 N N . ALA B 1 331 ? 50.32454 -26.07209 19.96190 1.000 21.04905 380 ALA B N 1
ATOM 6358 C CA . ALA B 1 331 ? 49.64692 -27.21835 20.56919 1.000 23.52193 380 ALA B CA 1
ATOM 6359 C C . ALA B 1 331 ? 48.85442 -28.01082 19.53687 1.000 24.09157 380 ALA B C 1
ATOM 6360 O O . ALA B 1 331 ? 48.86327 -29.24985 19.55397 1.000 25.23292 380 ALA B O 1
ATOM 6362 N N . VAL B 1 332 ? 48.16744 -27.32302 18.62852 1.000 23.80295 381 VAL B N 1
ATOM 6363 C CA . VAL B 1 332 ? 47.40983 -28.01641 17.58857 1.000 25.88648 381 VAL B CA 1
ATOM 6364 C C . VAL B 1 332 ? 48.35367 -28.75111 16.64280 1.000 29.50087 381 VAL B C 1
ATOM 6365 O O . VAL B 1 332 ? 48.14772 -29.92922 16.32352 1.000 26.69322 381 VAL B O 1
ATOM 6369 N N . SER B 1 333 ? 49.41841 -28.07786 16.20232 1.000 25.90615 382 SER B N 1
ATOM 6370 C CA . SER B 1 333 ? 50.40625 -28.73832 15.35289 1.000 28.41420 382 SER B CA 1
ATOM 6371 C C . SER B 1 333 ? 51.01308 -29.95116 16.05346 1.000 29.30526 382 SER B C 1
ATOM 6372 O O . SER B 1 333 ? 51.21035 -31.00621 15.43465 1.000 32.52435 382 SER B O 1
ATOM 6375 N N . HIS B 1 334 ? 51.27297 -29.83516 17.35639 1.000 25.38664 383 HIS B N 1
ATOM 6376 C CA . HIS B 1 334 ? 51.80364 -30.95801 18.12395 1.000 30.29878 383 HIS B CA 1
ATOM 6377 C C . HIS B 1 334 ? 50.79474 -32.10174 18.22327 1.000 28.94094 383 HIS B C 1
ATOM 6378 O O . HIS B 1 334 ? 51.16519 -33.27590 18.11639 1.000 28.34985 383 HIS B O 1
ATOM 6385 N N . MET B 1 335 ? 49.52003 -31.78515 18.44983 1.000 28.98592 384 MET B N 1
ATOM 6386 C CA . MET B 1 335 ? 48.51658 -32.84244 18.52419 1.000 27.14535 384 MET B CA 1
ATOM 6387 C C . MET B 1 335 ? 48.39929 -33.57174 17.19834 1.000 33.49399 384 MET B C 1
ATOM 6388 O O . MET B 1 335 ? 48.30575 -34.80732 17.16588 1.000 31.28814 384 MET B O 1
ATOM 6393 N N . LYS B 1 336 ? 48.41252 -32.82384 16.09308 1.000 29.10333 385 LYS B N 1
ATOM 6394 C CA . LYS B 1 336 ? 48.28542 -33.44790 14.78310 1.000 34.61933 385 LYS B CA 1
ATOM 6395 C C . LYS B 1 336 ? 49.48327 -34.33653 14.48719 1.000 38.98973 385 LYS B C 1
ATOM 6396 O O . LYS B 1 336 ? 49.33379 -35.41369 13.89594 1.000 32.99193 385 LYS B O 1
ATOM 6402 N N . LYS B 1 337 ? 50.67692 -33.91516 14.91475 1.000 32.44507 386 LYS B N 1
ATOM 6403 C CA . LYS B 1 337 ? 51.85648 -34.75602 14.74018 1.000 38.28066 386 LYS B CA 1
ATOM 6404 C C . LYS B 1 337 ? 51.74315 -36.06834 15.50742 1.000 37.90958 386 LYS B C 1
ATOM 6405 O O . LYS B 1 337 ? 52.25230 -37.09836 15.04662 1.000 39.93765 386 LYS B O 1
ATOM 6411 N N . HIS B 1 338 ? 51.09186 -36.06935 16.66946 1.000 30.83378 387 HIS B N 1
ATOM 6412 C CA . HIS B 1 338 ? 50.98155 -37.28494 17.46663 1.000 34.25994 387 HIS B CA 1
ATOM 6413 C C . HIS B 1 338 ? 49.61527 -37.94643 17.34020 1.000 33.58067 387 HIS B C 1
ATOM 6414 O O . HIS B 1 338 ? 49.18931 -38.66797 18.24934 1.000 35.96712 387 HIS B O 1
ATOM 6421 N N . ASN B 1 339 ? 48.92982 -37.71572 16.22270 1.000 29.93108 388 ASN B N 1
ATOM 6422 C CA . ASN B 1 339 ? 47.65595 -38.36663 15.90409 1.000 36.58367 388 ASN B CA 1
ATOM 6423 C C . ASN B 1 339 ? 46.63390 -38.19214 17.02583 1.000 37.84670 388 ASN B C 1
ATOM 6424 O O . ASN B 1 339 ? 45.97620 -39.14026 17.46031 1.000 35.23433 388 ASN B O 1
ATOM 6429 N N . VAL B 1 340 ? 46.50431 -36.95626 17.50568 1.000 29.49598 389 VAL B N 1
ATOM 6430 C CA . VAL B 1 340 ? 45.52632 -36.60820 18.52996 1.000 26.98235 389 VAL B CA 1
ATOM 6431 C C . VAL B 1 340 ? 44.59274 -35.57081 17.93426 1.000 28.01897 389 VAL B C 1
ATOM 6432 O O . VAL B 1 340 ? 45.05058 -34.60180 17.32032 1.000 29.41073 389 VAL B O 1
ATOM 6436 N N . ASP B 1 341 ? 43.29505 -35.79428 18.07118 1.000 26.47664 390 ASP B N 1
ATOM 6437 C CA . ASP B 1 341 ? 42.30861 -34.83517 17.57967 1.000 30.20847 390 ASP B CA 1
ATOM 6438 C C . ASP B 1 341 ? 42.40889 -33.54234 18.38690 1.000 26.41343 390 ASP B C 1
ATOM 6439 O O . ASP B 1 341 ? 42.19807 -33.57145 19.60672 1.000 26.37851 390 ASP B O 1
ATOM 6444 N N . PRO B 1 342 ? 42.71710 -32.40272 17.76510 1.000 27.53312 391 PRO B N 1
ATOM 6445 C CA . PRO B 1 342 ? 42.80112 -31.13816 18.50906 1.000 26.82652 391 PRO B CA 1
ATOM 6446 C C . PRO B 1 342 ? 41.46541 -30.44808 18.74485 1.000 32.45045 391 PRO B C 1
ATOM 6447 O O . PRO B 1 342 ? 41.45587 -29.33489 19.27767 1.000 26.56076 391 PRO B O 1
ATOM 6451 N N . ALA B 1 343 ? 40.34302 -31.07205 18.37159 1.000 25.98040 392 ALA B N 1
ATOM 6452 C CA . ALA B 1 343 ? 39.05457 -30.39142 18.45559 1.000 26.34557 392 ALA B CA 1
ATOM 6453 C C . ALA B 1 343 ? 38.74881 -29.92991 19.87349 1.000 24.64890 392 ALA B C 1
ATOM 6454 O O . ALA B 1 343 ? 38.18930 -28.84378 20.06399 1.000 29.37415 392 ALA B O 1
ATOM 6456 N N . GLU B 1 344 ? 39.08459 -30.74408 20.88146 1.000 22.03043 393 GLU B N 1
ATOM 6457 C CA . GLU B 1 344 ? 38.79574 -30.35625 22.26041 1.000 27.50091 393 GLU B CA 1
ATOM 6458 C C . GLU B 1 344 ? 39.61187 -29.14094 22.67383 1.000 26.08297 393 GLU B C 1
ATOM 6459 O O . GLU B 1 344 ? 39.10396 -28.24033 23.35948 1.000 25.01558 393 GLU B O 1
ATOM 6465 N N . TYR B 1 345 ? 40.88758 -29.10645 22.28231 1.000 24.34700 394 TYR B N 1
ATOM 6466 C CA . TYR B 1 345 ? 41.71550 -27.94472 22.59361 1.000 22.14856 394 TYR B CA 1
ATOM 6467 C C . TYR B 1 345 ? 41.17301 -26.70029 21.90227 1.000 25.19025 394 TYR B C 1
ATOM 6468 O O . TYR B 1 345 ? 41.01628 -25.64094 22.53024 1.000 22.75127 394 TYR B O 1
ATOM 6477 N N . GLU B 1 346 ? 40.87990 -26.81270 20.59957 1.000 22.71992 395 GLU B N 1
ATOM 6478 C CA . GLU B 1 346 ? 40.40342 -25.66736 19.83351 1.000 21.49548 395 GLU B CA 1
ATOM 6479 C C . GLU B 1 346 ? 39.08398 -25.13054 20.38260 1.000 25.16343 395 GLU B C 1
ATOM 6480 O O . GLU B 1 346 ? 38.89447 -23.91326 20.47867 1.000 23.63245 395 GLU B O 1
ATOM 6486 N N . ALA B 1 347 ? 38.15481 -26.01793 20.74435 1.000 24.83649 396 ALA B N 1
ATOM 6487 C CA . ALA B 1 347 ? 36.89073 -25.54299 21.29633 1.000 26.27286 396 ALA B CA 1
ATOM 6488 C C . ALA B 1 347 ? 37.09046 -24.86872 22.64908 1.000 24.04186 396 ALA B C 1
ATOM 6489 O O . ALA B 1 347 ? 36.39827 -23.88848 22.95755 1.000 24.49407 396 ALA B O 1
ATOM 6491 N N . GLY B 1 348 ? 38.05634 -25.34369 23.43949 1.000 21.55812 397 GLY B N 1
ATOM 6492 C CA . GLY B 1 348 ? 38.24818 -24.80275 24.77704 1.000 18.84651 397 GLY B CA 1
ATOM 6493 C C . GLY B 1 348 ? 38.83426 -23.40269 24.77291 1.000 22.07437 397 GLY B C 1
ATOM 6494 O O . GLY B 1 348 ? 38.38595 -22.52599 25.52499 1.000 24.23758 397 GLY B O 1
ATOM 6495 N N . VAL B 1 349 ? 39.83478 -23.16201 23.92212 1.000 21.84011 398 VAL B N 1
ATOM 6496 C CA . VAL B 1 349 ? 40.42132 -21.82043 23.88809 1.000 21.63522 398 VAL B CA 1
ATOM 6497 C C . VAL B 1 349 ? 39.55788 -20.84839 23.09020 1.000 24.71177 398 VAL B C 1
ATOM 6498 O O . VAL B 1 349 ? 39.63653 -19.63019 23.31204 1.000 26.63899 398 VAL B O 1
ATOM 6502 N N . ALA B 1 350 ? 38.75069 -21.33849 22.13893 1.000 23.42427 399 ALA B N 1
ATOM 6503 C CA . ALA B 1 350 ? 37.79037 -20.45707 21.47958 1.000 26.38762 399 ALA B CA 1
ATOM 6504 C C . ALA B 1 350 ? 36.77698 -19.91382 22.47784 1.000 26.37714 399 ALA B C 1
ATOM 6505 O O . ALA B 1 350 ? 36.38486 -18.74477 22.40178 1.000 26.70980 399 ALA B O 1
ATOM 6507 N N . LYS B 1 351 ? 36.34527 -20.74732 23.42350 1.000 23.95160 400 LYS B N 1
ATOM 6508 C CA . LYS B 1 351 ? 35.36642 -20.31092 24.41675 1.000 25.24347 400 LYS B CA 1
ATOM 6509 C C . LYS B 1 351 ? 35.96870 -19.31369 25.40307 1.000 30.28047 400 LYS B C 1
ATOM 6510 O O . LYS B 1 351 ? 35.29636 -18.36076 25.80797 1.000 28.66343 400 LYS B O 1
ATOM 6516 N N . ASP B 1 352 ? 37.23019 -19.50235 25.79600 1.000 25.78632 401 ASP B N 1
ATOM 6517 C CA . ASP B 1 352 ? 37.88368 -18.64062 26.78478 1.000 26.63811 401 ASP B CA 1
ATOM 6518 C C . ASP B 1 352 ? 39.11379 -17.98712 26.15601 1.000 26.76491 401 ASP B C 1
ATOM 6519 O O . ASP B 1 352 ? 40.22986 -18.47380 26.32499 1.000 24.34814 401 ASP B O 1
ATOM 6524 N N . ARG B 1 353 ? 38.89993 -16.86593 25.45829 1.000 24.46841 402 ARG B N 1
ATOM 6525 C CA . ARG B 1 353 ? 39.98717 -16.12300 24.81794 1.000 26.86386 402 ARG B CA 1
ATOM 6526 C C . ARG B 1 353 ? 41.03614 -15.63940 25.79967 1.000 26.26558 402 ARG B C 1
ATOM 6527 O O . ARG B 1 353 ? 42.15072 -15.29898 25.37740 1.000 25.88266 402 ARG B O 1
ATOM 6535 N N . ASP B 1 354 ? 40.68154 -15.52386 27.07753 1.000 25.20216 403 ASP B N 1
ATOM 6536 C CA . ASP B 1 354 ? 41.55988 -14.97221 28.09843 1.000 25.29386 403 ASP B CA 1
ATOM 6537 C C . ASP B 1 354 ? 42.27176 -16.05312 28.90173 1.000 25.31065 403 ASP B C 1
ATOM 6538 O O . ASP B 1 354 ? 42.84744 -15.75631 29.95693 1.000 23.14842 403 ASP B O 1
ATOM 6543 N N . MET B 1 355 ? 42.23738 -17.29882 28.43475 1.000 23.51891 404 MET B N 1
ATOM 6544 C CA . MET B 1 355 ? 42.89033 -18.37668 29.15968 1.000 22.10633 404 MET B CA 1
ATOM 6545 C C . MET B 1 355 ? 44.38368 -18.09917 29.27200 1.000 21.42996 404 MET B C 1
ATOM 6546 O O . MET B 1 355 ? 45.03317 -17.75611 28.28026 1.000 21.12056 404 MET B O 1
ATOM 6551 N N . SER B 1 356 ? 44.92041 -18.23243 30.48178 1.000 20.16033 405 SER B N 1
ATOM 6552 C CA . SER B 1 356 ? 46.34679 -18.01926 30.68885 1.000 22.21153 405 SER B CA 1
ATOM 6553 C C . SER B 1 356 ? 47.16736 -19.11112 30.00576 1.000 22.05559 405 SER B C 1
ATOM 6554 O O . SER B 1 356 ? 46.68786 -20.21634 29.71951 1.000 19.39350 405 SER B O 1
ATOM 6557 N N . ILE B 1 357 ? 48.43469 -18.78981 29.73194 1.000 19.48379 406 ILE B N 1
ATOM 6558 C CA . ILE B 1 357 ? 49.32289 -19.80475 29.15818 1.000 20.75012 406 ILE B CA 1
ATOM 6559 C C . ILE B 1 357 ? 49.41053 -21.01574 30.07894 1.000 25.65540 406 ILE B C 1
ATOM 6560 O O . ILE B 1 357 ? 49.40750 -22.16747 29.62091 1.000 22.37220 406 ILE B O 1
ATOM 6565 N N . TRP B 1 358 ? 49.47703 -20.77675 31.39108 1.000 22.46086 407 TRP B N 1
ATOM 6566 C CA . TRP B 1 358 ? 49.48921 -21.86666 32.36666 1.000 24.96976 407 TRP B CA 1
ATOM 6567 C C . TRP B 1 358 ? 48.31542 -22.81584 32.14513 1.000 26.01005 407 TRP B C 1
ATOM 6568 O O . TRP B 1 358 ? 48.48366 -24.03962 32.08499 1.000 24.04037 407 TRP B O 1
ATOM 6579 N N . ASP B 1 359 ? 47.11841 -22.25739 31.98164 1.000 23.28344 408 ASP B N 1
ATOM 6580 C CA . ASP B 1 359 ? 45.92620 -23.07653 31.80840 1.000 25.94285 408 ASP B CA 1
ATOM 6581 C C . ASP B 1 359 ? 45.83646 -23.70031 30.41117 1.000 26.99432 408 ASP B C 1
ATOM 6582 O O . ASP B 1 359 ? 45.30589 -24.81352 30.27466 1.000 25.02719 408 ASP B O 1
ATOM 6587 N N . ARG B 1 360 ? 46.32988 -23.01435 29.36594 1.000 20.49666 409 ARG B N 1
ATOM 6588 C CA . ARG B 1 360 ? 46.39689 -23.62509 28.03932 1.000 22.10980 409 ARG B CA 1
ATOM 6589 C C . ARG B 1 360 ? 47.32126 -24.83138 28.03911 1.000 23.55191 409 ARG B C 1
ATOM 6590 O O . ARG B 1 360 ? 47.00940 -25.86702 27.43186 1.000 23.08332 409 ARG B O 1
ATOM 6598 N N . ARG B 1 361 ? 48.48045 -24.70815 28.69234 1.000 20.08393 410 ARG B N 1
ATOM 6599 C CA . ARG B 1 361 ? 49.38458 -25.85133 28.78504 1.000 22.62053 410 ARG B CA 1
ATOM 6600 C C . ARG B 1 361 ? 48.71962 -27.02461 29.49429 1.000 22.63085 410 ARG B C 1
ATOM 6601 O O . ARG B 1 361 ? 48.85476 -28.17399 29.05927 1.000 25.81737 410 ARG B O 1
ATOM 6609 N N . ALA B 1 362 ? 47.98214 -26.76058 30.57511 1.000 24.96451 411 ALA B N 1
ATOM 6610 C CA . ALA B 1 362 ? 47.33603 -27.85340 31.30139 1.000 28.82166 411 ALA B CA 1
ATOM 6611 C C . ALA B 1 362 ? 46.25398 -28.51462 30.45720 1.000 27.63916 411 ALA B C 1
ATOM 6612 O O . ALA B 1 362 ? 46.12686 -29.74227 30.45701 1.000 27.88133 411 ALA B O 1
ATOM 6614 N N . LEU B 1 363 ? 45.48178 -27.71816 29.71291 1.000 25.19256 412 LEU B N 1
ATOM 6615 C CA . LEU B 1 363 ? 44.45638 -28.26744 28.82963 1.000 22.88915 412 LEU B CA 1
ATOM 6616 C C . LEU B 1 363 ? 45.07395 -29.15866 27.75708 1.000 30.64754 412 LEU B C 1
ATOM 6617 O O . LEU B 1 363 ? 44.61725 -30.29001 27.52935 1.000 29.29754 412 LEU B O 1
ATOM 6622 N N . ALA B 1 364 ? 46.11811 -28.66555 27.08471 1.000 22.69403 413 ALA B N 1
ATOM 6623 C CA . ALA B 1 364 ? 46.81334 -29.48826 26.09913 1.000 22.81090 413 ALA B CA 1
ATOM 6624 C C . ALA B 1 364 ? 47.36972 -30.75983 26.73235 1.000 25.95464 413 ALA B C 1
ATOM 6625 O O . ALA B 1 364 ? 47.24648 -31.85502 26.16433 1.000 27.46859 413 ALA B O 1
ATOM 6627 N N . LYS B 1 365 ? 47.96094 -30.64191 27.92460 1.000 26.95793 414 LYS B N 1
ATOM 6628 C CA . LYS B 1 365 ? 48.54075 -31.81609 28.57295 1.000 29.16843 414 LYS B CA 1
ATOM 6629 C C . LYS B 1 365 ? 47.46933 -32.84719 28.91759 1.000 33.15605 414 LYS B C 1
ATOM 6630 O O . LYS B 1 365 ? 47.69414 -34.05253 28.76119 1.000 28.44278 414 LYS B O 1
ATOM 6636 N N . ASP B 1 366 ? 46.29136 -32.39776 29.36731 1.000 29.94429 415 ASP B N 1
ATOM 6637 C CA . ASP B 1 366 ? 45.22550 -33.34319 29.70347 1.000 38.23909 415 ASP B CA 1
ATOM 6638 C C . ASP B 1 366 ? 44.68081 -34.03628 28.46341 1.000 37.31180 415 ASP B C 1
ATOM 6639 O O . ASP B 1 366 ? 44.29664 -35.21304 28.51846 1.000 32.68627 415 ASP B O 1
ATOM 6644 N N . ILE B 1 367 ? 44.59782 -33.31133 27.34907 1.000 27.01987 416 ILE B N 1
ATOM 6645 C CA . ILE B 1 367 ? 44.11230 -33.91178 26.11598 1.000 30.00719 416 ILE B CA 1
ATOM 6646 C C . ILE B 1 367 ? 45.11360 -34.92867 25.58902 1.000 35.49491 416 ILE B C 1
ATOM 6647 O O . ILE B 1 367 ? 44.73520 -36.01967 25.13881 1.000 31.80993 416 ILE B O 1
ATOM 6652 N N . LEU B 1 368 ? 46.40505 -34.59388 25.64930 1.000 25.91322 417 LEU B N 1
ATOM 6653 C CA . LEU B 1 368 ? 47.43196 -35.48666 25.12301 1.000 35.25798 417 LEU B CA 1
ATOM 6654 C C . LEU B 1 368 ? 47.52080 -36.78228 25.92584 1.000 36.39519 417 LEU B C 1
ATOM 6655 O O . LEU B 1 368 ? 47.76800 -37.85077 25.35523 1.000 38.34856 417 LEU B O 1
ATOM 6660 N N . GLY B 1 369 ? 47.33226 -36.71410 27.24191 1.000 33.26408 418 GLY B N 1
ATOM 6661 C CA . GLY B 1 369 ? 47.37777 -37.89905 28.07481 1.000 40.99401 418 GLY B CA 1
ATOM 6662 C C . GLY B 1 369 ? 48.79210 -38.33877 28.42855 1.000 43.43420 418 GLY B C 1
ATOM 6663 O O . GLY B 1 369 ? 49.79351 -37.85053 27.90054 1.000 42.15870 418 GLY B O 1
ATOM 6664 N N . ALA B 1 370 ? 48.85980 -39.32363 29.33169 1.000 46.84826 419 ALA B N 1
ATOM 6665 C CA . ALA B 1 370 ? 50.12791 -39.74546 29.91947 1.000 51.02158 419 ALA B CA 1
ATOM 6666 C C . ALA B 1 370 ? 51.06640 -40.41977 28.92541 1.000 45.54265 419 ALA B C 1
ATOM 6667 O O . ALA B 1 370 ? 52.27055 -40.49038 29.18931 1.000 53.39822 419 ALA B O 1
ATOM 6669 N N . ASP B 1 371 ? 50.56007 -40.91696 27.79769 1.000 50.93503 420 ASP B N 1
ATOM 6670 C CA . ASP B 1 371 ? 51.37314 -41.68947 26.86648 1.000 50.41901 420 ASP B CA 1
ATOM 6671 C C . ASP B 1 371 ? 51.81110 -40.88540 25.64594 1.000 50.24043 420 ASP B C 1
ATOM 6672 O O . ASP B 1 371 ? 52.23224 -41.47409 24.64353 1.000 48.20584 420 ASP B O 1
ATOM 6677 N N . LYS B 1 372 ? 51.73007 -39.55952 25.70882 1.000 44.69099 421 LYS B N 1
ATOM 6678 C CA . LYS B 1 372 ? 52.21518 -38.68907 24.64943 1.000 41.71247 421 LYS B CA 1
ATOM 6679 C C . LYS B 1 372 ? 53.17493 -37.66601 25.24091 1.000 36.26617 421 LYS B C 1
ATOM 6680 O O . LYS B 1 372 ? 53.02914 -37.27707 26.40208 1.000 36.10203 421 LYS B O 1
ATOM 6686 N N . PRO B 1 373 ? 54.16114 -37.21115 24.47219 1.000 37.99874 422 PRO B N 1
ATOM 6687 C CA . PRO B 1 373 ? 55.00658 -36.11548 24.95468 1.000 36.12662 422 PRO B CA 1
ATOM 6688 C C . PRO B 1 373 ? 54.22235 -34.81144 24.95846 1.000 35.99267 422 PRO B C 1
ATOM 6689 O O . PRO B 1 373 ? 53.23154 -34.65857 24.24102 1.000 33.47233 422 PRO B O 1
ATOM 6693 N N . ASP B 1 374 ? 54.65916 -33.87859 25.80144 1.000 32.11224 423 ASP B N 1
ATOM 6694 C CA . ASP B 1 374 ? 53.95803 -32.61074 25.96277 1.000 34.66483 423 ASP B CA 1
ATOM 6695 C C . ASP B 1 374 ? 54.39933 -31.60861 24.89886 1.000 33.92935 423 ASP B C 1
ATOM 6696 O O . ASP B 1 374 ? 55.45376 -31.74611 24.27023 1.000 27.98826 423 ASP B O 1
ATOM 6701 N N . VAL B 1 375 ? 53.57697 -30.57141 24.71948 1.000 31.13289 424 VAL B N 1
ATOM 6702 C CA . VAL B 1 375 ? 53.88817 -29.50338 23.77354 1.000 24.30333 424 VAL B CA 1
ATOM 6703 C C . VAL B 1 375 ? 55.15945 -28.79075 24.21373 1.000 25.11265 424 VAL B C 1
ATOM 6704 O O . VAL B 1 375 ? 55.33073 -28.47874 25.39755 1.000 28.15891 424 VAL B O 1
ATOM 6708 N N . TYR B 1 376 ? 56.05483 -28.51729 23.26660 1.000 22.88810 425 TYR B N 1
ATOM 6709 C CA . TYR B 1 376 ? 57.21324 -27.67522 23.54033 1.000 26.12209 425 TYR B CA 1
ATOM 6710 C C . TYR B 1 376 ? 56.97515 -26.29192 22.94335 1.000 22.61419 425 TYR B C 1
ATOM 6711 O O . TYR B 1 376 ? 56.73032 -26.16280 21.73865 1.000 21.33049 425 TYR B O 1
ATOM 6720 N N . TRP B 1 377 ? 57.07485 -25.26393 23.78528 1.000 22.82233 426 TRP B N 1
ATOM 6721 C CA . TRP B 1 377 ? 56.83717 -23.88613 23.36933 1.000 21.91757 426 TRP B CA 1
ATOM 6722 C C . TRP B 1 377 ? 57.43502 -22.96024 24.41710 1.000 19.72190 426 TRP B C 1
ATOM 6723 O O . TRP B 1 377 ? 57.15075 -23.10734 25.60747 1.000 22.00912 426 TRP B O 1
ATOM 6734 N N . ASP B 1 378 ? 58.23260 -21.99265 23.97942 1.000 23.78305 427 ASP B N 1
ATOM 6735 C CA . ASP B 1 378 ? 58.95422 -21.13233 24.91204 1.000 22.23434 427 ASP B CA 1
ATOM 6736 C C . ASP B 1 378 ? 58.88681 -19.69209 24.41229 1.000 19.06443 427 ASP B C 1
ATOM 6737 O O . ASP B 1 378 ? 59.45528 -19.36956 23.36178 1.000 19.81513 427 ASP B O 1
ATOM 6742 N N . TRP B 1 379 ? 58.18791 -18.82278 25.15338 1.000 17.48872 428 TRP B N 1
ATOM 6743 C CA . TRP B 1 379 ? 58.10574 -17.41759 24.75816 1.000 19.12306 428 TRP B CA 1
ATOM 6744 C C . TRP B 1 379 ? 59.26690 -16.58236 25.28591 1.000 19.89063 428 TRP B C 1
ATOM 6745 O O . TRP B 1 379 ? 59.39933 -15.41089 24.89528 1.000 17.17249 428 TRP B O 1
ATOM 6756 N N . ASP B 1 380 ? 60.13050 -17.16394 26.12718 1.000 18.91374 429 ASP B N 1
ATOM 6757 C CA . ASP B 1 380 ? 61.30107 -16.45708 26.65777 1.000 21.04614 429 ASP B CA 1
ATOM 6758 C C . ASP B 1 380 ? 62.50262 -16.54155 25.72304 1.000 20.91559 429 ASP B C 1
ATOM 6759 O O . ASP B 1 380 ? 63.23981 -15.56035 25.55971 1.000 19.03416 429 ASP B O 1
ATOM 6764 N N . VAL B 1 381 ? 62.71662 -17.71958 25.11529 1.000 22.63829 430 VAL B N 1
ATOM 6765 C CA . VAL B 1 381 ? 63.87873 -17.93016 24.25411 1.000 21.70738 430 VAL B CA 1
ATOM 6766 C C . VAL B 1 381 ? 64.05273 -16.85259 23.16591 1.000 22.64663 430 VAL B C 1
ATOM 6767 O O . VAL B 1 381 ? 65.16137 -16.35775 23.00691 1.000 23.87426 430 VAL B O 1
ATOM 6771 N N . PRO B 1 382 ? 62.99837 -16.45525 22.44919 1.000 19.92286 431 PRO B N 1
ATOM 6772 C CA . PRO B 1 382 ? 63.18794 -15.42564 21.40213 1.000 20.52851 431 PRO B CA 1
ATOM 6773 C C . PRO B 1 382 ? 63.09428 -13.96927 21.85192 1.000 18.98225 431 PRO B C 1
ATOM 6774 O O . PRO B 1 382 ? 63.06426 -13.09531 20.97979 1.000 20.00749 431 PRO B O 1
ATOM 6778 N N . ARG B 1 383 ? 63.04982 -13.65835 23.15060 1.000 17.44761 432 ARG B N 1
ATOM 6779 C CA . ARG B 1 383 ? 62.93403 -12.26297 23.59426 1.000 17.35320 432 ARG B CA 1
ATOM 6780 C C . ARG B 1 383 ? 64.05944 -11.38840 23.04202 1.000 19.45961 432 ARG B C 1
ATOM 6781 O O . ARG B 1 383 ? 65.18602 -11.84129 22.82676 1.000 20.56883 432 ARG B O 1
ATOM 6789 N N . THR B 1 384 ? 63.74902 -10.11085 22.83269 1.000 20.33412 433 THR B N 1
ATOM 6790 C CA . THR B 1 384 ? 64.75875 -9.15952 22.38504 1.000 23.36374 433 THR B CA 1
ATOM 6791 C C . THR B 1 384 ? 65.77709 -8.90923 23.49598 1.000 24.17644 433 THR B C 1
ATOM 6792 O O . THR B 1 384 ? 65.59032 -9.30294 24.65407 1.000 20.45680 433 THR B O 1
ATOM 6796 N N . ARG B 1 385 ? 66.86339 -8.22209 23.12470 1.000 22.30026 434 ARG B N 1
ATOM 6797 C CA . ARG B 1 385 ? 67.90545 -7.88043 24.08833 1.000 22.09534 434 ARG B CA 1
ATOM 6798 C C . ARG B 1 385 ? 67.36065 -7.06062 25.24991 1.000 22.19311 434 ARG B C 1
ATOM 6799 O O . ARG B 1 385 ? 67.85891 -7.17575 26.37123 1.000 22.89591 434 ARG B O 1
ATOM 6807 N N . GLU B 1 386 ? 66.35019 -6.22207 25.00305 1.000 22.41880 435 GLU B N 1
ATOM 6808 C CA . GLU B 1 386 ? 65.72990 -5.45791 26.07230 1.000 21.42672 435 GLU B CA 1
ATOM 6809 C C . GLU B 1 386 ? 64.84737 -6.32301 26.95362 1.000 22.31382 435 GLU B C 1
ATOM 6810 O O . GLU B 1 386 ? 64.44890 -5.87911 28.03694 1.000 20.94082 435 GLU B O 1
ATOM 6816 N N . GLY B 1 387 ? 64.54698 -7.53913 26.52629 1.000 19.50479 436 GLY B N 1
ATOM 6817 C CA . GLY B 1 387 ? 63.62841 -8.39217 27.24451 1.000 18.51446 436 GLY B CA 1
ATOM 6818 C C . GLY B 1 387 ? 62.19989 -8.32210 26.75295 1.000 19.64937 436 GLY B C 1
ATOM 6819 O O . GLY B 1 387 ? 61.29769 -8.77170 27.47028 1.000 19.45496 436 GLY B O 1
ATOM 6820 N N . TYR B 1 388 ? 61.96092 -7.76267 25.56964 1.000 17.13811 437 TYR B N 1
ATOM 6821 C CA . TYR B 1 388 ? 60.59740 -7.64549 25.07351 1.000 19.84985 437 TYR B CA 1
ATOM 6822 C C . TYR B 1 388 ? 60.14107 -8.96911 24.47954 1.000 14.74849 437 TYR B C 1
ATOM 6823 O O . TYR B 1 388 ? 60.94767 -9.72811 23.94836 1.000 18.50727 437 TYR B O 1
ATOM 6832 N N . TYR B 1 389 ? 58.83368 -9.22616 24.57137 1.000 14.81820 438 TYR B N 1
ATOM 6833 C CA . TYR B 1 389 ? 58.18420 -10.41352 24.02951 1.000 17.22624 438 TYR B CA 1
ATOM 6834 C C . TYR B 1 389 ? 57.60133 -10.11041 22.65146 1.000 18.08133 438 TYR B C 1
ATOM 6835 O O . TYR B 1 389 ? 57.21182 -8.97715 22.35059 1.000 17.30650 438 TYR B O 1
ATOM 6844 N N . HIS B 1 390 ? 57.54120 -11.12968 21.80533 1.000 16.59029 439 HIS B N 1
ATOM 6845 C CA . HIS B 1 390 ? 56.99182 -10.93949 20.46725 1.000 20.14666 439 HIS B CA 1
ATOM 6846 C C . HIS B 1 390 ? 55.47997 -11.11192 20.50859 1.000 18.58710 439 HIS B C 1
ATOM 6847 O O . HIS B 1 390 ? 54.96773 -11.98433 21.21181 1.000 18.60439 439 HIS B O 1
ATOM 6854 N N . PHE B 1 391 ? 54.77436 -10.25976 19.75263 1.000 18.96544 440 PHE B N 1
ATOM 6855 C CA . PHE B 1 391 ? 53.32573 -10.06756 19.84937 1.000 19.81682 440 PHE B CA 1
ATOM 6856 C C . PHE B 1 391 ? 52.71968 -10.08685 18.44520 1.000 17.95635 440 PHE B C 1
ATOM 6857 O O . PHE B 1 391 ? 53.23084 -9.42612 17.53658 1.000 16.78733 440 PHE B O 1
ATOM 6865 N N . ARG B 1 392 ? 51.63625 -10.84455 18.27123 1.000 17.13518 441 ARG B N 1
ATOM 6866 C CA . ARG B 1 392 ? 50.92359 -10.91473 16.99690 1.000 18.09753 441 ARG B CA 1
ATOM 6867 C C . ARG B 1 392 ? 49.97096 -9.73166 16.88751 1.000 21.99084 441 ARG B C 1
ATOM 6868 O O . ARG B 1 392 ? 48.82430 -9.77679 17.33216 1.000 21.49090 441 ARG B O 1
ATOM 6876 N N . SER B 1 393 ? 50.45374 -8.67109 16.25496 1.000 20.83289 442 SER B N 1
ATOM 6877 C CA . SER B 1 393 ? 49.67229 -7.46140 16.04884 1.000 21.38018 442 SER B CA 1
ATOM 6878 C C . SER B 1 393 ? 48.56035 -7.71239 15.03453 1.000 19.12359 442 SER B C 1
ATOM 6879 O O . SER B 1 393 ? 48.64286 -8.62233 14.20495 1.000 19.02446 442 SER B O 1
ATOM 6882 N N . GLY B 1 394 ? 47.52634 -6.88512 15.08557 1.000 18.51047 443 GLY B N 1
ATOM 6883 C CA . GLY B 1 394 ? 46.46036 -6.96076 14.10333 1.000 18.35570 443 GLY B CA 1
ATOM 6884 C C . GLY B 1 394 ? 45.13858 -6.52549 14.70069 1.000 20.84909 443 GLY B C 1
ATOM 6885 O O . GLY B 1 394 ? 45.03096 -6.21271 15.88115 1.000 19.08814 443 GLY B O 1
ATOM 6886 N N . MET B 1 395 ? 44.11035 -6.53654 13.84970 1.000 20.67995 444 MET B N 1
ATOM 6887 C CA . MET B 1 395 ? 42.81213 -6.06802 14.32074 1.000 23.42966 444 MET B CA 1
ATOM 6888 C C . MET B 1 395 ? 42.17765 -7.02122 15.32946 1.000 19.08852 444 MET B C 1
ATOM 6889 O O . MET B 1 395 ? 41.27898 -6.61101 16.05734 1.000 19.28642 444 MET B O 1
ATOM 6894 N N . ARG B 1 396 ? 42.59846 -8.28506 15.38916 1.000 17.65319 445 ARG B N 1
ATOM 6895 C CA . ARG B 1 396 ? 42.08447 -9.14037 16.44700 1.000 20.53941 445 ARG B CA 1
ATOM 6896 C C . ARG B 1 396 ? 42.49328 -8.60870 17.81654 1.000 21.33180 445 ARG B C 1
ATOM 6897 O O . ARG B 1 396 ? 41.65577 -8.44486 18.71346 1.000 18.84802 445 ARG B O 1
ATOM 6905 N N . ALA B 1 397 ? 43.78546 -8.32904 17.98995 1.000 19.22477 446 ALA B N 1
ATOM 6906 C CA . ALA B 1 397 ? 44.26290 -7.75776 19.24614 1.000 17.79173 446 ALA B CA 1
ATOM 6907 C C . ALA B 1 397 ? 43.67511 -6.37306 19.48247 1.000 18.58662 446 ALA B C 1
ATOM 6908 O O . ALA B 1 397 ? 43.31024 -6.03464 20.61174 1.000 18.21378 446 ALA B O 1
ATOM 6910 N N . ALA B 1 398 ? 43.59999 -5.55487 18.43258 1.000 17.15298 447 ALA B N 1
ATOM 6911 C CA . ALA B 1 398 ? 43.16411 -4.17182 18.60487 1.000 18.16933 447 ALA B CA 1
ATOM 6912 C C . ALA B 1 398 ? 41.71306 -4.12852 19.05595 1.000 20.91749 447 ALA B C 1
ATOM 6913 O O . ALA B 1 398 ? 41.33507 -3.30143 19.89096 1.000 18.53465 447 ALA B O 1
ATOM 6915 N N . THR B 1 399 ? 40.88747 -5.02175 18.50737 1.000 19.93624 448 THR B N 1
ATOM 6916 C CA . THR B 1 399 ? 39.47507 -5.03096 18.86497 1.000 21.47013 448 THR B CA 1
ATOM 6917 C C . THR B 1 399 ? 39.28915 -5.52628 20.28717 1.000 19.76150 448 THR B C 1
ATOM 6918 O O . THR B 1 399 ? 38.47644 -4.97648 21.04405 1.000 17.76183 448 THR B O 1
ATOM 6922 N N . LYS B 1 400 ? 40.04795 -6.56048 20.66725 1.000 18.18869 449 LYS B N 1
ATOM 6923 C CA . LYS B 1 400 ? 39.95991 -7.07601 22.02487 1.000 19.43235 449 LYS B CA 1
ATOM 6924 C C . LYS B 1 400 ? 40.37697 -6.01191 23.03161 1.000 21.28604 449 LYS B C 1
ATOM 6925 O O . LYS B 1 400 ? 39.72653 -5.84224 24.06848 1.000 17.86596 449 LYS B O 1
ATOM 6931 N N . ARG B 1 401 ? 41.43850 -5.25278 22.72152 1.000 18.80994 450 ARG B N 1
ATOM 6932 C CA . ARG B 1 401 ? 41.85697 -4.18624 23.62855 1.000 17.65095 450 ARG B CA 1
ATOM 6933 C C . ARG B 1 401 ? 40.83918 -3.05635 23.67302 1.000 17.67441 450 ARG B C 1
ATOM 6934 O O . ARG B 1 401 ? 40.58140 -2.50400 24.74470 1.000 19.75670 450 ARG B O 1
ATOM 6942 N N . ALA B 1 402 ? 40.25474 -2.69228 22.52529 1.000 21.04802 451 ALA B N 1
ATOM 6943 C CA . ALA B 1 402 ? 39.23072 -1.64600 22.51767 1.000 20.70778 451 ALA B CA 1
ATOM 6944 C C . ALA B 1 402 ? 38.09726 -2.00351 23.47348 1.000 21.79558 451 ALA B C 1
ATOM 6945 O O . ALA B 1 402 ? 37.65828 -1.17719 24.28094 1.000 19.45908 451 ALA B O 1
ATOM 6947 N N . LEU B 1 403 ? 37.63974 -3.25564 23.41565 1.000 18.31126 452 LEU B N 1
ATOM 6948 C CA . LEU B 1 403 ? 36.58523 -3.70465 24.31506 1.000 20.70921 452 LEU B CA 1
ATOM 6949 C C . LEU B 1 403 ? 37.05358 -3.70435 25.76724 1.000 20.50116 452 LEU B C 1
ATOM 6950 O O . LEU B 1 403 ? 36.28412 -3.36909 26.66616 1.000 20.55568 452 LEU B O 1
ATOM 6955 N N . ALA B 1 404 ? 38.31255 -4.07865 26.02130 1.000 17.42832 453 ALA B N 1
ATOM 6956 C CA . ALA B 1 404 ? 38.80863 -4.08594 27.39529 1.000 17.43063 453 ALA B CA 1
ATOM 6957 C C . ALA B 1 404 ? 38.92357 -2.67183 27.96194 1.000 20.13318 453 ALA B C 1
ATOM 6958 O O . ALA B 1 404 ? 38.72115 -2.45855 29.16739 1.000 18.32332 453 ALA B O 1
ATOM 6960 N N . PHE B 1 405 ? 39.26128 -1.69938 27.12046 1.000 18.94276 454 PHE B N 1
ATOM 6961 C CA . PHE B 1 405 ? 39.41520 -0.33375 27.60556 1.000 18.08419 454 PHE B CA 1
ATOM 6962 C C . PHE B 1 405 ? 38.08776 0.39955 27.70168 1.000 20.40849 454 PHE B C 1
ATOM 6963 O O . PHE B 1 405 ? 38.00155 1.41686 28.41343 1.000 19.15105 454 PHE B O 1
ATOM 6971 N N . ALA B 1 406 ? 37.06461 -0.09574 27.00943 1.000 17.83006 455 ALA B N 1
ATOM 6972 C CA . ALA B 1 406 ? 35.79893 0.62886 26.90572 1.000 21.92534 455 ALA B CA 1
ATOM 6973 C C . ALA B 1 406 ? 35.18620 1.04622 28.24220 1.000 23.99817 455 ALA B C 1
ATOM 6974 O O . ALA B 1 406 ? 34.75139 2.20949 28.33843 1.000 23.96221 455 ALA B O 1
ATOM 6976 N N . PRO B 1 407 ? 35.13113 0.20793 29.29230 1.000 23.39790 456 PRO B N 1
ATOM 6977 C CA . PRO B 1 407 ? 34.54605 0.66685 30.56829 1.000 24.59728 456 PRO B CA 1
ATOM 6978 C C . PRO B 1 407 ? 35.32624 1.77795 31.24555 1.000 26.89435 456 PRO B C 1
ATOM 6979 O O . PRO B 1 407 ? 34.83005 2.34017 32.23053 1.000 25.68900 456 PRO B O 1
ATOM 6983 N N . TYR B 1 408 ? 36.53494 2.08970 30.78091 1.000 21.13841 457 TYR B N 1
ATOM 6984 C CA . TYR B 1 408 ? 37.38245 3.07746 31.43073 1.000 21.37459 457 TYR B CA 1
ATOM 6985 C C . TYR B 1 408 ? 37.57339 4.32723 30.59472 1.000 24.67567 457 TYR B C 1
ATOM 6986 O O . TYR B 1 408 ? 38.30538 5.23340 31.01673 1.000 26.80182 457 TYR B O 1
ATOM 6995 N N . ALA B 1 409 ? 36.93432 4.41016 29.43400 1.000 20.00806 458 ALA B N 1
ATOM 6996 C CA . ALA B 1 409 ? 37.21860 5.46101 28.47329 1.000 21.29512 458 ALA B CA 1
ATOM 6997 C C . ALA B 1 409 ? 35.92805 6.09336 27.98824 1.000 22.24132 458 ALA B C 1
ATOM 6998 O O . ALA B 1 409 ? 34.93370 5.40196 27.75575 1.000 22.94311 458 ALA B O 1
ATOM 7000 N N . ASP B 1 410 ? 35.95942 7.40855 27.80215 1.000 17.48291 459 ASP B N 1
ATOM 7001 C CA . ASP B 1 410 ? 34.81982 8.07748 27.18716 1.000 19.27111 459 ASP B CA 1
ATOM 7002 C C . ASP B 1 410 ? 34.82238 7.93951 25.67030 1.000 20.63456 459 ASP B C 1
ATOM 7003 O O . ASP B 1 410 ? 33.75470 7.94629 25.04520 1.000 23.23620 459 ASP B O 1
ATOM 7008 N N . LEU B 1 411 ? 35.99487 7.82914 25.05750 1.000 18.64230 460 LEU B N 1
ATOM 7009 C CA . LEU B 1 411 ? 36.10600 7.56030 23.63199 1.000 20.09385 460 LEU B CA 1
ATOM 7010 C C . LEU B 1 411 ? 37.21977 6.55148 23.41285 1.000 19.83375 460 LEU B C 1
ATOM 7011 O O . LEU B 1 411 ? 38.19870 6.52139 24.16329 1.000 17.69234 460 LEU B O 1
ATOM 7016 N N . LEU B 1 412 ? 37.06621 5.74320 22.36734 1.000 18.00546 461 LEU B N 1
ATOM 7017 C CA . LEU B 1 412 ? 38.04033 4.72021 21.99728 1.000 17.13059 461 LEU B CA 1
ATOM 7018 C C . LEU B 1 412 ? 38.72440 5.09944 20.68881 1.000 18.51360 461 LEU B C 1
ATOM 7019 O O . LEU B 1 412 ? 38.05868 5.35016 19.67988 1.000 19.45708 461 LEU B O 1
ATOM 7024 N N . TRP B 1 413 ? 40.05543 5.10351 20.69304 1.000 18.76232 462 TRP B N 1
ATOM 7025 C CA . TRP B 1 413 ? 40.85454 5.44578 19.51534 1.000 17.53550 462 TRP B CA 1
ATOM 7026 C C . TRP B 1 413 ? 41.61902 4.19312 19.12197 1.000 21.95396 462 TRP B C 1
ATOM 7027 O O . TRP B 1 413 ? 42.53136 3.77086 19.83802 1.000 19.79192 462 TRP B O 1
ATOM 7038 N N . VAL B 1 414 ? 41.23500 3.57966 18.01455 1.000 16.54043 463 VAL B N 1
ATOM 7039 C CA . VAL B 1 414 ? 41.88435 2.35585 17.54431 1.000 18.50034 463 VAL B CA 1
ATOM 7040 C C . VAL B 1 414 ? 42.57483 2.68083 16.23138 1.000 23.56277 463 VAL B C 1
ATOM 7041 O O . VAL B 1 414 ? 41.91120 3.03220 15.24758 1.000 24.14885 463 VAL B O 1
ATOM 7045 N N . GLU B 1 415 ? 43.90022 2.57765 16.21124 1.000 20.89575 464 GLU B N 1
ATOM 7046 C CA . GLU B 1 415 ? 44.61523 2.61956 14.94478 1.000 24.41605 464 GLU B CA 1
ATOM 7047 C C . GLU B 1 415 ? 44.27882 1.36842 14.14294 1.000 28.51473 464 GLU B C 1
ATOM 7048 O O . GLU B 1 415 ? 44.34419 0.25041 14.66821 1.000 24.95500 464 GLU B O 1
ATOM 7054 N N . THR B 1 416 ? 43.88790 1.55539 12.87454 1.000 25.07212 465 THR B N 1
ATOM 7055 C CA . THR B 1 416 ? 43.38940 0.45930 12.05075 1.000 23.29752 465 THR B CA 1
ATOM 7056 C C . THR B 1 416 ? 44.20762 0.20100 10.78996 1.000 24.75999 465 THR B C 1
ATOM 7057 O O . THR B 1 416 ? 43.84144 -0.69283 10.01683 1.000 29.94233 465 THR B O 1
ATOM 7061 N N . GLY B 1 417 ? 45.28963 0.93629 10.55476 1.000 24.72842 466 GLY B N 1
ATOM 7062 C CA . GLY B 1 417 ? 46.07871 0.73942 9.35010 1.000 24.62449 466 GLY B CA 1
ATOM 7063 C C . GLY B 1 417 ? 45.63495 1.63018 8.20485 1.000 25.50790 466 GLY B C 1
ATOM 7064 O O . GLY B 1 417 ? 45.24278 2.77748 8.44648 1.000 25.48814 466 GLY B O 1
ATOM 7065 N N . ASP B 1 418 ? 45.71678 1.13576 6.96642 1.000 22.19806 467 ASP B N 1
ATOM 7066 C CA . ASP B 1 418 ? 45.25313 1.90914 5.81578 1.000 21.68646 467 ASP B CA 1
ATOM 7067 C C . ASP B 1 418 ? 43.79421 2.31415 6.00279 1.000 22.82170 467 ASP B C 1
ATOM 7068 O O . ASP B 1 418 ? 42.97312 1.50554 6.45873 1.000 20.29302 467 ASP B O 1
ATOM 7073 N N . PRO B 1 419 ? 43.43159 3.53377 5.62915 1.000 19.52230 468 PRO B N 1
ATOM 7074 C CA . PRO B 1 419 ? 42.02383 3.94864 5.73012 1.000 20.20672 468 PRO B CA 1
ATOM 7075 C C . PRO B 1 419 ? 41.11775 2.99782 4.95924 1.000 18.69670 468 PRO B C 1
ATOM 7076 O O . PRO B 1 419 ? 41.34823 2.70305 3.78325 1.000 19.95047 468 PRO B O 1
ATOM 7080 N N . SER B 1 420 ? 40.07576 2.52283 5.63644 1.000 20.57021 469 SER B N 1
ATOM 7081 C CA . SER B 1 420 ? 39.19886 1.49595 5.08015 1.000 17.92414 469 SER B CA 1
ATOM 7082 C C . SER B 1 420 ? 37.83438 1.62579 5.72968 1.000 18.67781 469 SER B C 1
ATOM 7083 O O . SER B 1 420 ? 37.71330 1.42507 6.94222 1.000 17.35585 469 SER B O 1
ATOM 7086 N N . VAL B 1 421 ? 36.81885 1.95982 4.93310 1.000 16.12618 470 VAL B N 1
ATOM 7087 C CA . VAL B 1 421 ? 35.46104 1.95232 5.46486 1.000 20.94480 470 VAL B CA 1
ATOM 7088 C C . VAL B 1 421 ? 35.09802 0.55597 5.95966 1.000 17.77170 470 VAL B C 1
ATOM 7089 O O . VAL B 1 421 ? 34.43306 0.40535 6.98718 1.000 18.38285 470 VAL B O 1
ATOM 7093 N N . SER B 1 422 ? 35.55081 -0.48623 5.25400 1.000 19.63567 471 SER B N 1
ATOM 7094 C CA . SER B 1 422 ? 35.20771 -1.85857 5.63967 1.000 17.93691 471 SER B CA 1
ATOM 7095 C C . SER B 1 422 ? 35.74252 -2.21578 7.02396 1.000 19.53410 471 SER B C 1
ATOM 7096 O O . SER B 1 422 ? 35.03161 -2.81319 7.84783 1.000 17.94433 471 SER B O 1
ATOM 7099 N N . VAL B 1 423 ? 37.01926 -1.90466 7.28085 1.000 18.47605 472 VAL B N 1
ATOM 7100 C CA . VAL B 1 423 ? 37.62385 -2.23358 8.57057 1.000 19.07287 472 VAL B CA 1
ATOM 7101 C C . VAL B 1 423 ? 36.98611 -1.40943 9.68103 1.000 17.42405 472 VAL B C 1
ATOM 7102 O O . VAL B 1 423 ? 36.71183 -1.92066 10.77008 1.000 16.91153 472 VAL B O 1
ATOM 7106 N N . CYS B 1 424 ? 36.73608 -0.12319 9.41474 1.000 19.71081 473 CYS B N 1
ATOM 7107 C CA . CYS B 1 424 ? 36.03235 0.73102 10.36874 1.000 18.49518 473 CYS B CA 1
ATOM 7108 C C . CYS B 1 424 ? 34.63832 0.20489 10.68057 1.000 21.85517 473 CYS B C 1
ATOM 7109 O O . CYS B 1 424 ? 34.22083 0.18295 11.84778 1.000 18.84001 473 CYS B O 1
ATOM 7112 N N . ARG B 1 425 ? 33.89641 -0.22228 9.65251 1.000 19.82594 474 ARG B N 1
ATOM 7113 C CA . ARG B 1 425 ? 32.54611 -0.73578 9.88653 1.000 21.19874 474 ARG B CA 1
ATOM 7114 C C . ARG B 1 425 ? 32.57494 -1.99200 10.76005 1.000 20.40137 474 ARG B C 1
ATOM 7115 O O . ARG B 1 425 ? 31.77575 -2.13625 11.69447 1.000 18.88487 474 ARG B O 1
ATOM 7123 N N . GLN B 1 426 ? 33.51006 -2.89639 10.49159 1.000 17.87207 475 GLN B N 1
ATOM 7124 C CA . GLN B 1 426 ? 33.63781 -4.09477 11.31498 1.000 21.18703 475 GLN B CA 1
ATOM 7125 C C . GLN B 1 426 ? 33.97791 -3.74987 12.76689 1.000 20.80005 475 GLN B C 1
ATOM 7126 O O . GLN B 1 426 ? 33.39166 -4.31395 13.70061 1.000 19.09382 475 GLN B O 1
ATOM 7132 N N . LEU B 1 427 ? 34.91866 -2.82183 12.97932 1.000 18.48779 476 LEU B N 1
ATOM 7133 C CA . LEU B 1 427 ? 35.28864 -2.43915 14.34354 1.000 18.52015 476 LEU B CA 1
ATOM 7134 C C . LEU B 1 427 ? 34.13035 -1.75932 15.06313 1.000 20.05170 476 LEU B C 1
ATOM 7135 O O . LEU B 1 427 ? 33.83769 -2.06754 16.22814 1.000 19.16221 476 LEU B O 1
ATOM 7140 N N . GLY B 1 428 ? 33.48203 -0.80249 14.39133 1.000 19.79928 477 GLY B N 1
ATOM 7141 C CA . GLY B 1 428 ? 32.37102 -0.09821 15.00922 1.000 21.54862 477 GLY B CA 1
ATOM 7142 C C . GLY B 1 428 ? 31.25641 -1.03498 15.43938 1.000 24.07463 477 GLY B C 1
ATOM 7143 O O . GLY B 1 428 ? 30.71397 -0.90363 16.53963 1.000 24.92149 477 GLY B O 1
ATOM 7144 N N . ARG B 1 429 ? 30.91263 -2.00254 14.58550 1.000 23.59007 478 ARG B N 1
ATOM 7145 C CA . ARG B 1 429 ? 29.89712 -2.98800 14.95331 1.000 23.76111 478 ARG B CA 1
ATOM 7146 C C . ARG B 1 429 ? 30.35462 -3.84773 16.12313 1.000 24.58884 478 ARG B C 1
ATOM 7147 O O . ARG B 1 429 ? 29.55956 -4.16186 17.01841 1.000 25.52527 478 ARG B O 1
ATOM 7155 N N . ALA B 1 430 ? 31.62638 -4.24902 16.12758 1.000 22.03432 479 ALA B N 1
ATOM 7156 C CA . ALA B 1 430 ? 32.11436 -5.11010 17.20137 1.000 26.24555 479 ALA B CA 1
ATOM 7157 C C . ALA B 1 430 ? 32.06502 -4.39093 18.54161 1.000 26.22464 479 ALA B C 1
ATOM 7158 O O . ALA B 1 430 ? 31.71376 -4.99335 19.55981 1.000 26.01042 479 ALA B O 1
ATOM 7160 N N . VAL B 1 431 ? 32.41704 -3.10197 18.56136 1.000 23.59705 480 VAL B N 1
ATOM 7161 C CA . VAL B 1 431 ? 32.32279 -2.32541 19.79318 1.000 21.40367 480 VAL B CA 1
ATOM 7162 C C . VAL B 1 431 ? 30.86713 -2.14877 20.18887 1.000 26.46252 480 VAL B C 1
ATOM 7163 O O . VAL B 1 431 ? 30.49010 -2.36537 21.34710 1.000 28.34087 480 VAL B O 1
ATOM 7167 N N . LYS B 1 432 ? 30.02440 -1.77112 19.22505 1.000 22.89877 481 LYS B N 1
ATOM 7168 C CA . LYS B 1 432 ? 28.64808 -1.39750 19.52726 1.000 30.11494 481 LYS B CA 1
ATOM 7169 C C . LYS B 1 432 ? 27.78140 -2.58221 19.92943 1.000 31.79358 481 LYS B C 1
ATOM 7170 O O . LYS B 1 432 ? 26.70937 -2.37889 20.51653 1.000 32.50588 481 LYS B O 1
ATOM 7176 N N . GLU B 1 433 ? 28.21295 -3.80541 19.66750 1.000 30.75392 482 GLU B N 1
ATOM 7177 C CA . GLU B 1 433 ? 27.41545 -4.92554 20.14546 1.000 35.74678 482 GLU B CA 1
ATOM 7178 C C . GLU B 1 433 ? 27.62349 -5.18391 21.63683 1.000 39.35076 482 GLU B C 1
ATOM 7179 O O . GLU B 1 433 ? 26.78446 -5.83613 22.26248 1.000 32.26169 482 GLU B O 1
ATOM 7185 N N . ALA B 1 434 ? 28.69705 -4.65775 22.22588 1.000 28.43544 483 ALA B N 1
ATOM 7186 C CA . ALA B 1 434 ? 28.89957 -4.70986 23.66571 1.000 29.46891 483 ALA B CA 1
ATOM 7187 C C . ALA B 1 434 ? 28.72720 -3.36149 24.35044 1.000 28.55174 483 ALA B C 1
ATOM 7188 O O . ALA B 1 434 ? 28.34497 -3.32098 25.52513 1.000 29.61954 483 ALA B O 1
ATOM 7190 N N . TYR B 1 435 ? 28.99265 -2.26410 23.64426 1.000 21.89370 484 TYR B N 1
ATOM 7191 C CA . TYR B 1 435 ? 28.89094 -0.91404 24.19567 1.000 23.99890 484 TYR B CA 1
ATOM 7192 C C . TYR B 1 435 ? 28.22912 -0.04328 23.14117 1.000 28.51640 484 TYR B C 1
ATOM 7193 O O . TYR B 1 435 ? 28.89466 0.73226 22.44386 1.000 25.60516 484 TYR B O 1
ATOM 7202 N N . PRO B 1 436 ? 26.90304 -0.15421 22.98535 1.000 27.79693 485 PRO B N 1
ATOM 7203 C CA . PRO B 1 436 ? 26.23265 0.51529 21.86013 1.000 29.17637 485 PRO B CA 1
ATOM 7204 C C . PRO B 1 436 ? 26.26790 2.02960 21.92416 1.000 32.30432 485 PRO B C 1
ATOM 7205 O O . PRO B 1 436 ? 26.00189 2.67704 20.90345 1.000 36.78385 485 PRO B O 1
ATOM 7209 N N . GLU B 1 437 ? 26.59508 2.61259 23.07092 1.000 27.31422 486 GLU B N 1
ATOM 7210 C CA . GLU B 1 437 ? 26.64162 4.05898 23.23060 1.000 28.43132 486 GLU B CA 1
ATOM 7211 C C . GLU B 1 437 ? 28.04313 4.64047 23.04495 1.000 32.41847 486 GLU B C 1
ATOM 7212 O O . GLU B 1 437 ? 28.19520 5.86922 23.02796 1.000 29.22081 486 GLU B O 1
ATOM 7218 N N . LYS B 1 438 ? 29.06102 3.79426 22.89796 1.000 29.93414 487 LYS B N 1
ATOM 7219 C CA . LYS B 1 438 ? 30.44873 4.24347 22.95536 1.000 28.28766 487 LYS B CA 1
ATOM 7220 C C . LYS B 1 438 ? 30.86720 4.90272 21.64191 1.000 27.59058 487 LYS B C 1
ATOM 7221 O O . LYS B 1 438 ? 30.64392 4.35735 20.55989 1.000 27.79829 487 LYS B O 1
ATOM 7227 N N . ALA B 1 439 ? 31.48451 6.07495 21.74168 1.000 26.40849 488 ALA B N 1
ATOM 7228 C CA . ALA B 1 439 ? 31.95778 6.81746 20.58404 1.000 23.03282 488 ALA B CA 1
ATOM 7229 C C . ALA B 1 439 ? 33.41816 6.48073 20.28916 1.000 21.76769 488 ALA B C 1
ATOM 7230 O O . ALA B 1 439 ? 34.21061 6.23099 21.20207 1.000 21.52984 488 ALA B O 1
ATOM 7232 N N . LEU B 1 440 ? 33.77650 6.52855 19.00635 1.000 19.46577 489 LEU B N 1
ATOM 7233 C CA . LEU B 1 440 ? 35.11852 6.20803 18.53549 1.000 19.21941 489 LEU B CA 1
ATOM 7234 C C . LEU B 1 440 ? 35.80580 7.43249 17.93694 1.000 21.04487 489 LEU B C 1
ATOM 7235 O O . LEU B 1 440 ? 35.16177 8.40387 17.53044 1.000 16.34711 489 LEU B O 1
ATOM 7240 N N . VAL B 1 441 ? 37.13877 7.35686 17.86253 1.000 18.64014 490 VAL B N 1
ATOM 7241 C CA . VAL B 1 441 ? 37.98194 8.39947 17.28258 1.000 19.39314 490 VAL B CA 1
ATOM 7242 C C . VAL B 1 441 ? 38.66229 7.79849 16.06434 1.000 18.49970 490 VAL B C 1
ATOM 7243 O O . VAL B 1 441 ? 39.03480 6.61924 16.08891 1.000 20.74792 490 VAL B O 1
ATOM 7247 N N . TYR B 1 442 ? 38.80803 8.58613 14.99931 1.000 18.03281 491 TYR B N 1
ATOM 7248 C CA . TYR B 1 442 ? 39.58088 8.16543 13.83586 1.000 20.14438 491 TYR B CA 1
ATOM 7249 C C . TYR B 1 442 ? 40.70278 9.15291 13.53662 1.000 20.44593 491 TYR B C 1
ATOM 7250 O O . TYR B 1 442 ? 40.47402 10.36796 13.47152 1.000 17.98981 491 TYR B O 1
ATOM 7259 N N . ASN B 1 443 ? 41.91094 8.61941 13.34336 1.000 17.14972 492 ASN B N 1
ATOM 7260 C CA . ASN B 1 443 ? 43.11398 9.40844 13.04452 1.000 18.50283 492 ASN B CA 1
ATOM 7261 C C . ASN B 1 443 ? 43.32309 9.42233 11.52412 1.000 20.14709 492 ASN B C 1
ATOM 7262 O O . ASN B 1 443 ? 43.79169 8.43847 10.94006 1.000 18.97665 492 ASN B O 1
ATOM 7267 N N . LEU B 1 444 ? 42.96306 10.54256 10.87676 1.000 17.11052 493 LEU B N 1
ATOM 7268 C CA . LEU B 1 444 ? 43.02203 10.67965 9.42141 1.000 18.41602 493 LEU B CA 1
ATOM 7269 C C . LEU B 1 444 ? 44.45593 10.95233 8.97894 1.000 19.67938 493 LEU B C 1
ATOM 7270 O O . LEU B 1 444 ? 45.02151 11.99559 9.32288 1.000 20.76665 493 LEU B O 1
ATOM 7275 N N . SER B 1 445 ? 45.03408 10.04532 8.19919 1.000 20.82519 494 SER B N 1
ATOM 7276 C CA . SER B 1 445 ? 46.44273 10.19262 7.82076 1.000 24.29689 494 SER B CA 1
ATOM 7277 C C . SER B 1 445 ? 46.62833 11.31327 6.80213 1.000 24.84395 494 SER B C 1
ATOM 7278 O O . SER B 1 445 ? 45.95885 11.31374 5.76262 1.000 24.06187 494 SER B O 1
ATOM 7281 N N . PRO B 1 446 ? 47.53897 12.26558 7.04698 1.000 23.21397 495 PRO B N 1
ATOM 7282 C CA . PRO B 1 446 ? 47.87270 13.27215 6.03366 1.000 21.32254 495 PRO B CA 1
ATOM 7283 C C . PRO B 1 446 ? 48.87672 12.78403 5.00309 1.000 22.52745 495 PRO B C 1
ATOM 7284 O O . PRO B 1 446 ? 49.04847 13.44389 3.97108 1.000 25.60614 495 PRO B O 1
ATOM 7288 N N . SER B 1 447 ? 49.52677 11.64631 5.25189 1.000 22.75379 496 SER B N 1
ATOM 7289 C CA . SER B 1 447 ? 50.61932 11.17457 4.41481 1.000 29.27520 496 SER B CA 1
ATOM 7290 C C . SER B 1 447 ? 50.21813 10.01986 3.50974 1.000 29.13452 496 SER B C 1
ATOM 7291 O O . SER B 1 447 ? 50.85674 9.81630 2.47580 1.000 28.40793 496 SER B O 1
ATOM 7294 N N . PHE B 1 448 ? 49.17396 9.27902 3.86719 1.000 26.56673 497 PHE B N 1
ATOM 7295 C CA . PHE B 1 448 ? 48.70436 8.17063 3.04665 1.000 24.88408 497 PHE B CA 1
ATOM 7296 C C . PHE B 1 448 ? 48.32507 8.65824 1.64995 1.000 23.43886 497 PHE B C 1
ATOM 7297 O O . PHE B 1 448 ? 47.69207 9.70482 1.48449 1.000 24.17231 497 PHE B O 1
ATOM 7305 N N . ASN B 1 449 ? 48.72440 7.89603 0.63185 1.000 25.03265 498 ASN B N 1
ATOM 7306 C CA . ASN B 1 449 ? 48.44093 8.24311 -0.76063 1.000 26.46228 498 ASN B CA 1
ATOM 7307 C C . ASN B 1 449 ? 47.05121 7.72112 -1.13816 1.000 25.43033 498 ASN B C 1
ATOM 7308 O O . ASN B 1 449 ? 46.89665 6.75923 -1.89181 1.000 22.81032 498 ASN B O 1
ATOM 7313 N N . TRP B 1 450 ? 46.02494 8.39733 -0.60472 1.000 25.03164 499 TRP B N 1
ATOM 7314 C CA . TRP B 1 450 ? 44.63581 7.98543 -0.79872 1.000 23.11910 499 TRP B CA 1
ATOM 7315 C C . TRP B 1 450 ? 44.34354 7.64195 -2.25673 1.000 22.74886 499 TRP B C 1
ATOM 7316 O O . TRP B 1 450 ? 43.87240 6.54435 -2.56835 1.000 22.49734 499 TRP B O 1
ATOM 7327 N N . MET B 1 451 ? 44.63090 8.57503 -3.16787 1.000 25.06942 500 MET B N 1
ATOM 7328 C CA . MET B 1 451 ? 44.27239 8.40495 -4.57247 1.000 24.68577 500 MET B CA 1
ATOM 7329 C C . MET B 1 451 ? 45.11766 7.35935 -5.28281 1.000 29.12325 500 MET B C 1
ATOM 7330 O O . MET B 1 451 ? 44.73958 6.91701 -6.37015 1.000 28.27635 500 MET B O 1
ATOM 7335 N N . GLY B 1 452 ? 46.24630 6.96154 -4.71024 1.000 29.66987 501 GLY B N 1
ATOM 7336 C CA . GLY B 1 452 ? 47.00552 5.85710 -5.25297 1.000 25.89077 501 GLY B CA 1
ATOM 7337 C C . GLY B 1 452 ? 46.70650 4.52224 -4.62111 1.000 28.98922 501 GLY B C 1
ATOM 7338 O O . GLY B 1 452 ? 47.31627 3.51509 -4.99518 1.000 27.34026 501 GLY B O 1
ATOM 7339 N N . HIS B 1 453 ? 45.78347 4.47102 -3.66381 1.000 24.71124 502 HIS B N 1
ATOM 7340 C CA . HIS B 1 453 ? 45.46397 3.23704 -2.95883 1.000 23.62087 502 HIS B CA 1
ATOM 7341 C C . HIS B 1 453 ? 43.95463 3.02413 -2.90938 1.000 24.85465 502 HIS B C 1
ATOM 7342 O O . HIS B 1 453 ? 43.36658 2.81169 -1.84902 1.000 27.79864 502 HIS B O 1
ATOM 7349 N N . GLY B 1 454 ? 43.30646 3.11113 -4.06452 1.000 23.79107 503 GLY B N 1
ATOM 7350 C CA . GLY B 1 454 ? 41.95103 2.62746 -4.20686 1.000 24.89750 503 GLY B CA 1
ATOM 7351 C C . GLY B 1 454 ? 40.84049 3.62688 -3.95933 1.000 24.63111 503 GLY B C 1
ATOM 7352 O O . GLY B 1 454 ? 39.66657 3.24870 -4.04249 1.000 22.81878 503 GLY B O 1
ATOM 7353 N N . PHE B 1 455 ? 41.15014 4.88320 -3.67200 1.000 18.70207 504 PHE B N 1
ATOM 7354 C CA . PHE B 1 455 ? 40.08657 5.86461 -3.50180 1.000 22.28638 504 PHE B CA 1
ATOM 7355 C C . PHE B 1 455 ? 39.81541 6.57309 -4.82548 1.000 21.81706 504 PHE B C 1
ATOM 7356 O O . PHE B 1 455 ? 40.70751 6.71428 -5.66131 1.000 21.94173 504 PHE B O 1
ATOM 7364 N N . THR B 1 456 ? 38.56042 6.96915 -5.03051 1.000 18.17925 505 THR B N 1
ATOM 7365 C CA . THR B 1 456 ? 38.20656 7.92182 -6.06800 1.000 17.77569 505 THR B CA 1
ATOM 7366 C C . THR B 1 456 ? 38.06511 9.29001 -5.42346 1.000 20.54411 505 THR B C 1
ATOM 7367 O O . THR B 1 456 ? 38.03650 9.42882 -4.19284 1.000 18.31303 505 THR B O 1
ATOM 7371 N N . GLU B 1 457 ? 37.96257 10.31702 -6.26347 1.000 18.60032 506 GLU B N 1
ATOM 7372 C CA . GLU B 1 457 ? 37.77035 11.64582 -5.69888 1.000 21.18412 506 GLU B CA 1
ATOM 7373 C C . GLU B 1 457 ? 36.50000 11.69272 -4.86794 1.000 21.47868 506 GLU B C 1
ATOM 7374 O O . GLU B 1 457 ? 36.46887 12.31876 -3.80399 1.000 21.14510 506 GLU B O 1
ATOM 7380 N N . GLN B 1 458 ? 35.46105 10.98427 -5.31359 1.000 20.05566 507 GLN B N 1
ATOM 7381 C CA . GLN B 1 458 ? 34.18975 10.97102 -4.59565 1.000 20.70604 507 GLN B CA 1
ATOM 7382 C C . GLN B 1 458 ? 34.28139 10.21292 -3.26804 1.000 19.29910 507 GLN B C 1
ATOM 7383 O O . GLN B 1 458 ? 33.73227 10.66356 -2.25628 1.000 18.73992 507 GLN B O 1
ATOM 7389 N N . THR B 1 459 ? 34.92827 9.04448 -3.24425 1.000 17.48149 508 THR B N 1
ATOM 7390 C CA . THR B 1 459 ? 35.00567 8.33121 -1.97249 1.000 17.29168 508 THR B CA 1
ATOM 7391 C C . THR B 1 459 ? 36.07445 8.90634 -1.05107 1.000 17.18610 508 THR B C 1
ATOM 7392 O O . THR B 1 459 ? 36.01223 8.67614 0.15799 1.000 17.99668 508 THR B O 1
ATOM 7396 N N . LEU B 1 460 ? 37.05615 9.62542 -1.59429 1.000 18.88972 509 LEU B N 1
ATOM 7397 C CA . LEU B 1 460 ? 37.96808 10.38358 -0.75129 1.000 17.70856 509 LEU B CA 1
ATOM 7398 C C . LEU B 1 460 ? 37.20141 11.46108 0.00390 1.000 19.47623 509 LEU B C 1
ATOM 7399 O O . LEU B 1 460 ? 37.33836 11.60810 1.22623 1.000 18.23707 509 LEU B O 1
ATOM 7404 N N . LYS B 1 461 ? 36.33316 12.18029 -0.70998 1.000 18.11403 510 LYS B N 1
ATOM 7405 C CA . LYS B 1 461 ? 35.51844 13.20589 -0.07241 1.000 17.81502 510 LYS B CA 1
ATOM 7406 C C . LYS B 1 461 ? 34.55714 12.60144 0.94219 1.000 20.12237 510 LYS B C 1
ATOM 7407 O O . LYS B 1 461 ? 34.38378 13.15018 2.03496 1.000 20.99602 510 LYS B O 1
ATOM 7413 N N . SER B 1 462 ? 33.93780 11.46207 0.62111 1.000 17.55737 511 SER B N 1
ATOM 7414 C CA . SER B 1 462 ? 32.89041 10.97736 1.51020 1.000 17.55592 511 SER B CA 1
ATOM 7415 C C . SER B 1 462 ? 33.42808 10.20492 2.70688 1.000 16.22790 511 SER B C 1
ATOM 7416 O O . SER B 1 462 ? 32.65825 9.96234 3.63989 1.000 16.94647 511 SER B O 1
ATOM 7419 N N . PHE B 1 463 ? 34.72586 9.86587 2.72530 1.000 16.32775 512 PHE B N 1
ATOM 7420 C CA . PHE B 1 463 ? 35.27684 8.96968 3.74541 1.000 16.62224 512 PHE B CA 1
ATOM 7421 C C . PHE B 1 463 ? 34.90628 9.40463 5.16363 1.000 16.27797 512 PHE B C 1
ATOM 7422 O O . PHE B 1 463 ? 34.43975 8.59460 5.97319 1.000 17.29314 512 PHE B O 1
ATOM 7430 N N . ILE B 1 464 ? 35.13074 10.68332 5.48771 1.000 15.46069 513 ILE B N 1
ATOM 7431 C CA . ILE B 1 464 ? 34.83973 11.18262 6.83064 1.000 15.43897 513 ILE B CA 1
ATOM 7432 C C . ILE B 1 464 ? 33.37220 10.95342 7.18393 1.000 16.65305 513 ILE B C 1
ATOM 7433 O O . ILE B 1 464 ? 33.04197 10.48509 8.28648 1.000 17.80547 513 ILE B O 1
ATOM 7438 N N . TRP B 1 465 ? 32.47137 11.24363 6.24469 1.000 16.40883 514 TRP B N 1
ATOM 7439 C CA . TRP B 1 465 ? 31.04670 11.05101 6.51373 1.000 19.29481 514 TRP B CA 1
ATOM 7440 C C . TRP B 1 465 ? 30.66242 9.57838 6.51074 1.000 20.72146 514 TRP B C 1
ATOM 7441 O O . TRP B 1 465 ? 29.80102 9.16582 7.30291 1.000 19.34249 514 TRP B O 1
ATOM 7452 N N . ASP B 1 466 ? 31.32156 8.76461 5.67516 1.000 17.40945 515 ASP B N 1
ATOM 7453 C CA . ASP B 1 466 ? 31.05014 7.32717 5.66121 1.000 18.41003 515 ASP B CA 1
ATOM 7454 C C . ASP B 1 466 ? 31.35785 6.67055 7.00803 1.000 20.96274 515 ASP B C 1
ATOM 7455 O O . ASP B 1 466 ? 30.60085 5.81044 7.48172 1.000 18.05170 515 ASP B O 1
ATOM 7460 N N . ILE B 1 467 ? 32.49320 7.00574 7.62358 1.000 18.51500 516 ILE B N 1
ATOM 7461 C CA . ILE B 1 467 ? 32.80691 6.32263 8.87491 1.000 16.44205 516 ILE B CA 1
ATOM 7462 C C . ILE B 1 467 ? 32.13751 6.98434 10.07280 1.000 17.47950 516 ILE B C 1
ATOM 7463 O O . ILE B 1 467 ? 31.93222 6.32032 11.09798 1.000 20.39298 516 ILE B O 1
ATOM 7468 N N . ALA B 1 468 ? 31.74501 8.25540 9.95887 1.000 17.66485 517 ALA B N 1
ATOM 7469 C CA . ALA B 1 468 ? 30.94840 8.86787 11.01669 1.000 18.26333 517 ALA B CA 1
ATOM 7470 C C . ALA B 1 468 ? 29.62666 8.13226 11.21643 1.000 17.77043 517 ALA B C 1
ATOM 7471 O O . ALA B 1 468 ? 29.12017 8.04253 12.34237 1.000 19.07613 517 ALA B O 1
ATOM 7473 N N . LYS B 1 469 ? 29.06113 7.58180 10.14497 1.000 19.01228 518 LYS B N 1
ATOM 7474 C CA . LYS B 1 469 ? 27.85110 6.77959 10.28298 1.000 21.51677 518 LYS B CA 1
ATOM 7475 C C . LYS B 1 469 ? 28.08325 5.49517 11.07137 1.000 25.44230 518 LYS B C 1
ATOM 7476 O O . LYS B 1 469 ? 27.13046 4.96331 11.65242 1.000 24.28393 518 LYS B O 1
ATOM 7482 N N . GLU B 1 470 ? 29.31836 4.98998 11.12009 1.000 21.11443 519 GLU B N 1
ATOM 7483 C CA . GLU B 1 470 ? 29.63641 3.77206 11.85734 1.000 22.63612 519 GLU B CA 1
ATOM 7484 C C . GLU B 1 470 ? 30.10449 4.02847 13.28886 1.000 23.82842 519 GLU B C 1
ATOM 7485 O O . GLU B 1 470 ? 30.57080 3.09713 13.94043 1.000 24.56781 519 GLU B O 1
ATOM 7491 N N . GLY B 1 471 ? 30.01245 5.26038 13.78875 1.000 22.17540 520 GLY B N 1
ATOM 7492 C CA . GLY B 1 471 ? 30.36548 5.55020 15.17223 1.000 25.27257 520 GLY B CA 1
ATOM 7493 C C . GLY B 1 471 ? 31.63787 6.35375 15.38039 1.000 20.70336 520 GLY B C 1
ATOM 7494 O O . GLY B 1 471 ? 31.95127 6.69341 16.53326 1.000 20.19017 520 GLY B O 1
ATOM 7495 N N . PHE B 1 472 ? 32.37469 6.67228 14.31249 1.000 18.07588 521 PHE B N 1
ATOM 7496 C CA . PHE B 1 472 ? 33.63346 7.41702 14.41630 1.000 19.15041 521 PHE B CA 1
ATOM 7497 C C . PHE B 1 472 ? 33.27712 8.89180 14.38860 1.000 19.33531 521 PHE B C 1
ATOM 7498 O O . PHE B 1 472 ? 33.32865 9.56772 13.36108 1.000 17.93700 521 PHE B O 1
ATOM 7506 N N . VAL B 1 473 ? 32.88607 9.38384 15.55936 1.000 17.68859 522 VAL B N 1
ATOM 7507 C CA . VAL B 1 473 ? 32.33726 10.72894 15.65178 1.000 18.35510 522 VAL B CA 1
ATOM 7508 C C . VAL B 1 473 ? 33.43377 11.78640 15.68529 1.000 20.45331 522 VAL B C 1
ATOM 7509 O O . VAL B 1 473 ? 33.23742 12.88307 15.17242 1.000 21.94961 522 VAL B O 1
ATOM 7513 N N . LEU B 1 474 ? 34.57804 11.50219 16.30157 1.000 16.56761 523 LEU B N 1
ATOM 7514 C CA . LEU B 1 474 ? 35.67340 12.46137 16.39919 1.000 17.12908 523 LEU B CA 1
ATOM 7515 C C . LEU B 1 474 ? 36.77498 12.02797 15.44319 1.000 19.25589 523 LEU B C 1
ATOM 7516 O O . LEU B 1 474 ? 37.19524 10.86824 15.46600 1.000 17.18906 523 LEU B O 1
ATOM 7521 N N . GLN B 1 475 ? 37.22642 12.94734 14.59225 1.000 16.42930 524 GLN B N 1
ATOM 7522 C CA . GLN B 1 475 ? 38.18517 12.61372 13.55015 1.000 16.68965 524 GLN B CA 1
ATOM 7523 C C . GLN B 1 475 ? 39.16649 13.76076 13.40830 1.000 19.41912 524 GLN B C 1
ATOM 7524 O O . GLN B 1 475 ? 38.76590 14.92720 13.45578 1.000 19.74307 524 GLN B O 1
ATOM 7530 N N . LEU B 1 476 ? 40.44337 13.43747 13.21111 1.000 17.72155 525 LEU B N 1
ATOM 7531 C CA . LEU B 1 476 ? 41.44513 14.49674 13.24010 1.000 20.16826 525 LEU B CA 1
ATOM 7532 C C . LEU B 1 476 ? 42.57664 14.21814 12.26359 1.000 19.22121 525 LEU B C 1
ATOM 7533 O O . LEU B 1 476 ? 43.00749 13.07175 12.10187 1.000 17.68526 525 LEU B O 1
ATOM 7538 N N . VAL B 1 477 ? 43.05184 15.27793 11.61298 1.000 17.58994 526 VAL B N 1
ATOM 7539 C CA . VAL B 1 477 ? 44.27132 15.23589 10.80806 1.000 18.29038 526 VAL B CA 1
ATOM 7540 C C . VAL B 1 477 ? 45.36168 15.82696 11.69744 1.000 21.39967 526 VAL B C 1
ATOM 7541 O O . VAL B 1 477 ? 45.49389 17.04425 11.78492 1.000 19.07500 526 VAL B O 1
ATOM 7545 N N . SER B 1 478 ? 46.15399 14.97632 12.35751 1.000 20.74223 527 SER B N 1
ATOM 7546 C CA . SER B 1 478 ? 46.93518 15.44859 13.49929 1.000 22.19858 527 SER B CA 1
ATOM 7547 C C . SER B 1 478 ? 48.01331 16.45360 13.08763 1.000 24.48918 527 SER B C 1
ATOM 7548 O O . SER B 1 478 ? 48.22378 17.45713 13.77827 1.000 25.72450 527 SER B O 1
ATOM 7551 N N . LEU B 1 479 ? 48.70108 16.22084 11.97288 1.000 22.45933 528 LEU B N 1
ATOM 7552 C CA . LEU B 1 479 ? 49.79076 17.10959 11.56930 1.000 24.96511 528 LEU B CA 1
ATOM 7553 C C . LEU B 1 479 ? 49.36576 18.16424 10.55000 1.000 20.04661 528 LEU B C 1
ATOM 7554 O O . LEU B 1 479 ? 50.22323 18.71266 9.85165 1.000 20.10401 528 LEU B O 1
ATOM 7559 N N . ALA B 1 480 ? 48.06734 18.45924 10.43979 1.000 18.55106 529 ALA B N 1
ATOM 7560 C CA . ALA B 1 480 ? 47.61454 19.35003 9.37075 1.000 18.29230 529 ALA B CA 1
ATOM 7561 C C . ALA B 1 480 ? 48.33085 20.69520 9.42606 1.000 19.02884 529 ALA B C 1
ATOM 7562 O O . ALA B 1 480 ? 48.81753 21.18904 8.40358 1.000 18.02909 529 ALA B O 1
ATOM 7564 N N . GLY B 1 481 ? 48.40718 21.29674 10.61393 1.000 16.07163 530 GLY B N 1
ATOM 7565 C CA . GLY B 1 481 ? 49.00350 22.61465 10.74073 1.000 17.57094 530 GLY B CA 1
ATOM 7566 C C . GLY B 1 481 ? 50.50555 22.63952 10.53325 1.000 20.56675 530 GLY B C 1
ATOM 7567 O O . GLY B 1 481 ? 51.06061 23.70056 10.21450 1.000 19.29019 530 GLY B O 1
ATOM 7568 N N . VAL B 1 482 ? 51.17752 21.50152 10.71040 1.000 17.06344 531 VAL B N 1
ATOM 7569 C CA . VAL B 1 482 ? 52.58192 21.41371 10.31605 1.000 17.46964 531 VAL B CA 1
ATOM 7570 C C . VAL B 1 482 ? 52.71679 21.54077 8.80007 1.000 19.19639 531 VAL B C 1
ATOM 7571 O O . VAL B 1 482 ? 53.55785 22.29595 8.29118 1.000 19.41467 531 VAL B O 1
ATOM 7575 N N . HIS B 1 483 ? 51.88067 20.81001 8.05420 1.000 19.42047 532 HIS B N 1
ATOM 7576 C CA . HIS B 1 483 ? 52.04431 20.71724 6.60781 1.000 19.43875 532 HIS B CA 1
ATOM 7577 C C . HIS B 1 483 ? 51.61089 21.99866 5.89017 1.000 18.78304 532 HIS B C 1
ATOM 7578 O O . HIS B 1 483 ? 52.27230 22.42674 4.93587 1.000 19.34416 532 HIS B O 1
ATOM 7585 N N . THR B 1 484 ? 50.50129 22.62032 6.30460 1.000 18.83059 533 THR B N 1
ATOM 7586 C CA . THR B 1 484 ? 50.10010 23.85693 5.63793 1.000 20.15462 533 THR B CA 1
ATOM 7587 C C . THR B 1 484 ? 51.13645 24.94353 5.86112 1.000 18.70072 533 THR B C 1
ATOM 7588 O O . THR B 1 484 ? 51.42159 25.73489 4.95949 1.000 19.35831 533 THR B O 1
ATOM 7592 N N . ASN B 1 485 ? 51.68823 25.00438 7.07089 1.000 19.35846 534 ASN B N 1
ATOM 7593 C CA . ASN B 1 485 ? 52.67574 26.02659 7.40156 1.000 18.91995 534 ASN B CA 1
ATOM 7594 C C . ASN B 1 485 ? 53.94951 25.82246 6.58881 1.000 20.39952 534 ASN B C 1
ATOM 7595 O O . ASN B 1 485 ? 54.46759 26.75992 5.96911 1.000 19.72238 534 ASN B O 1
ATOM 7600 N N . ALA B 1 486 ? 54.43917 24.58329 6.53870 1.000 18.96096 535 ALA B N 1
ATOM 7601 C CA . ALA B 1 486 ? 55.65645 24.28028 5.78607 1.000 17.72730 535 ALA B CA 1
ATOM 7602 C C . ALA B 1 486 ? 55.49424 24.59336 4.30211 1.000 19.77103 535 ALA B C 1
ATOM 7603 O O . ALA B 1 486 ? 56.40138 25.14329 3.66113 1.000 18.65846 535 ALA B O 1
ATOM 7605 N N . THR B 1 487 ? 54.35801 24.20447 3.73106 1.000 16.77913 536 THR B N 1
ATOM 7606 C CA . THR B 1 487 ? 54.14180 24.38078 2.30678 1.000 17.36565 536 THR B CA 1
ATOM 7607 C C . THR B 1 487 ? 54.09592 25.86262 1.95999 1.000 19.99751 536 THR B C 1
ATOM 7608 O O . THR B 1 487 ? 54.73147 26.31280 1.00200 1.000 19.26186 536 THR B O 1
ATOM 7612 N N . ALA B 1 488 ? 53.35984 26.63992 2.75266 1.000 19.34736 537 ALA B N 1
ATOM 7613 C CA . ALA B 1 488 ? 53.21750 28.06026 2.44754 1.000 20.68454 537 ALA B CA 1
ATOM 7614 C C . ALA B 1 488 ? 54.55487 28.78564 2.53909 1.000 21.51640 537 ALA B C 1
ATOM 7615 O O . ALA B 1 488 ? 54.84903 29.66077 1.70989 1.000 21.83634 537 ALA B O 1
ATOM 7617 N N . THR B 1 489 ? 55.38053 28.44926 3.53551 1.000 17.85969 538 THR B N 1
ATOM 7618 C CA . THR B 1 489 ? 56.66796 29.13836 3.63243 1.000 20.12162 538 THR B CA 1
ATOM 7619 C C . THR B 1 489 ? 57.63817 28.65348 2.56181 1.000 21.94100 538 THR B C 1
ATOM 7620 O O . THR B 1 489 ? 58.42033 29.44664 2.02016 1.000 22.91671 538 THR B O 1
ATOM 7624 N N . CYS B 1 490 ? 57.60039 27.35937 2.23852 1.000 21.57389 539 CYS B N 1
ATOM 7625 C CA . CYS B 1 490 ? 58.45077 26.83586 1.17393 1.000 23.11614 539 CYS B CA 1
ATOM 7626 C C . CYS B 1 490 ? 58.23046 27.60521 -0.12705 1.000 24.68771 539 CYS B C 1
ATOM 7627 O O . CYS B 1 490 ? 59.18427 28.05218 -0.77957 1.000 24.26919 539 CYS B O 1
ATOM 7630 N N . GLU B 1 491 ? 56.96934 27.81889 -0.48264 1.000 22.84837 540 GLU B N 1
ATOM 7631 C CA . GLU B 1 491 ? 56.64304 28.48681 -1.73407 1.000 22.65577 540 GLU B CA 1
ATOM 7632 C C . GLU B 1 491 ? 57.06534 29.95372 -1.70502 1.000 23.81308 540 GLU B C 1
ATOM 7633 O O . GLU B 1 491 ? 57.67112 30.45561 -2.66118 1.000 24.19030 540 GLU B O 1
ATOM 7639 N N . LEU B 1 492 ? 56.78175 30.65420 -0.60185 1.000 19.77113 541 LEU B N 1
ATOM 7640 C CA . LEU B 1 492 ? 57.16534 32.06763 -0.53004 1.000 18.59737 541 LEU B CA 1
ATOM 7641 C C . LEU B 1 492 ? 58.68297 32.23303 -0.47125 1.000 22.47646 541 LEU B C 1
ATOM 7642 O O . LEU B 1 492 ? 59.23796 33.12268 -1.12830 1.000 21.98758 541 LEU B O 1
ATOM 7647 N N . ALA B 1 493 ? 59.37273 31.39359 0.30896 1.000 22.12909 542 ALA B N 1
ATOM 7648 C CA . ALA B 1 493 ? 60.81123 31.57158 0.50201 1.000 22.42140 542 ALA B CA 1
ATOM 7649 C C . ALA B 1 493 ? 61.57529 31.45338 -0.81553 1.000 23.89291 542 ALA B C 1
ATOM 7650 O O . ALA B 1 493 ? 62.48024 32.25485 -1.08920 1.000 20.76664 542 ALA B O 1
ATOM 7652 N N . ARG B 1 494 ? 61.21275 30.47104 -1.64763 1.000 22.74618 543 ARG B N 1
ATOM 7653 C CA . ARG B 1 494 ? 61.84315 30.30470 -2.95757 1.000 24.20063 543 ARG B CA 1
ATOM 7654 C C . ARG B 1 494 ? 61.64340 31.52667 -3.83642 1.000 25.29426 543 ARG B C 1
ATOM 7655 O O . ARG B 1 494 ? 62.59320 32.03239 -4.44668 1.000 27.86990 543 ARG B O 1
ATOM 7663 N N . ALA B 1 495 ? 60.39882 31.99595 -3.93424 1.000 23.41254 544 ALA B N 1
ATOM 7664 C CA . ALA B 1 495 ? 60.07700 33.07058 -4.86389 1.000 23.04319 544 ALA B CA 1
ATOM 7665 C C . ALA B 1 495 ? 60.62125 34.40727 -4.37777 1.000 25.19391 544 ALA B C 1
ATOM 7666 O O . ALA B 1 495 ? 61.03785 35.24203 -5.18861 1.000 25.10545 544 ALA B O 1
ATOM 7668 N N . PHE B 1 496 ? 60.61263 34.63023 -3.05763 1.000 21.59319 545 PHE B N 1
ATOM 7669 C CA . PHE B 1 496 ? 61.03294 35.91553 -2.49649 1.000 23.09790 545 PHE B CA 1
ATOM 7670 C C . PHE B 1 496 ? 62.50540 36.19013 -2.78322 1.000 21.74725 545 PHE B C 1
ATOM 7671 O O . PHE B 1 496 ? 62.89086 37.33220 -3.05882 1.000 21.63369 545 PHE B O 1
ATOM 7679 N N . LYS B 1 497 ? 63.34018 35.15365 -2.70689 1.000 19.96547 546 LYS B N 1
ATOM 7680 C CA . LYS B 1 497 ? 64.76567 35.28923 -2.99354 1.000 24.44118 546 LYS B CA 1
ATOM 7681 C C . LYS B 1 497 ? 65.01729 36.02343 -4.31200 1.000 29.78563 546 LYS B C 1
ATOM 7682 O O . LYS B 1 497 ? 65.90668 36.88380 -4.39518 1.000 26.06019 546 LYS B O 1
ATOM 7688 N N . ASP B 1 498 ? 64.21501 35.73277 -5.33860 1.000 28.70264 547 ASP B N 1
ATOM 7689 C CA . ASP B 1 498 ? 64.43404 36.27329 -6.67693 1.000 30.72472 547 ASP B CA 1
ATOM 7690 C C . ASP B 1 498 ? 63.44078 37.34514 -7.10567 1.000 30.87096 547 ASP B C 1
ATOM 7691 O O . ASP B 1 498 ? 63.79706 38.18835 -7.93218 1.000 30.42210 547 ASP B O 1
ATOM 7696 N N . GLU B 1 499 ? 62.20917 37.34071 -6.58961 1.000 22.81501 548 GLU B N 1
ATOM 7697 C CA . GLU B 1 499 ? 61.19240 38.30892 -6.98726 1.000 25.83748 548 GLU B CA 1
ATOM 7698 C C . GLU B 1 499 ? 60.86883 39.34262 -5.91648 1.000 24.06652 548 GLU B C 1
ATOM 7699 O O . GLU B 1 499 ? 60.06816 40.24874 -6.17995 1.000 23.30008 548 GLU B O 1
ATOM 7705 N N . GLY B 1 500 ? 61.41968 39.20908 -4.71269 1.000 24.52602 549 GLY B N 1
ATOM 7706 C CA . GLY B 1 500 ? 61.21104 40.22966 -3.69221 1.000 25.73788 549 GLY B CA 1
ATOM 7707 C C . GLY B 1 500 ? 59.74616 40.48533 -3.40070 1.000 23.78658 549 GLY B C 1
ATOM 7708 O O . GLY B 1 500 ? 58.93442 39.56024 -3.27697 1.000 22.45357 549 GLY B O 1
ATOM 7709 N N . MET B 1 501 ? 59.38572 41.76841 -3.31083 1.000 18.42528 550 MET B N 1
ATOM 7710 C CA . MET B 1 501 ? 58.02858 42.11820 -2.91027 1.000 21.35504 550 MET B CA 1
ATOM 7711 C C . MET B 1 501 ? 56.97989 41.70396 -3.94235 1.000 21.12033 550 MET B C 1
ATOM 7712 O O . MET B 1 501 ? 55.79683 41.60538 -3.59614 1.000 23.28575 550 MET B O 1
ATOM 7717 N N . LEU B 1 502 ? 57.37599 41.45393 -5.19323 1.000 23.13457 551 LEU B N 1
ATOM 7718 C CA . LEU B 1 502 ? 56.42074 40.94484 -6.17744 1.000 24.50710 551 LEU B CA 1
ATOM 7719 C C . LEU B 1 502 ? 55.89939 39.57416 -5.75652 1.000 20.89618 551 LEU B C 1
ATOM 7720 O O . LEU B 1 502 ? 54.69042 39.31119 -5.80794 1.000 23.87612 551 LEU B O 1
ATOM 7725 N N . ALA B 1 503 ? 56.80119 38.70248 -5.31510 1.000 23.43852 552 ALA B N 1
ATOM 7726 C CA . ALA B 1 503 ? 56.39641 37.40231 -4.78282 1.000 25.45606 552 ALA B CA 1
ATOM 7727 C C . ALA B 1 503 ? 55.52657 37.54787 -3.53593 1.000 22.23612 552 ALA B C 1
ATOM 7728 O O . ALA B 1 503 ? 54.53319 36.82970 -3.38054 1.000 24.42392 552 ALA B O 1
ATOM 7730 N N . TYR B 1 504 ? 55.88654 38.45740 -2.62637 1.000 22.97502 553 TYR B N 1
ATOM 7731 C CA . TYR B 1 504 ? 55.08160 38.61439 -1.41933 1.000 24.98758 553 TYR B CA 1
ATOM 7732 C C . TYR B 1 504 ? 53.66922 39.06460 -1.76098 1.000 24.44088 553 TYR B C 1
ATOM 7733 O O . TYR B 1 504 ? 52.69317 38.53792 -1.21534 1.000 23.45319 553 TYR B O 1
ATOM 7742 N N . VAL B 1 505 ? 53.53756 40.03888 -2.66506 1.000 24.87641 554 VAL B N 1
ATOM 7743 C CA . VAL B 1 505 ? 52.20839 40.49512 -3.05601 1.000 23.62010 554 VAL B CA 1
ATOM 7744 C C . VAL B 1 505 ? 51.44157 39.38198 -3.76754 1.000 24.36626 554 VAL B C 1
ATOM 7745 O O . VAL B 1 505 ? 50.25890 39.14588 -3.48235 1.000 27.21539 554 VAL B O 1
ATOM 7749 N N . ASN B 1 506 ? 52.09304 38.68381 -4.70397 1.000 26.07528 555 ASN B N 1
ATOM 7750 C CA . ASN B 1 506 ? 51.39142 37.67507 -5.49541 1.000 28.23820 555 ASN B CA 1
ATOM 7751 C C . ASN B 1 506 ? 50.96978 36.48653 -4.63921 1.000 31.53368 555 ASN B C 1
ATOM 7752 O O . ASN B 1 506 ? 49.85474 35.97231 -4.78115 1.000 29.65532 555 ASN B O 1
ATOM 7757 N N . LEU B 1 507 ? 51.85629 36.02043 -3.76234 1.000 25.13316 556 LEU B N 1
ATOM 7758 C CA . LEU B 1 507 ? 51.61413 34.76239 -3.05992 1.000 27.25820 556 LEU B CA 1
ATOM 7759 C C . LEU B 1 507 ? 50.93950 34.94490 -1.71114 1.000 26.93086 556 LEU B C 1
ATOM 7760 O O . LEU B 1 507 ? 50.31665 33.99742 -1.21363 1.000 25.80591 556 LEU B O 1
ATOM 7765 N N . VAL B 1 508 ? 51.04937 36.12840 -1.10918 1.000 25.21906 557 VAL B N 1
ATOM 7766 C CA . VAL B 1 508 ? 50.48416 36.35755 0.21640 1.000 22.13814 557 VAL B CA 1
ATOM 7767 C C . VAL B 1 508 ? 49.40052 37.42652 0.15893 1.000 25.82487 557 VAL B C 1
ATOM 7768 O O . VAL B 1 508 ? 48.21120 37.12415 0.28996 1.000 28.99168 557 VAL B O 1
ATOM 7772 N N . GLN B 1 509 ? 49.80202 38.68396 -0.04779 1.000 27.93897 558 GLN B N 1
ATOM 7773 C CA . GLN B 1 509 ? 48.88323 39.80072 0.14932 1.000 25.84370 558 GLN B CA 1
ATOM 7774 C C . GLN B 1 509 ? 47.63693 39.67656 -0.72516 1.000 27.48227 558 GLN B C 1
ATOM 7775 O O . GLN B 1 509 ? 46.50871 39.80749 -0.23905 1.000 30.93462 558 GLN B O 1
ATOM 7781 N N . ARG B 1 510 ? 47.81485 39.41312 -2.01684 1.000 32.42682 559 ARG B N 1
ATOM 7782 C CA . ARG B 1 510 ? 46.65937 39.35681 -2.90944 1.000 37.35594 559 ARG B CA 1
ATOM 7783 C C . ARG B 1 510 ? 45.74541 38.18509 -2.56211 1.000 37.40306 559 ARG B C 1
ATOM 7784 O O . ARG B 1 510 ? 44.52131 38.34161 -2.48706 1.000 35.86296 559 ARG B O 1
ATOM 7792 N N . LYS B 1 511 ? 46.32151 37.00178 -2.34412 1.000 33.09600 560 LYS B N 1
ATOM 7793 C CA . LYS B 1 511 ? 45.51121 35.84356 -1.98019 1.000 36.34067 560 LYS B CA 1
ATOM 7794 C C . LYS B 1 511 ? 44.78185 36.06998 -0.66089 1.000 34.31564 560 LYS B C 1
ATOM 7795 O O . LYS B 1 511 ? 43.59793 35.73655 -0.52824 1.000 35.32149 560 LYS B O 1
ATOM 7801 N N . GLU B 1 512 ? 45.47331 36.64496 0.32268 1.000 31.07899 561 GLU B N 1
ATOM 7802 C CA . GLU B 1 512 ? 44.87511 36.86740 1.63461 1.000 31.98486 561 GLU B CA 1
ATOM 7803 C C . GLU B 1 512 ? 43.59907 37.69010 1.51825 1.000 35.98144 561 GLU B C 1
ATOM 7804 O O . GLU B 1 512 ? 42.58059 37.37364 2.14503 1.000 37.23362 561 GLU B O 1
ATOM 7810 N N . LYS B 1 513 ? 43.63270 38.73947 0.69815 1.000 39.71225 562 LYS B N 1
ATOM 7811 C CA . LYS B 1 513 ? 42.45489 39.57682 0.51013 1.000 39.05981 562 LYS B CA 1
ATOM 7812 C C . LYS B 1 513 ? 41.38372 38.85754 -0.30715 1.000 40.07850 562 LYS B C 1
ATOM 7813 O O . LYS B 1 513 ? 40.18788 38.98573 -0.01742 1.000 43.48453 562 LYS B O 1
ATOM 7819 N N . GLU B 1 514 ? 41.79312 38.07586 -1.31477 1.000 38.34940 563 GLU B N 1
ATOM 7820 C CA . GLU B 1 514 ? 40.82984 37.43522 -2.21320 1.000 42.54448 563 GLU B CA 1
ATOM 7821 C C . GLU B 1 514 ? 39.99929 36.35938 -1.52223 1.000 46.42490 563 GLU B C 1
ATOM 7822 O O . GLU B 1 514 ? 38.89127 36.05411 -1.97640 1.000 52.88703 563 GLU B O 1
ATOM 7828 N N . ILE B 1 515 ? 40.51266 35.74705 -0.45363 1.000 43.54322 564 ILE B N 1
ATOM 7829 C CA . ILE B 1 515 ? 39.74654 34.73640 0.26992 1.000 43.45375 564 ILE B CA 1
ATOM 7830 C C . ILE B 1 515 ? 39.12100 35.28847 1.54045 1.000 39.31186 564 ILE B C 1
ATOM 7831 O O . ILE B 1 515 ? 38.45211 34.54484 2.26597 1.000 45.02886 564 ILE B O 1
ATOM 7836 N N . GLY B 1 516 ? 39.31525 36.56833 1.83354 1.000 43.88128 565 GLY B N 1
ATOM 7837 C CA . GLY B 1 516 ? 38.72794 37.14460 3.03055 1.000 36.63869 565 GLY B CA 1
ATOM 7838 C C . GLY B 1 516 ? 39.33477 36.67440 4.33709 1.000 44.06788 565 GLY B C 1
ATOM 7839 O O . GLY B 1 516 ? 38.60266 36.44711 5.30990 1.000 38.56284 565 GLY B O 1
ATOM 7840 N N . CYS B 1 517 ? 40.65567 36.52285 4.38930 1.000 37.57324 566 CYS B N 1
ATOM 7841 C CA . CYS B 1 517 ? 41.33181 36.17199 5.63247 1.000 35.67775 566 CYS B CA 1
ATOM 7842 C C . CYS B 1 517 ? 41.41401 37.40037 6.53699 1.000 39.87765 566 CYS B C 1
ATOM 7843 O O . CYS B 1 517 ? 41.95877 38.43676 6.13700 1.000 39.08429 566 CYS B O 1
ATOM 7846 N N . ASP B 1 518 ? 40.89318 37.28460 7.76324 1.000 35.08138 567 ASP B N 1
ATOM 7847 C CA . ASP B 1 518 ? 40.78938 38.45283 8.63083 1.000 37.24963 567 ASP B CA 1
ATOM 7848 C C . ASP B 1 518 ? 42.11504 38.84906 9.27971 1.000 39.65371 567 ASP B C 1
ATOM 7849 O O . ASP B 1 518 ? 42.17242 39.89331 9.94000 1.000 34.59142 567 ASP B O 1
ATOM 7854 N N . VAL B 1 519 ? 43.18445 38.06752 9.10083 1.000 33.82691 568 VAL B N 1
ATOM 7855 C CA . VAL B 1 519 ? 44.49994 38.51016 9.56365 1.000 32.03566 568 VAL B CA 1
ATOM 7856 C C . VAL B 1 519 ? 45.10852 39.55800 8.64213 1.000 37.37298 568 VAL B C 1
ATOM 7857 O O . VAL B 1 519 ? 46.06327 40.24000 9.04138 1.000 36.99188 568 VAL B O 1
ATOM 7861 N N . LEU B 1 520 ? 44.55782 39.73003 7.43394 1.000 35.43422 569 LEU B N 1
ATOM 7862 C CA . LEU B 1 520 ? 44.98652 40.79367 6.52657 1.000 39.58675 569 LEU B CA 1
ATOM 7863 C C . LEU B 1 520 ? 45.15718 42.12205 7.25775 1.000 38.77066 569 LEU B C 1
ATOM 7864 O O . LEU B 1 520 ? 46.16037 42.82849 7.08740 1.000 34.91594 569 LEU B O 1
ATOM 7869 N N . THR B 1 521 ? 44.17714 42.46291 8.09128 1.000 37.10792 570 THR B N 1
ATOM 7870 C CA . THR B 1 521 ? 44.24201 43.64046 8.95004 1.000 40.08470 570 THR B CA 1
ATOM 7871 C C . THR B 1 521 ? 44.70712 43.16672 10.32652 1.000 38.54374 570 THR B C 1
ATOM 7872 O O . THR B 1 521 ? 43.92281 42.98650 11.26081 1.000 35.53879 570 THR B O 1
ATOM 7876 N N . HIS B 1 522 ? 46.02300 42.96001 10.43913 1.000 36.79027 571 HIS B N 1
ATOM 7877 C CA . HIS B 1 522 ? 46.57090 42.24740 11.59093 1.000 40.68713 571 HIS B CA 1
ATOM 7878 C C . HIS B 1 522 ? 46.39196 43.02215 12.89153 1.000 40.54986 571 HIS B C 1
ATOM 7879 O O . HIS B 1 522 ? 46.22883 42.40833 13.95428 1.000 33.29145 571 HIS B O 1
ATOM 7886 N N . GLN B 1 523 ? 46.41723 44.36086 12.83593 1.000 39.65897 572 GLN B N 1
ATOM 7887 C CA . GLN B 1 523 ? 46.21318 45.14940 14.04982 1.000 40.33511 572 GLN B CA 1
ATOM 7888 C C . GLN B 1 523 ? 44.84558 44.86808 14.65963 1.000 38.73502 572 GLN B C 1
ATOM 7889 O O . GLN B 1 523 ? 44.73941 44.50759 15.83985 1.000 37.60233 572 GLN B O 1
ATOM 7895 N N . LYS B 1 524 ? 43.78425 45.03063 13.86413 1.000 37.00441 573 LYS B N 1
ATOM 7896 C CA . LYS B 1 524 ? 42.44158 44.69480 14.32970 1.000 37.35275 573 LYS B CA 1
ATOM 7897 C C . LYS B 1 524 ? 42.36700 43.23886 14.77357 1.000 38.50349 573 LYS B C 1
ATOM 7898 O O . LYS B 1 524 ? 41.81674 42.92737 15.83852 1.000 34.58285 573 LYS B O 1
ATOM 7904 N N . TRP B 1 525 ? 42.92817 42.33275 13.96421 1.000 35.23952 574 TRP B N 1
ATOM 7905 C CA . TRP B 1 525 ? 42.88204 40.91088 14.28978 1.000 35.54193 574 TRP B CA 1
ATOM 7906 C C . TRP B 1 525 ? 43.50741 40.62625 15.65091 1.000 33.88713 574 TRP B C 1
ATOM 7907 O O . TRP B 1 525 ? 42.99873 39.79274 16.40988 1.000 33.75467 574 TRP B O 1
ATOM 7918 N N . SER B 1 526 ? 44.61926 41.29926 15.97223 1.000 35.67502 575 SER B N 1
ATOM 7919 C CA . SER B 1 526 ? 45.33409 41.01773 17.21465 1.000 38.09839 575 SER B CA 1
ATOM 7920 C C . SER B 1 526 ? 44.56776 41.47831 18.44796 1.000 38.02234 575 SER B C 1
ATOM 7921 O O . SER B 1 526 ? 44.89587 41.04774 19.55719 1.000 38.32576 575 SER B O 1
ATOM 7924 N N . GLY B 1 527 ? 43.57426 42.34190 18.28140 1.000 37.77313 576 GLY B N 1
ATOM 7925 C CA . GLY B 1 527 ? 42.80400 42.87319 19.38086 1.000 38.77227 576 GLY B CA 1
ATOM 7926 C C . GLY B 1 527 ? 43.10554 44.31921 19.73417 1.000 41.25624 576 GLY B C 1
ATOM 7927 O O . GLY B 1 527 ? 42.86164 44.71795 20.88439 1.000 36.53929 576 GLY B O 1
ATOM 7928 N N . ALA B 1 528 ? 43.60686 45.11301 18.78236 1.000 38.60072 577 ALA B N 1
ATOM 7929 C CA . ALA B 1 528 ? 44.08156 46.45692 19.09421 1.000 40.32132 577 ALA B CA 1
ATOM 7930 C C . ALA B 1 528 ? 42.96325 47.34662 19.63024 1.000 41.14863 577 ALA B C 1
ATOM 7931 O O . ALA B 1 528 ? 43.18311 48.12899 20.56152 1.000 42.43897 577 ALA B O 1
ATOM 7933 N N . ALA B 1 529 ? 41.75739 47.24829 19.05908 1.000 40.50723 578 ALA B N 1
ATOM 7934 C CA . ALA B 1 529 ? 40.66948 48.12430 19.49727 1.000 41.07654 578 ALA B CA 1
ATOM 7935 C C . ALA B 1 529 ? 40.16229 47.74125 20.88287 1.000 45.15919 578 ALA B C 1
ATOM 7936 O O . ALA B 1 529 ? 39.71846 48.61088 21.64364 1.000 37.58942 578 ALA B O 1
ATOM 7938 N N . TYR B 1 530 ? 40.22940 46.45041 21.22415 1.000 40.41874 579 TYR B N 1
ATOM 7939 C CA . TYR B 1 530 ? 39.84362 45.99259 22.55577 1.000 36.76199 579 TYR B CA 1
ATOM 7940 C C . TYR B 1 530 ? 40.72707 46.61802 23.63145 1.000 41.54563 579 TYR B C 1
ATOM 7941 O O . TYR B 1 530 ? 40.22731 47.16085 24.62499 1.000 36.72330 579 TYR B O 1
ATOM 7950 N N . MET B 1 531 ? 42.05049 46.55876 23.44712 1.000 39.47813 580 MET B N 1
ATOM 7951 C CA . MET B 1 531 ? 42.95221 47.12732 24.44555 1.000 45.48924 580 MET B CA 1
ATOM 7952 C C . MET B 1 531 ? 42.83046 48.64640 24.51676 1.000 43.70877 580 MET B C 1
ATOM 7953 O O . MET B 1 531 ? 42.96955 49.22574 25.60166 1.000 40.48381 580 MET B O 1
ATOM 7958 N N . ASP B 1 532 ? 42.56752 49.30266 23.38107 1.000 44.88033 581 ASP B N 1
ATOM 7959 C CA . ASP B 1 532 ? 42.41924 50.75641 23.37578 1.000 42.85479 581 ASP B CA 1
ATOM 7960 C C . ASP B 1 532 ? 41.25387 51.20938 24.24990 1.000 42.02989 581 ASP B C 1
ATOM 7961 O O . ASP B 1 532 ? 41.31956 52.27272 24.87755 1.000 39.82161 581 ASP B O 1
ATOM 7966 N N . ARG B 1 533 ? 40.17470 50.42455 24.29723 1.000 41.60735 582 ARG B N 1
ATOM 7967 C CA . ARG B 1 533 ? 39.03225 50.80668 25.12389 1.000 42.98065 582 ARG B CA 1
ATOM 7968 C C . ARG B 1 533 ? 39.32545 50.59615 26.60461 1.000 42.16311 582 ARG B C 1
ATOM 7969 O O . ARG B 1 533 ? 38.85658 51.36765 27.44997 1.000 41.83878 582 ARG B O 1
ATOM 7977 N N . ILE B 1 534 ? 40.08797 49.55060 26.93805 1.000 38.26445 583 ILE B N 1
ATOM 7978 C CA . ILE B 1 534 ? 40.45146 49.30847 28.33382 1.000 40.58332 583 ILE B CA 1
ATOM 7979 C C . ILE B 1 534 ? 41.31708 50.44530 28.86340 1.000 43.23384 583 ILE B C 1
ATOM 7980 O O . ILE B 1 534 ? 41.08694 50.96572 29.96380 1.000 46.27555 583 ILE B O 1
ATOM 7985 N N . VAL B 1 535 ? 42.34241 50.82926 28.09455 1.000 41.10509 584 VAL B N 1
ATOM 7986 C CA . VAL B 1 535 ? 43.21903 51.92612 28.49971 1.000 44.40334 584 VAL B CA 1
ATOM 7987 C C . VAL B 1 535 ? 42.44043 53.23456 28.57451 1.000 46.01140 584 VAL B C 1
ATOM 7988 O O . VAL B 1 535 ? 42.60485 54.01890 29.51872 1.000 42.54158 584 VAL B O 1
ATOM 7992 N N . GLY B 1 536 ? 41.57843 53.48849 27.58423 1.000 40.08135 585 GLY B N 1
ATOM 7993 C CA . GLY B 1 536 ? 40.75086 54.68293 27.62140 1.000 47.51224 585 GLY B CA 1
ATOM 7994 C C . GLY B 1 536 ? 39.79256 54.71880 28.79744 1.000 48.82934 585 GLY B C 1
ATOM 7995 O O . GLY B 1 536 ? 39.44460 55.79744 29.28709 1.000 52.17507 585 GLY B O 1
ATOM 7996 N N . ALA B 1 537 ? 39.34505 53.55124 29.26343 1.000 46.48241 586 ALA B N 1
ATOM 7997 C CA . ALA B 1 537 ? 38.47594 53.51365 30.43618 1.000 45.25252 586 ALA B CA 1
ATOM 7998 C C . ALA B 1 537 ? 39.25061 53.72351 31.73368 1.000 45.08719 586 ALA B C 1
ATOM 7999 O O . ALA B 1 537 ? 38.68241 54.22141 32.71398 1.000 45.65619 586 ALA B O 1
ATOM 8001 N N . ILE B 1 538 ? 40.53829 53.36615 31.76075 1.000 44.87566 587 ILE B N 1
ATOM 8002 C CA . ILE B 1 538 ? 41.32492 53.50234 32.98508 1.000 42.84248 587 ILE B CA 1
ATOM 8003 C C . ILE B 1 538 ? 41.64669 54.96882 33.26116 1.000 51.53833 587 ILE B C 1
ATOM 8004 O O . ILE B 1 538 ? 41.56300 55.43393 34.40586 1.000 48.84573 587 ILE B O 1
ATOM 8009 N N . GLN B 1 539 ? 42.01553 55.71918 32.22818 1.000 53.14443 588 GLN B N 1
ATOM 8010 C CA . GLN B 1 539 ? 42.34347 57.13224 32.39898 1.000 54.00112 588 GLN B CA 1
ATOM 8011 C C . GLN B 1 539 ? 41.09071 58.00385 32.37446 1.000 58.37490 588 GLN B C 1
ATOM 8012 O O . GLN B 1 539 ? 40.53140 58.27575 31.31151 1.000 63.78408 588 GLN B O 1
#

Radius of gyration: 35.21 Å; Cα contacts (8 Å, |Δi|>4): 1841; chains: 2; bounding box: 79×140×77 Å

Solvent-accessible surface area: 42948 Å² total; per-residue (Å²): 92,99,133,82,62,67,74,92,72,20,32,142,72,3,99,64,41,32,88,51,115,5,7,78,61,23,66,33,100,26,76,2,42,67,0,10,83,57,51,62,88,162,107,115,108,27,105,1,20,91,32,0,89,71,0,43,80,23,4,59,93,41,45,92,90,18,99,9,2,22,0,2,1,2,5,3,0,0,0,4,10,14,5,2,59,36,4,47,1,4,5,0,5,0,29,3,0,2,5,0,21,8,43,71,19,71,3,19,1,50,92,12,88,15,55,70,57,2,2,4,55,1,0,60,2,0,22,71,0,8,46,8,4,28,81,29,23,157,23,48,34,129,131,36,63,67,153,83,47,106,90,52,112,116,30,32,14,58,43,1,3,1,0,13,1,12,13,0,18,28,50,88,110,16,0,37,122,3,0,89,57,1,1,90,13,12,0,0,0,0,1,0,24,0,30,50,80,92,114,66,16,0,2,2,2,15,62,0,13,75,17,0,23,11,0,8,54,22,2,1,38,21,39,4,20,1,0,0,0,2,40,2,2,0,43,55,0,157,31,0,31,46,31,132,18,30,80,1,19,22,6,0,24,0,0,57,45,96,95,9,61,78,5,35,36,34,0,126,106,15,86,89,154,63,14,59,77,75,70,13,89,61,79,56,54,30,11,77,173,90,26,96,48,44,8,6,32,66,8,0,40,51,37,0,145,140,39,140,16,92,29,50,93,0,78,64,18,20,82,188,66,83,55,27,29,20,205,76,5,75,41,45,0,94,115,20,6,36,110,143,77,74,77,12,88,6,40,32,65,8,4,76,16,86,93,15,39,16,42,1,88,19,18,51,150,1,0,26,24,4,1,52,25,1,0,25,44,0,8,1,2,3,4,38,11,42,102,13,31,33,79,50,0,107,139,2,4,158,32,1,100,153,47,66,82,138,26,4,3,0,8,43,0,33,18,65,23,85,3,91,53,107,72,30,61,88,125,58,0,88,38,0,0,57,39,0,2,150,40,6,0,0,1,0,1,0,20,9,1,5,0,4,8,0,0,6,18,5,6,49,4,0,94,30,0,96,91,57,0,0,20,6,2,6,64,56,2,22,93,58,2,140,118,36,50,4,65,0,51,72,33,86,132,5,3,1,15,45,32,43,63,91,68,36,40,88,139,114,106,92,138,81,58,117,66,82,82,41,14,122,74,3,88,61,42,44,84,52,116,4,7,67,56,26,66,35,96,28,78,5,41,67,0,11,84,57,30,63,124,147,93,109,110,28,108,1,22,90,33,0,82,68,1,43,83,26,2,68,94,43,46,93,92,17,99,9,2,23,0,2,1,3,4,4,0,0,0,4,9,13,5,2,57,41,3,45,1,4,5,1,6,0,30,3,0,1,5,0,19,7,43,73,17,76,2,19,1,48,46,14,87,14,56,69,56,1,3,3,53,1,0,63,3,0,22,74,0,8,46,2,4,30,74,30,23,143,26,42,23,129,132,48,60,70,154,84,49,105,93,47,116,116,35,34,14,58,42,0,3,1,0,15,1,12,12,0,20,28,51,85,110,17,0,38,126,2,0,88,55,0,1,89,13,13,0,0,0,0,2,0,24,0,20,67,74,67,18,104,23,14,62,59,73,65,19,52,2,0,2,1,2,16,60,0,15,76,17,0,22,11,0,9,51,22,2,1,32,14,28,2,19,1,0,0,0,2,38,2,0,0,44,50,0,161,4,0,29,51,31,135,17,30,80,2,17,13,9,0,25,0,0,60,50,96,96,9,60,79,6,32,36,33,0,125,96,32,90,80,208,66,20,61,75,81,95,15,84,59,90,17,46,34,12,67,176,85,29,98,50,40,9,5,31,72,6,0,25,69,30,0,137,158,44,142,24,103,21,53,125,0,84,67,24,15,52,178,60,112,62,26,27,20,202,75,4,86,48,48,0,120,117,35,10,35,111,141,78,73,63,14,82,6,38,31,65,8,5,75,2,98,66,16,29,17,22,1,94,19,19,39,137,0,0,28,41,5,1,54,24,1,0,23,45,0,7,1,1,3,4,36,12,44,99,12,27,38,81,44,0,90,119,2,0,143,28,0,68,153,56,57,96,78,9,4,0,0,9,41,0,31,16,59,32,82,0,69,49,111,80,30,77,94,139,50,0,80,34,0,0,60,39,0,4,140,19,2,0,1,0,0,0,0,22,9,1,5,0,4,8,0,0,7,16,5,6,45,4,0,93,21,0,79,93,58,0,0,21,1,1,15,49,54,3,23,127,58,2,147,135,35,52,4,72,0,45,75,27,87,152,6,4,0,18,48,33,33,87,92,68,64,49,89,138,123

Secondary structure (DSSP, 8-state):
-HHHHHHHHHHHHHHHHHTSGGGTT---SS-HHHHHTTS-S-----HHHHHHHHHHHHHHHHHHHT--EEEEB--SHHHHHHHTTT-SSEEE-HHHHHHH--TTS---SSSS-S-TTHHHHHHHHHHHHHHHHHHHHHHHHHTS-HHHHHHSPPP---PPEEEE-TT-SSSHHHHHHHHHHHHHHT-SEEEEESBPP---EEPPHHHHHHHHHHHHHHHHHHT--PEEEEEE-TTT--EES----GGGGGGBEEB--TT---HHHHHHHHHHTT--HHHHHHHHHHHHHHS--EEHHHHHHHHHHHTT---HHHHHHHHH-TT--HHHHHHHHHHHHTTTSPPPP-BSSTT--TT-PEEB--SHHHHHHHHHHHGGG-SEEEE--SS--HHHHHHHHHHHHHH-TT-EEEEE--SS--TGGGT--HHHHHHHHHHHHTTTEEEEEETTHHHHHHHHHHHHHHHHHHHHTHHHHIIIIIHHHHHHT-GGGSHHHHHTHHHHHHHHHHH-/-HHHHHHHHHHHHHHHHHTSGGGTT---SS-HHHHHHTS-S-----HHHHHHHHHHHHHHHHHHHT--EEEEB--SHHHHHHHTTT-SSEEE-HHHHHHH--TTS---S-SS-S-TTHHHHHHHHHHHHHHHHHHHHHHHHHHS-HHHHHHSPPP---PPEEEE-TT-SSSHHHHHHHHHHHHHHT-SEEEEESB-TT--B-STT-B-EE--HHHHHHHHHHHHHHHHHHT--PEEEEEE-TTT--EES----GGGGGGBEEB--TTPPPHHHHHHHHHHTT--HHHHHHHHHHHHHHS--EEHHHHHHHHHHHTT--THHHHHHHHH-TT--HHHHHHHHHHHH-TTSPPPP-BSSTT--TT-PEEB--SHHHHHHHHHHHGGG-SEEEE--SS--HHHHHHHHHHHHTT-TT-EEEEE--SSS-GGGTT--HHHHHHHHHHHHTTTEEEEEETTHHHHHHHHHHHHHHHHHHHHTHHHHIIIIIHHHHHTT-GGGSHHHHHTHHHHHHHHHHH-

Nearest PDB structures (foldseek):
  8z1r-assembly1_A  TM=1.002E+00  e=1.399E-95  Pyricularia oryzae
  8z1r-assembly1_B  TM=9.979E-01  e=1.443E-92  Pyricularia oryzae
  5e9g-assembly1_B  TM=9.608E-01  e=5.781E-54  Pyricularia oryzae 70-15
  5e9h-assembly1_B  TM=9.678E-01  e=1.280E-53  Fusarium graminearum PH-1
  1dqu-assembly1_A  TM=9.693E-01  e=1.808E-52  Aspergillus nidulans

B-factor: mean 33.1, std 16.19, range [13.4, 111.29]

Organism: Pyricularia oryzae (strain 70-15 / ATCC MYA-4617 / FGSC 8958) (NCBI:txid242507)

Foldseek 3Di:
DVVVVQLVVQLVVLVVVCVDPLQVLADAPDHSNVLSVVQPDDADDFLLQVLLVVVSVVLQVLLVVLHAQEEEAAQAQLVLVVCQQPHQAYEHEVQSQQAPNAPVPNHDGDLVPGPLCRFLVSLLRNQVSLVVLLLLQVVVLVPDDPVVNVVDDRGRSLHAYEYENEQLQDALVSLLVSLVSNRRSNHQEYEHEQFDRRVTEGEDLVRSLSSLNSSVSSCSSNVGSRFYEYEYALQPHFWYQDDPFLLQQQFFKWFQDPVFAALLVVLVVCVVVPHDPVRSVVVLVVSCVVTPIDHPLVQLCVLQVVVPFDCVQLVVVCVVPVSDHPVVSQVSSDVRVDDVGDGGGTDQRRSADNSRITTGRGRVVSQLSSQLSCVSSGQEYEYDHPDQDLVSLLVSLVSCCVNPVSHAYAEADEPPDPQVVPDDDPVCVVCSNSSSSSSRRHYYYPNCRNVVVVVVLCVQLVVCCVPPNVVSCCVSPLVVCVVVVPVCNVVCSSSSVVVVVVVVVVVD/DVVVVVLVVQQVVLVVVCVDPLNVLADAPDGSNVLSVVQPDDADDFLLQVLLVVVSVVLLVLLVVLHAQEEEAAQAQVVLVVCQQPHQAYEHEVQSLLAPNAPVPNHDGDFVPGPQCRFLVSLLRNQVSLVLLLLLQVVVLVPDDPVVNVVDDRGRSRHAYEYECEQLQDALVSLLVSLVSNRNSRHQEYEHEQFDRPGWDDDVVTDTEGEDLVRSLSSLNSSVSSCSSNVGSRFYEYEYPLQPHFWYADQPFLLQQQFFKWFQDPPQAALLVVLVVCVVVVNDPVVSVVVLVVSPVPTDIDHVLVQLCVQCVVVVFDCPQLVVVCVVPVSDHPVRSQVSSDVRQDDPGDGGGTDQRRSADNSRITTGRGRVVSQLSSQQSCQSSGQEYEYDHPPQDLVSLLVSLVSNCVPVVSHAYAEEDEPPDPQVVPDDDPVCVVCSSSSSSSSRHHYYYPNCRNVVVVVVLCVQLVVCCVPPNVVSCCVSPQVVCVVVVPPCNVVCSSSSVVVVVVVVVVVD

InterPro domains:
  IPR006254 Isocitrate lyase [PF00463] (83-606)
  IPR006254 Isocitrate lyase [PIRSF001362] (82-607)
  IPR006254 Isocitrate lyase [PTHR21631] (74-607)
  IPR006254 Isocitrate lyase [TIGR01346] (84-606)
  IPR015813 Pyruvate/Phosphoenolpyruvate kinase-like domain superfamily [SSF51621] (75-590)
  IPR018523 Isocitrate lyase/phosphorylmutase, conserved site [PS00161] (272-277)
  IPR039556 ICL/PEPM domain [cd00377] (127-314)
  IPR040442 Pyruvate kinase-like domain superfamily [G3DSA:3.20.20.60] (79-590)

Sequence (1024 aa):
AAEDALYEQQVRDVEAWWATPRYAGITRPYTAADVVSARGSQQQSYPSSTMARKLWNLIQERKAEGKPIHTLGAIDPIQMTQQAAHQEVLYVSGWACSSVLTSTNEVSPDFGDYPYNTVPNNQVQRLAKAQSMHDRKHWDARRKMSAQERSSTPYTDYLRPIIADGDTGHGGLTAVTKLAKLFAEAGAAAVHFEDQMHGGKVLVSTGEHINRLTAARMQWDIMGTENLVIARTDSESGRLISNNIDARDHEFILGVTDPSAAPLAGTLQNMEARGASASEIDAYEAAFTRDHPLVTFDEAAVSHMKKHNVDPAEYEAGVAKDRDMSIWDRRALAKDILGADKPDVYWDWDVPRTREGYYHFRSGMRAATKRALAFAPYADLLWVETGDPSVSVCRQLGRAVKEAYPEKALVYNLSPSFNWMGHGFTEQTLKSFIWDIAKEGFVLQLVSLAGVHTNATATCELARAFKDEGMLAYVNLVQRKEKEIGCDVLTHQKWSGAAYMDRIVGAIQAAEDALYEQQVRDVEAWWATPRYAGITRPYTAADVVSARGSQQQSYPSSTMARKLWNLIQERKAEGKPIHTLGAIDPIQMTQQAAHQEVLYVSGWACSSVLTSTNEVSPDFGDYPYNTVPNNQVQRLAKAQSMHDRKHWDARRKMSAQERSSTPYTDYLRPIIADGDTGHGGLTAVTKLAKLFAEAGAAAVHFEDQMHGGKKCGHLAGKVLVSTGEHINRLTAARMQWDIMGTENLVIARTDSESGRLISNNIDARDHEFILGVTDPSAAPLAGTLQNMEARGASASEIDAYEAAFTRDHPLVTFDEAAVSHMKKHNVDPAEYEAGVAKDRDMSIWDRRALAKDILGADKPDVYWDWDVPRTREGYYHFRSGMRAATKRALAFAPYADLLWVETGDPSVSVCRQLGRAVKEAYPEKALVYNLSPSFNWMGHGFTEQTLKSFIWDIAKEGFVLQLVSLAGVHTNATATCELARAFKDEGMLAYVNLVQRKEKEIGCDVLTHQKWSGAAYMDRIVGAIQ